Protein AF-0000000079301913 (afdb_homodimer)

Nearest PDB structures (foldseek):
  5d1y-assembly1_A  TM=8.711E-01  e=1.785E-34  Homo sapiens
  4x3v-assembly1_B  TM=8.728E-01  e=2.326E-32  Homo sapiens
  8vhp-assembly3_F  TM=8.585E-01  e=9.063E-33  Escherichia coli K-12
  8vhu-assembly1_A  TM=8.585E-01  e=2.098E-31  Escherichia coli K-12
  9db2-assembly1_B  TM=8.187E-01  e=1.530E-32  Escherichia coli

Radius of gyration: 34.12 Å; Cα contacts (8 Å, |Δi|>4): 2703; chains: 2; bounding box: 69×107×81 Å

Organism: Thermus brockianus (NCBI:txid56956)

Foldseek 3Di:
DQDFDDPVVLLVVACVQVVNFNQLQCLCLQQQFAADPVRTGSHRYVLVLQQLLLVQLCVLVPPCSVVSSVLPPLCQKDWDSQLSHPRVHPDQAFSFAAWEAELPAQDPVSLVVSLVQLLLCLLRNYEYEYELLRYAAFQPADPDPVRTDNGSLQCLLVVQVSQQVSQVPSHHGHFYEYEYECQAPCLLVLLCCCVPVCSVRRQRYAYEYQDEPVLVVQLVVQHKHKHWDDDPVDIDIDIDGSVVSLLSNLVSCLQALDDWYFHNCLQQQLALDCDDQFRFDAATRLRFFGTGHLETEGEMAREQLVQWDPFPDQPIDGNLVVSLSSLLVVLSSSLSSLVVRLVSRSDPVNSVRCQQFVAYAYAYFQLQLSCNRNVHAQLDPVSLVVLLVSLQSSLVSNLVSQLVVCVVPNARNSDDLVNSCSRPLLVPDPPVSNVSVSVHGNGSFTHTAGQCQSNCSNSLHGGTNAHAFFQWFWDQDPNDTDIRGRVSVVVNCVSVVHDDDPHDHLARHDLLSVLLSLLSSQSSHSTAYREEREYEQPDDSVVSSVSVVSNVVSSHRIYTYHYPPSDPQPGDGPVT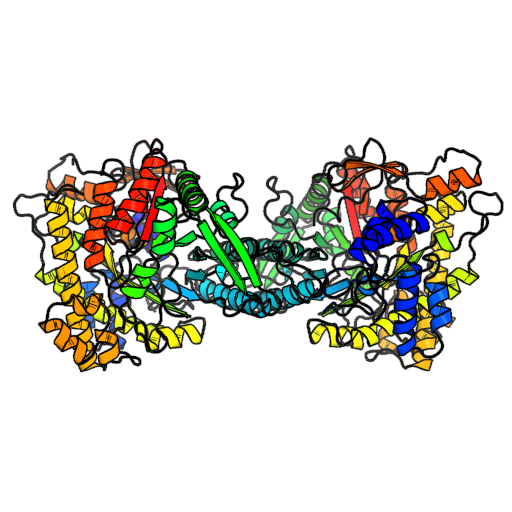TDRPSPSPSD/DQDFDDPVVLLVLACVQVVNFNQLQCLCLQQQFAADPVRTGSHSYVLVLQQLLLVQLCVLVPPCSVVSSVLPPLCQKDWDSQLSHPRVHPDQAFSFAAWEAELPAQDPVSLVVSLVQLLLCLLRNYEYEYELLRYAAFQPADPDPVRTDNGSLQVLLVVQVSQQVSQVPSHHGHFYEYEYEPQAPCLLVLLCCCVPVCSVRRQRYAYEYQDEPVLVVQLVVQHKHKHWDDDPVDIDIDIDGSVVSLLSNLVSCLQALDDWYFHNCLQQQLALDCDDQFRFDAATRLRFFGTGHLETEGEMAREQLVQWDPFPDQPIDGNLVVSLSSLLVVLSSSLSSLVVRLVSRSDPVNSVRCQQFVAYAYAYFQLQLSCNRNVHAQLDPVSLVVLLVSLQSSLVSNLVSQLVVCVVPNARNSDDLVNSCSRPLLVPRPPVSNVSVSVHGNGSFYHTAGQCASNCSNSLHGGGNAHAFFQWFFDQDPNDTDIRGRVSVVVNCVSVVHDDDPHDHLARHDQLSVLLSLLSSQSSHSTAYREEREYEQPDDSVVSSVSVVSNVVSSHRIYTYDYPPSDPQPGPGPPTTDRPRPSPSD

Sequence (1172 aa):
MPKPYREEEAIRLALEFFEGDELRASVFLRRYALRDREGRPLEATPPELWRRLARHAAQVDRGMEEAYLWLLQDFRFVPGGRILFGLGNWRKSTLFNCYFVPIREDSVRGIARFLDEAMRTFAYGGGVGTNADVLRPKGAKVGNAGVESSGAVSFMELFSTLAGVMGASGGRRGALMLTFADTHPELLDFLRAKTDPERTRIRHANLSLRATDAFLEAALADEPWRLSFTTPREEIRAEIRAREAWTLLVEAAWASAEPGLLFWDRVRTWATAQYGGMEVQGVNVCGEVPMEPYGACNLGSLNLAAFVQAPFTPHASLDYAALEEATRLAVRFLDAVVDLGKNRHPVRAQKEASLRSRRIGLGLMGLADMLAMLGLPYGSGEALRLAEEVMRRIKEAAYGESAQLAQEKGPFPAFNAAKHLQSPFIQALPEALIQKVEKGLRNAALLSIAPTGSISILAGVTGGIEPIFALTYLRHAGGEVFLAEHPLLKRYRKATKGGTPDWPTAHTVDPFQRVRLQATLQRHVDQSISSTVNLPKETPKEVVEQLFLTAWKEGCKGITVFREGSREEVMEPLPPVGVCTFCQTAMPKPYREEEAIRLALEFFEGDELRASVFLRRYALRDREGRPLEATPPELWRRLARHAAQVDRGMEEAYLWLLQDFRFVPGGRILFGLGNWRKSTLFNCYFVPIREDSVRGIARFLDEAMRTFAYGGGVGTNADVLRPKGAKVGNAGVESSGAVSFMELFSTLAGVMGASGGRRGALMLTFADTHPELLDFLRAKTDPERTRIRHANLSLRATDAFLEAALADEPWRLSFTTPREEIRAEIRAREAWTLLVEAAWASAEPGLLFWDRVRTWATAQYGGMEVQGVNVCGEVPMEPYGACNLGSLNLAAFVQAPFTPHASLDYAALEEATRLAVRFLDAVVDLGKNRHPVRAQKEASLRSRRIGLGLMGLADMLAMLGLPYGSGEALRLAEEVMRRIKEAAYGESAQLAQEKGPFPAFNAAKHLQSPFIQALPEALIQKVEKGLRNAALLSIAPTGSISILAGVTGGIEPIFALTYLRHAGGEVFLAEHPLLKRYRKATKGGTPDWPTAHTVDPFQRVRLQATLQRHVDQSISSTVNLPKETPKEVVEQLFLTAWKEGCKGITVFREGSREEVMEPLPPVGVCTFCQTA

pLDDT: mean 91.27, std 14.73, range [23.5, 98.94]

Structure (mmCIF, N/CA/C/O backbone):
data_AF-0000000079301913-model_v1
#
loop_
_entity.id
_entity.type
_entity.pdbx_description
1 polymer 'Uncharacterized protein'
#
loop_
_atom_site.group_PDB
_atom_site.id
_atom_site.type_symbol
_atom_site.label_atom_id
_atom_site.label_alt_id
_atom_site.label_comp_id
_atom_site.label_asym_id
_atom_site.label_entity_id
_atom_site.label_seq_id
_atom_site.pdbx_PDB_ins_code
_atom_site.Cartn_x
_atom_site.Cartn_y
_atom_site.Cartn_z
_atom_site.occupancy
_atom_site.B_iso_or_equiv
_atom_site.auth_seq_id
_atom_site.auth_comp_id
_atom_site.auth_asym_id
_atom_site.auth_atom_id
_atom_site.pdbx_PDB_model_num
ATOM 1 N N . MET A 1 1 ? -31.438 14.148 23.531 1 53.81 1 MET A N 1
ATOM 2 C CA . MET A 1 1 ? -30.641 14.445 22.344 1 53.81 1 MET A CA 1
ATOM 3 C C . MET A 1 1 ? -31.359 15.453 21.438 1 53.81 1 MET A C 1
ATOM 5 O O . MET A 1 1 ? -32.562 15.383 21.266 1 53.81 1 MET A O 1
ATOM 9 N N . PRO A 1 2 ? -30.641 16.547 21.234 1 69.31 2 PRO A N 1
ATOM 10 C CA . PRO A 1 2 ? -31.344 17.547 20.438 1 69.31 2 PRO A CA 1
ATOM 11 C C . PRO A 1 2 ? -31.984 16.953 19.188 1 69.31 2 PRO A C 1
ATOM 13 O O . PRO A 1 2 ? -31.5 15.945 18.672 1 69.31 2 PRO A O 1
ATOM 16 N N . LYS A 1 3 ? -33.156 17.328 18.891 1 84.25 3 LYS A N 1
ATOM 17 C CA . LYS A 1 3 ? -33.844 16.906 17.688 1 84.25 3 LYS A CA 1
ATOM 18 C C . LYS A 1 3 ? -33.062 17.312 16.438 1 84.25 3 LYS A C 1
ATOM 20 O O . LYS A 1 3 ? -32.625 18.453 16.312 1 84.25 3 LYS A O 1
ATOM 25 N N . PRO A 1 4 ? -32.781 16.422 15.531 1 94 4 PRO A N 1
ATOM 26 C CA . PRO A 1 4 ? -32.062 16.734 14.305 1 94 4 PRO A CA 1
ATOM 27 C C . PRO A 1 4 ? -32.781 17.688 13.391 1 94 4 PRO A C 1
ATOM 29 O O . PRO A 1 4 ? -34.031 17.719 13.375 1 94 4 PRO A O 1
ATOM 32 N N . TYR A 1 5 ? -32.094 18.453 12.703 1 96.25 5 TYR A N 1
ATOM 33 C CA . TYR A 1 5 ? -32.625 19.328 11.664 1 96.25 5 TYR A CA 1
ATOM 34 C C . TYR A 1 5 ? -32.875 18.562 10.383 1 96.25 5 TYR A C 1
ATOM 36 O O . TYR A 1 5 ? -32.25 17.531 10.117 1 96.25 5 TYR A O 1
ATOM 44 N N . ARG A 1 6 ? -33.938 19.047 9.602 1 93.5 6 ARG A N 1
ATOM 45 C CA . ARG A 1 6 ? -33.969 18.672 8.195 1 93.5 6 ARG A CA 1
ATOM 46 C C . ARG A 1 6 ? -32.781 19.281 7.438 1 93.5 6 ARG A C 1
ATOM 48 O O . ARG A 1 6 ? -32.375 20.406 7.734 1 93.5 6 ARG A O 1
ATOM 55 N N . GLU A 1 7 ? -32.219 18.625 6.504 1 94.69 7 GLU A N 1
ATOM 56 C CA . GLU A 1 7 ? -31.062 19.109 5.758 1 94.69 7 GLU A CA 1
ATOM 57 C C . GLU A 1 7 ? -31.297 20.5 5.195 1 94.69 7 GLU A C 1
ATOM 59 O O . GLU A 1 7 ? -30.438 21.375 5.301 1 94.69 7 GLU A O 1
ATOM 64 N N . GLU A 1 8 ? -32.438 20.766 4.594 1 95.62 8 GLU A N 1
ATOM 65 C CA . GLU A 1 8 ? -32.781 22.047 3.984 1 95.62 8 GLU A CA 1
ATOM 66 C C . GLU A 1 8 ? -32.844 23.156 5.031 1 95.62 8 GLU A C 1
ATOM 68 O O . GLU A 1 8 ? -32.406 24.281 4.773 1 95.62 8 GLU A O 1
ATOM 73 N N . GLU A 1 9 ? -33.375 22.828 6.113 1 96.88 9 GLU A N 1
ATOM 74 C CA . GLU A 1 9 ? -33.469 23.797 7.203 1 96.88 9 GLU A CA 1
ATOM 75 C C . GLU A 1 9 ? -32.062 24.172 7.723 1 96.88 9 GLU A C 1
ATOM 77 O O . GLU A 1 9 ? -31.797 25.344 7.98 1 96.88 9 GLU A O 1
ATOM 82 N N . ALA A 1 10 ? -31.266 23.172 7.973 1 97.56 10 ALA A N 1
ATOM 83 C CA . ALA A 1 10 ? -29.906 23.422 8.43 1 97.56 10 ALA A CA 1
ATOM 84 C C . ALA A 1 10 ? -29.156 24.328 7.441 1 97.56 10 ALA A C 1
ATOM 86 O O . ALA A 1 10 ? -28.438 25.234 7.852 1 97.56 10 ALA A O 1
ATOM 87 N N . ILE A 1 11 ? -29.328 24.016 6.16 1 96.69 11 ILE A N 1
ATOM 88 C CA . ILE A 1 11 ? -28.672 24.797 5.117 1 96.69 11 ILE A CA 1
ATOM 89 C C . ILE A 1 11 ? -29.172 26.234 5.172 1 96.69 11 ILE A C 1
ATOM 91 O O . ILE A 1 11 ? -28.375 27.188 5.105 1 96.69 11 ILE A O 1
ATOM 95 N N . ARG A 1 12 ? -30.469 26.438 5.277 1 97.38 12 ARG A N 1
ATOM 96 C CA . ARG A 1 12 ? -31.062 27.766 5.348 1 97.38 12 ARG A CA 1
ATOM 97 C C . ARG A 1 12 ? -30.516 28.547 6.539 1 97.38 12 ARG A C 1
ATOM 99 O O . ARG A 1 12 ? -30.109 29.703 6.402 1 97.38 12 ARG A O 1
ATOM 106 N N . LEU A 1 13 ? -30.484 27.953 7.695 1 98.06 13 LEU A N 1
ATOM 107 C CA . LEU A 1 13 ? -30.031 28.609 8.914 1 98.06 13 LEU A CA 1
ATOM 108 C C . LEU A 1 13 ? -28.547 28.953 8.828 1 98.06 13 LEU A C 1
ATOM 110 O O . LEU A 1 13 ? -28.109 30.016 9.281 1 98.06 13 LEU A O 1
ATOM 114 N N . ALA A 1 14 ? -27.75 28.016 8.336 1 97.44 14 ALA A N 1
ATOM 115 C CA . ALA A 1 14 ? -26.328 28.266 8.148 1 97.44 14 ALA A CA 1
ATOM 116 C C . ALA A 1 14 ? -26.094 29.453 7.203 1 97.44 14 ALA A C 1
ATOM 118 O O . ALA A 1 14 ? -25.266 30.312 7.473 1 97.44 14 ALA A O 1
ATOM 119 N N . LEU A 1 15 ? -26.828 29.438 6.086 1 96.06 15 LEU A N 1
ATOM 120 C CA . LEU A 1 15 ? -26.703 30.516 5.117 1 96.06 15 LEU A CA 1
ATOM 121 C C . LEU A 1 15 ? -27.078 31.859 5.738 1 96.06 15 LEU A C 1
ATOM 123 O O . LEU A 1 15 ? -26.438 32.875 5.457 1 96.06 15 LEU A O 1
ATOM 127 N N . GLU A 1 16 ? -28.125 31.828 6.496 1 97.19 16 GLU A N 1
ATOM 128 C CA . GLU A 1 16 ? -28.531 33.031 7.191 1 97.19 16 GLU A CA 1
ATOM 129 C C . GLU A 1 16 ? -27.438 33.531 8.148 1 97.19 16 GLU A C 1
ATOM 131 O O . GLU A 1 16 ? -27.125 34.719 8.18 1 97.19 16 GLU A O 1
ATOM 136 N N . PHE A 1 17 ? -26.891 32.656 8.875 1 96.81 17 PHE A N 1
ATOM 137 C CA . PHE A 1 17 ? -25.844 33 9.82 1 96.81 17 PHE A CA 1
ATOM 138 C C . PHE A 1 17 ? -24.641 33.625 9.094 1 96.81 17 PHE A C 1
ATOM 140 O O . PHE A 1 17 ? -24.062 34.594 9.547 1 96.81 17 PHE A O 1
ATOM 147 N N . PHE A 1 18 ? -24.25 32.969 8.031 1 94.62 18 PHE A N 1
ATOM 148 C CA . PHE A 1 18 ? -23.062 33.406 7.293 1 94.62 18 PHE A CA 1
ATOM 149 C C . PHE A 1 18 ? -23.422 34.438 6.25 1 94.62 18 PHE A C 1
ATOM 151 O O . PHE A 1 18 ? -22.656 34.688 5.309 1 94.62 18 PHE A O 1
ATOM 158 N N . GLU A 1 19 ? -24.609 35 6.301 1 91.94 19 GLU A N 1
ATOM 159 C CA . GLU A 1 19 ? -25.062 36.094 5.457 1 91.94 19 GLU A CA 1
ATOM 160 C C . GLU A 1 19 ? -24.953 35.75 3.977 1 91.94 19 GLU A C 1
ATOM 162 O O . GLU A 1 19 ? -24.422 36.531 3.18 1 91.94 19 GLU A O 1
ATOM 167 N N . GLY A 1 20 ? -25.281 34.5 3.691 1 89.44 20 GLY A N 1
ATOM 168 C CA . GLY A 1 20 ? -25.375 34.062 2.309 1 89.44 20 GLY A CA 1
ATOM 169 C C . GLY A 1 20 ? -24.094 33.469 1.769 1 89.44 20 GLY A C 1
ATOM 170 O O . GLY A 1 20 ? -24.031 33.062 0.607 1 89.44 20 GLY A O 1
ATOM 171 N N . ASP A 1 21 ? -23 33.406 2.518 1 89.19 21 ASP A N 1
ATOM 172 C CA . ASP A 1 21 ? -21.75 32.812 2.076 1 89.19 21 ASP A CA 1
ATOM 173 C C . ASP A 1 21 ? -21.859 31.281 1.993 1 89.19 21 ASP A C 1
ATOM 175 O O . ASP A 1 21 ? -21.688 30.578 2.996 1 89.19 21 ASP A O 1
ATOM 179 N N . GLU A 1 22 ? -21.984 30.734 0.836 1 87.38 22 GLU A N 1
ATOM 180 C CA . GLU A 1 22 ? -22.266 29.312 0.608 1 87.38 22 GLU A CA 1
ATOM 181 C C . GLU A 1 22 ? -21.062 28.453 0.968 1 87.38 22 GLU A C 1
ATOM 183 O O . GLU A 1 22 ? -21.219 27.328 1.447 1 87.38 22 GLU A O 1
ATOM 188 N N . LEU A 1 23 ? -19.859 28.938 0.69 1 86.5 23 LEU A N 1
ATOM 189 C CA . LEU A 1 23 ? -18.656 28.172 0.975 1 86.5 23 LEU A CA 1
ATOM 190 C C . LEU A 1 23 ? -18.484 27.953 2.477 1 86.5 23 LEU A C 1
ATOM 192 O O . LEU A 1 23 ? -18.234 26.828 2.92 1 86.5 23 LEU A O 1
ATOM 196 N N . ARG A 1 24 ? -18.625 29 3.209 1 91.56 24 ARG A N 1
ATOM 197 C CA . ARG A 1 24 ? -18.484 28.906 4.66 1 91.56 24 ARG A CA 1
ATOM 198 C C . ARG A 1 24 ? -19.578 28.016 5.25 1 91.56 24 ARG A C 1
ATOM 200 O O . ARG A 1 24 ? -19.297 27.188 6.121 1 91.56 24 ARG A O 1
ATOM 207 N N . ALA A 1 25 ? -20.797 28.172 4.711 1 93.81 25 ALA A N 1
ATOM 208 C CA . ALA A 1 25 ? -21.906 27.344 5.172 1 93.81 25 ALA A CA 1
ATOM 209 C C . ALA A 1 25 ? -21.656 25.875 4.879 1 93.81 25 ALA A C 1
ATOM 211 O O . ALA A 1 25 ? -21.922 25.016 5.723 1 93.81 25 ALA A O 1
ATOM 212 N N . SER A 1 26 ? -21.141 25.656 3.738 1 90.38 26 SER A N 1
ATOM 213 C CA . SER A 1 26 ? -20.875 24.281 3.322 1 90.38 26 SER A CA 1
ATOM 214 C C . SER A 1 26 ? -19.781 23.656 4.176 1 90.38 26 SER A C 1
ATOM 216 O O . SER A 1 26 ? -19.922 22.516 4.621 1 90.38 26 SER A O 1
ATOM 218 N N . VAL A 1 27 ? -18.703 24.359 4.379 1 90.19 27 VAL A N 1
ATOM 219 C CA . VAL A 1 27 ? -17.609 23.844 5.195 1 90.19 27 VAL A CA 1
ATOM 220 C C . VAL A 1 27 ? -18.109 23.531 6.602 1 90.19 27 VAL A C 1
ATOM 222 O O . VAL A 1 27 ? -17.797 22.469 7.164 1 90.19 27 VAL A O 1
ATOM 225 N N . PHE A 1 28 ? -18.922 24.391 7.141 1 95.44 28 PHE A N 1
ATOM 226 C CA . PHE A 1 28 ? -19.469 24.188 8.477 1 95.44 28 PHE A CA 1
ATOM 227 C C . PHE A 1 28 ? -20.312 22.922 8.516 1 95.44 28 PHE A C 1
ATOM 229 O O . PHE A 1 28 ? -20.094 22.031 9.344 1 95.44 28 PHE A O 1
ATOM 236 N N . LEU A 1 29 ? -21.25 22.859 7.586 1 94.94 29 LEU A N 1
ATOM 237 C CA . LEU A 1 29 ? -22.25 21.797 7.633 1 94.94 29 LEU A CA 1
ATOM 238 C C . LEU A 1 29 ? -21.609 20.453 7.27 1 94.94 29 LEU A C 1
ATOM 240 O O . LEU A 1 29 ? -21.969 19.422 7.84 1 94.94 29 LEU A O 1
ATOM 244 N N . ARG A 1 30 ? -20.688 20.484 6.422 1 88.25 30 ARG A N 1
ATOM 245 C CA . ARG A 1 30 ? -20.172 19.219 5.887 1 88.25 30 ARG A CA 1
ATOM 246 C C . ARG A 1 30 ? -19 18.719 6.723 1 88.25 30 ARG A C 1
ATOM 248 O O . ARG A 1 30 ? -18.812 17.5 6.855 1 88.25 30 ARG A O 1
ATOM 255 N N . ARG A 1 31 ? -18.297 19.609 7.359 1 90.06 31 ARG A N 1
ATOM 256 C CA . ARG A 1 31 ? -17.062 19.156 7.973 1 90.06 31 ARG A CA 1
ATOM 257 C C . ARG A 1 31 ? -17.156 19.188 9.492 1 90.06 31 ARG A C 1
ATOM 259 O O . ARG A 1 31 ? -16.5 18.406 10.18 1 90.06 31 ARG A O 1
ATOM 266 N N . TYR A 1 32 ? -18 20.094 10.031 1 94.38 32 TYR A N 1
ATOM 267 C CA . TYR A 1 32 ? -17.781 20.328 11.453 1 94.38 32 TYR A CA 1
ATOM 268 C C . TYR A 1 32 ? -19.094 20.203 12.227 1 94.38 32 TYR A C 1
ATOM 270 O O . TYR A 1 32 ? -19.094 19.891 13.422 1 94.38 32 TYR A O 1
ATOM 278 N N . ALA A 1 33 ? -20.219 20.406 11.523 1 96.25 33 ALA A N 1
ATOM 279 C CA . ALA A 1 33 ? -21.5 20.297 12.211 1 96.25 33 ALA A CA 1
ATOM 280 C C . ALA A 1 33 ? -21.734 18.875 12.695 1 96.25 33 ALA A C 1
ATOM 282 O O . ALA A 1 33 ? -21.453 17.906 11.977 1 96.25 33 ALA A O 1
ATOM 283 N N . LEU A 1 34 ? -22.141 18.734 13.914 1 95.69 34 LEU A N 1
ATOM 284 C CA . LEU A 1 34 ? -22.453 17.422 14.469 1 95.69 34 LEU A CA 1
ATOM 285 C C . LEU A 1 34 ? -23.641 16.797 13.734 1 95.69 34 LEU A C 1
ATOM 287 O O . LEU A 1 34 ? -24.609 17.484 13.406 1 95.69 34 LEU A O 1
ATOM 291 N N . ARG A 1 35 ? -23.547 15.586 13.477 1 92.5 35 ARG A N 1
ATOM 292 C CA . ARG A 1 35 ? -24.625 14.812 12.867 1 92.5 35 ARG A CA 1
ATOM 293 C C . ARG A 1 35 ? -24.953 13.578 13.711 1 92.5 35 ARG A C 1
ATOM 295 O O . ARG A 1 35 ? -24.109 13.07 14.438 1 92.5 35 ARG A O 1
ATOM 302 N N . ASP A 1 36 ? -26.156 13.109 13.609 1 92.06 36 ASP A N 1
ATOM 303 C CA . ASP A 1 36 ? -26.516 11.906 14.352 1 92.06 36 ASP A CA 1
ATOM 304 C C . ASP A 1 36 ? -26.094 10.648 13.609 1 92.06 36 ASP A C 1
ATOM 306 O O . ASP A 1 36 ? -25.359 10.719 12.617 1 92.06 36 ASP A O 1
ATOM 310 N N . ARG A 1 37 ? -26.375 9.477 14.062 1 84.69 37 ARG A N 1
ATOM 311 C CA . ARG A 1 37 ? -25.922 8.195 13.539 1 84.69 37 ARG A CA 1
ATOM 312 C C . ARG A 1 37 ? -26.5 7.926 12.156 1 84.69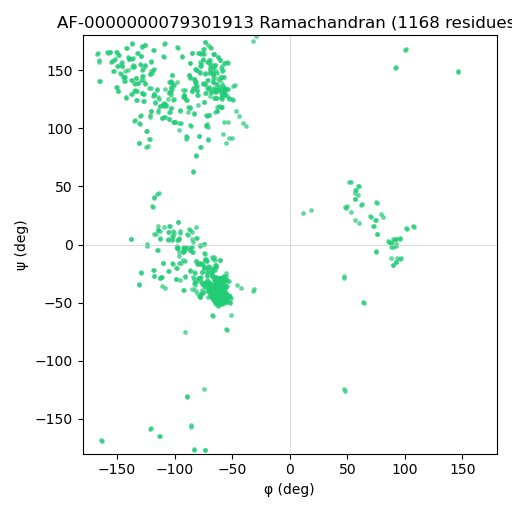 37 ARG A C 1
ATOM 314 O O . ARG A 1 37 ? -25.938 7.125 11.398 1 84.69 37 ARG A O 1
ATOM 321 N N . GLU A 1 38 ? -27.625 8.602 11.828 1 84.62 38 GLU A N 1
ATOM 322 C CA . GLU A 1 38 ? -28.25 8.438 10.523 1 84.62 38 GLU A CA 1
ATOM 323 C C . GLU A 1 38 ? -27.734 9.477 9.531 1 84.62 38 GLU A C 1
ATOM 325 O O . GLU A 1 38 ? -28.094 9.453 8.352 1 84.62 38 GLU A O 1
ATOM 330 N N . GLY A 1 39 ? -26.875 10.383 9.969 1 85.19 39 GLY A N 1
ATOM 331 C CA . GLY A 1 39 ? -26.266 11.383 9.094 1 85.19 39 GLY A CA 1
ATOM 332 C C . GLY A 1 39 ? -27.047 12.688 9.055 1 85.19 39 GLY A C 1
ATOM 333 O O . GLY A 1 39 ? -26.719 13.586 8.281 1 85.19 39 GLY A O 1
ATOM 334 N N . ARG A 1 40 ? -28.219 12.844 9.938 1 92 40 ARG A N 1
ATOM 335 C CA . ARG A 1 40 ? -29 14.07 9.984 1 92 40 ARG A CA 1
ATOM 336 C C . ARG A 1 40 ? -28.344 15.125 10.859 1 92 40 ARG A C 1
ATOM 338 O O . ARG A 1 40 ? -27.781 14.805 11.906 1 92 40 ARG A O 1
ATOM 345 N N . PRO A 1 41 ? -28.281 16.406 10.461 1 95.94 41 PRO A N 1
ATOM 346 C CA . PRO A 1 41 ? -27.578 17.453 11.203 1 95.94 41 PRO A CA 1
ATOM 347 C C . PRO A 1 41 ? -28.172 17.688 12.594 1 95.94 41 PRO A C 1
ATOM 349 O O . PRO A 1 41 ? -29.391 17.781 12.742 1 95.94 41 PRO A O 1
ATOM 352 N N . LEU A 1 42 ? -27.344 17.766 13.594 1 97.31 42 LEU A N 1
ATOM 353 C CA . LEU A 1 42 ? -27.734 18.125 14.953 1 97.31 42 LEU A CA 1
ATOM 354 C C . LEU A 1 42 ? -27.391 19.578 15.258 1 97.31 42 LEU A C 1
ATOM 356 O O . LEU A 1 42 ? -27.859 20.141 16.25 1 97.31 42 LEU A O 1
ATOM 360 N N . GLU A 1 43 ? -26.531 20.125 14.422 1 97.88 43 GLU A N 1
ATOM 361 C CA . GLU A 1 43 ? -26.141 21.531 14.477 1 97.88 43 GLU A CA 1
ATOM 362 C C . GLU A 1 43 ? -26.359 22.219 13.133 1 97.88 43 GLU A C 1
ATOM 364 O O . GLU A 1 43 ? -26.078 21.641 12.078 1 97.88 43 GLU A O 1
ATOM 369 N N . ALA A 1 44 ? -26.844 23.406 13.219 1 97.25 44 ALA A N 1
ATOM 370 C CA . ALA A 1 44 ? -27.125 24.125 11.977 1 97.25 44 ALA A CA 1
ATOM 371 C C . ALA A 1 44 ? -26.312 25.391 11.875 1 97.25 44 ALA A C 1
ATOM 373 O O . ALA A 1 44 ? -26.109 25.938 10.781 1 97.25 44 ALA A O 1
ATOM 374 N N . THR A 1 45 ? -25.859 25.875 13.039 1 97.75 45 THR A N 1
ATOM 375 C CA . THR A 1 45 ? -25.109 27.125 13.031 1 97.75 45 THR A CA 1
ATOM 376 C C . THR A 1 45 ? -23.891 27.016 13.953 1 97.75 45 THR A C 1
ATOM 378 O O . THR A 1 45 ? -23.859 26.188 14.859 1 97.75 45 THR A O 1
ATOM 381 N N . PRO A 1 46 ? -22.859 27.875 13.781 1 98.25 46 PRO A N 1
ATOM 382 C CA . PRO A 1 46 ? -21.641 27.859 14.586 1 98.25 46 PRO A CA 1
ATOM 383 C C . PRO A 1 46 ? -21.906 28.062 16.078 1 98.25 46 PRO A C 1
ATOM 385 O O . PRO A 1 46 ? -21.25 27.438 16.906 1 98.25 46 PRO A O 1
ATOM 388 N N . PRO A 1 47 ? -22.875 28.891 16.531 1 98.38 47 PRO A N 1
ATOM 389 C CA . PRO A 1 47 ? -23.125 29.031 17.969 1 98.38 47 PRO A CA 1
ATOM 390 C C . PRO A 1 47 ? -23.422 27.703 18.641 1 98.38 47 PRO A C 1
ATOM 392 O O . PRO A 1 47 ? -23.047 27.484 19.797 1 98.38 47 PRO A O 1
ATOM 395 N N . GLU A 1 48 ? -24.125 26.859 17.953 1 98.12 48 GLU A N 1
ATOM 396 C CA . GLU A 1 48 ? -24.391 25.547 18.516 1 98.12 48 GLU A CA 1
ATOM 397 C C . GLU A 1 48 ? -23.109 24.734 18.672 1 98.12 48 GLU A C 1
ATOM 399 O O . GLU A 1 48 ? -22.922 24.047 19.672 1 98.12 48 GLU A O 1
ATOM 404 N N . LEU A 1 49 ? -22.281 24.812 17.688 1 98.12 49 LEU A N 1
ATOM 405 C CA . LEU A 1 49 ? -20.953 24.188 17.75 1 98.12 49 LEU A CA 1
ATOM 406 C C . LEU A 1 49 ? -20.141 24.766 18.906 1 98.12 49 LEU A C 1
ATOM 408 O O . LEU A 1 49 ? -19.516 24.016 19.656 1 98.12 49 LEU A O 1
ATOM 412 N N . TRP A 1 50 ? -20.156 26.078 19.062 1 98.62 50 TRP A N 1
ATOM 413 C CA . TRP A 1 50 ? -19.391 26.75 20.109 1 98.62 50 TRP A CA 1
ATOM 414 C C . TRP A 1 50 ? -19.875 26.281 21.484 1 98.62 50 TRP A C 1
ATOM 416 O O . TRP A 1 50 ? -19.047 26.062 22.391 1 98.62 50 TRP A O 1
ATOM 426 N N . ARG A 1 51 ? -21.109 26.188 21.625 1 98 51 ARG A N 1
ATOM 427 C CA . ARG A 1 51 ? -21.656 25.734 22.906 1 98 51 ARG A CA 1
ATOM 428 C C . ARG A 1 51 ? -21.219 24.297 23.219 1 98 51 ARG A C 1
ATOM 430 O O . ARG A 1 51 ? -20.891 23.984 24.359 1 98 51 ARG A O 1
ATOM 437 N N . ARG A 1 52 ? -21.297 23.469 22.188 1 97.69 52 ARG A N 1
ATOM 438 C CA . ARG A 1 52 ? -20.844 22.094 22.344 1 97.69 52 ARG A CA 1
ATOM 439 C C . ARG A 1 52 ? -19.391 22.062 22.844 1 97.69 52 ARG A C 1
ATOM 441 O O . ARG A 1 52 ? -19.078 21.375 23.812 1 97.69 52 ARG A O 1
ATOM 448 N N . LEU A 1 53 ? -18.531 22.797 22.203 1 98.5 53 LEU A N 1
ATOM 449 C CA . LEU A 1 53 ? -17.109 22.797 22.531 1 98.5 53 LEU A CA 1
ATOM 450 C C . LEU A 1 53 ? -16.875 23.359 23.922 1 98.5 53 LEU A C 1
ATOM 452 O O . LEU A 1 53 ? -16.125 22.781 24.703 1 98.5 53 LEU A O 1
ATOM 456 N N . ALA A 1 54 ? -17.547 24.484 24.203 1 98.38 54 ALA A N 1
ATOM 457 C CA . ALA A 1 54 ? -17.391 25.141 25.5 1 98.38 54 ALA A CA 1
ATOM 458 C C . ALA A 1 54 ? -17.828 24.219 26.641 1 98.38 54 ALA A C 1
ATOM 460 O O . ALA A 1 54 ? -17.156 24.125 27.656 1 98.38 54 ALA A O 1
ATOM 461 N N . ARG A 1 55 ? -18.953 23.578 26.438 1 97.44 55 ARG A N 1
ATOM 462 C CA . ARG A 1 55 ? -19.5 22.688 27.453 1 97.44 55 ARG A CA 1
ATOM 463 C C . ARG A 1 55 ? -18.547 21.531 27.734 1 97.44 55 ARG A C 1
ATOM 465 O O . ARG A 1 55 ? -18.312 21.172 28.891 1 97.44 55 ARG A O 1
ATOM 472 N N . HIS A 1 56 ? -18 20.953 26.734 1 97.5 56 HIS A N 1
ATOM 473 C CA . HIS A 1 56 ? -17.109 19.812 26.906 1 97.5 56 HIS A CA 1
ATOM 474 C C . HIS A 1 56 ? -15.781 20.25 27.531 1 97.5 56 HIS A C 1
ATOM 476 O O . HIS A 1 56 ? -15.25 19.578 28.406 1 97.5 56 HIS A O 1
ATOM 482 N N . ALA A 1 57 ? -15.18 21.344 27.047 1 97.44 57 ALA A N 1
ATOM 483 C CA . ALA A 1 57 ? -13.93 21.844 27.609 1 97.44 57 ALA A CA 1
ATOM 484 C C . ALA A 1 57 ? -14.086 22.156 29.094 1 97.44 57 ALA A C 1
ATOM 486 O O . ALA A 1 57 ? -13.164 21.938 29.891 1 97.44 57 ALA A O 1
ATOM 487 N N . ALA A 1 58 ? -15.234 22.594 29.469 1 96.5 58 ALA A N 1
ATOM 488 C CA . ALA A 1 58 ? -15.5 23 30.844 1 96.5 58 ALA A CA 1
ATOM 489 C C . ALA A 1 58 ? -15.586 21.781 31.766 1 96.5 58 ALA A C 1
ATOM 491 O O . ALA A 1 58 ? -15.539 21.922 33 1 96.5 58 ALA A O 1
ATOM 492 N N . GLN A 1 59 ? -15.695 20.672 31.203 1 95.56 59 GLN A N 1
ATOM 493 C CA . GLN A 1 59 ? -15.703 19.469 32.031 1 95.56 59 GLN A CA 1
ATOM 494 C C . GLN A 1 59 ? -14.359 19.281 32.75 1 95.56 59 GLN A C 1
ATOM 496 O O . GLN A 1 59 ? -14.312 18.703 33.844 1 95.56 59 GLN A O 1
ATOM 501 N N . VAL A 1 60 ? -13.289 19.719 32.125 1 93.81 60 VAL A N 1
ATOM 502 C CA . VAL A 1 60 ? -11.961 19.562 32.688 1 93.81 60 VAL A CA 1
ATOM 503 C C . VAL A 1 60 ? -11.531 20.859 33.375 1 93.81 60 VAL A C 1
ATOM 505 O O . VAL A 1 60 ? -10.617 20.859 34.219 1 93.81 60 VAL A O 1
ATOM 508 N N . ASP A 1 61 ? -12.133 21.938 33.031 1 91.12 61 ASP A N 1
ATOM 509 C CA . ASP A 1 61 ? -11.898 23.25 33.625 1 91.12 61 ASP A CA 1
ATOM 510 C C . ASP A 1 61 ? -13.195 23.859 34.156 1 91.12 61 ASP A C 1
ATOM 512 O O . ASP A 1 61 ? -13.758 24.766 33.562 1 91.12 61 ASP A O 1
ATOM 516 N N . ARG A 1 62 ? -13.555 23.469 35.375 1 89.81 62 ARG A N 1
ATOM 517 C CA . ARG A 1 62 ? -14.867 23.781 35.938 1 89.81 62 ARG A CA 1
ATOM 518 C C . ARG A 1 62 ? -15.062 25.281 36.062 1 89.81 62 ARG A C 1
ATOM 520 O O . ARG A 1 62 ? -14.141 26 36.438 1 89.81 62 ARG A O 1
ATOM 527 N N . GLY A 1 63 ? -16.234 25.781 35.656 1 92.94 63 GLY A N 1
ATOM 528 C CA . GLY A 1 63 ? -16.609 27.188 35.812 1 92.94 63 GLY A CA 1
ATOM 529 C C . GLY A 1 63 ? -16.156 28.031 34.625 1 92.94 63 GLY A C 1
ATOM 530 O O . GLY A 1 63 ? -16.422 29.234 34.594 1 92.94 63 GLY A O 1
ATOM 531 N N . MET A 1 64 ? -15.555 27.422 33.656 1 96.38 64 MET A N 1
ATOM 532 C CA . MET A 1 64 ? -14.938 28.203 32.594 1 96.38 64 MET A CA 1
ATOM 533 C C . MET A 1 64 ? -15.812 28.203 31.344 1 96.38 64 MET A C 1
ATOM 535 O O . MET A 1 64 ? -15.406 28.703 30.297 1 96.38 64 MET A O 1
ATOM 539 N N . GLU A 1 65 ? -16.984 27.641 31.312 1 97.75 65 GLU A N 1
ATOM 540 C CA . GLU A 1 65 ? -17.828 27.484 30.125 1 97.75 65 GLU A CA 1
ATOM 541 C C . GLU A 1 65 ? -18.078 28.828 29.453 1 97.75 65 GLU A C 1
ATOM 543 O O . GLU A 1 65 ? -17.953 28.953 28.234 1 97.75 65 GLU A O 1
ATOM 548 N N . GLU A 1 66 ? -18.453 29.828 30.219 1 98.19 66 GLU A N 1
ATOM 549 C CA . GLU A 1 66 ? -18.75 31.141 29.656 1 98.19 66 GLU A CA 1
ATOM 550 C C . GLU A 1 66 ? -17.516 31.781 29.062 1 98.19 66 GLU A C 1
ATOM 552 O O . GLU A 1 66 ? -17.578 32.469 28.031 1 98.19 66 GLU A O 1
ATOM 557 N N . ALA A 1 67 ? -16.422 31.625 29.75 1 98.44 67 ALA A N 1
ATOM 558 C CA . ALA A 1 67 ? -15.156 32.156 29.234 1 98.44 67 ALA A CA 1
ATOM 559 C C . ALA A 1 67 ? -14.789 31.5 27.906 1 98.44 67 ALA A C 1
ATOM 561 O O . ALA A 1 67 ? -14.32 32.156 26.984 1 98.44 67 ALA A O 1
ATOM 562 N N . TYR A 1 68 ? -14.977 30.188 27.875 1 98.69 68 TYR A N 1
ATOM 563 C CA . TYR A 1 68 ? -14.688 29.469 26.641 1 98.69 68 TYR A CA 1
ATOM 564 C C . TYR A 1 68 ? -15.656 29.891 25.531 1 98.69 68 TYR A C 1
ATOM 566 O O . TYR A 1 68 ? -15.289 29.938 24.359 1 98.69 68 TYR A O 1
ATOM 574 N N . LEU A 1 69 ? -16.922 30.062 25.859 1 98.62 69 LEU A N 1
ATOM 575 C CA . LEU A 1 69 ? -17.891 30.547 24.859 1 98.62 69 LEU A CA 1
ATOM 576 C C . LEU A 1 69 ? -17.453 31.891 24.297 1 98.62 69 LEU A C 1
ATOM 578 O O . LEU A 1 69 ? -17.547 32.125 23.078 1 98.62 69 LEU A O 1
ATOM 582 N N . TRP A 1 70 ? -17.047 32.781 25.172 1 98.69 70 TRP A N 1
ATOM 583 C CA . TRP A 1 70 ? -16.547 34.062 24.719 1 98.69 70 TRP A CA 1
ATOM 584 C C . TRP A 1 70 ? -15.367 33.875 23.766 1 98.69 70 TRP A C 1
ATOM 586 O O . TRP A 1 70 ? -15.281 34.562 22.734 1 98.69 70 TRP A O 1
ATOM 596 N N . LEU A 1 71 ? -14.477 33.031 24.109 1 98.81 71 LEU A N 1
ATOM 597 C CA . LEU A 1 71 ? -13.289 32.719 23.312 1 98.81 71 LEU A CA 1
ATOM 598 C C . LEU A 1 71 ? -13.672 32.281 21.906 1 98.81 71 LEU A C 1
ATOM 600 O O . LEU A 1 71 ? -13.07 32.688 20.922 1 98.81 71 LEU A O 1
ATOM 604 N N . LEU A 1 72 ? -14.688 31.391 21.797 1 98.88 72 LEU A N 1
ATOM 605 C CA . LEU A 1 72 ? -15.062 30.734 20.547 1 98.88 72 LEU A CA 1
ATOM 606 C C . LEU A 1 72 ? -15.977 31.641 19.719 1 98.88 72 LEU A C 1
ATOM 608 O O . LEU A 1 72 ? -15.969 31.562 18.484 1 98.88 72 LEU A O 1
ATOM 612 N N . GLN A 1 73 ? -16.719 32.438 20.375 1 98.25 73 GLN A N 1
ATOM 613 C CA . GLN A 1 73 ? -17.703 33.281 19.719 1 98.25 73 GLN A CA 1
ATOM 614 C C . GLN A 1 73 ? -17.047 34.25 18.719 1 98.25 73 GLN A C 1
ATOM 616 O O . GLN A 1 73 ? -15.938 34.719 18.953 1 98.25 73 GLN A O 1
ATOM 621 N N . ASP A 1 74 ? -17.781 34.406 17.594 1 96 74 ASP A N 1
ATOM 622 C CA . ASP A 1 74 ? -17.344 35.281 16.5 1 96 74 ASP A CA 1
ATOM 623 C C . ASP A 1 74 ? -16 34.812 15.945 1 96 74 ASP A C 1
ATOM 625 O O . ASP A 1 74 ? -15.266 35.625 15.352 1 96 74 ASP A O 1
ATOM 629 N N . PHE A 1 75 ? -15.656 33.594 16.219 1 98.44 75 PHE A N 1
ATOM 630 C CA . PHE A 1 75 ? -14.461 32.938 15.711 1 98.44 75 PHE A CA 1
ATOM 631 C C . PHE A 1 75 ? -13.203 33.656 16.219 1 98.44 75 PHE A C 1
ATOM 633 O O . PHE A 1 75 ? -12.211 33.75 15.5 1 98.44 75 PHE A O 1
ATOM 640 N N . ARG A 1 76 ? -13.234 34.188 17.453 1 98.75 76 ARG A N 1
ATOM 641 C CA . ARG A 1 76 ? -12.031 34.812 18.031 1 98.75 76 ARG A CA 1
ATOM 642 C C . ARG A 1 76 ? -10.891 33.781 18.078 1 98.75 76 ARG A C 1
ATOM 644 O O . ARG A 1 76 ? -9.727 34.156 17.891 1 98.75 76 ARG A O 1
ATOM 651 N N . PHE A 1 77 ? -11.258 32.625 18.391 1 98.81 77 PHE A N 1
ATOM 652 C CA . PHE A 1 77 ? -10.383 31.469 18.375 1 98.81 77 PHE A CA 1
ATOM 653 C C . PHE A 1 77 ? -11.055 30.281 17.688 1 98.81 77 PHE A C 1
ATOM 655 O O . PHE A 1 77 ? -12.242 30.031 17.891 1 98.81 77 PHE A O 1
ATOM 662 N N . VAL A 1 78 ? -10.328 29.672 16.812 1 98.88 78 VAL A N 1
ATOM 663 C CA . VAL A 1 78 ? -10.859 28.516 16.109 1 98.88 78 VAL A CA 1
ATOM 664 C C . VAL A 1 78 ? -9.961 27.297 16.359 1 98.88 78 VAL A C 1
ATOM 666 O O . VAL A 1 78 ? -8.812 27.281 15.914 1 98.88 78 VAL A O 1
ATOM 669 N N . PRO A 1 79 ? -10.422 26.281 17.125 1 98.62 79 PRO A N 1
ATOM 670 C CA . PRO A 1 79 ? -9.648 25.047 17.328 1 98.62 79 PRO A CA 1
ATOM 671 C C . PRO A 1 79 ? -9.375 24.312 16.016 1 98.62 79 PRO A C 1
ATOM 673 O O . PRO A 1 79 ? -10.055 24.547 15.016 1 98.62 79 PRO A O 1
ATOM 676 N N . GLY A 1 80 ? -8.352 23.484 16.047 1 97.06 80 GLY A N 1
ATOM 677 C CA . GLY A 1 80 ? -8.078 22.656 14.883 1 97.06 80 GLY A CA 1
ATOM 678 C C . GLY A 1 80 ? -9.281 21.844 14.43 1 97.06 80 GLY A C 1
ATOM 679 O O . GLY A 1 80 ? -10.188 21.562 15.219 1 97.06 80 GLY A O 1
ATOM 680 N N . GLY A 1 81 ? -9.266 21.484 13.172 1 94.44 81 GLY A N 1
ATOM 681 C CA . GLY A 1 81 ? -10.406 20.828 12.555 1 94.44 81 GLY A CA 1
ATOM 682 C C . GLY A 1 81 ? -10.852 19.578 13.297 1 94.44 81 GLY A C 1
ATOM 683 O O . GLY A 1 81 ? -12.047 19.297 13.391 1 94.44 81 GLY A O 1
ATOM 684 N N . ARG A 1 82 ? -9.938 18.812 13.852 1 95 82 ARG A N 1
ATOM 685 C CA . ARG A 1 82 ? -10.281 17.562 14.508 1 95 82 ARG A CA 1
ATOM 686 C C . ARG A 1 82 ? -10.984 17.812 15.836 1 95 82 ARG A C 1
ATOM 688 O O . ARG A 1 82 ? -11.812 17 16.266 1 95 82 ARG A O 1
ATOM 695 N N . ILE A 1 83 ? -10.625 18.875 16.516 1 98 83 ILE A N 1
ATOM 696 C CA . ILE A 1 83 ? -11.352 19.25 17.734 1 98 83 ILE A CA 1
ATOM 697 C C . ILE A 1 83 ? -12.773 19.672 17.359 1 98 83 ILE A C 1
ATOM 699 O O . ILE A 1 83 ? -13.734 19.219 18 1 98 83 ILE A O 1
ATOM 703 N N . LEU A 1 84 ? -12.914 20.531 16.281 1 97.38 84 LEU A N 1
ATOM 704 C CA . LEU A 1 84 ? -14.234 20.953 15.828 1 97.38 84 LEU A CA 1
ATOM 705 C C . LEU A 1 84 ? -15.117 19.75 15.5 1 97.38 84 LEU A C 1
ATOM 707 O O . LEU A 1 84 ? -16.281 19.703 15.891 1 97.38 84 LEU A O 1
ATOM 711 N N . PHE A 1 85 ? -14.523 18.828 14.867 1 94.19 85 PHE A N 1
ATOM 712 C CA . PHE A 1 85 ? -15.266 17.656 14.414 1 94.19 85 PHE A CA 1
ATOM 713 C C . PHE A 1 85 ? -15.5 16.688 15.57 1 94.19 85 PHE A C 1
ATOM 715 O O . PHE A 1 85 ? -16.609 16.203 15.766 1 94.19 85 PHE A O 1
ATOM 722 N N . GLY A 1 86 ? -14.5 16.422 16.375 1 95.31 86 GLY A N 1
ATOM 723 C CA . GLY A 1 86 ? -14.461 15.258 17.234 1 95.31 86 GLY A CA 1
ATOM 724 C C . GLY A 1 86 ? -15.023 15.523 18.625 1 95.31 86 GLY A C 1
ATOM 725 O O . GLY A 1 86 ? -15.594 14.633 19.25 1 95.31 86 GLY A O 1
ATOM 726 N N . LEU A 1 87 ? -14.742 16.672 19.156 1 97.62 87 LEU A N 1
ATOM 727 C CA . LEU A 1 87 ? -15.148 16.906 20.531 1 97.62 87 LEU A CA 1
ATOM 728 C C . LEU A 1 87 ? -16.656 16.875 20.672 1 97.62 87 LEU A C 1
ATOM 730 O O . LEU A 1 87 ? -17.359 17.688 20.047 1 97.62 87 LEU A O 1
ATOM 734 N N . GLY A 1 88 ? -17.141 15.977 21.344 1 95.5 88 GLY A N 1
ATOM 735 C CA . GLY A 1 88 ? -18.578 15.812 21.547 1 95.5 88 GLY A CA 1
ATOM 736 C C . GLY A 1 88 ? -19.234 14.945 20.484 1 95.5 88 GLY A C 1
ATOM 737 O O . GLY A 1 88 ? -20.453 14.75 20.5 1 95.5 88 GLY A O 1
ATOM 738 N N . ASN A 1 89 ? -18.453 14.508 19.516 1 93.94 89 ASN A N 1
ATOM 739 C CA . ASN A 1 89 ? -18.938 13.625 18.469 1 93.94 89 ASN A CA 1
ATOM 740 C C . ASN A 1 89 ? -18.953 12.172 18.922 1 93.94 89 ASN A C 1
ATOM 742 O O . ASN A 1 89 ? -18.062 11.734 19.656 1 93.94 89 ASN A O 1
ATOM 746 N N . TRP A 1 90 ? -19.969 11.391 18.562 1 91.44 90 TRP A N 1
ATOM 747 C CA . TRP A 1 90 ? -20.109 9.992 18.953 1 91.44 90 TRP A CA 1
ATOM 748 C C . TRP A 1 90 ? -19.141 9.109 18.156 1 91.44 90 TRP A C 1
ATOM 750 O O . TRP A 1 90 ? -18.828 8 18.578 1 91.44 90 TRP A O 1
ATOM 760 N N . ARG A 1 91 ? -18.688 9.562 17.109 1 89.06 91 ARG A N 1
ATOM 761 C CA . ARG A 1 91 ? -17.781 8.805 16.25 1 89.06 91 ARG A CA 1
ATOM 762 C C . ARG A 1 91 ? -16.422 8.633 16.922 1 89.06 91 ARG A C 1
ATOM 764 O O . ARG A 1 91 ? -15.969 9.5 17.656 1 89.06 91 ARG A O 1
ATOM 771 N N . LYS A 1 92 ? -15.812 7.496 16.594 1 89.56 92 LYS A N 1
ATOM 772 C CA . LYS A 1 92 ? -14.43 7.301 17.016 1 89.56 92 LYS A CA 1
ATOM 773 C C . LYS A 1 92 ? -13.477 8.172 16.203 1 89.56 92 LYS A C 1
ATOM 775 O O . LYS A 1 92 ? -13.133 7.828 15.062 1 89.56 92 LYS A O 1
ATOM 780 N N . SER A 1 93 ? -13.055 9.234 16.766 1 92.88 93 SER A N 1
ATOM 781 C CA . SER A 1 93 ? -12.164 10.195 16.125 1 92.88 93 SER A CA 1
ATOM 782 C C . SER A 1 93 ? -11.18 10.789 17.125 1 92.88 93 SER A C 1
ATOM 784 O O . SER A 1 93 ? -11.5 10.93 18.312 1 92.88 93 SER A O 1
ATOM 786 N N . THR A 1 94 ? -10.047 11.008 16.656 1 96.12 94 THR A N 1
ATOM 787 C CA . THR A 1 94 ? -9.094 11.727 17.484 1 96.12 94 THR A CA 1
ATOM 788 C C . THR A 1 94 ? -9.422 13.219 17.531 1 96.12 94 THR A C 1
ATOM 790 O O . THR A 1 94 ? -10.219 13.703 16.719 1 96.12 94 THR A O 1
ATOM 793 N N . LEU A 1 95 ? -8.945 13.891 18.5 1 97.81 95 LEU A N 1
ATOM 794 C CA . LEU A 1 95 ? -9.078 15.344 18.594 1 97.81 95 LEU A CA 1
ATOM 795 C C . LEU A 1 95 ? -7.812 16.031 18.094 1 97.81 95 LEU A C 1
ATOM 797 O O . LEU A 1 95 ? -7.754 17.266 18.016 1 97.81 95 LEU A O 1
ATOM 801 N N . PHE A 1 96 ? -6.82 15.25 17.734 1 97.5 96 PHE A N 1
ATOM 802 C CA . PHE A 1 96 ? -5.512 15.758 17.328 1 97.5 96 PHE A CA 1
ATOM 803 C C . PHE A 1 96 ? -5.359 15.703 15.805 1 97.5 96 PHE A C 1
ATOM 805 O O . PHE A 1 96 ? -5.68 14.695 15.18 1 97.5 96 PHE A O 1
ATOM 812 N N . ASN A 1 97 ? -4.863 16.75 15.273 1 95.38 97 ASN A N 1
ATOM 813 C CA . ASN A 1 97 ? -4.883 16.906 13.82 1 95.38 97 ASN A CA 1
ATOM 814 C C . ASN A 1 97 ? -3.908 15.961 13.141 1 95.38 97 ASN A C 1
ATOM 816 O O . ASN A 1 97 ? -4.164 15.5 12.023 1 95.38 97 ASN A O 1
ATOM 820 N N . CYS A 1 98 ? -2.771 15.781 13.719 1 96.38 98 CYS A N 1
ATOM 821 C CA . CYS A 1 98 ? -1.741 14.953 13.102 1 96.38 98 CYS A CA 1
ATOM 822 C C . CYS A 1 98 ? -0.858 14.305 14.164 1 96.38 98 CYS A C 1
ATOM 824 O O . CYS A 1 98 ? -0.906 14.688 15.336 1 96.38 98 CYS A O 1
ATOM 826 N N . TYR A 1 99 ? -0.121 13.352 13.734 1 98.25 99 TYR A N 1
ATOM 827 C CA . TYR A 1 99 ? 0.849 12.633 14.555 1 98.25 99 TYR A CA 1
ATOM 828 C C . TYR A 1 99 ? 2.154 12.422 13.797 1 98.25 99 TYR A C 1
ATOM 830 O O . TYR A 1 99 ? 2.18 12.477 12.57 1 98.25 99 TYR A O 1
ATOM 838 N N . PHE A 1 100 ? 3.221 12.32 14.555 1 98.56 100 PHE A N 1
ATOM 839 C CA . PHE A 1 100 ? 4.426 11.695 14.016 1 98.56 100 PHE A CA 1
ATOM 840 C C . PHE A 1 100 ? 4.484 10.219 14.383 1 98.56 100 PHE A C 1
ATOM 842 O O . PHE A 1 100 ? 4.5 9.867 15.562 1 98.56 100 PHE A O 1
ATOM 849 N N . VAL A 1 101 ? 4.43 9.367 13.414 1 98.69 101 VAL A N 1
ATOM 850 C CA . VAL A 1 101 ? 4.527 7.93 13.617 1 98.69 101 VAL A CA 1
ATOM 851 C C . VAL A 1 101 ? 5.848 7.414 13.047 1 98.69 101 VAL A C 1
ATOM 853 O O . VAL A 1 101 ? 6.012 7.32 11.828 1 98.69 101 VAL A O 1
ATOM 856 N N . PRO A 1 102 ? 6.77 7.035 13.914 1 98.5 102 PRO A N 1
ATOM 857 C CA . PRO A 1 102 ? 8.086 6.621 13.422 1 98.5 102 PRO A CA 1
ATOM 858 C C . PRO A 1 102 ? 8.07 5.23 12.789 1 98.5 102 PRO A C 1
ATOM 860 O O . PRO A 1 102 ? 7.328 4.355 13.242 1 98.5 102 PRO A O 1
ATOM 863 N N . ILE A 1 103 ? 8.781 5.062 11.648 1 98.19 103 ILE A N 1
ATOM 864 C CA . ILE A 1 103 ? 9.234 3.725 11.297 1 98.19 103 ILE A CA 1
ATOM 865 C C . ILE A 1 103 ? 10.328 3.279 12.266 1 98.19 103 ILE A C 1
ATOM 867 O O . ILE A 1 103 ? 11.445 3.809 12.234 1 98.19 103 ILE A O 1
ATOM 871 N N . ARG A 1 104 ? 10.094 2.381 13.039 1 95.12 104 ARG A N 1
ATOM 872 C CA . ARG A 1 104 ? 10.914 2.092 14.211 1 95.12 104 ARG A CA 1
ATOM 873 C C . ARG A 1 104 ? 12.195 1.366 13.812 1 95.12 104 ARG A C 1
ATOM 875 O O . ARG A 1 104 ? 13.219 1.471 14.5 1 95.12 104 ARG A O 1
ATOM 882 N N . GLU A 1 105 ? 12.07 0.548 12.727 1 95.06 105 GLU A N 1
ATOM 883 C CA . GLU A 1 105 ? 13.242 -0.217 12.312 1 95.06 105 GLU A CA 1
ATOM 884 C C . GLU A 1 105 ? 13.242 -0.457 10.805 1 95.06 105 GLU A C 1
ATOM 886 O O . GLU A 1 105 ? 12.188 -0.502 10.18 1 95.06 105 GLU A O 1
ATOM 891 N N . ASP A 1 106 ? 14.422 -0.616 10.312 1 95.12 106 ASP A N 1
ATOM 892 C CA . ASP A 1 106 ? 14.625 -0.942 8.906 1 95.12 106 ASP A CA 1
ATOM 893 C C . ASP A 1 106 ? 14.438 -2.438 8.656 1 95.12 106 ASP A C 1
ATOM 895 O O . ASP A 1 106 ? 15.422 -3.17 8.492 1 95.12 106 ASP A O 1
ATOM 899 N N . SER A 1 107 ? 13.188 -2.887 8.617 1 93.38 107 SER A N 1
ATOM 900 C CA . SER A 1 107 ? 12.805 -4.281 8.406 1 93.38 107 SER A CA 1
ATOM 901 C C . SER A 1 107 ? 11.375 -4.387 7.895 1 93.38 107 SER A C 1
ATOM 903 O O . SER A 1 107 ? 10.609 -3.422 7.961 1 93.38 107 SER A O 1
ATOM 905 N N . VAL A 1 108 ? 11.039 -5.5 7.418 1 91.69 108 VAL A N 1
ATOM 906 C CA . VAL A 1 108 ? 9.672 -5.773 6.988 1 91.69 108 VAL A CA 1
ATOM 907 C C . VAL A 1 108 ? 8.711 -5.598 8.164 1 91.69 108 VAL A C 1
ATOM 909 O O . VAL A 1 108 ? 7.629 -5.035 8.016 1 91.69 108 VAL A O 1
ATOM 912 N N . ARG A 1 109 ? 9.133 -6.066 9.32 1 92.75 109 ARG A N 1
ATOM 913 C CA . ARG A 1 109 ? 8.336 -5.898 10.523 1 92.75 109 ARG A CA 1
ATOM 914 C C . ARG A 1 109 ? 8.133 -4.422 10.844 1 92.75 109 ARG A C 1
ATOM 916 O O . ARG A 1 109 ? 7.035 -4.008 11.227 1 92.75 109 ARG A O 1
ATOM 923 N N . GLY A 1 110 ? 9.219 -3.645 10.75 1 96.31 110 GLY A N 1
ATOM 924 C CA . GLY A 1 110 ? 9.125 -2.211 10.977 1 96.31 110 GLY A CA 1
ATOM 925 C C . GLY A 1 110 ? 8.172 -1.519 10.016 1 96.31 110 GLY A C 1
ATOM 926 O O . GLY A 1 110 ? 7.387 -0.663 10.43 1 96.31 110 GLY A O 1
ATOM 927 N N . ILE A 1 111 ? 8.234 -1.888 8.766 1 96.88 111 ILE A N 1
ATOM 928 C CA . ILE A 1 111 ? 7.367 -1.312 7.738 1 96.88 111 ILE A CA 1
ATOM 929 C C . ILE A 1 111 ? 5.918 -1.698 8.008 1 96.88 111 ILE A C 1
ATOM 931 O O . ILE A 1 111 ? 5.023 -0.849 7.965 1 96.88 111 ILE A O 1
ATOM 935 N N . ALA A 1 112 ? 5.672 -2.971 8.312 1 96.19 112 ALA A N 1
ATOM 936 C CA . ALA A 1 112 ? 4.32 -3.455 8.586 1 96.19 112 ALA A CA 1
ATOM 937 C C . ALA A 1 112 ? 3.715 -2.738 9.789 1 96.19 112 ALA A C 1
ATOM 939 O O . ALA A 1 112 ? 2.531 -2.391 9.781 1 96.19 112 ALA A O 1
ATOM 940 N N . ARG A 1 113 ? 4.469 -2.58 10.781 1 96.81 113 ARG A N 1
ATOM 941 C CA . ARG A 1 113 ? 3.998 -1.868 11.969 1 96.81 113 ARG A CA 1
ATOM 942 C C . ARG A 1 113 ? 3.609 -0.434 11.625 1 96.81 113 ARG A C 1
ATOM 944 O O . ARG A 1 113 ? 2.584 0.065 12.094 1 96.81 113 ARG A O 1
ATOM 951 N N . PHE A 1 114 ? 4.465 0.211 10.906 1 98.31 114 PHE A N 1
ATOM 952 C CA . PHE A 1 114 ? 4.137 1.568 10.492 1 98.31 114 PHE A CA 1
ATOM 953 C C . PHE A 1 114 ? 2.814 1.596 9.734 1 98.31 114 PHE A C 1
ATOM 955 O O . PHE A 1 114 ? 1.959 2.443 9.992 1 98.31 114 PHE A O 1
ATOM 962 N N . LEU A 1 115 ? 2.645 0.689 8.758 1 98 115 LEU A N 1
ATOM 963 C CA . LEU A 1 115 ? 1.412 0.636 7.98 1 98 115 LEU A CA 1
ATOM 964 C C . LEU A 1 115 ? 0.2 0.458 8.891 1 98 115 LEU A C 1
ATOM 966 O O . LEU A 1 115 ? -0.819 1.129 8.711 1 98 115 LEU A O 1
ATOM 970 N N . ASP A 1 116 ? 0.279 -0.406 9.82 1 97.12 116 ASP A N 1
ATOM 971 C CA . ASP A 1 116 ? -0.802 -0.659 10.773 1 97.12 116 ASP A CA 1
ATOM 972 C C . ASP A 1 116 ? -1.141 0.601 11.562 1 97.12 116 ASP A C 1
ATOM 974 O O . ASP A 1 116 ? -2.301 1.018 11.609 1 97.12 116 ASP A O 1
ATOM 978 N N . GLU A 1 117 ? -0.131 1.199 12.125 1 98 117 GLU A N 1
ATOM 979 C CA . GLU A 1 117 ? -0.338 2.365 12.977 1 98 117 GLU A CA 1
ATOM 980 C C . GLU A 1 117 ? -0.812 3.566 12.164 1 98 117 GLU A C 1
ATOM 982 O O . GLU A 1 117 ? -1.651 4.344 12.625 1 98 117 GLU A O 1
ATOM 987 N N . ALA A 1 118 ? -0.252 3.729 10.984 1 97.62 118 ALA A N 1
ATOM 988 C CA . ALA A 1 118 ? -0.703 4.805 10.109 1 97.62 118 ALA A CA 1
ATOM 989 C C . ALA A 1 118 ? -2.166 4.621 9.719 1 97.62 118 ALA A C 1
ATOM 991 O O . ALA A 1 118 ? -2.949 5.574 9.75 1 97.62 118 ALA A O 1
ATOM 992 N N . MET A 1 119 ? -2.572 3.393 9.344 1 95.06 119 MET A N 1
ATOM 993 C CA . MET A 1 119 ? -3.953 3.109 8.961 1 95.06 119 MET A CA 1
ATOM 994 C C . MET A 1 119 ? -4.914 3.439 10.094 1 95.06 119 MET A C 1
ATOM 996 O O . MET A 1 119 ? -5.961 4.051 9.875 1 95.06 119 MET A O 1
ATOM 1000 N N . ARG A 1 120 ? -4.559 3.031 11.266 1 95.12 120 ARG A N 1
ATOM 1001 C CA . ARG A 1 120 ? -5.391 3.316 12.43 1 95.12 120 ARG A CA 1
ATOM 1002 C C . ARG A 1 120 ? -5.504 4.82 12.664 1 95.12 120 ARG A C 1
ATOM 1004 O O . ARG A 1 120 ? -6.578 5.32 13.008 1 95.12 120 ARG A O 1
ATOM 1011 N N . THR A 1 121 ? -4.395 5.469 12.508 1 96.31 121 THR A N 1
ATOM 1012 C CA . THR A 1 121 ? -4.379 6.914 12.695 1 96.31 121 THR A CA 1
ATOM 1013 C C . THR A 1 121 ? -5.262 7.605 11.664 1 96.31 121 THR A C 1
ATOM 1015 O O . THR A 1 121 ? -6.062 8.477 12 1 96.31 121 THR A O 1
ATOM 1018 N N . PHE A 1 122 ? -5.137 7.168 10.414 1 93.94 122 PHE A N 1
ATOM 1019 C CA . PHE A 1 122 ? -5.98 7.711 9.352 1 93.94 122 PHE A CA 1
ATOM 1020 C C . PHE A 1 122 ? -7.449 7.434 9.641 1 93.94 122 PHE A C 1
ATOM 1022 O O . PHE A 1 122 ? -8.305 8.289 9.414 1 93.94 122 PHE A O 1
ATOM 1029 N N . ALA A 1 123 ? -7.746 6.254 10.117 1 91.44 123 ALA A N 1
ATOM 1030 C CA . ALA A 1 123 ? -9.125 5.848 10.375 1 91.44 123 ALA A CA 1
ATOM 1031 C C . ALA A 1 123 ? -9.773 6.75 11.422 1 91.44 123 ALA A C 1
ATOM 1033 O O . ALA A 1 123 ? -10.984 6.988 11.383 1 91.44 123 ALA A O 1
ATOM 1034 N N . TYR A 1 124 ? -8.93 7.297 12.32 1 93.19 124 TYR A N 1
ATOM 1035 C CA . TYR A 1 124 ? -9.438 8.195 13.359 1 93.19 124 TYR A CA 1
ATOM 1036 C C . TYR A 1 124 ? -9.422 9.641 12.883 1 93.19 124 TYR A C 1
ATOM 1038 O O . TYR A 1 124 ? -9.805 10.547 13.625 1 93.19 124 TYR A O 1
ATOM 1046 N N . GLY A 1 125 ? -8.922 9.844 11.664 1 92.06 125 GLY A N 1
ATOM 1047 C CA . GLY A 1 125 ? -8.945 11.172 11.078 1 92.06 125 GLY A CA 1
ATOM 1048 C C . GLY A 1 125 ? -7.648 11.938 11.273 1 92.06 125 GLY A C 1
ATOM 1049 O O . GLY A 1 125 ? -7.547 13.102 10.898 1 92.06 125 GLY A O 1
ATOM 1050 N N . GLY A 1 126 ? -6.637 11.32 11.836 1 94.69 126 GLY A N 1
ATOM 1051 C CA . GLY A 1 126 ? -5.359 11.977 12.055 1 94.69 126 GLY A CA 1
ATOM 1052 C C . GLY A 1 126 ? -4.43 11.891 10.859 1 94.69 126 GLY A C 1
ATOM 1053 O O . GLY A 1 126 ? -4.406 10.875 10.156 1 94.69 126 GLY A O 1
ATOM 1054 N N . GLY A 1 127 ? -3.674 12.969 10.625 1 95.69 127 GLY A N 1
ATOM 1055 C CA . GLY A 1 127 ? -2.592 12.906 9.656 1 95.69 127 GLY A CA 1
ATOM 1056 C C . GLY A 1 127 ? -1.343 12.234 10.195 1 95.69 127 GLY A C 1
ATOM 1057 O O . GLY A 1 127 ? -1.206 12.055 11.406 1 95.69 127 GLY A O 1
ATOM 1058 N N . VAL A 1 128 ? -0.47 11.875 9.281 1 97.88 128 VAL A N 1
ATOM 1059 C CA . VAL A 1 128 ? 0.718 11.141 9.703 1 97.88 128 VAL A CA 1
ATOM 1060 C C . VAL A 1 128 ? 1.961 11.758 9.062 1 97.88 128 VAL A C 1
ATOM 1062 O O . VAL A 1 128 ? 1.998 11.969 7.848 1 97.88 128 VAL A O 1
ATOM 1065 N N . GLY A 1 129 ? 2.918 12.148 9.883 1 98.38 129 GLY A N 1
ATOM 1066 C CA . GLY A 1 129 ? 4.277 12.391 9.422 1 98.38 129 GLY A CA 1
ATOM 1067 C C . GLY A 1 129 ? 5.23 11.258 9.758 1 98.38 129 GLY A C 1
ATOM 1068 O O . GLY A 1 129 ? 5.07 10.586 10.781 1 98.38 129 GLY A O 1
ATOM 1069 N N . THR A 1 130 ? 6.188 11 8.914 1 98.62 130 THR A N 1
ATOM 1070 C CA . THR A 1 130 ? 7.207 10.008 9.203 1 98.62 130 THR A CA 1
ATOM 1071 C C . THR A 1 130 ? 8.484 10.281 8.414 1 98.62 130 THR A C 1
ATOM 1073 O O . THR A 1 130 ? 8.516 11.203 7.59 1 98.62 130 THR A O 1
ATOM 1076 N N . ASN A 1 131 ? 9.555 9.641 8.805 1 98.69 131 ASN A N 1
ATOM 1077 C CA . ASN A 1 131 ? 10.836 9.703 8.109 1 98.69 131 ASN A CA 1
ATOM 1078 C C . ASN A 1 131 ? 11.102 8.438 7.297 1 98.69 131 ASN A C 1
ATOM 1080 O O . ASN A 1 131 ? 11.352 7.375 7.867 1 98.69 131 ASN A O 1
ATOM 1084 N N . ALA A 1 132 ? 11.141 8.586 6.016 1 98 132 ALA A N 1
ATOM 1085 C CA . ALA A 1 132 ? 11.305 7.41 5.164 1 98 132 ALA A CA 1
ATOM 1086 C C . ALA A 1 132 ? 12.773 6.984 5.102 1 98 132 ALA A C 1
ATOM 1088 O O . ALA A 1 132 ? 13.078 5.855 4.711 1 98 132 ALA A O 1
ATOM 1089 N N . ASP A 1 133 ? 13.695 7.871 5.5 1 97.94 133 ASP A N 1
ATOM 1090 C CA . ASP A 1 133 ? 15.125 7.625 5.359 1 97.94 133 ASP A CA 1
ATOM 1091 C C . ASP A 1 133 ? 15.617 6.613 6.395 1 97.94 133 ASP A C 1
ATOM 1093 O O . ASP A 1 133 ? 16.797 6.285 6.434 1 97.94 133 ASP A O 1
ATOM 1097 N N . VAL A 1 134 ? 14.734 6.078 7.273 1 97.5 134 VAL A N 1
ATOM 1098 C CA . VAL A 1 134 ? 15.062 4.988 8.188 1 97.5 134 VAL A CA 1
ATOM 1099 C C . VAL A 1 134 ? 15.297 3.703 7.395 1 97.5 134 VAL A C 1
ATOM 1101 O O . VAL A 1 134 ? 16 2.799 7.855 1 97.5 134 VAL A O 1
ATOM 1104 N N . LEU A 1 135 ? 14.742 3.605 6.227 1 97.38 135 LEU A N 1
ATOM 1105 C CA . LEU A 1 135 ? 14.797 2.398 5.41 1 97.38 135 LEU A CA 1
ATOM 1106 C C . LEU A 1 135 ? 16.047 2.385 4.547 1 97.38 135 LEU A C 1
ATOM 1108 O O . LEU A 1 135 ? 16.5 3.432 4.07 1 97.38 135 LEU A O 1
ATOM 1112 N N . ARG A 1 136 ? 16.562 1.246 4.336 1 97 136 ARG A N 1
ATOM 1113 C CA . ARG A 1 136 ? 17.797 1.067 3.578 1 97 136 ARG A CA 1
ATOM 1114 C C . ARG A 1 136 ? 17.609 1.489 2.123 1 97 136 ARG A C 1
ATOM 1116 O O . ARG A 1 136 ? 16.484 1.522 1.621 1 97 136 ARG A O 1
ATOM 1123 N N . PRO A 1 137 ? 18.672 1.875 1.467 1 96.62 137 PRO A N 1
ATOM 1124 C CA . PRO A 1 137 ? 18.594 2.348 0.082 1 96.62 137 PRO A CA 1
ATOM 1125 C C . PRO A 1 137 ? 18.438 1.206 -0.921 1 96.62 137 PRO A C 1
ATOM 1127 O O . PRO A 1 137 ? 18.641 0.041 -0.573 1 96.62 137 PRO A O 1
ATOM 1130 N N . LYS A 1 138 ? 18.047 1.547 -2.105 1 93.88 138 LYS A N 1
ATOM 1131 C CA . LYS A 1 138 ? 17.953 0.617 -3.227 1 93.88 138 LYS A CA 1
ATOM 1132 C C . LYS A 1 138 ? 19.281 -0.109 -3.447 1 93.88 138 LYS A C 1
ATOM 1134 O O . LYS A 1 138 ? 20.344 0.506 -3.398 1 93.88 138 LYS A O 1
ATOM 1139 N N . GLY A 1 139 ? 19.125 -1.44 -3.627 1 90.81 139 GLY A N 1
ATOM 1140 C CA . GLY A 1 139 ? 20.328 -2.227 -3.908 1 90.81 139 GLY A CA 1
ATOM 1141 C C . GLY A 1 139 ? 20.969 -2.801 -2.66 1 90.81 139 GLY A C 1
ATOM 1142 O O . GLY A 1 139 ? 21.844 -3.666 -2.748 1 90.81 139 GLY A O 1
ATOM 1143 N N . ALA A 1 140 ? 20.578 -2.285 -1.421 1 92.62 140 ALA A N 1
ATOM 1144 C CA . ALA A 1 140 ? 21.125 -2.83 -0.18 1 92.62 140 ALA A CA 1
ATOM 1145 C C . ALA A 1 140 ? 20.844 -4.328 -0.071 1 92.62 140 ALA A C 1
ATOM 1147 O O . ALA A 1 140 ? 19.766 -4.793 -0.45 1 92.62 140 ALA A O 1
ATOM 1148 N N . LYS A 1 141 ? 21.734 -5.035 0.458 1 86.62 141 LYS A N 1
ATOM 1149 C CA . LYS A 1 141 ? 21.641 -6.484 0.586 1 86.62 141 LYS A CA 1
ATOM 1150 C C . LYS A 1 141 ? 20.594 -6.871 1.638 1 86.62 141 LYS A C 1
ATOM 1152 O O . LYS A 1 141 ? 20.5 -6.234 2.688 1 86.62 141 LYS A O 1
ATOM 1157 N N . VAL A 1 142 ? 19.797 -7.828 1.235 1 82.69 142 VAL A N 1
ATOM 1158 C CA . VAL A 1 142 ? 18.828 -8.383 2.186 1 82.69 142 VAL A CA 1
ATOM 1159 C C . VAL A 1 142 ? 19.094 -9.875 2.367 1 82.69 142 VAL A C 1
ATOM 1161 O O . VAL A 1 142 ? 19.656 -10.531 1.486 1 82.69 142 VAL A O 1
ATOM 1164 N N . GLY A 1 143 ? 18.875 -10.477 3.467 1 76.44 143 GLY A N 1
ATOM 1165 C CA . GLY A 1 143 ? 19.188 -11.859 3.779 1 76.44 143 GLY A CA 1
ATOM 1166 C C . GLY A 1 143 ? 18.062 -12.82 3.41 1 76.44 143 GLY A C 1
ATOM 1167 O O . GLY A 1 143 ? 18.125 -14.008 3.76 1 76.44 143 GLY A O 1
ATOM 1168 N N . ASN A 1 144 ? 17.094 -12.32 2.746 1 78.31 144 ASN A N 1
ATOM 1169 C CA . ASN A 1 144 ? 15.961 -13.156 2.363 1 78.31 144 ASN A CA 1
ATOM 1170 C C . ASN A 1 144 ? 15.898 -13.359 0.851 1 78.31 144 ASN A C 1
ATOM 1172 O O . ASN A 1 144 ? 16.906 -13.211 0.158 1 78.31 144 ASN A O 1
ATOM 1176 N N . ALA A 1 145 ? 14.773 -13.828 0.333 1 74.5 145 ALA A N 1
ATOM 1177 C CA . ALA A 1 145 ? 14.641 -14.234 -1.062 1 74.5 145 ALA A CA 1
ATOM 1178 C C . ALA A 1 145 ? 14.797 -13.039 -2 1 74.5 145 ALA A C 1
ATOM 1180 O O . ALA A 1 145 ? 15.023 -13.211 -3.199 1 74.5 145 ALA A O 1
ATOM 1181 N N . GLY A 1 146 ? 14.633 -11.742 -1.615 1 69 146 GLY A N 1
ATOM 1182 C CA . GLY A 1 146 ? 14.703 -10.555 -2.459 1 69 146 GLY A CA 1
ATOM 1183 C C . GLY A 1 146 ? 16.125 -10.211 -2.879 1 69 146 GLY A C 1
ATOM 1184 O O . GLY A 1 146 ? 16.328 -9.469 -3.844 1 69 146 GLY A O 1
ATOM 1185 N N . VAL A 1 147 ? 17.141 -10.758 -2.311 1 73 147 VAL A N 1
ATOM 1186 C CA . VAL A 1 147 ? 18.562 -10.586 -2.602 1 73 147 VAL A CA 1
ATOM 1187 C C . VAL A 1 147 ? 18.969 -9.141 -2.314 1 73 147 VAL A C 1
ATOM 1189 O O . VAL A 1 147 ? 19.953 -8.898 -1.593 1 73 147 VAL A O 1
ATOM 1192 N N . GLU A 1 148 ? 18.125 -8.141 -2.912 1 85.56 148 GLU A N 1
ATOM 1193 C CA . GLU A 1 148 ? 18.391 -6.723 -2.682 1 85.56 148 GLU A CA 1
ATOM 1194 C C . GLU A 1 148 ? 17.109 -5.961 -2.377 1 85.56 148 GLU A C 1
ATOM 1196 O O . GLU A 1 148 ? 16.031 -6.355 -2.818 1 85.56 148 GLU A O 1
ATOM 1201 N N . SER A 1 149 ? 17.281 -4.832 -1.626 1 90.06 149 SER A N 1
ATOM 1202 C CA . SER A 1 149 ? 16.141 -3.998 -1.271 1 90.06 149 SER A CA 1
ATOM 1203 C C . SER A 1 149 ? 15.711 -3.127 -2.445 1 90.06 149 SER A C 1
ATOM 1205 O O . SER A 1 149 ? 16.531 -2.717 -3.262 1 90.06 149 SER A O 1
ATOM 1207 N N . SER A 1 150 ? 14.383 -2.873 -2.486 1 90.19 150 SER A N 1
ATOM 1208 C CA . SER A 1 150 ? 13.852 -1.949 -3.484 1 90.19 150 SER A CA 1
ATOM 1209 C C . SER A 1 150 ? 14.102 -0.499 -3.082 1 90.19 150 SER A C 1
ATOM 1211 O O . SER A 1 150 ? 13.961 0.411 -3.9 1 90.19 150 SER A O 1
ATOM 1213 N N . GLY A 1 151 ? 14.43 -0.277 -1.781 1 93.88 151 GLY A N 1
ATOM 1214 C CA . GLY A 1 151 ? 14.867 1.038 -1.341 1 93.88 151 GLY A CA 1
ATOM 1215 C C . GLY A 1 151 ? 13.773 1.831 -0.651 1 93.88 151 GLY A C 1
ATOM 1216 O O . GLY A 1 151 ? 12.594 1.471 -0.726 1 93.88 151 GLY A O 1
ATOM 1217 N N . ALA A 1 152 ? 14.125 2.902 -0.016 1 95.94 152 ALA A N 1
ATOM 1218 C CA . ALA A 1 152 ? 13.234 3.762 0.763 1 95.94 152 ALA A CA 1
ATOM 1219 C C . ALA A 1 152 ? 12.227 4.469 -0.137 1 95.94 152 ALA A C 1
ATOM 1221 O O . ALA A 1 152 ? 11.039 4.543 0.186 1 95.94 152 ALA A O 1
ATOM 1222 N N . VAL A 1 153 ? 12.656 4.98 -1.254 1 94.81 153 VAL A N 1
ATOM 1223 C CA . VAL A 1 153 ? 11.797 5.754 -2.148 1 94.81 153 VAL A CA 1
ATOM 1224 C C . VAL A 1 153 ? 10.719 4.852 -2.736 1 94.81 153 VAL A C 1
ATOM 1226 O O . VAL A 1 153 ? 9.578 5.285 -2.943 1 94.81 153 VAL A O 1
ATOM 1229 N N . SER A 1 154 ? 11.078 3.619 -3.033 1 92.81 154 SER A N 1
ATOM 1230 C CA . SER A 1 154 ? 10.094 2.65 -3.51 1 92.81 154 SER A CA 1
ATOM 1231 C C . SER A 1 154 ? 8.977 2.447 -2.492 1 92.81 154 SER A C 1
ATOM 1233 O O . SER A 1 154 ? 7.797 2.422 -2.852 1 92.81 154 SER A O 1
ATOM 1235 N N . PHE A 1 155 ? 9.312 2.361 -1.217 1 94.94 155 PHE A N 1
ATOM 1236 C CA . PHE A 1 155 ? 8.328 2.141 -0.166 1 94.94 155 PHE A CA 1
ATOM 1237 C C . PHE A 1 155 ? 7.48 3.389 0.053 1 94.94 155 PHE A C 1
ATOM 1239 O O . PHE A 1 155 ? 6.352 3.303 0.538 1 94.94 155 PHE A O 1
ATOM 1246 N N . MET A 1 156 ? 7.984 4.566 -0.315 1 96.06 156 MET A N 1
ATOM 1247 C CA . MET A 1 156 ? 7.195 5.789 -0.214 1 96.06 156 MET A CA 1
ATOM 1248 C C . MET A 1 156 ? 5.949 5.707 -1.091 1 96.06 156 MET A C 1
ATOM 1250 O O . MET A 1 156 ? 4.906 6.273 -0.754 1 96.06 156 MET A O 1
ATOM 1254 N N . GLU A 1 157 ? 6.066 4.988 -2.207 1 92.75 157 GLU A N 1
ATOM 1255 C CA . GLU A 1 157 ? 4.898 4.777 -3.057 1 92.75 157 GLU A CA 1
ATOM 1256 C C . GLU A 1 157 ? 3.803 4.02 -2.312 1 92.75 157 GLU A C 1
ATOM 1258 O O . GLU A 1 157 ? 2.621 4.348 -2.43 1 92.75 157 GLU A O 1
ATOM 1263 N N . LEU A 1 158 ? 4.234 3.02 -1.622 1 94.81 158 LEU A N 1
ATOM 1264 C CA . LEU A 1 158 ? 3.297 2.234 -0.826 1 94.81 158 LEU A CA 1
ATOM 1265 C C . LEU A 1 158 ? 2.641 3.098 0.246 1 94.81 158 LEU A C 1
ATOM 1267 O O . LEU A 1 158 ? 1.423 3.043 0.433 1 94.81 158 LEU A O 1
ATOM 1271 N N . PHE A 1 159 ? 3.451 3.908 0.931 1 97.12 159 PHE A N 1
ATOM 1272 C CA . PHE A 1 159 ? 2.932 4.773 1.983 1 97.12 159 PHE A CA 1
ATOM 1273 C C . PHE A 1 159 ? 1.945 5.785 1.413 1 97.12 159 PHE A C 1
ATOM 1275 O O . PHE A 1 159 ? 0.882 6.02 1.992 1 97.12 159 PHE A O 1
ATOM 1282 N N . SER A 1 160 ? 2.301 6.34 0.317 1 94.44 160 SER A N 1
ATOM 1283 C CA . SER A 1 160 ? 1.445 7.309 -0.359 1 94.44 160 SER A CA 1
ATOM 1284 C C . SER A 1 160 ? 0.125 6.676 -0.787 1 94.44 160 SER A C 1
ATOM 1286 O O . SER A 1 160 ? -0.939 7.277 -0.621 1 94.44 160 SER A O 1
ATOM 1288 N N . THR A 1 161 ? 0.177 5.492 -1.378 1 92.69 161 THR A N 1
ATOM 1289 C CA . THR A 1 161 ? -1.028 4.789 -1.808 1 92.69 161 THR A CA 1
ATOM 1290 C C . THR A 1 161 ? -1.939 4.5 -0.617 1 92.69 161 THR A C 1
ATOM 1292 O O . THR A 1 161 ? -3.16 4.637 -0.716 1 92.69 161 THR A O 1
ATOM 1295 N N . LEU A 1 162 ? -1.355 4.07 0.483 1 94.88 162 LEU A N 1
ATOM 1296 C CA . LEU A 1 162 ? -2.123 3.844 1.703 1 94.88 162 LEU A CA 1
ATOM 1297 C C . LEU A 1 162 ? -2.883 5.102 2.107 1 94.88 162 LEU A C 1
ATOM 1299 O O . LEU A 1 162 ? -4.074 5.043 2.412 1 94.88 162 LEU A O 1
ATOM 1303 N N . ALA A 1 163 ? -2.15 6.199 2.111 1 94 163 ALA A N 1
ATOM 1304 C CA . ALA A 1 163 ? -2.785 7.461 2.48 1 94 163 ALA A CA 1
ATOM 1305 C C . ALA A 1 163 ? -3.945 7.785 1.545 1 94 163 ALA A C 1
ATOM 1307 O O . ALA A 1 163 ? -4.996 8.258 1.988 1 94 163 ALA A O 1
ATOM 1308 N N . GLY A 1 164 ? -3.777 7.551 0.277 1 90.5 164 GLY A N 1
ATOM 1309 C CA . GLY A 1 164 ? -4.82 7.805 -0.705 1 90.5 164 GLY A CA 1
ATOM 1310 C C . GLY A 1 164 ? -6.062 6.961 -0.486 1 90.5 164 GLY A C 1
ATOM 1311 O O . GLY A 1 164 ? -7.18 7.48 -0.504 1 90.5 164 GLY A O 1
ATOM 1312 N N . VAL A 1 165 ? -5.832 5.699 -0.244 1 90.5 165 VAL A N 1
ATOM 1313 C CA . VAL A 1 165 ? -6.934 4.754 -0.079 1 90.5 165 VAL A CA 1
ATOM 1314 C C . VAL A 1 165 ? -7.695 5.07 1.203 1 90.5 165 VAL A C 1
ATOM 1316 O O . VAL A 1 165 ? -8.93 5.043 1.222 1 90.5 165 VAL A O 1
ATOM 1319 N N . MET A 1 166 ? -7.004 5.383 2.236 1 89.75 166 MET A N 1
ATOM 1320 C CA . MET A 1 166 ? -7.629 5.711 3.516 1 89.75 166 MET A CA 1
ATOM 1321 C C . MET A 1 166 ? -8.367 7.047 3.434 1 89.75 166 MET A C 1
ATOM 1323 O O . MET A 1 166 ? -9.391 7.238 4.094 1 89.75 166 MET A O 1
ATOM 1327 N N . GLY A 1 167 ? -7.828 7.949 2.639 1 82.44 167 GLY A N 1
ATOM 1328 C CA . GLY A 1 167 ? -8.414 9.273 2.506 1 82.44 167 GLY A CA 1
ATOM 1329 C C . GLY A 1 167 ? -9.688 9.281 1.674 1 82.44 167 GLY A C 1
ATOM 1330 O O . GLY A 1 167 ? -10.492 10.211 1.771 1 82.44 167 GLY A O 1
ATOM 1331 N N . ALA A 1 168 ? -9.875 8.344 0.924 1 68.88 168 ALA A N 1
ATOM 1332 C CA . ALA A 1 168 ? -11.039 8.266 0.047 1 68.88 168 ALA A CA 1
ATOM 1333 C C . ALA A 1 168 ? -12.289 7.836 0.822 1 68.88 168 ALA A C 1
ATOM 1335 O O . ALA A 1 168 ? -13.398 7.855 0.287 1 68.88 168 ALA A O 1
ATOM 1336 N N . SER A 1 169 ? -12.188 7.59 2.113 1 63.38 169 SER A N 1
ATOM 1337 C CA . SER A 1 169 ? -13.289 7.156 2.961 1 63.38 169 SER A CA 1
ATOM 1338 C C . SER A 1 169 ? -14.109 8.344 3.457 1 63.38 169 SER A C 1
ATOM 1340 O O . SER A 1 169 ? -13.938 8.789 4.594 1 63.38 169 SER A O 1
ATOM 1342 N N . GLY A 1 170 ? -14.797 9.195 2.613 1 57.97 170 GLY A N 1
ATOM 1343 C CA . GLY A 1 170 ? -15.766 10.258 2.824 1 57.97 170 GLY A CA 1
ATOM 1344 C C . GLY A 1 170 ? -15.352 11.234 3.908 1 57.97 170 GLY A C 1
ATOM 1345 O O . GLY A 1 170 ? -15.922 12.32 4.023 1 57.97 170 GLY A O 1
ATOM 1346 N N . GLY A 1 171 ? -14.594 10.82 4.836 1 55.53 171 GLY A N 1
ATOM 1347 C CA . GLY A 1 171 ? -14.188 11.789 5.84 1 55.53 171 GLY A CA 1
ATOM 1348 C C . GLY A 1 171 ? -12.953 12.578 5.441 1 55.53 171 GLY A C 1
ATOM 1349 O O . GLY A 1 171 ? -12.781 12.922 4.27 1 55.53 171 GLY A O 1
ATOM 1350 N N . ARG A 1 172 ? -12.32 13.07 6.355 1 55.62 172 ARG A N 1
ATOM 1351 C CA . ARG A 1 172 ? -11.086 13.789 6.078 1 55.62 172 ARG A CA 1
ATOM 1352 C C . ARG A 1 172 ? -10.086 12.906 5.344 1 55.62 172 ARG A C 1
ATOM 1354 O O . ARG A 1 172 ? -9.906 11.734 5.699 1 55.62 172 ARG A O 1
ATOM 1361 N N . ARG A 1 173 ? -9.609 13.383 4.332 1 59.44 173 ARG A N 1
ATOM 1362 C CA . ARG A 1 173 ? -8.602 12.742 3.496 1 59.44 173 ARG A CA 1
ATOM 1363 C C . ARG A 1 173 ? -7.355 12.398 4.312 1 59.44 173 ARG A C 1
ATOM 1365 O O . ARG A 1 173 ? -6.977 13.141 5.219 1 59.44 173 ARG A O 1
ATOM 1372 N N . GLY A 1 174 ? -6.844 11.281 4.246 1 67.75 174 GLY A N 1
ATOM 1373 C CA . GLY A 1 174 ? -5.539 10.938 4.789 1 67.75 174 GLY A CA 1
ATOM 1374 C C . GLY A 1 174 ? -4.441 11.898 4.359 1 67.75 174 GLY A C 1
ATOM 1375 O O . GLY A 1 174 ? -4.414 12.336 3.209 1 67.75 174 GLY A O 1
ATOM 1376 N N . ALA A 1 175 ? -3.752 12.453 5.285 1 88.81 175 ALA A N 1
ATOM 1377 C CA . ALA A 1 175 ? -2.627 13.336 5.004 1 88.81 175 ALA A CA 1
ATOM 1378 C C . ALA A 1 175 ? -1.313 12.727 5.484 1 88.81 175 ALA A C 1
ATOM 1380 O O . ALA A 1 175 ? -1.227 12.227 6.609 1 88.81 175 ALA A O 1
ATOM 1381 N N . LEU A 1 176 ? -0.349 12.656 4.566 1 96.5 176 LEU A N 1
ATOM 1382 C CA . LEU A 1 176 ? 0.928 12.008 4.863 1 96.5 176 LEU A CA 1
ATOM 1383 C C . LEU A 1 176 ? 2.092 12.938 4.523 1 96.5 176 LEU A C 1
ATOM 1385 O O . LEU A 1 176 ? 2.092 13.586 3.475 1 96.5 176 LEU A O 1
ATOM 1389 N N . MET A 1 177 ? 2.992 13.102 5.48 1 97.69 177 MET A N 1
ATOM 1390 C CA . MET A 1 177 ? 4.27 13.773 5.277 1 97.69 177 MET A CA 1
ATOM 1391 C C . MET A 1 177 ? 5.426 12.781 5.344 1 97.69 177 MET A C 1
ATOM 1393 O O . MET A 1 177 ? 5.562 12.047 6.32 1 97.69 177 MET A O 1
ATOM 1397 N N . LEU A 1 178 ? 6.141 12.711 4.254 1 98.12 178 LEU A N 1
ATOM 1398 C CA . LEU A 1 178 ? 7.371 11.922 4.219 1 98.12 178 LEU A CA 1
ATOM 1399 C C . LEU A 1 178 ? 8.594 12.828 4.184 1 98.12 178 LEU A C 1
ATOM 1401 O O . LEU A 1 178 ? 8.75 13.633 3.266 1 98.12 178 LEU A O 1
ATOM 1405 N N . THR A 1 179 ? 9.438 12.711 5.184 1 98.56 179 THR A N 1
ATOM 1406 C CA . THR A 1 179 ? 10.672 13.484 5.195 1 98.56 179 THR A CA 1
ATOM 1407 C C . THR A 1 179 ? 11.883 12.586 4.953 1 98.56 179 THR A C 1
ATOM 1409 O O . THR A 1 179 ? 11.781 11.359 5.051 1 98.56 179 THR A O 1
ATOM 1412 N N . PHE A 1 180 ? 12.969 13.188 4.578 1 98.56 180 PHE A N 1
ATOM 1413 C CA . PHE A 1 180 ? 14.18 12.477 4.191 1 98.56 180 PHE A CA 1
ATOM 1414 C C . PHE A 1 180 ? 15.422 13.227 4.652 1 98.56 180 PHE A C 1
ATOM 1416 O O . PHE A 1 180 ? 15.43 14.461 4.684 1 98.56 180 PHE A O 1
ATOM 1423 N N . ALA A 1 181 ? 16.453 12.516 5.043 1 98.56 181 ALA A N 1
ATOM 1424 C CA . ALA A 1 181 ? 17.719 13.109 5.465 1 98.56 181 ALA A CA 1
ATOM 1425 C C . ALA A 1 181 ? 18.578 13.477 4.258 1 98.56 181 ALA A C 1
ATOM 1427 O O . ALA A 1 181 ? 18.562 12.781 3.238 1 98.56 181 ALA A O 1
ATOM 1428 N N . ASP A 1 182 ? 19.391 14.469 4.402 1 98.75 182 ASP A N 1
ATOM 1429 C CA . ASP A 1 182 ? 20.266 14.906 3.324 1 98.75 182 ASP A CA 1
ATOM 1430 C C . ASP A 1 182 ? 21.516 14.031 3.246 1 98.75 182 ASP A C 1
ATOM 1432 O O . ASP A 1 182 ? 22.391 14.273 2.416 1 98.75 182 ASP A O 1
ATOM 1436 N N . THR A 1 183 ? 21.578 12.953 4.074 1 98.62 183 THR A N 1
ATOM 1437 C CA . THR A 1 183 ? 22.75 12.102 4.09 1 98.62 183 THR A CA 1
ATOM 1438 C C . THR A 1 183 ? 22.422 10.703 3.588 1 98.62 183 THR A C 1
ATOM 1440 O O . THR A 1 183 ? 23.297 9.836 3.512 1 98.62 183 THR A O 1
ATOM 1443 N N . HIS A 1 184 ? 21.219 10.398 3.316 1 98.62 184 HIS A N 1
ATOM 1444 C CA . HIS A 1 184 ? 20.812 9.07 2.873 1 98.62 184 HIS A CA 1
ATOM 1445 C C . HIS A 1 184 ? 21.281 8.797 1.451 1 98.62 184 HIS A C 1
ATOM 1447 O O . HIS A 1 184 ? 21.219 9.672 0.588 1 98.62 184 HIS A O 1
ATOM 1453 N N . PRO A 1 185 ? 21.703 7.641 1.095 1 98.38 185 PRO A N 1
ATOM 1454 C CA . PRO A 1 185 ? 22.234 7.324 -0.231 1 98.38 185 PRO A CA 1
ATOM 1455 C C . PRO A 1 185 ? 21.203 7.477 -1.34 1 98.38 185 PRO A C 1
ATOM 1457 O O . PRO A 1 185 ? 21.547 7.574 -2.518 1 98.38 185 PRO A O 1
ATOM 1460 N N . GLU A 1 186 ? 19.906 7.508 -1.034 1 97.31 186 GLU A N 1
ATOM 1461 C CA . GLU A 1 186 ? 18.859 7.703 -2.037 1 97.31 186 GLU A CA 1
ATOM 1462 C C . GLU A 1 186 ? 18.422 9.164 -2.104 1 97.31 186 GLU A C 1
ATOM 1464 O O . GLU A 1 186 ? 17.328 9.469 -2.582 1 97.31 186 GLU A O 1
ATOM 1469 N N . LEU A 1 187 ? 19.234 10.039 -1.618 1 98.38 187 LEU A N 1
ATOM 1470 C CA . LEU A 1 187 ? 18.891 11.461 -1.581 1 98.38 187 LEU A CA 1
ATOM 1471 C C . LEU A 1 187 ? 18.438 11.945 -2.957 1 98.38 187 LEU A C 1
ATOM 1473 O O . LEU A 1 187 ? 17.391 12.57 -3.09 1 98.38 187 LEU A O 1
ATOM 1477 N N . LEU A 1 188 ? 19.203 11.664 -4.02 1 97.25 188 LEU A N 1
ATOM 1478 C CA . LEU A 1 188 ? 18.891 12.156 -5.355 1 97.25 188 LEU A CA 1
ATOM 1479 C C . LEU A 1 188 ? 17.578 11.555 -5.863 1 97.25 188 LEU A C 1
ATOM 1481 O O . LEU A 1 188 ? 16.766 12.25 -6.488 1 97.25 188 LEU A O 1
ATOM 1485 N N . ASP A 1 189 ? 17.359 10.25 -5.598 1 94.75 189 ASP A N 1
ATOM 1486 C CA . ASP A 1 189 ? 16.109 9.602 -5.973 1 94.75 189 ASP A CA 1
ATOM 1487 C C . ASP A 1 189 ? 1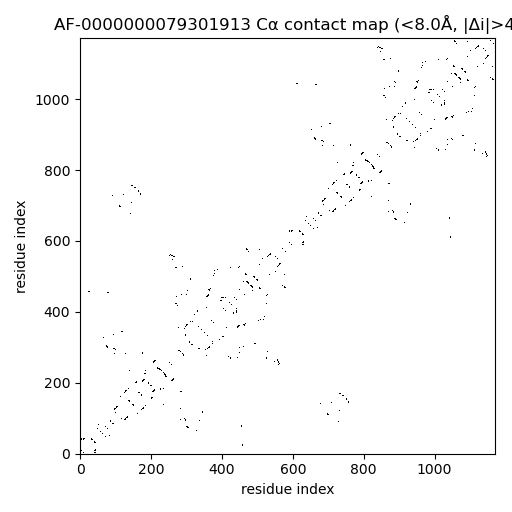4.922 10.258 -5.262 1 94.75 189 ASP A C 1
ATOM 1489 O O . ASP A 1 189 ? 13.859 10.453 -5.863 1 94.75 189 ASP A O 1
ATOM 1493 N N . PHE A 1 190 ? 15.117 10.539 -3.959 1 96.69 190 PHE A N 1
ATOM 1494 C CA . PHE A 1 190 ? 14.07 11.203 -3.182 1 96.69 190 PHE A CA 1
ATOM 1495 C C . PHE A 1 190 ? 13.719 12.555 -3.797 1 96.69 190 PHE A C 1
ATOM 1497 O O . PHE A 1 190 ? 12.539 12.883 -3.941 1 96.69 190 PHE A O 1
ATOM 1504 N N . LEU A 1 191 ? 14.695 13.297 -4.188 1 96.75 191 LEU A N 1
ATOM 1505 C CA . LEU A 1 191 ? 14.5 14.641 -4.719 1 96.75 191 LEU A CA 1
ATOM 1506 C C . LEU A 1 191 ? 13.781 14.594 -6.062 1 96.75 191 LEU A C 1
ATOM 1508 O O . LEU A 1 191 ? 13.047 15.523 -6.414 1 96.75 191 LEU A O 1
ATOM 1512 N N . ARG A 1 192 ? 13.859 13.508 -6.738 1 92.81 192 ARG A N 1
ATOM 1513 C CA . ARG A 1 192 ? 13.258 13.367 -8.055 1 92.81 192 ARG A CA 1
ATOM 1514 C C . ARG A 1 192 ? 11.906 12.672 -7.965 1 92.81 192 ARG A C 1
ATOM 1516 O O . ARG A 1 192 ? 11.234 12.469 -8.984 1 92.81 192 ARG A O 1
ATOM 1523 N N . ALA A 1 193 ? 11.547 12.297 -6.859 1 91.56 193 ALA A N 1
ATOM 1524 C CA . ALA A 1 193 ? 10.438 11.367 -6.672 1 91.56 193 ALA A CA 1
ATOM 1525 C C . ALA A 1 193 ? 9.156 11.914 -7.297 1 91.56 193 ALA A C 1
ATOM 1527 O O . ALA A 1 193 ? 8.312 11.156 -7.777 1 91.56 193 ALA A O 1
ATOM 1528 N N . LYS A 1 194 ? 8.938 13.211 -7.359 1 88.31 194 LYS A N 1
ATOM 1529 C CA . LYS A 1 194 ? 7.691 13.773 -7.867 1 88.31 194 LYS A CA 1
ATOM 1530 C C . LYS A 1 194 ? 7.926 14.555 -9.156 1 88.31 194 LYS A C 1
ATOM 1532 O O . LYS A 1 194 ? 7.094 15.367 -9.555 1 88.31 194 LYS A O 1
ATOM 1537 N N . THR A 1 195 ? 9.039 14.375 -9.781 1 80.06 195 THR A N 1
ATOM 1538 C CA . THR A 1 195 ? 9.312 15.102 -11.023 1 80.06 195 THR A CA 1
ATOM 1539 C C . THR A 1 195 ? 8.969 14.242 -12.234 1 80.06 195 THR A C 1
ATOM 1541 O O . THR A 1 195 ? 9.109 14.688 -13.375 1 80.06 195 THR A O 1
ATOM 1544 N N . ASP A 1 196 ? 8.688 12.93 -11.945 1 65.19 196 ASP A N 1
ATOM 1545 C CA . ASP A 1 196 ? 8.242 12.109 -13.062 1 65.19 196 ASP A CA 1
ATOM 1546 C C . ASP A 1 196 ? 6.922 12.617 -13.633 1 65.19 196 ASP A C 1
ATOM 1548 O O . ASP A 1 196 ? 6 12.938 -12.875 1 65.19 196 ASP A O 1
ATOM 1552 N N . PRO A 1 197 ? 7.02 12.992 -14.914 1 57.5 197 PRO A N 1
ATOM 1553 C CA . PRO A 1 197 ? 5.816 13.578 -15.5 1 57.5 197 PRO A CA 1
ATOM 1554 C C . PRO A 1 197 ? 4.551 12.789 -15.172 1 57.5 197 PRO A C 1
ATOM 1556 O O . PRO A 1 197 ? 3.471 13.375 -15.039 1 57.5 197 PRO A O 1
ATOM 1559 N N . GLU A 1 198 ? 4.781 11.586 -15.117 1 54.06 198 GLU A N 1
ATOM 1560 C CA . GLU A 1 198 ? 3.549 10.859 -14.82 1 54.06 198 GLU A CA 1
ATOM 1561 C C . GLU A 1 198 ? 3.285 10.805 -13.32 1 54.06 198 GLU A C 1
ATOM 1563 O O . GLU A 1 198 ? 2.178 10.484 -12.891 1 54.06 198 GLU A O 1
ATOM 1568 N N . ARG A 1 199 ? 4.156 11.672 -12.57 1 53.72 199 ARG A N 1
ATOM 1569 C CA . ARG A 1 199 ? 4.09 11.828 -11.117 1 53.72 199 ARG A CA 1
ATOM 1570 C C . ARG A 1 199 ? 3.34 10.664 -10.477 1 53.72 199 ARG A C 1
ATOM 1572 O O . ARG A 1 199 ? 2.574 10.867 -9.531 1 53.72 199 ARG A O 1
ATOM 1579 N N . THR A 1 200 ? 3.412 9.578 -11.07 1 58.62 200 THR A N 1
ATOM 1580 C CA . THR A 1 200 ? 2.398 8.547 -10.883 1 58.62 200 THR A CA 1
ATOM 1581 C C . THR A 1 200 ? 2.699 7.715 -9.633 1 58.62 200 THR A C 1
ATOM 1583 O O . THR A 1 200 ? 1.817 7.031 -9.109 1 58.62 200 THR A O 1
ATOM 1586 N N . ARG A 1 201 ? 3.795 8.156 -8.992 1 72.38 201 ARG A N 1
ATOM 1587 C CA . ARG A 1 201 ? 4.062 7.109 -8.008 1 72.38 201 ARG A CA 1
ATOM 1588 C C . ARG A 1 201 ? 3.73 7.594 -6.594 1 72.38 201 ARG A C 1
ATOM 1590 O O . ARG A 1 201 ? 3.135 6.855 -5.805 1 72.38 201 ARG A O 1
ATOM 1597 N N . ILE A 1 202 ? 4.012 8.906 -6.266 1 88.06 202 ILE A N 1
ATOM 1598 C CA . ILE A 1 202 ? 3.758 9.398 -4.918 1 88.06 202 ILE A CA 1
ATOM 1599 C C . ILE A 1 202 ? 2.787 10.57 -4.969 1 88.06 202 ILE A C 1
ATOM 1601 O O . ILE A 1 202 ? 3.207 11.734 -4.992 1 88.06 202 ILE A O 1
ATOM 1605 N N . ARG A 1 203 ? 1.477 10.32 -4.871 1 83.81 203 ARG A N 1
ATOM 1606 C CA . ARG A 1 203 ? 0.444 11.32 -5.121 1 83.81 203 ARG A CA 1
ATOM 1607 C C . ARG A 1 203 ? -0.179 11.805 -3.814 1 83.81 203 ARG A C 1
ATOM 1609 O O . ARG A 1 203 ? -0.719 12.906 -3.75 1 83.81 203 ARG A O 1
ATOM 1616 N N . HIS A 1 204 ? -0.105 11.078 -2.842 1 89.38 204 HIS A N 1
ATOM 1617 C CA . HIS A 1 204 ? -0.894 11.367 -1.649 1 89.38 204 HIS A CA 1
ATOM 1618 C C . HIS A 1 204 ? 0.003 11.609 -0.44 1 89.38 204 HIS A C 1
ATOM 1620 O O . HIS A 1 204 ? -0.331 11.211 0.677 1 89.38 204 HIS A O 1
ATOM 1626 N N . ALA A 1 205 ? 1.179 12.164 -0.693 1 93.5 205 ALA A N 1
ATOM 1627 C CA . ALA A 1 205 ? 2.102 12.508 0.385 1 93.5 205 ALA A CA 1
ATOM 1628 C C . ALA A 1 205 ? 2.842 13.812 0.079 1 93.5 205 ALA A C 1
ATOM 1630 O O . ALA A 1 205 ? 3.178 14.086 -1.076 1 93.5 205 ALA A O 1
ATOM 1631 N N . ASN A 1 206 ? 3.016 14.602 1.077 1 93.5 206 ASN A N 1
ATOM 1632 C CA . ASN A 1 206 ? 3.947 15.727 0.98 1 93.5 206 ASN A CA 1
ATOM 1633 C C . ASN A 1 206 ? 5.383 15.281 1.262 1 93.5 206 ASN A C 1
ATOM 1635 O O . ASN A 1 206 ? 5.613 14.398 2.09 1 93.5 206 ASN A O 1
ATOM 1639 N N . LEU A 1 207 ? 6.27 15.844 0.543 1 96.56 207 LEU A N 1
ATOM 1640 C CA . LEU A 1 207 ? 7.676 15.508 0.726 1 96.56 207 LEU A CA 1
ATOM 1641 C C . LEU A 1 207 ? 8.461 16.719 1.22 1 96.56 207 LEU A C 1
ATOM 1643 O O . LEU A 1 207 ? 8.242 17.844 0.755 1 96.56 207 LEU A O 1
ATOM 1647 N N . SER A 1 208 ? 9.258 16.578 2.178 1 98.25 208 SER A N 1
ATOM 1648 C CA . SER A 1 208 ? 10.172 17.609 2.629 1 98.25 208 SER A CA 1
ATOM 1649 C C . SER A 1 208 ? 11.547 17.047 2.943 1 98.25 208 SER A C 1
ATOM 1651 O O . SER A 1 208 ? 11.656 15.93 3.455 1 98.25 208 SER A O 1
ATOM 1653 N N . LEU A 1 209 ? 12.586 17.781 2.611 1 98.75 209 LEU A N 1
ATOM 1654 C CA . LEU A 1 209 ? 13.953 17.406 2.965 1 98.75 209 LEU A CA 1
ATOM 1655 C C . LEU A 1 209 ? 14.352 18.031 4.305 1 98.75 209 LEU A C 1
ATOM 1657 O O . LEU A 1 209 ? 14.148 19.219 4.527 1 98.75 209 LEU A O 1
ATOM 1661 N N . ARG A 1 210 ? 14.812 17.203 5.199 1 98.81 210 ARG A N 1
ATOM 1662 C CA . ARG A 1 210 ? 15.484 17.719 6.395 1 98.81 210 ARG A CA 1
ATOM 1663 C C . ARG A 1 210 ? 16.922 18.125 6.082 1 98.81 210 ARG A C 1
ATOM 1665 O O . ARG A 1 210 ? 17.844 17.312 6.195 1 98.81 210 ARG A O 1
ATOM 1672 N N . ALA A 1 211 ? 17.094 19.359 5.781 1 98.81 211 ALA A N 1
ATOM 1673 C CA . ALA A 1 211 ? 18.391 19.875 5.344 1 98.81 211 ALA A CA 1
ATOM 1674 C C . ALA A 1 211 ? 19.203 20.391 6.523 1 98.81 211 ALA A C 1
ATOM 1676 O O . ALA A 1 211 ? 18.719 21.219 7.301 1 98.81 211 ALA A O 1
ATOM 1677 N N . THR A 1 212 ? 20.406 19.969 6.645 1 98.75 212 THR A N 1
ATOM 1678 C CA . THR A 1 212 ? 21.312 20.453 7.684 1 98.75 212 THR A CA 1
ATOM 1679 C C . THR A 1 212 ? 22.047 21.719 7.215 1 98.75 212 THR A C 1
ATOM 1681 O O . THR A 1 212 ? 22.141 21.969 6.016 1 98.75 212 THR A O 1
ATOM 1684 N N . ASP A 1 213 ? 22.5 22.516 8.18 1 98.69 213 ASP A N 1
ATOM 1685 C CA . ASP A 1 213 ? 23.312 23.672 7.852 1 98.69 213 ASP A CA 1
ATOM 1686 C C . ASP A 1 213 ? 24.562 23.266 7.074 1 98.69 213 ASP A C 1
ATOM 1688 O O . ASP A 1 213 ? 24.969 23.938 6.121 1 98.69 213 ASP A O 1
ATOM 1692 N N . ALA A 1 214 ? 25.141 22.156 7.504 1 98.69 214 ALA A N 1
ATOM 1693 C CA . ALA A 1 214 ? 26.359 21.656 6.844 1 98.69 214 ALA A CA 1
ATOM 1694 C C . ALA A 1 214 ? 26.094 21.375 5.371 1 98.69 214 ALA A C 1
ATOM 1696 O O . ALA A 1 214 ? 26.922 21.672 4.516 1 98.69 214 ALA A O 1
ATOM 1697 N N . PHE A 1 215 ? 25.047 20.734 5.023 1 98.69 215 PHE A N 1
ATOM 1698 C CA . PHE A 1 215 ? 24.672 20.422 3.645 1 98.69 215 PHE A CA 1
ATOM 1699 C C . PHE A 1 215 ? 24.516 21.703 2.836 1 98.69 215 PHE A C 1
ATOM 1701 O O . PHE A 1 215 ? 25.016 21.812 1.714 1 98.69 215 PHE A O 1
ATOM 1708 N N . LEU A 1 216 ? 23.734 22.719 3.418 1 98.69 216 LEU A N 1
ATOM 1709 C CA . LEU A 1 216 ? 23.484 23.969 2.727 1 98.69 216 LEU A CA 1
ATOM 1710 C C . LEU A 1 216 ? 24.781 24.734 2.488 1 98.69 216 LEU A C 1
ATOM 1712 O O . LEU A 1 216 ? 25 25.297 1.408 1 98.69 216 LEU A O 1
ATOM 1716 N N . GLU A 1 217 ? 25.641 24.734 3.443 1 98.62 217 GLU A N 1
ATOM 1717 C CA . GLU A 1 217 ? 26.938 25.375 3.297 1 98.62 217 GLU A CA 1
ATOM 1718 C C . GLU A 1 217 ? 27.781 24.672 2.225 1 98.62 217 GLU A C 1
ATOM 1720 O O . GLU A 1 217 ? 28.406 25.328 1.395 1 98.62 217 GLU A O 1
ATOM 1725 N N . ALA A 1 218 ? 27.766 23.359 2.268 1 98.69 218 ALA A N 1
ATOM 1726 C CA . ALA A 1 218 ? 28.484 22.578 1.264 1 98.69 218 ALA A CA 1
ATOM 1727 C C . ALA A 1 218 ? 27.938 22.844 -0.135 1 98.69 218 ALA A C 1
ATOM 1729 O O . ALA A 1 218 ? 28.688 22.891 -1.108 1 98.69 218 ALA A O 1
ATOM 1730 N N . ALA A 1 219 ? 26.688 22.969 -0.261 1 98.31 219 ALA A N 1
ATOM 1731 C CA . ALA A 1 219 ? 26.062 23.234 -1.549 1 98.31 219 ALA A CA 1
ATOM 1732 C C . ALA A 1 219 ? 26.516 24.578 -2.105 1 98.31 219 ALA A C 1
ATOM 1734 O O . ALA A 1 219 ? 26.812 24.703 -3.295 1 98.31 219 ALA A O 1
ATOM 1735 N N . LEU A 1 220 ? 26.516 25.594 -1.266 1 97.56 220 LEU A N 1
ATOM 1736 C CA . LEU A 1 220 ? 26.922 26.938 -1.677 1 97.56 220 LEU A CA 1
ATOM 1737 C C . LEU A 1 220 ? 28.391 26.953 -2.078 1 97.56 220 LEU A C 1
ATOM 1739 O O . LEU A 1 220 ? 28.781 27.672 -3.004 1 97.56 220 LEU A O 1
ATOM 1743 N N . ALA A 1 221 ? 29.156 26.109 -1.438 1 98 221 ALA A N 1
ATOM 1744 C CA . ALA A 1 221 ? 30.594 26.062 -1.696 1 98 221 ALA A CA 1
ATOM 1745 C C . ALA A 1 221 ? 30.922 25.016 -2.764 1 98 221 ALA A C 1
ATOM 1747 O O . ALA A 1 221 ? 32.094 24.859 -3.148 1 98 221 ALA A O 1
ATOM 1748 N N . ASP A 1 222 ? 29.953 24.281 -3.205 1 97.44 222 ASP A N 1
ATOM 1749 C CA . ASP A 1 222 ? 30.125 23.188 -4.164 1 97.44 222 ASP A CA 1
ATOM 1750 C C . ASP A 1 222 ? 31.125 22.156 -3.648 1 97.44 222 ASP A C 1
ATOM 1752 O O . ASP A 1 222 ? 32.062 21.797 -4.355 1 97.44 222 ASP A O 1
ATOM 1756 N N . GLU A 1 223 ? 31 21.766 -2.488 1 98.19 223 GLU A N 1
ATOM 1757 C CA . GLU A 1 223 ? 31.859 20.781 -1.836 1 98.19 223 GLU A CA 1
ATOM 1758 C C . GLU A 1 223 ? 31.281 19.375 -1.966 1 98.19 223 GLU A C 1
ATOM 1760 O O . GLU A 1 223 ? 30.094 19.219 -2.264 1 98.19 223 GLU A O 1
ATOM 1765 N N . PRO A 1 224 ? 32.156 18.375 -1.752 1 98.25 224 PRO A N 1
ATOM 1766 C CA . PRO A 1 224 ? 31.641 17.016 -1.713 1 98.25 224 PRO A CA 1
ATOM 1767 C C . PRO A 1 224 ? 30.719 16.75 -0.526 1 98.25 224 PRO A C 1
ATOM 1769 O O . PRO A 1 224 ? 30.891 17.359 0.536 1 98.25 224 PRO A O 1
ATOM 1772 N N . TRP A 1 225 ? 29.75 15.922 -0.753 1 98.56 225 TRP A N 1
ATOM 1773 C CA . TRP A 1 225 ? 28.797 15.547 0.287 1 98.56 225 TRP A CA 1
ATOM 1774 C C . TRP A 1 225 ? 28.703 14.031 0.424 1 98.56 225 TRP A C 1
ATOM 1776 O O . TRP A 1 225 ? 28.438 13.32 -0.553 1 98.56 225 TRP A O 1
ATOM 1786 N N . ARG A 1 226 ? 28.953 13.57 1.595 1 98.19 226 ARG A N 1
ATOM 1787 C CA . ARG A 1 226 ? 29.016 12.133 1.847 1 98.19 226 ARG A CA 1
ATOM 1788 C C . ARG A 1 226 ? 27.625 11.594 2.213 1 98.19 226 ARG A C 1
ATOM 1790 O O . ARG A 1 226 ? 26.969 12.109 3.117 1 98.19 226 ARG A O 1
ATOM 1797 N N . LEU A 1 227 ? 27.172 10.602 1.48 1 98.5 227 LEU A N 1
ATOM 1798 C CA . LEU A 1 227 ? 25.969 9.844 1.778 1 98.5 227 LEU A CA 1
ATOM 1799 C C . LEU A 1 227 ? 26.312 8.5 2.416 1 98.5 227 LEU A C 1
ATOM 1801 O O . LEU A 1 227 ? 27.297 7.863 2.033 1 98.5 227 LEU A O 1
ATOM 1805 N N . SER A 1 228 ? 25.562 8.133 3.428 1 98.12 228 SER A N 1
ATOM 1806 C CA . SER A 1 228 ? 25.891 6.863 4.07 1 98.12 228 SER A CA 1
ATOM 1807 C C . SER A 1 228 ? 24.672 6.238 4.727 1 98.12 228 SER A C 1
ATOM 1809 O O . SER A 1 228 ? 23.734 6.949 5.105 1 98.12 228 SER A O 1
ATOM 1811 N N . PHE A 1 229 ? 24.641 4.938 4.77 1 98 229 PHE A N 1
ATOM 1812 C CA . PHE A 1 229 ? 23.641 4.125 5.465 1 98 229 PHE A CA 1
ATOM 1813 C C . PHE A 1 229 ? 24.266 2.814 5.945 1 98 229 PHE A C 1
ATOM 1815 O O . PHE A 1 229 ? 24.984 2.148 5.191 1 98 229 PHE A O 1
ATOM 1822 N N . THR A 1 230 ? 24.031 2.473 7.164 1 96.25 230 THR A N 1
ATOM 1823 C CA . THR A 1 230 ? 24.594 1.239 7.703 1 96.25 230 THR A CA 1
ATOM 1824 C C . THR A 1 230 ? 23.5 0.226 8 1 96.25 230 THR A C 1
ATOM 1826 O O . THR A 1 230 ? 22.547 0.526 8.734 1 96.25 230 THR A O 1
ATOM 1829 N N . THR A 1 231 ? 23.562 -0.917 7.348 1 92.56 231 THR A N 1
ATOM 1830 C CA . THR A 1 231 ? 22.719 -2.061 7.672 1 92.56 231 THR A CA 1
ATOM 1831 C C . THR A 1 231 ? 23.453 -3.045 8.57 1 92.56 231 THR A C 1
ATOM 1833 O O . THR A 1 231 ? 24.656 -2.9 8.805 1 92.56 231 THR A O 1
ATOM 1836 N N . PRO A 1 232 ? 22.719 -4.023 9.125 1 84.75 232 PRO A N 1
ATOM 1837 C CA . PRO A 1 232 ? 23.438 -5.039 9.898 1 84.75 232 PRO A CA 1
ATOM 1838 C C . PRO A 1 232 ? 24.469 -5.805 9.062 1 84.75 232 PRO A C 1
ATOM 1840 O O . PRO A 1 232 ? 25.406 -6.371 9.617 1 84.75 232 PRO A O 1
ATOM 1843 N N . ARG A 1 233 ? 24.469 -5.727 7.793 1 83.44 233 ARG A N 1
ATOM 1844 C CA . ARG A 1 233 ? 25.297 -6.566 6.926 1 83.44 233 ARG A CA 1
ATOM 1845 C C . ARG A 1 233 ? 26.359 -5.746 6.223 1 83.44 233 ARG A C 1
ATOM 1847 O O . ARG A 1 233 ? 27.422 -6.273 5.863 1 83.44 233 ARG A O 1
ATOM 1854 N N . GLU A 1 234 ? 26.047 -4.5 5.996 1 90.19 234 GLU A N 1
ATOM 1855 C CA . GLU A 1 234 ? 27 -3.74 5.184 1 90.19 234 GLU A CA 1
ATOM 1856 C C . GLU A 1 234 ? 26.906 -2.246 5.484 1 90.19 234 GLU A C 1
ATOM 1858 O O . GLU A 1 234 ? 25.938 -1.782 6.074 1 90.19 234 GLU A O 1
ATOM 1863 N N . GLU A 1 235 ? 28 -1.542 5.172 1 95.25 235 GLU A N 1
ATOM 1864 C CA . GLU A 1 235 ? 28.047 -0.083 5.156 1 95.25 235 GLU A CA 1
ATOM 1865 C C . GLU A 1 235 ? 28 0.456 3.73 1 95.25 235 GLU A C 1
ATOM 1867 O O . GLU A 1 235 ? 28.875 0.164 2.922 1 95.25 235 GLU A O 1
ATOM 1872 N N . ILE A 1 236 ? 27.016 1.159 3.482 1 96.75 236 ILE A N 1
ATOM 1873 C CA . ILE A 1 236 ? 26.828 1.72 2.15 1 96.75 236 ILE A CA 1
ATOM 1874 C C . ILE A 1 236 ? 27.25 3.188 2.141 1 96.75 236 ILE A C 1
ATOM 1876 O O . ILE A 1 236 ? 26.75 3.984 2.947 1 96.75 236 ILE A O 1
ATOM 1880 N N . ARG A 1 237 ? 28.141 3.562 1.275 1 97 237 ARG A N 1
ATOM 1881 C CA . ARG A 1 237 ? 28.641 4.93 1.183 1 97 237 ARG A CA 1
ATOM 1882 C C . ARG A 1 237 ? 28.656 5.41 -0.265 1 97 237 ARG A C 1
ATOM 1884 O O . ARG A 1 237 ? 28.797 4.609 -1.189 1 97 237 ARG A O 1
ATOM 1891 N N . ALA A 1 238 ? 28.359 6.598 -0.44 1 96.88 238 ALA A N 1
ATOM 1892 C CA . ALA A 1 238 ? 28.484 7.285 -1.725 1 96.88 238 ALA A CA 1
ATOM 1893 C C . ALA A 1 238 ? 28.875 8.742 -1.531 1 96.88 238 ALA A C 1
ATOM 1895 O O . ALA A 1 238 ? 28.75 9.281 -0.428 1 96.88 238 ALA A O 1
ATOM 1896 N N . GLU A 1 239 ? 29.453 9.344 -2.512 1 97.88 239 GLU A N 1
ATOM 1897 C CA . GLU A 1 239 ? 29.828 10.758 -2.494 1 97.88 239 GLU A CA 1
ATOM 1898 C C . GLU A 1 239 ? 29.297 11.484 -3.719 1 97.88 239 GLU A C 1
ATOM 1900 O O . GLU A 1 239 ? 29.375 10.984 -4.84 1 97.88 239 GLU A O 1
ATOM 1905 N N . ILE A 1 240 ? 28.672 12.578 -3.477 1 98.06 240 ILE A N 1
ATOM 1906 C CA . ILE A 1 240 ? 28.203 13.445 -4.551 1 98.06 240 ILE A CA 1
ATOM 1907 C C . ILE A 1 240 ? 28.688 14.875 -4.309 1 98.06 240 ILE A C 1
ATOM 1909 O O . ILE A 1 240 ? 29.281 15.164 -3.27 1 98.06 240 ILE A O 1
ATOM 1913 N N . ARG A 1 241 ? 28.469 15.711 -5.352 1 98 241 ARG A N 1
ATOM 1914 C CA . ARG A 1 241 ? 28.609 17.141 -5.094 1 98 241 ARG A CA 1
ATOM 1915 C C . ARG A 1 241 ? 27.359 17.719 -4.434 1 98 241 ARG A C 1
ATOM 1917 O O . ARG A 1 241 ? 26.25 17.516 -4.93 1 98 241 ARG A O 1
ATOM 1924 N N . ALA A 1 242 ? 27.547 18.438 -3.324 1 98.31 242 ALA A N 1
ATOM 1925 C CA . ALA A 1 242 ? 26.406 18.984 -2.613 1 98.31 242 ALA A CA 1
ATOM 1926 C C . ALA A 1 242 ? 25.547 19.859 -3.537 1 98.31 242 ALA A C 1
ATOM 1928 O O . ALA A 1 242 ? 24.312 19.859 -3.443 1 98.31 242 ALA A O 1
ATOM 1929 N N . ARG A 1 243 ? 26.219 20.562 -4.434 1 98.25 243 ARG A N 1
ATOM 1930 C CA . ARG A 1 243 ? 25.531 21.453 -5.363 1 98.25 243 ARG A CA 1
ATOM 1931 C C . ARG A 1 243 ? 24.594 20.688 -6.281 1 98.25 243 ARG A C 1
ATOM 1933 O O . ARG A 1 243 ? 23.547 21.188 -6.664 1 98.25 243 ARG A O 1
ATOM 1940 N N . GLU A 1 244 ? 24.984 19.516 -6.594 1 97.75 244 GLU A N 1
ATOM 1941 C CA . GLU A 1 244 ? 24.141 18.672 -7.43 1 97.75 244 GLU A CA 1
ATOM 1942 C C . GLU A 1 244 ? 22.781 18.422 -6.77 1 97.75 244 GLU A C 1
ATOM 1944 O O . GLU A 1 244 ? 21.734 18.594 -7.395 1 97.75 244 GLU A O 1
ATOM 1949 N N . ALA A 1 245 ? 22.844 18.016 -5.523 1 98.38 245 ALA A N 1
ATOM 1950 C CA . ALA A 1 245 ? 21.609 17.766 -4.773 1 98.38 245 ALA A CA 1
ATOM 1951 C C . ALA A 1 245 ? 20.812 19.047 -4.586 1 98.38 245 ALA A C 1
ATOM 1953 O O . ALA A 1 245 ? 19.578 19.031 -4.711 1 98.38 245 ALA A O 1
ATOM 1954 N N . TRP A 1 246 ? 21.469 20.094 -4.34 1 98.44 246 TRP A N 1
ATOM 1955 C CA . TRP A 1 246 ? 20.812 21.375 -4.117 1 98.44 246 TRP A CA 1
ATOM 1956 C C . TRP A 1 246 ? 20.094 21.844 -5.379 1 98.44 246 TRP A C 1
ATOM 1958 O O . TRP A 1 246 ? 18.938 22.266 -5.324 1 98.44 246 TRP A O 1
ATOM 1968 N N . THR A 1 247 ? 20.781 21.797 -6.488 1 97.94 247 THR A N 1
ATOM 1969 C CA . THR A 1 247 ? 20.203 22.188 -7.766 1 97.94 247 THR A CA 1
ATOM 1970 C C . THR A 1 247 ? 18.969 21.328 -8.094 1 97.94 247 THR A C 1
ATOM 1972 O O . THR A 1 247 ? 17.953 21.844 -8.547 1 97.94 247 THR A O 1
ATOM 1975 N N . LEU A 1 248 ? 19.125 20.094 -7.848 1 97.19 248 LEU A N 1
ATOM 1976 C CA . LEU A 1 248 ? 18.016 19.172 -8.086 1 97.19 248 LEU A CA 1
ATOM 1977 C C . LEU A 1 248 ? 16.828 19.516 -7.195 1 97.19 248 LEU A C 1
ATOM 1979 O O . LEU A 1 248 ? 15.68 19.469 -7.637 1 97.19 248 LEU A O 1
ATOM 1983 N N . LEU A 1 249 ? 17.047 19.797 -5.934 1 98.06 249 LEU A N 1
ATOM 1984 C CA . LEU A 1 249 ? 15.992 20.172 -4.992 1 98.06 249 LEU A CA 1
ATOM 1985 C C . LEU A 1 249 ? 15.234 21.406 -5.488 1 98.06 249 LEU A C 1
ATOM 1987 O O . LEU A 1 249 ? 14.008 21.422 -5.496 1 98.06 249 LEU A O 1
ATOM 1991 N N . VAL A 1 250 ? 15.969 22.422 -5.895 1 97.75 250 VAL A N 1
ATOM 1992 C CA . VAL A 1 250 ? 15.383 23.672 -6.359 1 97.75 250 VAL A CA 1
ATOM 1993 C C . VAL A 1 250 ? 14.547 23.422 -7.613 1 97.75 250 VAL A C 1
ATOM 1995 O O . VAL A 1 250 ? 13.43 23.922 -7.73 1 97.75 250 VAL A O 1
ATOM 1998 N N . GLU A 1 251 ? 15.102 22.656 -8.484 1 95.75 251 GLU A N 1
ATOM 1999 C CA . GLU A 1 251 ? 14.398 22.312 -9.711 1 95.75 251 GLU A CA 1
ATOM 2000 C C . GLU A 1 251 ? 13.102 21.562 -9.422 1 95.75 251 GLU A C 1
ATOM 2002 O O . GLU A 1 251 ? 12.07 21.812 -10.039 1 95.75 251 GLU A O 1
ATOM 2007 N N . ALA A 1 252 ? 13.219 20.625 -8.562 1 94.62 252 ALA A N 1
ATOM 2008 C CA . ALA A 1 252 ? 12.039 19.828 -8.203 1 94.62 252 ALA A CA 1
ATOM 2009 C C . ALA A 1 252 ? 10.961 20.703 -7.574 1 94.62 252 ALA A C 1
ATOM 2011 O O . ALA A 1 252 ? 9.789 20.609 -7.934 1 94.62 252 ALA A O 1
ATOM 2012 N N . ALA A 1 253 ? 11.344 21.531 -6.637 1 95.06 253 ALA A N 1
ATOM 2013 C CA . ALA A 1 253 ? 10.398 22.438 -5.98 1 95.06 253 ALA A CA 1
ATOM 2014 C C . ALA A 1 253 ? 9.766 23.391 -6.984 1 95.06 253 ALA A C 1
ATOM 2016 O O . ALA A 1 253 ? 8.57 23.672 -6.906 1 95.06 253 ALA A O 1
ATOM 2017 N N . TRP A 1 254 ? 10.602 23.859 -7.887 1 94.25 254 TRP A N 1
ATOM 2018 C CA . TRP A 1 254 ? 10.125 24.766 -8.93 1 94.25 254 TRP A CA 1
ATOM 2019 C C . TRP A 1 254 ? 9.102 24.078 -9.828 1 94.25 254 TRP A C 1
ATOM 2021 O O . TRP A 1 254 ? 8.102 24.672 -10.219 1 94.25 254 TRP A O 1
ATOM 2031 N N . ALA A 1 255 ? 9.312 22.828 -10.117 1 90.25 255 ALA A N 1
ATOM 2032 C CA . ALA A 1 255 ? 8.508 22.078 -11.086 1 90.25 255 ALA A CA 1
ATOM 2033 C C . ALA A 1 255 ? 7.227 21.562 -10.438 1 90.25 255 ALA A C 1
ATOM 2035 O O . ALA A 1 255 ? 6.184 21.484 -11.086 1 90.25 255 ALA A O 1
ATOM 2036 N N . SER A 1 256 ? 7.301 21.188 -9.148 1 88 256 SER A N 1
ATOM 2037 C CA . SER A 1 256 ? 6.18 20.453 -8.586 1 88 256 SER A CA 1
ATOM 2038 C C . SER A 1 256 ? 5.84 20.953 -7.184 1 88 256 SER A C 1
ATOM 2040 O O . SER A 1 256 ? 5.004 20.359 -6.492 1 88 256 SER A O 1
ATOM 2042 N N . ALA A 1 257 ? 6.473 22 -6.684 1 90.81 257 ALA A N 1
ATOM 2043 C CA . ALA A 1 257 ? 6.262 22.594 -5.367 1 90.81 257 ALA A CA 1
ATOM 2044 C C . ALA A 1 257 ? 6.887 21.719 -4.27 1 90.81 257 ALA A C 1
ATOM 2046 O O . ALA A 1 257 ? 6.914 22.125 -3.104 1 90.81 257 ALA A O 1
ATOM 2047 N N . GLU A 1 258 ? 7.383 20.578 -4.586 1 91.56 258 GLU A N 1
ATOM 2048 C CA . GLU A 1 258 ? 7.984 19.656 -3.625 1 91.56 258 GLU A CA 1
ATOM 2049 C C . GLU A 1 258 ? 9.367 19.203 -4.09 1 91.56 258 GLU A C 1
ATOM 2051 O O . GLU A 1 258 ? 9.633 19.156 -5.293 1 91.56 258 GLU A O 1
ATOM 2056 N N . PRO A 1 259 ? 10.25 18.812 -3.189 1 95.62 259 PRO A N 1
ATOM 2057 C CA . PRO A 1 259 ? 10.047 18.781 -1.74 1 95.62 259 PRO A CA 1
ATOM 2058 C C . PRO A 1 259 ? 10.156 20.156 -1.095 1 95.62 259 PRO A C 1
ATOM 2060 O O . PRO A 1 259 ? 10.773 21.062 -1.664 1 95.62 259 PRO A O 1
ATOM 2063 N N . GLY A 1 260 ? 9.453 20.297 0.058 1 96.94 260 GLY A N 1
ATOM 2064 C CA . GLY A 1 260 ? 9.742 21.438 0.927 1 96.94 260 GLY A CA 1
ATOM 2065 C C . GLY A 1 260 ? 11.047 21.297 1.681 1 96.94 260 GLY A C 1
ATOM 2066 O O . GLY A 1 260 ? 11.742 20.281 1.549 1 96.94 260 GLY A O 1
ATOM 2067 N N . LEU A 1 261 ? 11.383 22.375 2.387 1 98.31 261 LEU A N 1
ATOM 2068 C CA . LEU A 1 261 ? 12.609 22.359 3.166 1 98.31 261 LEU A CA 1
ATOM 2069 C C . LEU A 1 261 ? 12.32 22.531 4.652 1 98.31 261 LEU A C 1
ATOM 2071 O O . LEU A 1 261 ? 11.508 23.375 5.039 1 98.31 261 LEU A O 1
ATOM 2075 N N . LEU A 1 262 ? 12.859 21.688 5.418 1 98.75 262 LEU A N 1
ATOM 2076 C CA . LEU A 1 262 ? 12.969 21.844 6.863 1 98.75 262 LEU A CA 1
ATOM 2077 C C . LEU A 1 262 ? 14.406 22.109 7.273 1 98.75 262 LEU A C 1
ATOM 2079 O O . LEU A 1 262 ? 15.281 21.266 7.078 1 98.75 262 LEU A O 1
ATOM 2083 N N . PHE A 1 263 ? 14.672 23.266 7.688 1 98.81 263 PHE A N 1
ATOM 2084 C CA . PHE A 1 263 ? 16.016 23.562 8.188 1 98.81 263 PHE A CA 1
ATOM 2085 C C . PHE A 1 263 ? 16.266 22.875 9.523 1 98.81 263 PHE A C 1
ATOM 2087 O O . PHE A 1 263 ? 16.078 23.469 10.578 1 98.81 263 PHE A O 1
ATOM 2094 N N . TRP A 1 264 ? 16.766 21.719 9.398 1 98.69 264 TRP A N 1
ATOM 2095 C CA . TRP A 1 264 ? 16.625 20.688 10.422 1 98.69 264 TRP A CA 1
ATOM 2096 C C . TRP A 1 264 ? 17.438 21.047 11.664 1 98.69 264 TRP A C 1
ATOM 2098 O O . TRP A 1 264 ? 16.984 20.797 12.789 1 98.69 264 TRP A O 1
ATOM 2108 N N . ASP A 1 265 ? 18.656 21.562 11.547 1 98.5 265 ASP A N 1
ATOM 2109 C CA . ASP A 1 265 ? 19.453 21.969 12.703 1 98.5 265 ASP A CA 1
ATOM 2110 C C . ASP A 1 265 ? 18.719 23.016 13.539 1 98.5 265 ASP A C 1
ATOM 2112 O O . ASP A 1 265 ? 18.688 22.922 14.773 1 98.5 265 ASP A O 1
ATOM 2116 N N . ARG A 1 266 ? 18.141 23.938 12.852 1 98.25 266 ARG A N 1
ATOM 2117 C CA . ARG A 1 266 ? 17.391 24.984 13.555 1 98.25 266 ARG A CA 1
ATOM 2118 C C . ARG A 1 266 ? 16.141 24.406 14.219 1 98.25 266 ARG A C 1
ATOM 2120 O O . ARG A 1 266 ? 15.82 24.766 15.359 1 98.25 266 ARG A O 1
ATOM 2127 N N . VAL A 1 267 ? 15.367 23.547 13.508 1 98.56 267 VAL A N 1
ATOM 2128 C CA . VAL A 1 267 ? 14.172 22.906 14.047 1 98.56 267 VAL A CA 1
ATOM 2129 C C . VAL A 1 267 ? 14.516 22.203 15.359 1 98.56 267 VAL A C 1
ATOM 2131 O O . VAL A 1 267 ? 13.805 22.359 16.344 1 98.56 267 VAL A O 1
ATOM 2134 N N . ARG A 1 268 ? 15.609 21.5 15.391 1 97.88 268 ARG A N 1
ATOM 2135 C CA . ARG A 1 268 ? 15.984 20.719 16.562 1 97.88 268 ARG A CA 1
ATOM 2136 C C . ARG A 1 268 ? 16.562 21.594 17.656 1 97.88 268 ARG A C 1
ATOM 2138 O O . ARG A 1 268 ? 16.172 21.469 18.828 1 97.88 268 ARG A O 1
ATOM 2145 N N . THR A 1 269 ? 17.453 22.531 17.297 1 97.12 269 THR A N 1
ATOM 2146 C CA . THR A 1 269 ? 18.188 23.328 18.281 1 97.12 269 THR A CA 1
ATOM 2147 C C . THR A 1 269 ? 17.25 24.312 18.969 1 97.12 269 THR A C 1
ATOM 2149 O O . THR A 1 269 ? 17.422 24.625 20.156 1 97.12 269 THR A O 1
ATOM 2152 N N . TRP A 1 270 ? 16.219 24.781 18.234 1 97.31 270 TRP A N 1
ATOM 2153 C CA . TRP A 1 270 ? 15.359 25.812 18.797 1 97.31 270 TRP A CA 1
ATOM 2154 C C . TRP A 1 270 ? 14.086 25.203 19.375 1 97.31 270 TRP A C 1
ATOM 2156 O O . TRP A 1 270 ? 13.18 25.906 19.812 1 97.31 270 TRP A O 1
ATOM 2166 N N . ALA A 1 271 ? 14.016 23.859 19.344 1 97.38 271 ALA A N 1
ATOM 2167 C CA . ALA A 1 271 ? 12.922 23.203 20.047 1 97.38 271 ALA A CA 1
ATOM 2168 C C . ALA A 1 271 ? 13.047 23.391 21.562 1 97.38 271 ALA A C 1
ATOM 2170 O O . ALA A 1 271 ? 14.148 23.438 22.094 1 97.38 271 ALA A O 1
ATOM 2171 N N . THR A 1 272 ? 11.938 23.453 22.219 1 97.44 272 THR A N 1
ATOM 2172 C CA . THR A 1 272 ? 11.938 23.781 23.641 1 97.44 272 THR A CA 1
ATOM 2173 C C . THR A 1 272 ? 12.234 22.547 24.484 1 97.44 272 THR A C 1
ATOM 2175 O O . THR A 1 272 ? 12.672 22.656 25.625 1 97.44 272 THR A O 1
ATOM 2178 N N . ALA A 1 273 ? 11.961 21.375 23.953 1 95.25 273 ALA A N 1
ATOM 2179 C CA . ALA A 1 273 ? 12.164 20.141 24.719 1 95.25 273 ALA A CA 1
ATOM 2180 C C . ALA A 1 273 ? 12.945 19.109 23.906 1 95.25 273 ALA A C 1
ATOM 2182 O O . ALA A 1 273 ? 12.398 18.469 23 1 95.25 273 ALA A O 1
ATOM 2183 N N . GLN A 1 274 ? 14.188 18.938 24.234 1 97.38 274 GLN A N 1
ATOM 2184 C CA . GLN A 1 274 ? 15.062 17.922 23.656 1 97.38 274 GLN A CA 1
ATOM 2185 C C . GLN A 1 274 ? 15.555 16.938 24.719 1 97.38 274 GLN A C 1
ATOM 2187 O O . GLN A 1 274 ? 16.75 16.656 24.797 1 97.38 274 GLN A O 1
ATOM 2192 N N . TYR A 1 275 ? 14.672 16.578 25.625 1 97.69 275 TYR A N 1
ATOM 2193 C CA . TYR A 1 275 ? 14.977 15.68 26.75 1 97.69 275 TYR A CA 1
ATOM 2194 C C . TYR A 1 275 ? 13.758 14.852 27.125 1 97.69 275 TYR A C 1
ATOM 2196 O O . TYR A 1 275 ? 12.641 15.133 26.672 1 97.69 275 TYR A O 1
ATOM 2204 N N . GLY A 1 276 ? 13.984 13.789 27.859 1 97.06 276 GLY A N 1
ATOM 2205 C CA . GLY A 1 276 ? 12.922 13.031 28.484 1 97.06 276 GLY A CA 1
ATOM 2206 C C . GLY A 1 276 ? 12.062 12.266 27.484 1 97.06 276 GLY A C 1
ATOM 2207 O O . GLY A 1 276 ? 10.883 12.008 27.75 1 97.06 276 GLY A O 1
ATOM 2208 N N . GLY A 1 277 ? 12.539 11.969 26.406 1 97.12 277 GLY A N 1
ATOM 2209 C CA . GLY A 1 277 ? 11.781 11.25 25.391 1 97.12 277 GLY A CA 1
ATOM 2210 C C . GLY A 1 277 ? 11.023 12.156 24.438 1 97.12 277 GLY A C 1
ATOM 2211 O O . GLY A 1 277 ? 10.266 11.688 23.594 1 97.12 277 GLY A O 1
ATOM 2212 N N . MET A 1 278 ? 11.227 13.477 24.594 1 98.06 278 MET A N 1
ATOM 2213 C CA . MET A 1 278 ? 10.516 14.461 23.781 1 98.06 278 MET A CA 1
ATOM 2214 C C . MET A 1 278 ? 11.414 14.992 22.672 1 98.06 278 MET A C 1
ATOM 2216 O O . MET A 1 278 ? 11.086 15.992 22.016 1 98.06 278 MET A O 1
ATOM 2220 N N . GLU A 1 279 ? 12.586 14.32 22.469 1 97.94 279 GLU A N 1
ATOM 2221 C CA . GLU A 1 279 ? 13.516 14.742 21.422 1 97.94 279 GLU A CA 1
ATOM 2222 C C . GLU A 1 279 ? 12.867 14.703 20.047 1 97.94 279 GLU A C 1
ATOM 2224 O O . GLU A 1 279 ? 12.227 13.711 19.688 1 97.94 279 GLU A O 1
ATOM 2229 N N . VAL A 1 280 ? 13.039 15.82 19.344 1 98.31 280 VAL A N 1
ATOM 2230 C CA . VAL A 1 280 ? 12.406 15.961 18.031 1 98.31 280 VAL A CA 1
ATOM 2231 C C . VAL A 1 280 ? 12.984 14.938 17.062 1 98.31 280 VAL A C 1
ATOM 2233 O O . VAL A 1 280 ? 14.203 14.867 16.891 1 98.31 280 VAL A O 1
ATOM 2236 N N . GLN A 1 281 ? 12.078 14.156 16.438 1 97.94 281 GLN A N 1
ATOM 2237 C CA . GLN A 1 281 ? 12.5 13.188 15.438 1 97.94 281 GLN A CA 1
ATOM 2238 C C . GLN A 1 281 ? 11.891 13.5 14.078 1 97.94 281 GLN A C 1
ATOM 2240 O O . GLN A 1 281 ? 12.445 13.141 13.039 1 97.94 281 GLN A O 1
ATOM 2245 N N . GLY A 1 282 ? 10.789 14.125 14.086 1 97.94 282 GLY A N 1
ATOM 2246 C CA . GLY A 1 282 ? 10.102 14.453 12.852 1 97.94 282 GLY A CA 1
ATOM 2247 C C . GLY A 1 282 ? 9.039 15.523 13.023 1 97.94 282 GLY A C 1
ATOM 2248 O O . GLY A 1 282 ? 9.008 16.219 14.047 1 97.94 282 GLY A O 1
ATOM 2249 N N . VAL A 1 283 ? 8.203 15.703 11.969 1 98.25 283 VAL A N 1
ATOM 2250 C CA . VAL A 1 283 ? 7.211 16.781 11.977 1 98.25 283 VAL A CA 1
ATOM 2251 C C . VAL A 1 283 ? 5.848 16.219 11.562 1 98.25 283 VAL A C 1
ATOM 2253 O O . VAL A 1 283 ? 5.75 15.086 11.102 1 98.25 283 VAL A O 1
ATOM 2256 N N . ASN A 1 284 ? 4.828 16.969 11.812 1 96.56 284 ASN A N 1
ATOM 2257 C CA . ASN A 1 284 ? 3.488 16.656 11.328 1 96.56 284 ASN A CA 1
ATOM 2258 C C . ASN A 1 284 ? 3.355 16.922 9.828 1 96.56 284 ASN A C 1
ATOM 2260 O O . ASN A 1 284 ? 4.332 17.281 9.172 1 96.56 284 ASN A O 1
ATOM 2264 N N . VAL A 1 285 ? 2.221 16.75 9.297 1 93.94 285 VAL A N 1
ATOM 2265 C CA . VAL A 1 285 ? 1.952 16.734 7.859 1 93.94 285 VAL A CA 1
ATOM 2266 C C . VAL A 1 285 ? 2.293 18.094 7.258 1 93.94 285 VAL A C 1
ATOM 2268 O O . VAL A 1 285 ? 2.879 18.172 6.176 1 93.94 285 VAL A O 1
ATOM 2271 N N . CYS A 1 286 ? 2.002 19.172 7.992 1 91.81 286 CYS A N 1
ATOM 2272 C CA . CYS A 1 286 ? 2.219 20.5 7.43 1 91.81 286 CYS A CA 1
ATOM 2273 C C . CYS A 1 286 ? 3.549 21.078 7.898 1 91.81 286 CYS A C 1
ATOM 2275 O O . CYS A 1 286 ? 3.893 22.219 7.551 1 91.81 286 CYS A O 1
ATOM 2277 N N . GLY A 1 287 ? 4.25 20.359 8.703 1 96.25 287 GLY A N 1
ATOM 2278 C CA . GLY A 1 287 ? 5.629 20.672 9.031 1 96.25 287 GLY A CA 1
ATOM 2279 C C . GLY A 1 287 ? 5.758 21.672 10.172 1 96.25 287 GLY A C 1
ATOM 2280 O O . GLY A 1 287 ? 6.867 22.016 10.578 1 96.25 287 GLY A O 1
ATOM 2281 N N . GLU A 1 288 ? 4.641 22.094 10.766 1 96.12 288 GLU A N 1
ATOM 2282 C CA . GLU A 1 288 ? 4.746 23.203 11.727 1 96.12 288 GLU A CA 1
ATOM 2283 C C . GLU A 1 288 ? 4.93 22.672 13.148 1 96.12 288 GLU A C 1
ATOM 2285 O O . GLU A 1 288 ? 5.188 23.453 14.07 1 96.12 288 GLU A O 1
ATOM 2290 N N . VAL A 1 289 ? 4.852 21.391 13.352 1 98.31 289 VAL A N 1
ATOM 2291 C CA . VAL A 1 289 ? 5.02 20.859 14.703 1 98.31 289 VAL A CA 1
ATOM 2292 C C . VAL A 1 289 ? 6.137 19.812 14.711 1 98.31 289 VAL A C 1
ATOM 2294 O O . VAL A 1 289 ? 5.895 18.641 14.445 1 98.31 289 VAL A O 1
ATOM 2297 N N . PRO A 1 290 ? 7.336 20.203 15.102 1 98.25 290 PRO A N 1
ATOM 2298 C CA . PRO A 1 290 ? 8.375 19.219 15.352 1 98.25 290 PRO A CA 1
ATOM 2299 C C . PRO A 1 290 ? 8.086 18.344 16.578 1 98.25 290 PRO A C 1
ATOM 2301 O O . PRO A 1 290 ? 7.75 18.875 17.641 1 98.25 290 PRO A O 1
ATOM 2304 N N . MET A 1 291 ? 8.203 17.031 16.453 1 96.38 291 MET A N 1
ATOM 2305 C CA . MET A 1 291 ? 7.684 16.188 17.516 1 96.38 291 MET A CA 1
ATOM 2306 C C . MET A 1 291 ? 8.633 15.023 17.797 1 96.38 291 MET A C 1
ATOM 2308 O O . MET A 1 291 ? 9.445 14.664 16.953 1 96.38 291 MET A O 1
ATOM 2312 N N . GLU A 1 292 ? 8.453 14.484 19 1 98.06 292 GLU A N 1
ATOM 2313 C CA . GLU A 1 292 ? 9.016 13.195 19.391 1 98.06 292 GLU A CA 1
ATOM 2314 C C . GLU A 1 292 ? 8.25 12.039 18.75 1 98.06 292 GLU A C 1
ATOM 2316 O O . GLU A 1 292 ? 7.203 12.25 18.125 1 98.06 292 GLU A O 1
ATOM 2321 N N . PRO A 1 293 ? 8.773 10.797 18.812 1 98.19 293 PRO A N 1
ATOM 2322 C CA . PRO A 1 293 ? 8.016 9.648 18.297 1 98.19 293 PRO A CA 1
ATOM 2323 C C . PRO A 1 293 ? 6.613 9.562 18.891 1 98.19 293 PRO A C 1
ATOM 2325 O O . PRO A 1 293 ? 6.457 9.617 20.125 1 98.19 293 PRO A O 1
ATOM 2328 N N . TYR A 1 294 ? 5.617 9.508 18.016 1 98.62 294 TYR A N 1
ATOM 2329 C CA . TYR A 1 294 ? 4.207 9.328 18.344 1 98.62 294 TYR A CA 1
ATOM 2330 C C . TYR A 1 294 ? 3.607 10.617 18.891 1 98.62 294 TYR A C 1
ATOM 2332 O O . TYR A 1 294 ? 2.49 10.617 19.406 1 98.62 294 TYR A O 1
ATOM 2340 N N . GLY A 1 295 ? 4.391 11.727 18.797 1 98.38 295 GLY A N 1
ATOM 2341 C CA . GLY A 1 295 ? 3.838 13 19.219 1 98.38 295 GLY A CA 1
ATOM 2342 C C . GLY A 1 295 ? 2.561 13.367 18.484 1 98.38 295 GLY A C 1
ATOM 2343 O O . GLY A 1 295 ? 2.332 12.922 17.359 1 98.38 295 GLY A O 1
ATOM 2344 N N . ALA A 1 296 ? 1.725 14.211 19.094 1 97.69 296 ALA A N 1
ATOM 2345 C CA . ALA A 1 296 ? 0.434 14.633 18.547 1 97.69 296 ALA A CA 1
ATOM 2346 C C . ALA A 1 296 ? 0.372 16.141 18.375 1 97.69 296 ALA A C 1
ATOM 2348 O O . ALA A 1 296 ? 0.973 16.891 19.141 1 97.69 296 ALA A O 1
ATOM 2349 N N . CYS A 1 297 ? -0.331 16.516 17.375 1 95.94 297 CYS A N 1
ATOM 2350 C CA . CYS A 1 297 ? -0.509 17.938 17.109 1 95.94 297 CYS A CA 1
ATOM 2351 C C . CYS A 1 297 ? -1.869 18.406 17.594 1 95.94 297 CYS A C 1
ATOM 2353 O O . CYS A 1 297 ? -2.898 18.109 17 1 95.94 297 CYS A O 1
ATOM 2355 N N . ASN A 1 298 ? -1.917 19.094 18.641 1 98.31 298 ASN A N 1
ATOM 2356 C CA . ASN A 1 298 ? -3.072 19.781 19.203 1 98.31 298 ASN A CA 1
ATOM 2357 C C . ASN A 1 298 ? -3.072 21.266 18.859 1 98.31 298 ASN A C 1
ATOM 2359 O O . ASN A 1 298 ? -2.373 22.062 19.5 1 98.31 298 ASN A O 1
ATOM 2363 N N . LEU A 1 299 ? -3.969 21.625 17.922 1 98.38 299 LEU A N 1
ATOM 2364 C CA . LEU A 1 299 ? -3.787 22.938 17.281 1 98.38 299 LEU A CA 1
ATOM 2365 C C . LEU A 1 299 ? -5.008 23.828 17.516 1 98.38 299 LEU A C 1
ATOM 2367 O O . LEU A 1 299 ? -6.117 23.328 17.703 1 98.38 299 LEU A O 1
ATOM 2371 N N . GLY A 1 300 ? -4.828 25.047 17.422 1 98.75 300 GLY A N 1
ATOM 2372 C CA . GLY A 1 300 ? -5.809 26.125 17.375 1 98.75 300 GLY A CA 1
ATOM 2373 C C . GLY A 1 300 ? -5.227 27.453 16.906 1 98.75 300 GLY A C 1
ATOM 2374 O O . GLY A 1 300 ? -4.012 27.656 16.953 1 98.75 300 GLY A O 1
ATOM 2375 N N . SER A 1 301 ? -6.082 28.297 16.438 1 98.88 301 SER A N 1
ATOM 2376 C CA . SER A 1 301 ? -5.578 29.547 15.852 1 98.88 301 SER A CA 1
ATOM 2377 C C . SER A 1 301 ? -6.426 30.734 16.281 1 98.88 301 SER A C 1
ATOM 2379 O O . SER A 1 301 ? -7.656 30.688 16.234 1 98.88 301 SER A O 1
ATOM 2381 N N . LEU A 1 302 ? -5.758 31.75 16.766 1 98.94 302 LEU A N 1
ATOM 2382 C CA . LEU A 1 302 ? -6.406 33.031 17.016 1 98.94 302 LEU A CA 1
ATOM 2383 C C . LEU A 1 302 ? -6.715 33.75 15.719 1 98.94 302 LEU A C 1
ATOM 2385 O O . LEU A 1 302 ? -5.871 33.844 14.82 1 98.94 302 LEU A O 1
ATOM 2389 N N . ASN A 1 303 ? -7.953 34.219 15.578 1 98.81 303 ASN A N 1
ATOM 2390 C CA . ASN A 1 303 ? -8.359 35.031 14.438 1 98.81 303 ASN A CA 1
ATOM 2391 C C . ASN A 1 303 ? -8.062 36.5 14.68 1 98.81 303 ASN A C 1
ATOM 2393 O O . ASN A 1 303 ? -8.867 37.219 15.289 1 98.81 303 ASN A O 1
ATOM 2397 N N . LEU A 1 304 ? -7.02 37 14.094 1 98.81 304 LEU A N 1
ATOM 2398 C CA . LEU A 1 304 ? -6.555 38.344 14.391 1 98.81 304 LEU A CA 1
ATOM 2399 C C . LEU A 1 304 ? -7.574 39.375 13.93 1 98.81 304 LEU A C 1
ATOM 2401 O O . LEU A 1 304 ? -7.688 40.438 14.531 1 98.81 304 LEU A O 1
ATOM 2405 N N . ALA A 1 305 ? -8.32 39.062 12.906 1 98.12 305 ALA A N 1
ATOM 2406 C CA . ALA A 1 305 ? -9.328 39.969 12.375 1 98.12 305 ALA A CA 1
ATOM 2407 C C . ALA A 1 305 ? -10.398 40.281 13.422 1 98.12 305 ALA A C 1
ATOM 2409 O O . ALA A 1 305 ? -10.969 41.375 13.445 1 98.12 305 ALA A O 1
ATOM 2410 N N . ALA A 1 306 ? -10.648 39.375 14.297 1 98.31 306 ALA A N 1
ATOM 2411 C CA . ALA A 1 306 ? -11.719 39.469 15.289 1 98.31 306 ALA A CA 1
ATOM 2412 C C . ALA A 1 306 ? -11.359 40.469 16.375 1 98.31 306 ALA A C 1
ATOM 2414 O O . ALA A 1 306 ? -12.219 40.906 17.156 1 98.31 306 ALA A O 1
ATOM 2415 N N . PHE A 1 307 ? -10.148 40.969 16.406 1 98.69 307 PHE A N 1
ATOM 2416 C CA . PHE A 1 307 ? -9.695 41.812 17.484 1 98.69 307 PHE A CA 1
ATOM 2417 C C . PHE A 1 307 ? -9.445 43.25 16.984 1 98.69 307 PHE A C 1
ATOM 2419 O O . PHE A 1 307 ? -8.875 44.062 17.703 1 98.69 307 PHE A O 1
ATOM 2426 N N . VAL A 1 308 ? -9.742 43.531 15.773 1 98.38 308 VAL A N 1
ATOM 2427 C CA . VAL A 1 308 ? -9.57 44.875 15.227 1 98.38 308 VAL A CA 1
ATOM 2428 C C . VAL A 1 308 ? -10.789 45.719 15.555 1 98.38 308 VAL A C 1
ATOM 2430 O O . VAL A 1 308 ? -11.922 45.312 15.352 1 98.38 308 VAL A O 1
ATOM 2433 N N . GLN A 1 309 ? -10.555 46.844 16.031 1 97.31 309 GLN A N 1
ATOM 2434 C CA . GLN A 1 309 ? -11.602 47.812 16.328 1 97.31 309 GLN A CA 1
ATOM 2435 C C . GLN A 1 309 ? -11.664 48.906 15.266 1 97.31 309 GLN A C 1
ATOM 2437 O O . GLN A 1 309 ? -10.625 49.344 14.75 1 97.31 309 GLN A O 1
ATOM 2442 N N . ALA A 1 310 ? -12.828 49.312 14.898 1 95.44 310 ALA A N 1
ATOM 2443 C CA . ALA A 1 310 ? -13.109 50.375 13.922 1 95.44 310 ALA A CA 1
ATOM 2444 C C . ALA A 1 310 ? -12.359 50.094 12.609 1 95.44 310 ALA A C 1
ATOM 2446 O O . ALA A 1 310 ? -11.664 51 12.109 1 95.44 310 ALA A O 1
ATOM 2447 N N . PRO A 1 311 ? -12.547 48.906 12.047 1 96.19 311 PRO A N 1
ATOM 2448 C CA . PRO A 1 311 ? -11.789 48.562 10.852 1 96.19 311 PRO A CA 1
ATOM 2449 C C . PRO A 1 311 ? -12.023 49.5 9.688 1 96.19 311 PRO A C 1
ATOM 2451 O O . PRO A 1 311 ? -13.125 50.031 9.531 1 96.19 311 PRO A O 1
ATOM 2454 N N . PHE A 1 312 ? -11.047 49.781 8.922 1 94.88 312 PHE A N 1
ATOM 2455 C CA . PHE A 1 312 ? -11.062 50.531 7.664 1 94.88 312 PHE A CA 1
ATOM 2456 C C . PHE A 1 312 ? -11.273 52.031 7.918 1 94.88 312 PHE A C 1
ATOM 2458 O O . PHE A 1 312 ? -11.711 52.75 7.027 1 94.88 312 PHE A O 1
ATOM 2465 N N . THR A 1 313 ? -11.078 52.406 9.156 1 93.38 313 THR A N 1
ATOM 2466 C CA . THR A 1 313 ? -11.148 53.844 9.5 1 93.38 313 THR A CA 1
ATOM 2467 C C . THR A 1 313 ? -9.812 54.312 10.031 1 93.38 313 THR A C 1
ATOM 2469 O O . THR A 1 313 ? -8.93 53.531 10.359 1 93.38 313 THR A O 1
ATOM 2472 N N . PRO A 1 314 ? -9.672 55.625 10.133 1 93.06 314 PRO A N 1
ATOM 2473 C CA . PRO A 1 314 ? -8.43 56.156 10.695 1 93.06 314 PRO A CA 1
ATOM 2474 C C . PRO A 1 314 ? -8.258 55.812 12.172 1 93.06 314 PRO A C 1
ATOM 2476 O O . PRO A 1 314 ? -7.16 55.969 12.719 1 93.06 314 PRO A O 1
ATOM 2479 N N . HIS A 1 315 ? -9.305 55.312 12.852 1 95.25 315 HIS A N 1
ATOM 2480 C CA . HIS A 1 315 ? -9.258 54.969 14.266 1 95.25 315 HIS A CA 1
ATOM 2481 C C . HIS A 1 315 ? -9.109 53.469 14.469 1 95.25 315 HIS A C 1
ATOM 2483 O O . HIS A 1 315 ? -9.188 52.969 15.594 1 95.25 315 HIS A O 1
ATOM 2489 N N . ALA A 1 316 ? -8.906 52.844 13.297 1 96.94 316 ALA A N 1
ATOM 2490 C CA . ALA A 1 316 ? -8.734 51.406 13.391 1 96.94 316 ALA A CA 1
ATOM 2491 C C . ALA A 1 316 ? -7.582 51.031 14.328 1 96.94 316 ALA A C 1
ATOM 2493 O O . ALA A 1 316 ? -6.535 51.688 14.305 1 96.94 316 ALA A O 1
ATOM 2494 N N . SER A 1 317 ? -7.766 50.094 15.227 1 97.62 317 SER A N 1
ATOM 2495 C CA . SER A 1 317 ? -6.734 49.656 16.172 1 97.62 317 SER A CA 1
ATOM 2496 C C . SER A 1 317 ? -6.922 48.219 16.578 1 97.62 317 SER A C 1
ATOM 2498 O O . SER A 1 317 ? -8.008 47.656 16.422 1 97.62 317 SER A O 1
ATOM 2500 N N . LEU A 1 318 ? -5.879 47.656 17.047 1 98.31 318 LEU A N 1
ATOM 2501 C CA . LEU A 1 318 ? -5.938 46.281 17.547 1 98.31 318 LEU A CA 1
ATOM 2502 C C . LEU A 1 318 ? -6.215 46.25 19.047 1 98.31 318 LEU A C 1
ATOM 2504 O O . LEU A 1 318 ? -5.566 46.969 19.812 1 98.31 318 LEU A O 1
ATOM 2508 N N . ASP A 1 319 ? -7.188 45.531 19.453 1 98.5 319 ASP A N 1
ATOM 2509 C CA . ASP A 1 319 ? -7.512 45.312 20.859 1 98.5 319 ASP A CA 1
ATOM 2510 C C . ASP A 1 319 ? -6.566 44.312 21.5 1 98.5 319 ASP A C 1
ATOM 2512 O O . ASP A 1 319 ? -6.934 43.156 21.703 1 98.5 319 ASP A O 1
ATOM 2516 N N . TYR A 1 320 ? -5.418 44.75 21.953 1 98.38 320 TYR A N 1
ATOM 2517 C CA . TYR A 1 320 ? -4.379 43.906 22.516 1 98.38 320 TYR A CA 1
ATOM 2518 C C . TYR A 1 320 ? -4.867 43.219 23.781 1 98.38 320 TYR A C 1
ATOM 2520 O O . TYR A 1 320 ? -4.523 42.062 24.031 1 98.38 320 TYR A O 1
ATOM 2528 N N . ALA A 1 321 ? -5.617 43.875 24.547 1 98.5 321 ALA A N 1
ATOM 2529 C CA . ALA A 1 321 ? -6.105 43.281 25.797 1 98.5 321 ALA A CA 1
ATOM 2530 C C . ALA A 1 321 ? -6.98 42.062 25.531 1 98.5 321 ALA A C 1
ATOM 2532 O O . ALA A 1 321 ? -6.809 41.031 26.156 1 98.5 321 ALA A O 1
ATOM 2533 N N . ALA A 1 322 ? -7.91 42.25 24.641 1 98.69 322 ALA A N 1
ATOM 2534 C CA . ALA A 1 322 ? -8.781 41.125 24.266 1 98.69 322 ALA A CA 1
ATOM 2535 C C . ALA A 1 322 ? -7.98 40 23.641 1 98.69 322 ALA A C 1
ATOM 2537 O O . ALA A 1 322 ? -8.273 38.812 23.859 1 98.69 322 ALA A O 1
ATOM 2538 N N . LEU A 1 323 ? -6.992 40.375 22.812 1 98.81 323 LEU A N 1
ATOM 2539 C CA . LEU A 1 323 ? -6.145 39.375 22.172 1 98.81 323 LEU A CA 1
ATOM 2540 C C . LEU A 1 323 ? -5.371 38.562 23.203 1 98.81 323 LEU A C 1
ATOM 2542 O O . LEU A 1 323 ? -5.277 37.344 23.094 1 98.81 323 LEU A O 1
ATOM 2546 N N . GLU A 1 324 ? -4.797 39.188 24.172 1 98.88 324 GLU A N 1
ATOM 2547 C CA . GLU A 1 324 ? -4.047 38.5 25.234 1 98.88 324 GLU A CA 1
ATOM 2548 C C . GLU A 1 324 ? -4.961 37.625 26.078 1 98.88 324 GLU A C 1
ATOM 2550 O O . GLU A 1 324 ? -4.574 36.5 26.453 1 98.88 324 GLU A O 1
ATOM 2555 N N . GLU A 1 325 ? -6.16 38.125 26.344 1 98.81 325 GLU A N 1
ATOM 2556 C CA . GLU A 1 325 ? -7.133 37.312 27.062 1 98.81 325 GLU A CA 1
ATOM 2557 C C . GLU A 1 325 ? -7.508 36.062 26.281 1 98.81 325 GLU A C 1
ATOM 2559 O O . GLU A 1 325 ? -7.543 34.969 26.844 1 98.81 325 GLU A O 1
ATOM 2564 N N . ALA A 1 326 ? -7.758 36.281 25.047 1 98.94 326 ALA A N 1
ATOM 2565 C CA . ALA A 1 326 ? -8.07 35.156 24.172 1 98.94 326 ALA A CA 1
ATOM 2566 C C . ALA A 1 326 ? -6.918 34.156 24.141 1 98.94 326 ALA A C 1
ATOM 2568 O O . ALA A 1 326 ? -7.133 32.938 24.109 1 98.94 326 ALA A O 1
ATOM 2569 N N . THR A 1 327 ? -5.68 34.688 24.094 1 98.94 327 THR A N 1
ATOM 2570 C CA . THR A 1 327 ? -4.496 33.812 24.078 1 98.94 327 THR A CA 1
ATOM 2571 C C . THR A 1 327 ? -4.445 32.938 25.328 1 98.94 327 THR A C 1
ATOM 2573 O O . THR A 1 327 ? -4.223 31.734 25.234 1 98.94 327 THR A O 1
ATOM 2576 N N . ARG A 1 328 ? -4.656 33.531 26.453 1 98.88 328 ARG A N 1
ATOM 2577 C CA . ARG A 1 328 ? -4.637 32.781 27.703 1 98.88 328 ARG A CA 1
ATOM 2578 C C . ARG A 1 328 ? -5.703 31.703 27.719 1 98.88 328 ARG A C 1
ATOM 2580 O O . ARG A 1 328 ? -5.426 30.562 28.078 1 98.88 328 ARG A O 1
ATOM 2587 N N . LEU A 1 329 ? -6.891 32.062 27.312 1 98.81 329 LEU A N 1
ATOM 2588 C CA . LEU A 1 329 ? -7.996 31.109 27.297 1 98.81 329 LEU A CA 1
ATOM 2589 C C . LEU A 1 329 ? -7.754 30 26.281 1 98.81 329 LEU A C 1
ATOM 2591 O O . LEU A 1 329 ? -8.133 28.844 26.516 1 98.81 329 LEU A O 1
ATOM 2595 N N . ALA A 1 330 ? -7.145 30.391 25.172 1 98.94 330 ALA A N 1
ATOM 2596 C CA . ALA A 1 330 ? -6.836 29.391 24.141 1 98.94 330 ALA A CA 1
ATOM 2597 C C . ALA A 1 330 ? -5.844 28.359 24.672 1 98.94 330 ALA A C 1
ATOM 2599 O O . ALA A 1 330 ? -5.98 27.156 24.391 1 98.94 330 ALA A O 1
ATOM 2600 N N . VAL A 1 331 ? -4.809 28.797 25.391 1 98.88 331 VAL A N 1
ATOM 2601 C CA . VAL A 1 331 ? -3.844 27.875 26 1 98.88 331 VAL A CA 1
ATOM 2602 C C . VAL A 1 331 ? -4.555 26.922 26.953 1 98.88 331 VAL A C 1
ATOM 2604 O O . VAL A 1 331 ? -4.316 25.719 26.922 1 98.88 331 VAL A O 1
ATOM 2607 N N . ARG A 1 332 ? -5.457 27.469 27.766 1 98.56 332 ARG A N 1
ATOM 2608 C CA . ARG A 1 332 ? -6.219 26.641 28.703 1 98.56 332 ARG A CA 1
ATOM 2609 C C . ARG A 1 332 ? -7.094 25.641 27.969 1 98.56 332 ARG A C 1
ATOM 2611 O O . ARG A 1 332 ? -7.164 24.469 28.344 1 98.56 332 ARG A O 1
ATOM 2618 N N . PHE A 1 333 ? -7.738 26.109 26.953 1 98.75 333 PHE A N 1
ATOM 2619 C CA . PHE A 1 333 ? -8.617 25.266 26.156 1 98.75 333 PHE A CA 1
ATOM 2620 C C . PHE A 1 333 ? -7.84 24.109 25.531 1 98.75 333 PHE A C 1
ATOM 2622 O O . PHE A 1 333 ? -8.258 22.953 25.641 1 98.75 333 PHE A O 1
ATOM 2629 N N . LEU A 1 334 ? -6.719 24.406 24.906 1 98.81 334 LEU A N 1
ATOM 2630 C CA . LEU A 1 334 ? -5.918 23.375 24.25 1 98.81 334 LEU A CA 1
ATOM 2631 C C . LEU A 1 334 ? -5.324 22.422 25.266 1 98.81 334 LEU A C 1
ATOM 2633 O O . LEU A 1 334 ? -5.18 21.219 25 1 98.81 334 LEU A O 1
ATOM 2637 N N . ASP A 1 335 ? -4.91 22.922 26.406 1 98.62 335 ASP A N 1
ATOM 2638 C CA . ASP A 1 335 ? -4.461 22.031 27.469 1 98.62 335 ASP A CA 1
ATOM 2639 C C . ASP A 1 335 ? -5.57 21.078 27.891 1 98.62 335 ASP A C 1
ATOM 2641 O O . ASP A 1 335 ? -5.312 19.891 28.125 1 98.62 335 ASP A O 1
ATOM 2645 N N . ALA A 1 336 ? -6.809 21.578 28 1 98.44 336 ALA A N 1
ATOM 2646 C CA . ALA A 1 336 ? -7.953 20.734 28.359 1 98.44 336 ALA A CA 1
ATOM 2647 C C . ALA A 1 336 ? -8.172 19.641 27.312 1 98.44 336 ALA A C 1
ATOM 2649 O O . ALA A 1 336 ? -8.57 18.531 27.656 1 98.44 336 ALA A O 1
ATOM 2650 N N . VAL A 1 337 ? -7.945 19.969 26.094 1 98.5 337 VAL A N 1
ATOM 2651 C CA . VAL A 1 337 ? -8.141 19.031 25 1 98.5 337 VAL A CA 1
ATOM 2652 C C . VAL A 1 337 ? -7.227 17.812 25.172 1 98.5 337 VAL A C 1
ATOM 2654 O O . VAL A 1 337 ? -7.59 16.703 24.812 1 98.5 337 VAL A O 1
ATOM 2657 N N . VAL A 1 338 ? -5.996 17.984 25.75 1 98.56 338 VAL A N 1
ATOM 2658 C CA . VAL A 1 338 ? -5.078 16.875 26 1 98.56 338 VAL A CA 1
ATOM 2659 C C . VAL A 1 338 ? -5.75 15.844 26.891 1 98.56 338 VAL A C 1
ATOM 2661 O O . VAL A 1 338 ? -5.66 14.641 26.641 1 98.56 338 VAL A O 1
ATOM 2664 N N . ASP A 1 339 ? -6.484 16.297 27.891 1 98.19 339 ASP A N 1
ATOM 2665 C CA . ASP A 1 339 ? -7.172 15.398 28.812 1 98.19 339 ASP A CA 1
ATOM 2666 C C . ASP A 1 339 ? -8.43 14.805 28.172 1 98.19 339 ASP A C 1
ATOM 2668 O O . ASP A 1 339 ? -8.719 13.617 28.344 1 98.19 339 ASP A O 1
ATOM 2672 N N . LEU A 1 340 ? -9.148 15.633 27.469 1 97.88 340 LEU A N 1
ATOM 2673 C CA . LEU A 1 340 ? -10.383 15.195 26.828 1 97.88 340 LEU A CA 1
ATOM 2674 C C . LEU A 1 340 ? -10.102 14.164 25.75 1 97.88 340 LEU A C 1
ATOM 2676 O O . LEU A 1 340 ? -10.945 13.312 25.469 1 97.88 340 LEU A O 1
ATOM 2680 N N . GLY A 1 341 ? -8.891 14.312 25.125 1 97.69 341 GLY A N 1
ATOM 2681 C CA . GLY A 1 341 ? -8.555 13.453 24 1 97.69 341 GLY A CA 1
ATOM 2682 C C . GLY A 1 341 ? -7.727 12.242 24.406 1 97.69 341 GLY A C 1
ATOM 2683 O O . GLY A 1 341 ? -7.34 11.438 23.562 1 97.69 341 GLY A O 1
ATOM 2684 N N . LYS A 1 342 ? -7.453 11.977 25.672 1 97.06 342 LYS A N 1
ATOM 2685 C CA . LYS A 1 342 ? -6.488 10.969 26.109 1 97.06 342 LYS A CA 1
ATOM 2686 C C . LYS A 1 342 ? -6.926 9.57 25.688 1 97.06 342 LYS A C 1
ATOM 2688 O O . LYS A 1 342 ? -6.09 8.703 25.438 1 97.06 342 LYS A O 1
ATOM 2693 N N . ASN A 1 343 ? -8.242 9.336 25.547 1 96.19 343 ASN A N 1
ATOM 2694 C CA . ASN A 1 343 ? -8.719 8.008 25.156 1 96.19 343 ASN A CA 1
ATOM 2695 C C . ASN A 1 343 ? -9.164 7.98 23.703 1 96.19 343 ASN A C 1
ATOM 2697 O O . ASN A 1 343 ? -9.883 7.066 23.281 1 96.19 343 ASN A O 1
ATOM 2701 N N . ARG A 1 344 ? -8.773 8.961 23 1 96.62 344 ARG A N 1
ATOM 2702 C CA . ARG A 1 344 ? -9.188 9.078 21.594 1 96.62 344 ARG A CA 1
ATOM 2703 C C . ARG A 1 344 ? -7.992 8.945 20.656 1 96.62 344 ARG A C 1
ATOM 2705 O O . ARG A 1 344 ? -8.086 9.281 19.484 1 96.62 344 ARG A O 1
ATOM 2712 N N . HIS A 1 345 ? -6.871 8.5 21.219 1 97.69 345 HIS A N 1
ATOM 2713 C CA . HIS A 1 345 ? -5.711 8.188 20.391 1 97.69 345 HIS A CA 1
ATOM 2714 C C . HIS A 1 345 ? -5.812 6.785 19.797 1 97.69 345 HIS A C 1
ATOM 2716 O O . HIS A 1 345 ? -6.137 5.832 20.516 1 97.69 345 HIS A O 1
ATOM 2722 N N . PRO A 1 346 ? -5.539 6.625 18.547 1 94.19 346 PRO A N 1
ATOM 2723 C CA . PRO A 1 346 ? -5.664 5.305 17.922 1 94.19 346 PRO A CA 1
ATOM 2724 C C . PRO A 1 346 ? -4.566 4.34 18.359 1 94.19 346 PRO A C 1
ATOM 2726 O O . PRO A 1 346 ? -4.742 3.121 18.281 1 94.19 346 PRO A O 1
ATOM 2729 N N . VAL A 1 347 ? -3.416 4.828 18.75 1 97 347 VAL A N 1
ATOM 2730 C CA . VAL A 1 347 ? -2.26 4.035 19.156 1 97 347 VAL A CA 1
ATOM 2731 C C . VAL A 1 347 ? -1.861 4.406 20.578 1 97 347 VAL A C 1
ATOM 2733 O O . VAL A 1 347 ? -1.773 5.586 20.922 1 97 347 VAL A O 1
ATOM 2736 N N . ARG A 1 348 ? -1.586 3.414 21.438 1 97.88 348 ARG A N 1
ATOM 2737 C CA . ARG A 1 348 ? -1.249 3.643 22.844 1 97.88 348 ARG A CA 1
ATOM 2738 C C . ARG A 1 348 ? -0.045 4.57 22.969 1 97.88 348 ARG A C 1
ATOM 2740 O O . ARG A 1 348 ? -0.03 5.461 23.812 1 97.88 348 ARG A O 1
ATOM 2747 N N . ALA A 1 349 ? 0.933 4.391 22.141 1 98.5 349 ALA A N 1
ATOM 2748 C CA . ALA A 1 349 ? 2.15 5.199 22.172 1 98.5 349 ALA A CA 1
ATOM 2749 C C . ALA A 1 349 ? 1.841 6.672 21.922 1 98.5 349 ALA A C 1
ATOM 2751 O O . ALA A 1 349 ? 2.512 7.551 22.469 1 98.5 349 ALA A O 1
ATOM 2752 N N . GLN A 1 350 ? 0.839 7 21.156 1 98.62 350 GLN A N 1
ATOM 2753 C CA . GLN A 1 350 ? 0.417 8.375 20.891 1 98.62 350 GLN A CA 1
ATOM 2754 C C . GLN A 1 350 ? -0.155 9.016 22.156 1 98.62 350 GLN A C 1
ATOM 2756 O O . GLN A 1 350 ? 0.141 10.18 22.453 1 98.62 350 GLN A O 1
ATOM 2761 N N . LYS A 1 351 ? -1.008 8.234 22.859 1 98.56 351 LYS A N 1
ATOM 2762 C CA . LYS A 1 351 ? -1.552 8.688 24.125 1 98.56 351 LYS A CA 1
ATOM 2763 C C . LYS A 1 351 ? -0.437 9.023 25.109 1 98.56 351 LYS A C 1
ATOM 2765 O O . LYS A 1 351 ? -0.437 10.102 25.719 1 98.56 351 LYS A O 1
ATOM 2770 N N . GLU A 1 352 ? 0.498 8.148 25.203 1 98.62 352 GLU A N 1
ATOM 2771 C CA . GLU A 1 352 ? 1.599 8.312 26.141 1 98.62 352 GLU A CA 1
ATOM 2772 C C . GLU A 1 352 ? 2.436 9.547 25.797 1 98.62 352 GLU A C 1
ATOM 2774 O O . GLU A 1 352 ? 2.785 10.328 26.688 1 98.62 352 GLU A O 1
ATOM 2779 N N . ALA A 1 353 ? 2.736 9.727 24.562 1 98.62 353 ALA A N 1
ATOM 2780 C CA . ALA A 1 353 ? 3.533 10.875 24.125 1 98.62 353 ALA A CA 1
ATOM 2781 C C . ALA A 1 353 ? 2.791 12.188 24.375 1 98.62 353 ALA A C 1
ATOM 2783 O O . ALA A 1 353 ? 3.381 13.164 24.844 1 98.62 353 ALA A O 1
ATOM 2784 N N . SER A 1 354 ? 1.506 12.211 24.047 1 98.44 354 SER A N 1
ATOM 2785 C CA . SER A 1 354 ? 0.687 13.406 24.203 1 98.44 354 SER A CA 1
ATOM 2786 C C . SER A 1 354 ? 0.6 13.812 25.672 1 98.44 354 SER A C 1
ATOM 2788 O O . SER A 1 354 ? 0.74 14.992 26 1 98.44 354 SER A O 1
ATOM 2790 N N . LEU A 1 355 ? 0.41 12.867 26.547 1 98.5 355 LEU A N 1
ATOM 2791 C CA . LEU A 1 355 ? 0.284 13.148 27.969 1 98.5 355 LEU A CA 1
ATOM 2792 C C . LEU A 1 355 ? 1.629 13.555 28.562 1 98.5 355 LEU A C 1
ATOM 2794 O O . LEU A 1 355 ? 1.688 14.391 29.469 1 98.5 355 LEU A O 1
ATOM 2798 N N . ARG A 1 356 ? 2.713 12.977 28.078 1 98.44 356 ARG A N 1
ATOM 2799 C CA . ARG A 1 356 ? 4.055 13.25 28.578 1 98.44 356 ARG A CA 1
ATOM 2800 C C . ARG A 1 356 ? 4.445 14.703 28.312 1 98.44 356 ARG A C 1
ATOM 2802 O O . ARG A 1 356 ? 4.969 15.375 29.203 1 98.44 356 ARG A O 1
ATOM 2809 N N . SER A 1 357 ? 4.176 15.195 27.156 1 98.31 357 SER A N 1
ATOM 2810 C CA . SER A 1 357 ? 4.652 16.516 26.75 1 98.31 357 SER A CA 1
ATOM 2811 C C . SER A 1 357 ? 3.572 17.578 26.922 1 98.31 357 SER A C 1
ATOM 2813 O O . SER A 1 357 ? 3.877 18.75 27.094 1 98.31 357 SER A O 1
ATOM 2815 N N . ARG A 1 358 ? 2.271 17.141 26.797 1 98.62 358 ARG A N 1
ATOM 2816 C CA . ARG A 1 358 ? 1.122 18.031 26.781 1 98.62 358 ARG A CA 1
ATOM 2817 C C . ARG A 1 358 ? 1.336 19.188 25.812 1 98.62 358 ARG A C 1
ATOM 2819 O O . ARG A 1 358 ? 0.905 20.312 26.062 1 98.62 358 ARG A O 1
ATOM 2826 N N . ARG A 1 359 ? 2.08 18.922 24.75 1 98.25 359 ARG A N 1
ATOM 2827 C CA . ARG A 1 359 ? 2.395 19.891 23.703 1 98.25 359 ARG A CA 1
ATOM 2828 C C . ARG A 1 359 ? 1.123 20.438 23.062 1 98.25 359 ARG A C 1
ATOM 2830 O O . ARG A 1 359 ? 0.174 19.703 22.812 1 98.25 359 ARG A O 1
ATOM 2837 N N . ILE A 1 360 ? 1.053 21.719 22.828 1 98.75 360 ILE A N 1
ATOM 2838 C CA . ILE A 1 360 ? -0.024 22.359 22.078 1 98.75 360 ILE A CA 1
ATOM 2839 C C . ILE A 1 360 ? 0.564 23.25 21 1 98.75 360 ILE A C 1
ATOM 2841 O O . ILE A 1 360 ? 1.771 23.516 20.984 1 98.75 360 ILE A O 1
ATOM 2845 N N . GLY A 1 361 ? -0.21 23.609 20.031 1 98.75 361 GLY A N 1
ATOM 2846 C CA . GLY A 1 361 ? 0.186 24.5 18.953 1 98.75 361 GLY A CA 1
ATOM 2847 C C . GLY A 1 361 ? -0.816 25.625 18.719 1 98.75 361 GLY A C 1
ATOM 2848 O O . GLY A 1 361 ? -1.688 25.5 17.844 1 98.75 361 GLY A O 1
ATOM 2849 N N . LEU A 1 362 ? -0.631 26.656 19.438 1 98.94 362 LEU A N 1
ATOM 2850 C CA . LEU A 1 362 ? -1.451 27.859 19.25 1 98.94 362 LEU A CA 1
ATOM 2851 C C . LEU A 1 362 ? -0.857 28.75 18.172 1 98.94 362 LEU A C 1
ATOM 2853 O O . LEU A 1 362 ? 0.319 29.125 18.234 1 98.94 362 LEU A O 1
ATOM 2857 N N . GLY A 1 363 ? -1.6 28.922 17.141 1 98.62 363 GLY A N 1
ATOM 2858 C CA . GLY A 1 363 ? -1.18 29.812 16.078 1 98.62 363 GLY A CA 1
ATOM 2859 C C . GLY A 1 363 ? -2.15 30.953 15.828 1 98.62 363 GLY A C 1
ATOM 2860 O O . GLY A 1 363 ? -2.783 31.453 16.766 1 98.62 363 GLY A O 1
ATOM 2861 N N . LEU A 1 364 ? -2.088 31.5 14.672 1 98.69 364 LEU A N 1
ATOM 2862 C CA . LEU A 1 364 ? -2.965 32.594 14.281 1 98.69 364 LEU A CA 1
ATOM 2863 C C . LEU A 1 364 ? -3.438 32.438 12.844 1 98.69 364 LEU A C 1
ATOM 2865 O O . LEU A 1 364 ? -2.908 31.625 12.102 1 98.69 364 LEU A O 1
ATOM 2869 N N . MET A 1 365 ? -4.449 33.062 12.523 1 98 365 MET A N 1
ATOM 2870 C CA . MET A 1 365 ? -4.953 33.219 11.164 1 98 365 MET A CA 1
ATOM 2871 C C . MET A 1 365 ? -5.508 34.625 10.961 1 98 365 MET A C 1
ATOM 2873 O O . MET A 1 365 ? -5.523 35.438 11.891 1 98 365 MET A O 1
ATOM 2877 N N . GLY A 1 366 ? -5.781 34.969 9.734 1 97.5 366 GLY A N 1
ATOM 2878 C CA . GLY A 1 366 ? -6.359 36.281 9.445 1 97.5 366 GLY A CA 1
ATOM 2879 C C . GLY A 1 366 ? -5.355 37.406 9.555 1 97.5 366 GLY A C 1
ATOM 2880 O O . GLY A 1 366 ? -5.73 38.562 9.797 1 97.5 366 GLY A O 1
ATOM 2881 N N . LEU A 1 367 ? -4.094 37.094 9.461 1 98.12 367 LEU A N 1
ATOM 2882 C CA . LEU A 1 367 ? -3.078 38.125 9.547 1 98.12 367 LEU A CA 1
ATOM 2883 C C . LEU A 1 367 ? -3.281 39.188 8.461 1 98.12 367 LEU A C 1
ATOM 2885 O O . LEU A 1 367 ? -3.26 40.375 8.75 1 98.12 367 LEU A O 1
ATOM 2889 N N . ALA A 1 368 ? -3.465 38.75 7.234 1 96.81 368 ALA A N 1
ATOM 2890 C CA . ALA A 1 368 ? -3.67 39.688 6.129 1 96.81 368 ALA A CA 1
ATOM 2891 C C . ALA A 1 368 ? -4.941 40.5 6.328 1 96.81 368 ALA A C 1
ATOM 2893 O O . ALA A 1 368 ? -4.988 41.688 5.984 1 96.81 368 ALA A O 1
ATOM 2894 N N . ASP A 1 369 ? -5.969 39.875 6.82 1 97.19 369 ASP A N 1
ATOM 2895 C CA . ASP A 1 369 ? -7.211 40.562 7.121 1 97.19 369 ASP A CA 1
ATOM 2896 C C . ASP A 1 369 ? -6.977 41.688 8.141 1 97.19 369 ASP A C 1
ATOM 2898 O O . ASP A 1 369 ? -7.441 42.812 7.953 1 97.19 369 ASP A O 1
ATOM 2902 N N . MET A 1 370 ? -6.309 41.344 9.195 1 98.25 370 MET A N 1
ATOM 2903 C CA . MET A 1 370 ? -6.008 42.344 10.227 1 98.25 370 MET A CA 1
ATOM 2904 C C . MET A 1 370 ? -5.258 43.531 9.641 1 98.25 370 MET A C 1
ATOM 2906 O O . MET A 1 370 ? -5.605 44.688 9.906 1 98.25 370 MET A O 1
ATOM 2910 N N . LEU A 1 371 ? -4.234 43.219 8.867 1 97.81 371 LEU A N 1
ATOM 2911 C CA . LEU A 1 371 ? -3.43 44.281 8.273 1 97.81 371 LEU A CA 1
ATOM 2912 C C . LEU A 1 371 ? -4.281 45.156 7.371 1 97.81 371 LEU A C 1
ATOM 2914 O O . LEU A 1 371 ? -4.184 46.375 7.43 1 97.81 371 LEU A O 1
ATOM 2918 N N . ALA A 1 372 ? -5.105 44.562 6.559 1 96.31 372 ALA A N 1
ATOM 2919 C CA . ALA A 1 372 ? -5.988 45.312 5.672 1 96.31 372 ALA A CA 1
ATOM 2920 C C . ALA A 1 372 ? -6.941 46.188 6.473 1 96.31 372 ALA A C 1
ATOM 2922 O O . ALA A 1 372 ? -7.148 47.375 6.129 1 96.31 372 ALA A O 1
ATOM 2923 N N . MET A 1 373 ? -7.508 45.688 7.492 1 97.25 373 MET A N 1
ATOM 2924 C CA . MET A 1 373 ? -8.469 46.406 8.328 1 97.25 373 MET A CA 1
ATOM 2925 C C . MET A 1 373 ? -7.805 47.562 9.023 1 97.25 373 MET A C 1
ATOM 2927 O O . MET A 1 373 ? -8.461 48.594 9.312 1 97.25 373 MET A O 1
ATOM 2931 N N . LEU A 1 374 ? -6.543 47.469 9.273 1 97.44 374 LEU A N 1
ATOM 2932 C CA . LEU A 1 374 ? -5.797 48.5 9.945 1 97.44 374 LEU A CA 1
ATOM 2933 C C . LEU A 1 374 ? -5.184 49.469 8.938 1 97.44 374 LEU A C 1
ATOM 2935 O O . LEU A 1 374 ? -4.539 50.469 9.32 1 97.44 374 LEU A O 1
ATOM 2939 N N . GLY A 1 375 ? -5.348 49.156 7.684 1 94.88 375 GLY A N 1
ATOM 2940 C CA . GLY A 1 375 ? -4.844 50.031 6.621 1 94.88 375 GLY A CA 1
ATOM 2941 C C . GLY A 1 375 ? -3.357 49.844 6.363 1 94.88 375 GLY A C 1
ATOM 2942 O O . GLY A 1 375 ? -2.678 50.781 5.938 1 94.88 375 GLY A O 1
ATOM 2943 N N . LEU A 1 376 ? -2.83 48.781 6.672 1 96.19 376 LEU A N 1
ATOM 2944 C CA . LEU A 1 376 ? -1.412 48.5 6.473 1 96.19 376 LEU A CA 1
ATOM 2945 C C . LEU A 1 376 ? -1.213 47.469 5.352 1 96.19 376 LEU A C 1
ATOM 2947 O O . LEU A 1 376 ? -1.715 46.344 5.426 1 96.19 376 LEU A O 1
ATOM 2951 N N . PRO A 1 377 ? -0.468 47.844 4.336 1 94.62 377 PRO A N 1
ATOM 2952 C CA . PRO A 1 377 ? -0.219 46.906 3.252 1 94.62 377 PRO A CA 1
ATOM 2953 C C . PRO A 1 377 ? 0.632 45.719 3.697 1 94.62 377 PRO A C 1
ATOM 2955 O O . PRO A 1 377 ? 1.652 45.906 4.367 1 94.62 377 PRO A O 1
ATOM 2958 N N . TYR A 1 378 ? 0.192 44.531 3.312 1 94.81 378 TYR A N 1
ATOM 2959 C CA . TYR A 1 378 ? 0.946 43.312 3.602 1 94.81 378 TYR A CA 1
ATOM 2960 C C . TYR A 1 378 ? 2.375 43.438 3.082 1 94.81 378 TYR A C 1
ATOM 2962 O O . TYR A 1 378 ? 2.596 43.812 1.931 1 94.81 378 TYR A O 1
ATOM 2970 N N . GLY A 1 379 ? 3.377 43.188 3.922 1 89.62 379 GLY A N 1
ATOM 2971 C CA . GLY A 1 379 ? 4.77 43.188 3.502 1 89.62 379 GLY A CA 1
ATOM 2972 C C . GLY A 1 379 ? 5.461 44.5 3.781 1 89.62 379 GLY A C 1
ATOM 2973 O O . GLY A 1 379 ? 6.684 44.625 3.676 1 89.62 379 GLY A O 1
ATOM 2974 N N . SER A 1 380 ? 4.715 45.5 4.113 1 92.88 380 SER A N 1
ATOM 2975 C CA . SER A 1 380 ? 5.328 46.781 4.434 1 92.88 380 SER A CA 1
ATOM 2976 C C . SER A 1 380 ? 6.094 46.719 5.754 1 92.88 380 SER A C 1
ATOM 2978 O O . SER A 1 380 ? 5.883 45.812 6.555 1 92.88 380 SER A O 1
ATOM 2980 N N . GLY A 1 381 ? 7 47.656 5.883 1 94.81 381 GLY A N 1
ATOM 2981 C CA . GLY A 1 381 ? 7.758 47.719 7.121 1 94.81 381 GLY A CA 1
ATOM 2982 C C . GLY A 1 381 ? 6.883 47.906 8.352 1 94.81 381 GLY A C 1
ATOM 2983 O O . GLY A 1 381 ? 7.141 47.281 9.391 1 94.81 381 GLY A O 1
ATOM 2984 N N . GLU A 1 382 ? 5.918 48.719 8.227 1 96.31 382 GLU A N 1
ATOM 2985 C CA . GLU A 1 382 ? 4.984 48.938 9.328 1 96.31 382 GLU A CA 1
ATOM 2986 C C . GLU A 1 382 ? 4.207 47.656 9.633 1 96.31 382 GLU A C 1
ATOM 2988 O O . GLU A 1 382 ? 3.963 47.344 10.797 1 96.31 382 GLU A O 1
ATOM 2993 N N . ALA A 1 383 ? 3.811 47 8.625 1 96.38 383 ALA A N 1
ATOM 2994 C CA . ALA A 1 383 ? 3.098 45.719 8.781 1 96.38 383 ALA A CA 1
ATOM 2995 C C . ALA A 1 383 ? 3.961 44.719 9.508 1 96.38 383 ALA A C 1
ATOM 2997 O O . ALA A 1 383 ? 3.469 43.969 10.359 1 96.38 383 ALA A O 1
ATOM 2998 N N . LEU A 1 384 ? 5.215 44.625 9.164 1 97 384 LEU A N 1
ATOM 2999 C CA . LEU A 1 384 ? 6.145 43.719 9.789 1 97 384 LEU A CA 1
ATOM 3000 C C . LEU A 1 384 ? 6.309 44 11.273 1 97 384 LEU A C 1
ATOM 3002 O O . LEU A 1 384 ? 6.32 43.094 12.102 1 97 384 LEU A O 1
ATOM 3006 N N . ARG A 1 385 ? 6.441 45.25 11.555 1 97.62 385 ARG A N 1
ATOM 3007 C CA . ARG A 1 385 ? 6.605 45.656 12.945 1 97.62 385 ARG A CA 1
ATOM 3008 C C . ARG A 1 385 ? 5.367 45.312 13.766 1 97.62 385 ARG A C 1
ATOM 3010 O O . ARG A 1 385 ? 5.48 44.844 14.898 1 97.62 385 ARG A O 1
ATOM 3017 N N . LEU A 1 386 ? 4.23 45.562 13.219 1 98.12 386 LEU A N 1
ATOM 3018 C CA . LEU A 1 386 ? 2.992 45.219 13.914 1 98.12 386 LEU A CA 1
ATOM 3019 C C . LEU A 1 386 ? 2.857 43.719 14.109 1 98.12 386 LEU A C 1
ATOM 3021 O O . LEU A 1 386 ? 2.494 43.25 15.195 1 98.12 386 LEU A O 1
ATOM 3025 N N . ALA A 1 387 ? 3.1 43 13.039 1 98.12 387 ALA A N 1
ATOM 3026 C CA . ALA A 1 387 ? 3.008 41.562 13.109 1 98.12 387 ALA A CA 1
ATOM 3027 C C . ALA A 1 387 ? 3.922 41 14.203 1 98.12 387 ALA A C 1
ATOM 3029 O O . ALA A 1 387 ? 3.541 40.094 14.93 1 98.12 387 ALA A O 1
ATOM 3030 N N . GLU A 1 388 ? 5.109 41.469 14.25 1 98.38 388 GLU A N 1
ATOM 3031 C CA . GLU A 1 388 ? 6.059 41.031 15.273 1 98.38 388 GLU A CA 1
ATOM 3032 C C . GLU A 1 388 ? 5.531 41.344 16.672 1 98.38 388 GLU A C 1
ATOM 3034 O O . GLU A 1 388 ? 5.645 40.5 17.578 1 98.38 388 GLU A O 1
ATOM 3039 N N . GLU A 1 389 ? 5.023 42.531 16.828 1 98.5 389 GLU A N 1
ATOM 3040 C CA . GLU A 1 389 ? 4.473 42.938 18.125 1 98.5 389 GLU A CA 1
ATOM 3041 C C . GLU A 1 389 ? 3.324 42 18.531 1 98.5 389 GLU A C 1
ATOM 3043 O O . GLU A 1 389 ? 3.246 41.594 19.688 1 98.5 389 GLU A O 1
ATOM 3048 N N . VAL A 1 390 ? 2.496 41.781 17.609 1 98.75 390 VAL A N 1
ATOM 3049 C CA . VAL A 1 390 ? 1.347 40.906 17.859 1 98.75 390 VAL A CA 1
ATOM 3050 C C . VAL A 1 390 ? 1.825 39.531 18.312 1 98.75 390 VAL A C 1
ATOM 3052 O O . VAL A 1 390 ? 1.356 39 19.328 1 98.75 390 VAL A O 1
ATOM 3055 N N . MET A 1 391 ? 2.77 38.938 17.594 1 98.75 391 MET A N 1
ATOM 3056 C CA . MET A 1 391 ? 3.229 37.562 17.906 1 98.75 391 MET A CA 1
ATOM 3057 C C . MET A 1 391 ? 3.98 37.562 19.234 1 98.75 391 MET A C 1
ATOM 3059 O O . MET A 1 391 ? 3.912 36.562 19.984 1 98.75 391 MET A O 1
ATOM 3063 N N . ARG A 1 392 ? 4.738 38.594 19.484 1 98.62 392 ARG A N 1
ATOM 3064 C CA . ARG A 1 392 ? 5.426 38.719 20.766 1 98.62 392 ARG A CA 1
ATOM 3065 C C . ARG A 1 392 ? 4.434 38.688 21.922 1 98.62 392 ARG A C 1
ATOM 3067 O O . ARG A 1 392 ? 4.641 38 22.922 1 98.62 392 ARG A O 1
ATOM 3074 N N . ARG A 1 393 ? 3.377 39.469 21.797 1 98.56 393 ARG A N 1
ATOM 3075 C CA . ARG A 1 393 ? 2.361 39.562 22.844 1 98.56 393 ARG A CA 1
ATOM 3076 C C . ARG A 1 393 ? 1.651 38.219 23.031 1 98.56 393 ARG A C 1
ATOM 3078 O O . ARG A 1 393 ? 1.363 37.812 24.156 1 98.56 393 ARG A O 1
ATOM 3085 N N . ILE A 1 394 ? 1.362 37.594 21.969 1 98.88 394 ILE A N 1
ATOM 3086 C CA . ILE A 1 394 ? 0.756 36.25 22.031 1 98.88 394 ILE A CA 1
ATOM 3087 C C . ILE A 1 394 ? 1.695 35.312 22.75 1 98.88 394 ILE A C 1
ATOM 3089 O O . ILE A 1 394 ? 1.271 34.562 23.656 1 98.88 394 ILE A O 1
ATOM 3093 N N . LYS A 1 395 ? 3.01 35.281 22.359 1 98.88 395 LYS A N 1
ATOM 3094 C CA . LYS A 1 395 ? 4.016 34.406 22.984 1 98.88 395 LYS A CA 1
ATOM 3095 C C . LYS A 1 395 ? 4.082 34.625 24.484 1 98.88 395 LYS A C 1
ATOM 3097 O O . LYS A 1 395 ? 4.051 33.688 25.266 1 98.88 395 LYS A O 1
ATOM 3102 N N . GLU A 1 396 ? 4.141 35.875 24.859 1 98.75 396 GLU A N 1
ATOM 3103 C CA . GLU A 1 396 ? 4.285 36.188 26.281 1 98.75 396 GLU A CA 1
ATOM 3104 C C . GLU A 1 396 ? 3.037 35.781 27.062 1 98.75 396 GLU A C 1
ATOM 3106 O O . GLU A 1 396 ? 3.133 35.25 28.172 1 98.75 396 GLU A O 1
ATOM 3111 N N . ALA A 1 397 ? 1.869 36.062 26.484 1 98.88 397 ALA A N 1
ATOM 3112 C CA . ALA A 1 397 ? 0.616 35.688 27.141 1 98.88 397 ALA A CA 1
ATOM 3113 C C . ALA A 1 397 ? 0.495 34.156 27.234 1 98.88 397 ALA A C 1
ATOM 3115 O O . ALA A 1 397 ? 0.04 33.625 28.25 1 98.88 397 ALA A O 1
ATOM 3116 N N . ALA A 1 398 ? 0.874 33.469 26.219 1 98.94 398 ALA A N 1
ATOM 3117 C CA . ALA A 1 398 ? 0.771 32 26.172 1 98.94 398 ALA A CA 1
ATOM 3118 C C . ALA A 1 398 ? 1.674 31.375 27.234 1 98.94 398 ALA A C 1
ATOM 3120 O O . ALA A 1 398 ? 1.232 30.5 28 1 98.94 398 ALA A O 1
ATOM 3121 N N . TYR A 1 399 ? 2.932 31.766 27.266 1 98.81 399 TYR A N 1
ATOM 3122 C CA . TYR A 1 399 ? 3.875 31.203 28.219 1 98.81 399 TYR A CA 1
ATOM 3123 C C . TYR A 1 399 ? 3.475 31.547 29.641 1 98.81 399 TYR A C 1
ATOM 3125 O O . TYR A 1 399 ? 3.615 30.734 30.562 1 98.81 399 TYR A O 1
ATOM 3133 N N . GLY A 1 400 ? 3.014 32.812 29.797 1 98.81 400 GLY A N 1
ATOM 3134 C CA . GLY A 1 400 ? 2.496 33.188 31.109 1 98.81 400 GLY A CA 1
ATOM 3135 C C . GLY A 1 400 ? 1.364 32.281 31.578 1 98.81 400 GLY A C 1
ATOM 3136 O O . GLY A 1 400 ? 1.336 31.844 32.719 1 98.81 400 GLY A O 1
ATOM 3137 N N . GLU A 1 401 ? 0.443 32.031 30.688 1 98.75 401 GLU A N 1
ATOM 3138 C CA . GLU A 1 401 ? -0.711 31.203 31.047 1 98.75 401 GLU A CA 1
ATOM 3139 C C . GLU A 1 401 ? -0.297 29.75 31.312 1 98.75 401 GLU A C 1
ATOM 3141 O O . GLU A 1 401 ? -0.831 29.109 32.219 1 98.75 401 GLU A O 1
ATOM 3146 N N . SER A 1 402 ? 0.618 29.172 30.5 1 98.81 402 SER A N 1
ATOM 3147 C CA . SER A 1 402 ? 1.102 27.812 30.734 1 98.81 402 SER A CA 1
ATOM 3148 C C . SER A 1 402 ? 1.767 27.703 32.094 1 98.81 402 SER A C 1
ATOM 3150 O O . SER A 1 402 ? 1.615 26.688 32.781 1 98.81 402 SER A O 1
ATOM 3152 N N . ALA A 1 403 ? 2.545 28.703 32.469 1 98.69 403 ALA A N 1
ATOM 3153 C CA . ALA A 1 403 ? 3.152 28.734 33.781 1 98.69 403 ALA A CA 1
ATOM 3154 C C . ALA A 1 403 ? 2.084 28.781 34.875 1 98.69 403 ALA A C 1
ATOM 3156 O O . ALA A 1 403 ? 2.207 28.109 35.906 1 98.69 403 ALA A O 1
ATOM 3157 N N . GLN A 1 404 ? 1.079 29.594 34.656 1 98.19 404 GLN A N 1
ATOM 3158 C CA . GLN A 1 404 ? -0.023 29.688 35.625 1 98.19 404 GLN A CA 1
ATOM 3159 C C . GLN A 1 404 ? -0.737 28.344 35.75 1 98.19 404 GLN A C 1
ATOM 3161 O O . GLN A 1 404 ? -1.061 27.906 36.875 1 98.19 404 GLN A O 1
ATOM 3166 N N . LEU A 1 405 ? -0.996 27.688 34.656 1 98.31 405 LEU A N 1
ATOM 3167 C CA . LEU A 1 405 ? -1.631 26.375 34.656 1 98.31 405 LEU A CA 1
ATOM 3168 C C . LEU A 1 405 ? -0.771 25.359 35.406 1 98.31 405 LEU A C 1
ATOM 3170 O O . LEU A 1 405 ? -1.296 24.453 36.062 1 98.31 405 LEU A O 1
ATOM 3174 N N . ALA A 1 406 ? 0.553 25.469 35.188 1 98.62 406 ALA A N 1
ATOM 3175 C CA . ALA A 1 406 ? 1.46 24.578 35.906 1 98.62 406 ALA A CA 1
ATOM 3176 C C . ALA A 1 406 ? 1.306 24.734 37.406 1 98.62 406 ALA A C 1
ATOM 3178 O O . ALA A 1 406 ? 1.425 23.75 38.156 1 98.62 406 ALA A O 1
ATOM 3179 N N . GLN A 1 407 ? 1.105 25.906 37.844 1 97.81 407 GLN A N 1
ATOM 3180 C CA . GLN A 1 407 ? 0.87 26.141 39.281 1 97.81 407 GLN A CA 1
ATOM 3181 C C . GLN A 1 407 ? -0.457 25.547 39.719 1 97.81 407 GLN A C 1
ATOM 3183 O O . GLN A 1 407 ? -0.56 25.016 40.812 1 97.81 407 GLN A O 1
ATOM 3188 N N . GLU A 1 408 ? -1.415 25.609 38.844 1 96.81 408 GLU A N 1
ATOM 3189 C CA . GLU A 1 408 ? -2.762 25.156 39.188 1 96.81 408 GLU A CA 1
ATOM 3190 C C . GLU A 1 408 ? -2.867 23.641 39.094 1 96.81 408 GLU A C 1
ATOM 3192 O O . GLU A 1 408 ? -3.498 23 39.938 1 96.81 408 GLU A O 1
ATOM 3197 N N . LYS A 1 409 ? -2.264 23.078 38.062 1 96.81 409 LYS A N 1
ATOM 3198 C CA . LYS A 1 409 ? -2.535 21.688 37.719 1 96.81 409 LYS A CA 1
ATOM 3199 C C . LYS A 1 409 ? -1.248 20.859 37.688 1 96.81 409 LYS A C 1
ATOM 3201 O O . LYS A 1 409 ? -1.285 19.641 37.531 1 96.81 409 LYS A O 1
ATOM 3206 N N . GLY A 1 410 ? -0.117 21.5 37.969 1 97.94 410 GLY A N 1
ATOM 3207 C CA . GLY A 1 410 ? 1.178 20.844 37.875 1 97.94 410 GLY A CA 1
ATOM 3208 C C . GLY A 1 410 ? 1.824 21 36.5 1 97.94 410 GLY A C 1
ATOM 3209 O O . GLY A 1 410 ? 1.132 21.172 35.5 1 97.94 410 GLY A O 1
ATOM 3210 N N . PRO A 1 411 ? 3.123 20.984 36.375 1 98.62 411 PRO A N 1
ATOM 3211 C CA . PRO A 1 411 ? 3.818 21 35.094 1 98.62 411 PRO A CA 1
ATOM 3212 C C . PRO A 1 411 ? 3.564 19.734 34.281 1 98.62 411 PRO A C 1
ATOM 3214 O O . PRO A 1 411 ? 2.967 18.781 34.781 1 98.62 411 PRO A O 1
ATOM 3217 N N . PHE A 1 412 ? 3.879 19.812 33 1 98.56 412 PHE A N 1
ATOM 3218 C CA . PHE A 1 412 ? 3.758 18.578 32.219 1 98.56 412 PHE A CA 1
ATOM 3219 C C . PHE A 1 412 ? 4.652 17.484 32.812 1 98.56 412 PHE A C 1
ATOM 3221 O O . PHE A 1 412 ? 5.695 17.781 33.406 1 98.56 412 PHE A O 1
ATOM 3228 N N . PRO A 1 413 ? 4.316 16.219 32.625 1 98.25 413 PRO A N 1
ATOM 3229 C CA . PRO A 1 413 ? 4.93 15.102 33.375 1 98.25 413 PRO A CA 1
ATOM 3230 C C . PRO A 1 413 ? 6.434 14.992 33.125 1 98.25 413 PRO A C 1
ATOM 3232 O O . PRO A 1 413 ? 7.188 14.688 34.031 1 98.25 413 PRO A O 1
ATOM 3235 N N . ALA A 1 414 ? 6.953 15.336 32 1 98.12 414 ALA A N 1
ATOM 3236 C CA . ALA A 1 414 ? 8.367 15.148 31.688 1 98.12 414 ALA A CA 1
ATOM 3237 C C . ALA A 1 414 ? 9.164 16.422 31.969 1 98.12 414 ALA A C 1
ATOM 3239 O O . ALA A 1 414 ? 10.344 16.5 31.625 1 98.12 414 ALA A O 1
ATOM 3240 N N . PHE A 1 415 ? 8.578 17.391 32.594 1 98.44 415 PHE A N 1
ATOM 3241 C CA . PHE A 1 415 ? 9.188 18.688 32.812 1 98.44 415 PHE A CA 1
ATOM 3242 C C . PHE A 1 415 ? 10.438 18.562 33.688 1 98.44 415 PHE A C 1
ATOM 3244 O O . PHE A 1 415 ? 10.406 17.922 34.719 1 98.44 415 PHE A O 1
ATOM 3251 N N . ASN A 1 416 ? 11.5 19.062 33.219 1 98.25 416 ASN A N 1
ATOM 3252 C CA . ASN A 1 416 ? 12.766 19.281 33.906 1 98.25 416 ASN A CA 1
ATOM 3253 C C . ASN A 1 416 ? 13.281 20.703 33.719 1 98.25 416 ASN A C 1
ATOM 3255 O O . ASN A 1 416 ? 13.719 21.062 32.625 1 98.25 416 ASN A O 1
ATOM 3259 N N . ALA A 1 417 ? 13.266 21.453 34.719 1 97.38 417 ALA A N 1
ATOM 3260 C CA . ALA A 1 417 ? 13.555 22.891 34.656 1 97.38 417 ALA A CA 1
ATOM 3261 C C . ALA A 1 417 ? 14.953 23.125 34.062 1 97.38 417 ALA A C 1
ATOM 3263 O O . ALA A 1 417 ? 15.125 23.969 33.188 1 97.38 417 ALA A O 1
ATOM 3264 N N . ALA A 1 418 ? 15.961 22.453 34.594 1 97.44 418 ALA A N 1
ATOM 3265 C CA . ALA A 1 418 ? 17.344 22.656 34.156 1 97.44 418 ALA A CA 1
ATOM 3266 C C . ALA A 1 418 ? 17.516 22.359 32.688 1 97.44 418 ALA A C 1
ATOM 3268 O O . ALA A 1 418 ? 18.219 23.094 31.969 1 97.44 418 ALA A O 1
ATOM 3269 N N . LYS A 1 419 ? 16.906 21.328 32.25 1 97.69 419 LYS A N 1
ATOM 3270 C CA . LYS A 1 419 ? 17.031 20.953 30.828 1 97.69 419 LYS A CA 1
ATOM 3271 C C . LYS A 1 419 ? 16.188 21.859 29.938 1 97.69 419 LYS A C 1
ATOM 3273 O O . LYS A 1 419 ? 16.625 22.234 28.844 1 97.69 419 LYS A O 1
ATOM 3278 N N . HIS A 1 420 ? 15 22.219 30.391 1 97.62 420 HIS A N 1
ATOM 3279 C CA . HIS A 1 420 ? 14.102 23.047 29.609 1 97.62 420 HIS A CA 1
ATOM 3280 C C . HIS A 1 420 ? 14.695 24.438 29.391 1 97.62 420 HIS A C 1
ATOM 3282 O O . HIS A 1 420 ? 14.516 25.031 28.328 1 97.62 420 HIS A O 1
ATOM 3288 N N . LEU A 1 421 ? 15.414 24.969 30.281 1 97.19 421 LEU A N 1
ATOM 3289 C CA . LEU A 1 421 ? 16 26.297 30.25 1 97.19 421 LEU A CA 1
ATOM 3290 C C . LEU A 1 421 ? 17.172 26.359 29.281 1 97.19 421 LEU A C 1
ATOM 3292 O O . LEU A 1 421 ? 17.625 27.438 28.906 1 97.19 421 LEU A O 1
ATOM 3296 N N . GLN A 1 422 ? 17.641 25.188 28.844 1 96.56 422 GLN A N 1
ATOM 3297 C CA . GLN A 1 422 ? 18.781 25.141 27.938 1 96.56 422 GLN A CA 1
ATOM 3298 C C . GLN A 1 422 ? 18.375 25.516 26.516 1 96.56 422 GLN A C 1
ATOM 3300 O O . GLN A 1 422 ? 19.234 25.859 25.688 1 96.56 422 GLN A O 1
ATOM 3305 N N . SER A 1 423 ? 17.094 25.484 26.219 1 96.94 423 SER A N 1
ATOM 3306 C CA . SER A 1 423 ? 16.609 25.844 24.891 1 96.94 423 SER A CA 1
ATOM 3307 C C . SER A 1 423 ? 16.891 27.297 24.562 1 96.94 423 SER A C 1
ATOM 3309 O O . SER A 1 423 ? 16.547 28.188 25.359 1 96.94 423 SER A O 1
ATOM 3311 N N . PRO A 1 424 ? 17.469 27.578 23.359 1 97.69 424 PRO A N 1
ATOM 3312 C CA . PRO A 1 424 ? 17.688 28.969 22.969 1 97.69 424 PRO A CA 1
ATOM 3313 C C . PRO A 1 424 ? 16.391 29.781 22.906 1 97.69 424 PRO A C 1
ATOM 3315 O O . PRO A 1 424 ? 16.391 30.984 23.172 1 97.69 424 PRO A O 1
ATOM 3318 N N . PHE A 1 425 ? 15.359 29.172 22.609 1 98.12 425 PHE A N 1
ATOM 3319 C CA . PHE A 1 425 ? 14.078 29.875 22.562 1 98.12 425 PHE A CA 1
ATOM 3320 C C . PHE A 1 425 ? 13.672 30.328 23.953 1 98.12 425 PHE A C 1
ATOM 3322 O O . PHE A 1 425 ? 13.211 31.469 24.141 1 98.12 425 PHE A O 1
ATOM 3329 N N . ILE A 1 426 ? 13.781 29.406 24.938 1 98.12 426 ILE A N 1
ATOM 3330 C CA . ILE A 1 426 ? 13.422 29.719 26.312 1 98.12 426 ILE A CA 1
ATOM 3331 C C . ILE A 1 426 ? 14.328 30.828 26.859 1 98.12 426 ILE A C 1
ATOM 3333 O O . ILE A 1 426 ? 13.875 31.734 27.547 1 98.12 426 ILE A O 1
ATOM 3337 N N . GLN A 1 427 ? 15.555 30.781 26.453 1 97.62 427 GLN A N 1
ATOM 3338 C CA . GLN A 1 427 ? 16.531 31.766 26.922 1 97.62 427 GLN A CA 1
ATOM 3339 C C . GLN A 1 427 ? 16.25 33.125 26.312 1 97.62 427 GLN A C 1
ATOM 3341 O O . GLN A 1 427 ? 16.719 34.156 26.828 1 97.62 427 GLN A O 1
ATOM 3346 N N . ALA A 1 428 ? 15.508 33.125 25.219 1 96.75 428 ALA A N 1
ATOM 3347 C CA . ALA A 1 428 ? 15.203 34.375 24.531 1 96.75 428 ALA A CA 1
ATOM 3348 C C . ALA A 1 428 ? 13.953 35.031 25.125 1 96.75 428 ALA A C 1
ATOM 3350 O O . ALA A 1 428 ? 13.609 36.156 24.781 1 96.75 428 ALA A O 1
ATOM 3351 N N . LEU A 1 429 ? 13.273 34.375 26.062 1 97.62 429 LEU A N 1
ATOM 3352 C CA . LEU A 1 429 ? 12.102 34.969 26.719 1 97.62 429 LEU A CA 1
ATOM 3353 C C . LEU A 1 429 ? 12.5 36.094 27.656 1 97.62 429 LEU A C 1
ATOM 3355 O O . LEU A 1 429 ? 13.656 36.188 28.078 1 97.62 429 LEU A O 1
ATOM 3359 N N . PRO A 1 430 ? 11.531 37 27.938 1 97.31 430 PRO A N 1
ATOM 3360 C CA . PRO A 1 430 ? 11.812 38 28.969 1 97.31 430 PRO A CA 1
ATOM 3361 C C . PRO A 1 430 ? 12.156 37.375 30.328 1 97.31 430 PRO A C 1
ATOM 3363 O O . PRO A 1 430 ? 11.594 36.344 30.688 1 97.31 430 PRO A O 1
ATOM 3366 N N . GLU A 1 431 ? 12.945 38.031 31.078 1 97.25 431 GLU A N 1
ATOM 3367 C CA . GLU A 1 431 ? 13.461 37.5 32.344 1 97.25 431 GLU A CA 1
ATOM 3368 C C . GLU A 1 431 ? 12.336 37.062 33.281 1 97.25 431 GLU A C 1
ATOM 3370 O O . GLU A 1 431 ? 12.422 36.031 33.906 1 97.25 431 GLU A O 1
ATOM 3375 N N . ALA A 1 432 ? 11.367 37.844 33.312 1 97.38 432 ALA A N 1
ATOM 3376 C CA . ALA A 1 432 ? 10.242 37.531 34.188 1 97.38 432 ALA A CA 1
ATOM 3377 C C . ALA A 1 432 ? 9.594 36.188 33.812 1 97.38 432 ALA A C 1
ATOM 3379 O O . ALA A 1 432 ? 9.133 35.438 34.656 1 97.38 432 ALA A O 1
ATOM 3380 N N . LEU A 1 433 ? 9.531 35.969 32.531 1 97.44 433 LEU A N 1
ATOM 3381 C CA . LEU A 1 433 ? 8.93 34.719 32.062 1 97.44 433 LEU A CA 1
ATOM 3382 C C . LEU A 1 433 ? 9.875 33.562 32.281 1 97.44 433 LEU A C 1
ATOM 3384 O O . LEU A 1 433 ? 9.43 32.438 32.531 1 97.44 433 LEU A O 1
ATOM 3388 N N . ILE A 1 434 ? 11.164 33.75 32.156 1 97.75 434 ILE A N 1
ATOM 3389 C CA . ILE A 1 434 ? 12.148 32.719 32.438 1 97.75 434 ILE A CA 1
ATOM 3390 C C . ILE A 1 434 ? 12 32.219 33.875 1 97.75 434 ILE A C 1
ATOM 3392 O O . ILE A 1 434 ? 12.039 31.016 34.125 1 97.75 434 ILE A O 1
ATOM 3396 N N . GLN A 1 435 ? 11.781 33.125 34.75 1 97.31 435 GLN A N 1
ATOM 3397 C CA . GLN A 1 435 ? 11.602 32.781 36.156 1 97.31 435 GLN A CA 1
ATOM 3398 C C . GLN A 1 435 ? 10.34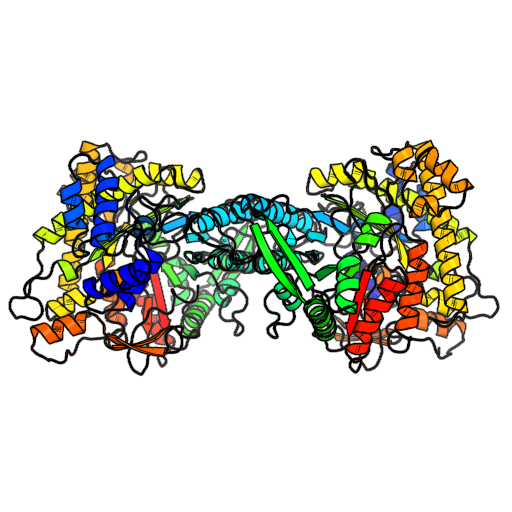4 31.953 36.344 1 97.31 435 GLN A C 1
ATOM 3400 O O . GLN A 1 435 ? 10.336 31.016 37.156 1 97.31 435 GLN A O 1
ATOM 3405 N N . LYS A 1 436 ? 9.352 32.312 35.656 1 97.06 436 LYS A N 1
ATOM 3406 C CA . LYS A 1 436 ? 8.117 31.516 35.719 1 97.06 436 LYS A CA 1
ATOM 3407 C C . LYS A 1 436 ? 8.328 30.109 35.156 1 97.06 436 LYS A C 1
ATOM 3409 O O . LYS A 1 436 ? 7.836 29.141 35.719 1 97.06 436 LYS A O 1
ATOM 3414 N N . VAL A 1 437 ? 9.047 30.047 34.062 1 95.56 437 VAL A N 1
ATOM 3415 C CA . VAL A 1 437 ? 9.336 28.781 33.406 1 95.56 437 VAL A CA 1
ATOM 3416 C C . VAL A 1 437 ? 10.117 27.875 34.344 1 95.56 437 VAL A C 1
ATOM 3418 O O . VAL A 1 437 ? 9.875 26.672 34.438 1 95.56 437 VAL A O 1
ATOM 3421 N N . GLU A 1 438 ? 11.047 28.453 35.062 1 96.75 438 GLU A N 1
ATOM 3422 C CA . GLU A 1 438 ? 11.859 27.703 36 1 96.75 438 GLU A CA 1
ATOM 3423 C C . GLU A 1 438 ? 11 27 37.062 1 96.75 438 GLU A C 1
ATOM 3425 O O . GLU A 1 438 ? 11.359 25.922 37.562 1 96.75 438 GLU A O 1
ATOM 3430 N N . LYS A 1 439 ? 9.891 27.594 37.281 1 97.19 439 LYS A N 1
ATOM 3431 C CA . LYS A 1 439 ? 9.008 27.047 38.312 1 97.19 439 LYS A CA 1
ATOM 3432 C C . LYS A 1 439 ? 8.102 25.969 37.719 1 97.19 439 LYS A C 1
ATOM 3434 O O . LYS A 1 439 ? 7.512 25.172 38.438 1 97.19 439 LYS A O 1
ATOM 3439 N N . GLY A 1 440 ? 7.93 26.047 36.438 1 98.06 440 GLY A N 1
ATOM 3440 C CA . GLY A 1 440 ? 7.148 25 35.781 1 98.06 440 GLY A CA 1
ATOM 3441 C C . GLY A 1 440 ? 6.332 25.5 34.594 1 98.06 440 GLY A C 1
ATOM 3442 O O . GLY A 1 440 ? 5.844 26.641 34.625 1 98.06 440 GLY A O 1
ATOM 3443 N N . LEU A 1 441 ? 6.148 24.656 33.688 1 98.56 441 LEU A N 1
ATOM 3444 C CA . LEU A 1 441 ? 5.258 24.875 32.531 1 98.56 441 LEU A CA 1
ATOM 3445 C C . LEU A 1 441 ? 4.289 23.703 32.375 1 98.56 441 LEU A C 1
ATOM 3447 O O . LEU A 1 441 ? 4.66 22.547 32.594 1 98.56 441 LEU A O 1
ATOM 3451 N N . ARG A 1 442 ? 3.092 23.984 32.031 1 98.75 442 ARG A N 1
ATOM 3452 C CA . ARG A 1 442 ? 2.072 22.953 31.812 1 98.75 442 ARG A CA 1
ATOM 3453 C C . ARG A 1 442 ? 2.283 22.25 30.484 1 98.75 442 ARG A C 1
ATOM 3455 O O . ARG A 1 442 ? 1.88 21.094 30.328 1 98.75 442 ARG A O 1
ATOM 3462 N N . ASN A 1 443 ? 2.934 22.859 29.531 1 98.75 443 ASN A N 1
ATOM 3463 C CA . ASN A 1 443 ? 3.098 22.375 28.172 1 98.75 443 ASN A CA 1
ATOM 3464 C C . ASN A 1 443 ? 4.551 22.453 27.719 1 98.75 443 ASN A C 1
ATOM 3466 O O . ASN A 1 443 ? 5.223 23.453 27.953 1 98.75 443 ASN A O 1
ATOM 3470 N N . ALA A 1 444 ? 5.02 21.438 27.016 1 98.5 444 ALA A N 1
ATOM 3471 C CA . ALA A 1 444 ? 6.41 21.375 26.578 1 98.5 444 ALA A CA 1
ATOM 3472 C C . ALA A 1 444 ? 6.672 22.391 25.469 1 98.5 444 ALA A C 1
ATOM 3474 O O . ALA A 1 444 ? 7.793 22.875 25.312 1 98.5 444 ALA A O 1
ATOM 3475 N N . ALA A 1 445 ? 5.711 22.656 24.641 1 98.56 445 ALA A N 1
ATOM 3476 C CA . ALA A 1 445 ? 5.703 23.641 23.562 1 98.56 445 ALA A CA 1
ATOM 3477 C C . ALA A 1 445 ? 4.316 24.25 23.375 1 98.56 445 ALA A C 1
ATOM 3479 O O . ALA A 1 445 ? 3.305 23.609 23.688 1 98.56 445 ALA A O 1
ATOM 3480 N N . LEU A 1 446 ? 4.258 25.484 22.844 1 98.81 446 LEU A N 1
ATOM 3481 C CA . LEU A 1 446 ? 2.982 26.188 22.953 1 98.81 446 LEU A CA 1
ATOM 3482 C C . LEU A 1 446 ? 2.557 26.766 21.594 1 98.81 446 LEU A C 1
ATOM 3484 O O . LEU A 1 446 ? 1.36 26.859 21.312 1 98.81 446 LEU A O 1
ATOM 3488 N N . LEU A 1 447 ? 3.488 27.188 20.812 1 98.88 447 LEU A N 1
ATOM 3489 C CA . LEU A 1 447 ? 3.129 28.031 19.688 1 98.88 447 LEU A CA 1
ATOM 3490 C C . LEU A 1 447 ? 3.508 27.375 18.359 1 98.88 447 LEU A C 1
ATOM 3492 O O . LEU A 1 447 ? 4.637 26.891 18.203 1 98.88 447 LEU A O 1
ATOM 3496 N N . SER A 1 448 ? 2.621 27.266 17.453 1 98.62 448 SER A N 1
ATOM 3497 C CA . SER A 1 448 ? 2.795 26.812 16.078 1 98.62 448 SER A CA 1
ATOM 3498 C C . SER A 1 448 ? 1.787 27.469 15.148 1 98.62 448 SER A C 1
ATOM 3500 O O . SER A 1 448 ? 0.616 27.625 15.5 1 98.62 448 SER A O 1
ATOM 3502 N N . ILE A 1 449 ? 2.203 27.922 14.008 1 98.62 449 ILE A N 1
ATOM 3503 C CA . ILE A 1 449 ? 1.268 28.516 13.055 1 98.62 449 ILE A CA 1
ATOM 3504 C C . ILE A 1 449 ? 1.01 27.547 11.906 1 98.62 449 ILE A C 1
ATOM 3506 O O . ILE A 1 449 ? 1.901 27.281 11.102 1 98.62 449 ILE A O 1
ATOM 3510 N N . ALA A 1 450 ? -0.182 26.984 11.906 1 96.31 450 ALA A N 1
ATOM 3511 C CA . ALA A 1 450 ? -0.625 26.062 10.867 1 96.31 450 ALA A CA 1
ATOM 3512 C C . ALA A 1 450 ? -1.196 26.812 9.664 1 96.31 450 ALA A C 1
ATOM 3514 O O . ALA A 1 450 ? -1.45 28.016 9.742 1 96.31 450 ALA A O 1
ATOM 3515 N N . PRO A 1 451 ? -1.359 26.172 8.516 1 90.62 451 PRO A N 1
ATOM 3516 C CA . PRO A 1 451 ? -1.95 26.844 7.352 1 90.62 451 PRO A CA 1
ATOM 3517 C C . PRO A 1 451 ? -3.426 27.188 7.555 1 90.62 451 PRO A C 1
ATOM 3519 O O . PRO A 1 451 ? -3.947 28.109 6.914 1 90.62 451 PRO A O 1
ATO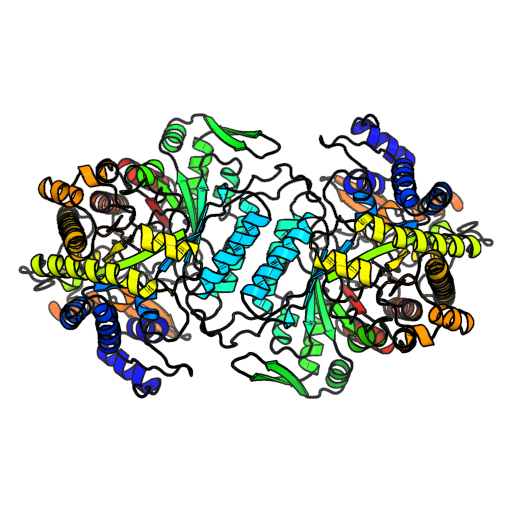M 3522 N N . THR A 1 452 ? -4.094 26.453 8.367 1 89.31 452 THR A N 1
ATOM 3523 C CA . THR A 1 452 ? -5.48 26.672 8.766 1 89.31 452 THR A CA 1
ATOM 3524 C C . THR A 1 452 ? -6.402 26.641 7.547 1 89.31 452 THR A C 1
ATOM 3526 O O . THR A 1 452 ? -7.219 27.547 7.359 1 89.31 452 THR A O 1
ATOM 3529 N N . GLY A 1 453 ? -6.34 25.688 6.727 1 86.56 453 GLY A N 1
ATOM 3530 C CA . GLY A 1 453 ? -7.086 25.578 5.484 1 86.56 453 GLY A CA 1
ATOM 3531 C C . GLY A 1 453 ? -8.586 25.719 5.676 1 86.56 453 GLY A C 1
ATOM 3532 O O . GLY A 1 453 ? -9.133 26.812 5.527 1 86.56 453 GLY A O 1
ATOM 3533 N N . SER A 1 454 ? -9.242 24.766 6.207 1 87.75 454 SER A N 1
ATOM 3534 C CA . SER A 1 454 ? -10.703 24.734 6.293 1 87.75 454 SER A CA 1
ATOM 3535 C C . SER A 1 454 ? -11.203 25.641 7.406 1 87.75 454 SER A C 1
ATOM 3537 O O . SER A 1 454 ? -12.273 26.25 7.285 1 87.75 454 SER A O 1
ATOM 3539 N N . ILE A 1 455 ? -10.438 25.859 8.43 1 94.62 455 ILE A N 1
ATOM 3540 C CA . ILE A 1 455 ? -10.953 26.641 9.547 1 94.62 455 ILE A CA 1
ATOM 3541 C C . ILE A 1 455 ? -10.891 28.125 9.211 1 94.62 455 ILE A C 1
ATOM 3543 O O . ILE A 1 455 ? -11.695 28.922 9.703 1 94.62 455 ILE A O 1
ATOM 3547 N N . SER A 1 456 ? -9.914 28.547 8.359 1 94.5 456 SER A N 1
ATOM 3548 C CA . SER A 1 456 ? -9.898 29.938 7.93 1 94.5 456 SER A CA 1
ATOM 3549 C C . SER A 1 456 ? -11.078 30.25 7.02 1 94.5 456 SER A C 1
ATOM 3551 O O . SER A 1 456 ? -11.633 31.359 7.066 1 94.5 456 SER A O 1
ATOM 3553 N N . ILE A 1 457 ? -11.445 29.266 6.223 1 90.62 457 ILE A N 1
ATOM 3554 C CA . ILE A 1 457 ? -12.641 29.406 5.398 1 90.62 457 ILE A CA 1
ATOM 3555 C C . ILE A 1 457 ? -13.875 29.562 6.293 1 90.62 457 ILE A C 1
ATOM 3557 O O . ILE A 1 457 ? -14.703 30.438 6.07 1 90.62 457 ILE A O 1
ATOM 3561 N N . LEU A 1 458 ? -13.914 28.734 7.281 1 94.25 458 LEU A N 1
ATOM 3562 C CA . LEU A 1 458 ? -15.023 28.781 8.227 1 94.25 458 LEU A CA 1
ATOM 3563 C C . LEU A 1 458 ? -15.125 30.156 8.875 1 94.25 458 LEU A C 1
ATOM 3565 O O . LEU A 1 458 ? -16.219 30.719 8.984 1 94.25 458 LEU A O 1
ATOM 3569 N N . ALA A 1 459 ? -14 30.719 9.266 1 96.62 459 ALA A N 1
ATOM 3570 C CA . ALA A 1 459 ? -13.953 32 9.961 1 96.62 459 ALA A CA 1
ATOM 3571 C C . ALA A 1 459 ? -14.047 33.156 8.977 1 96.62 459 ALA A C 1
ATOM 3573 O O . ALA A 1 459 ? -14.305 34.312 9.375 1 96.62 459 ALA A O 1
ATOM 3574 N N . GLY A 1 460 ? -13.875 32.906 7.691 1 93.88 460 GLY A N 1
ATOM 3575 C CA . GLY A 1 460 ? -13.961 33.938 6.664 1 93.88 460 GLY A CA 1
ATOM 3576 C C . GLY A 1 460 ? -12.75 34.844 6.629 1 93.88 460 GLY A C 1
ATOM 3577 O O . GLY A 1 460 ? -12.891 36.062 6.457 1 93.88 460 GLY A O 1
ATOM 3578 N N . VAL A 1 461 ? -11.609 34.281 6.875 1 95.75 461 VAL A N 1
ATOM 3579 C CA . VAL A 1 461 ? -10.391 35.094 6.879 1 95.75 461 VAL A CA 1
ATOM 3580 C C . VAL A 1 461 ? -9.281 34.344 6.141 1 95.75 461 VAL A C 1
ATOM 3582 O O . VAL A 1 461 ? -9.477 33.219 5.699 1 95.75 461 VAL A O 1
ATOM 3585 N N . THR A 1 462 ? -8.109 34.969 5.906 1 94 462 THR A N 1
ATOM 3586 C CA . THR A 1 462 ? -6.953 34.344 5.297 1 94 462 THR A CA 1
ATOM 3587 C C . THR A 1 462 ? -6.332 33.312 6.246 1 94 462 THR A C 1
ATOM 3589 O O . THR A 1 462 ? -6.465 33.438 7.465 1 94 462 THR A O 1
ATOM 3592 N N . GLY A 1 463 ? -5.723 32.344 5.66 1 94 463 GLY A N 1
ATOM 3593 C CA . GLY A 1 463 ? -5.117 31.281 6.457 1 94 463 GLY A CA 1
ATOM 3594 C C . GLY A 1 463 ? -3.744 31.656 6.988 1 94 463 GLY A C 1
ATOM 3595 O O . GLY A 1 463 ? -2.928 32.219 6.266 1 94 463 GLY A O 1
ATOM 3596 N N . GLY A 1 464 ? -3.48 31.266 8.289 1 95.75 464 GLY A N 1
ATOM 3597 C CA . GLY A 1 464 ? -2.162 31.469 8.867 1 95.75 464 GLY A CA 1
ATOM 3598 C C . GLY A 1 464 ? -1.619 32.875 8.648 1 95.75 464 GLY A C 1
ATOM 3599 O O . GLY A 1 464 ? -2.291 33.844 8.953 1 95.75 464 GLY A O 1
ATOM 3600 N N . ILE A 1 465 ? -0.451 32.906 8.094 1 96.94 465 ILE A N 1
ATOM 3601 C CA . ILE A 1 465 ? 0.224 34.156 7.875 1 96.94 465 ILE A CA 1
ATOM 3602 C C . ILE A 1 465 ? 0.153 34.531 6.398 1 96.94 465 ILE A C 1
ATOM 3604 O O . ILE A 1 465 ? 0.826 35.469 5.957 1 96.94 465 ILE A O 1
ATOM 3608 N N . GLU A 1 466 ? -0.651 33.812 5.656 1 94.31 466 GLU A N 1
ATOM 3609 C CA . GLU A 1 466 ? -0.664 33.969 4.203 1 94.31 466 GLU A CA 1
ATOM 3610 C C . GLU A 1 466 ? -1.342 35.281 3.787 1 94.31 466 GLU A C 1
ATOM 3612 O O . GLU A 1 466 ? -2.281 35.719 4.445 1 94.31 466 GLU A O 1
ATOM 3617 N N . PRO A 1 467 ? -0.884 35.906 2.695 1 94.31 467 PRO A N 1
ATOM 3618 C CA . PRO A 1 467 ? -1.6 37.062 2.148 1 94.31 467 PRO A CA 1
ATOM 3619 C C . PRO A 1 467 ? -2.955 36.688 1.552 1 94.31 467 PRO A C 1
ATOM 3621 O O . PRO A 1 467 ? -3.295 35.5 1.475 1 94.31 467 PRO A O 1
ATOM 3624 N N . ILE A 1 468 ? -3.676 37.719 1.27 1 90.25 468 ILE A N 1
ATOM 3625 C CA . ILE A 1 468 ? -4.922 37.5 0.548 1 90.25 468 ILE A CA 1
ATOM 3626 C C . ILE A 1 468 ? -4.625 36.844 -0.803 1 90.25 468 ILE A C 1
ATOM 3628 O O . ILE A 1 468 ? -3.83 37.375 -1.587 1 90.25 468 ILE A O 1
ATOM 3632 N N . PHE A 1 469 ? -5.148 35.688 -0.979 1 82.44 469 PHE A N 1
ATOM 3633 C CA . PHE A 1 469 ? -4.891 35 -2.238 1 82.44 469 PHE A CA 1
ATOM 3634 C C . PHE A 1 469 ? -5.547 35.719 -3.4 1 82.44 469 PHE A C 1
ATOM 3636 O O . PHE A 1 469 ? -4.879 36.094 -4.367 1 82.44 469 PHE A O 1
ATOM 3643 N N . ALA A 1 470 ? -6.828 35.812 -3.316 1 79.25 470 ALA A N 1
ATOM 3644 C CA . ALA A 1 470 ? -7.629 36.562 -4.285 1 79.25 470 ALA A CA 1
ATOM 3645 C C . ALA A 1 470 ? -8.844 37.188 -3.613 1 79.25 470 ALA A C 1
ATOM 3647 O O . ALA A 1 470 ? -9.414 36.625 -2.674 1 79.25 470 ALA A O 1
ATOM 3648 N N . LEU A 1 471 ? -9.164 38.219 -4.105 1 78 471 LEU A N 1
ATOM 3649 C CA . LEU A 1 471 ? -10.305 38.938 -3.535 1 78 471 LEU A CA 1
ATOM 3650 C C . LEU A 1 471 ? -11.617 38.375 -4.078 1 78 471 LEU A C 1
ATOM 3652 O O . LEU A 1 471 ? -12.633 38.406 -3.389 1 78 471 LEU A O 1
ATOM 3656 N N . THR A 1 472 ? -11.5 37.938 -5.316 1 72.62 472 THR A N 1
ATOM 3657 C CA . THR A 1 472 ? -12.641 37.312 -5.969 1 72.62 472 THR A CA 1
ATOM 3658 C C . THR A 1 472 ? -12.211 36 -6.664 1 72.62 472 THR A C 1
ATOM 3660 O O . THR A 1 472 ? -11.109 35.938 -7.207 1 72.62 472 THR A O 1
ATOM 3663 N N . TYR A 1 473 ? -12.969 34.906 -6.445 1 67.69 473 TYR A N 1
ATOM 3664 C CA . TYR A 1 473 ? -12.602 33.656 -7.098 1 67.69 473 TYR A CA 1
ATOM 3665 C C . TYR A 1 473 ? -13.844 32.906 -7.57 1 67.69 473 TYR A C 1
ATOM 3667 O O . TYR A 1 473 ? -14.945 33.125 -7.066 1 67.69 473 TYR A O 1
ATOM 3675 N N . LEU A 1 474 ? -13.539 32.094 -8.789 1 58.69 474 LEU A N 1
ATOM 3676 C CA . LEU A 1 474 ? -14.609 31.281 -9.359 1 58.69 474 LEU A CA 1
ATOM 3677 C C . LEU A 1 474 ? -14.641 29.906 -8.711 1 58.69 474 LEU A C 1
ATOM 3679 O O . LEU A 1 474 ? -13.594 29.281 -8.508 1 58.69 474 LEU A O 1
ATOM 3683 N N . ARG A 1 475 ? -15.57 29.469 -8.078 1 51.91 475 ARG A N 1
ATOM 3684 C CA . ARG A 1 475 ? -15.727 28.141 -7.484 1 51.91 475 ARG A CA 1
ATOM 3685 C C . ARG A 1 475 ? -16.656 27.266 -8.312 1 51.91 475 ARG A C 1
ATOM 3687 O O . ARG A 1 475 ? -17.688 27.75 -8.805 1 51.91 475 ARG A O 1
ATOM 3694 N N . HIS A 1 476 ? -16.047 26.016 -8.594 1 48.31 476 HIS A N 1
ATOM 3695 C CA . HIS A 1 476 ? -16.891 25.062 -9.312 1 48.31 476 HIS A CA 1
ATOM 3696 C C . HIS A 1 476 ? -17.688 24.188 -8.344 1 48.31 476 HIS A C 1
ATOM 3698 O O . HIS A 1 476 ? -17.109 23.562 -7.461 1 48.31 476 HIS A O 1
ATOM 3704 N N . ALA A 1 477 ? -18.812 24.438 -7.969 1 41.72 477 ALA A N 1
ATOM 3705 C CA . ALA A 1 477 ? -19.656 23.562 -7.156 1 41.72 477 ALA A CA 1
ATOM 3706 C C . ALA A 1 477 ? -20.797 22.984 -7.984 1 41.72 477 ALA A C 1
ATOM 3708 O O . ALA A 1 477 ? -21.594 23.719 -8.57 1 41.72 477 ALA A O 1
ATOM 3709 N N . GLY A 1 478 ? -21.016 21.688 -7.852 1 38.38 478 GLY A N 1
ATOM 3710 C CA . GLY A 1 478 ? -22.141 21 -8.492 1 38.38 478 GLY A CA 1
ATOM 3711 C C . GLY A 1 478 ? -22.266 21.312 -9.969 1 38.38 478 GLY A C 1
ATOM 3712 O O . GLY A 1 478 ? -23.359 21.531 -10.477 1 38.38 478 GLY A O 1
ATOM 3713 N N . GLY A 1 479 ? -21.219 21.562 -10.781 1 42.38 479 GLY A N 1
ATOM 3714 C CA . GLY A 1 479 ? -21.297 21.875 -12.203 1 42.38 479 GLY A CA 1
ATOM 3715 C C . GLY A 1 479 ? -21.469 23.359 -12.477 1 42.38 479 GLY A C 1
ATOM 3716 O O . GLY A 1 479 ? -21.484 23.781 -13.633 1 42.38 479 GLY A O 1
ATOM 3717 N N . GLU A 1 480 ? -21.75 24.062 -11.477 1 42.72 480 GLU A N 1
ATOM 3718 C CA . GLU A 1 480 ? -21.969 25.5 -11.625 1 42.72 480 GLU A CA 1
ATOM 3719 C C . GLU A 1 480 ? -20.766 26.281 -11.102 1 42.72 480 GLU A C 1
ATOM 3721 O O . GLU A 1 480 ? -20.031 25.812 -10.234 1 42.72 480 GLU A O 1
ATOM 3726 N N . VAL A 1 481 ? -20.422 27.344 -11.836 1 51.62 481 VAL A N 1
ATOM 3727 C CA . VAL A 1 481 ? -19.328 28.25 -11.5 1 51.62 481 VAL A CA 1
ATOM 3728 C C . VAL A 1 481 ? -19.859 29.453 -10.719 1 51.62 481 VAL A C 1
ATOM 3730 O O . VAL A 1 481 ? -20.812 30.109 -11.148 1 51.62 481 VAL A O 1
ATOM 3733 N N . PHE A 1 482 ? -19.672 29.547 -9.414 1 51.09 482 PHE A N 1
ATOM 3734 C CA . PHE A 1 482 ? -20.094 30.703 -8.625 1 51.09 482 PHE A CA 1
ATOM 3735 C C . PHE A 1 482 ? -18.906 31.594 -8.305 1 51.09 482 PHE A C 1
ATOM 3737 O O . PHE A 1 482 ? -17.781 31.125 -8.133 1 51.09 482 PHE A O 1
ATOM 3744 N N . LEU A 1 483 ? -19.25 32.906 -8.555 1 55.91 483 LEU A N 1
ATOM 3745 C CA . LEU A 1 483 ? -18.281 33.906 -8.117 1 55.91 483 LEU A CA 1
ATOM 3746 C C . LEU A 1 483 ? -18.281 34.031 -6.598 1 55.91 483 LEU A C 1
ATOM 3748 O O . LEU A 1 483 ? -19.328 34.25 -5.984 1 55.91 483 LEU A O 1
ATOM 3752 N N . ALA A 1 484 ? -17.25 33.625 -5.902 1 66.19 484 ALA A N 1
ATOM 3753 C CA . ALA A 1 484 ? -17.125 33.812 -4.457 1 66.19 484 ALA A CA 1
ATOM 3754 C C . ALA A 1 484 ? -16.156 34.938 -4.117 1 66.19 484 ALA A C 1
ATOM 3756 O O . ALA A 1 484 ? -15.211 35.188 -4.863 1 66.19 484 ALA A O 1
ATOM 3757 N N . GLU A 1 485 ? -16.625 35.844 -3.223 1 77.94 485 GLU A N 1
ATOM 3758 C CA . GLU A 1 485 ? -15.812 36.938 -2.752 1 77.94 485 GLU A CA 1
ATOM 3759 C C . GLU A 1 485 ? -15.266 36.688 -1.349 1 77.94 485 GLU A C 1
ATOM 3761 O O . GLU A 1 485 ? -15.969 36.125 -0.504 1 77.94 485 GLU A O 1
ATOM 3766 N N . HIS A 1 486 ? -14.031 37.094 -1.208 1 83.44 486 HIS A N 1
ATOM 3767 C CA . HIS A 1 486 ? -13.484 37.062 0.145 1 83.44 486 HIS A CA 1
ATOM 3768 C C . HIS A 1 486 ? -14.32 37.906 1.104 1 83.44 486 HIS A C 1
ATOM 3770 O O . HIS A 1 486 ? -14.664 39.031 0.791 1 83.44 486 HIS A O 1
ATOM 3776 N N . PRO A 1 487 ? -14.641 37.375 2.252 1 86.88 487 PRO A N 1
ATOM 3777 C CA . PRO A 1 487 ? -15.508 38.062 3.193 1 86.88 487 PRO A CA 1
ATOM 3778 C C . PRO A 1 487 ? -14.977 39.438 3.57 1 86.88 487 PRO A C 1
ATOM 3780 O O . PRO A 1 487 ? -15.758 40.375 3.859 1 86.88 487 PRO A O 1
ATOM 3783 N N . LEU A 1 488 ? -13.758 39.625 3.561 1 88.62 488 LEU A N 1
ATOM 3784 C CA . LEU A 1 488 ? -13.125 40.906 3.873 1 88.62 488 LEU A CA 1
ATOM 3785 C C . LEU A 1 488 ? -13.625 42 2.936 1 88.62 488 LEU A C 1
ATOM 3787 O O . LEU A 1 488 ? -13.773 43.156 3.348 1 88.62 488 LEU A O 1
ATOM 3791 N N . LEU A 1 489 ? -13.781 41.656 1.684 1 86.81 489 LEU A N 1
ATOM 3792 C CA . LEU A 1 489 ? -14.242 42.625 0.698 1 86.81 489 LEU A CA 1
ATOM 3793 C C . LEU A 1 489 ? -15.648 43.125 1.038 1 86.81 489 LEU A C 1
ATOM 3795 O O . LEU A 1 489 ? -15.953 44.312 0.898 1 86.81 489 LEU A O 1
ATOM 3799 N N . LYS A 1 490 ? -16.438 42.188 1.398 1 85.62 490 LYS A N 1
ATOM 3800 C CA . LYS A 1 490 ? -17.797 42.531 1.805 1 85.62 490 LYS A CA 1
ATOM 3801 C C . LYS A 1 490 ? -17.781 43.5 2.992 1 85.62 490 LYS A C 1
ATOM 3803 O O . LYS A 1 490 ? -18.531 44.469 3.02 1 85.62 490 LYS A O 1
ATOM 3808 N N . ARG A 1 491 ? -16.984 43.188 3.906 1 88.12 491 ARG A N 1
ATOM 3809 C CA . ARG A 1 491 ? -16.844 44.062 5.078 1 88.12 491 ARG A CA 1
ATOM 3810 C C . ARG A 1 491 ? -16.359 45.438 4.688 1 88.12 491 ARG A C 1
ATOM 3812 O O . ARG A 1 491 ? -16.844 46.438 5.219 1 88.12 491 ARG A O 1
ATOM 3819 N N . TYR A 1 492 ? -15.422 45.469 3.832 1 90.75 492 TYR A N 1
ATOM 3820 C CA . TYR A 1 492 ? -14.852 46.719 3.373 1 90.75 492 TYR A CA 1
ATOM 3821 C C . TYR A 1 492 ? -15.898 47.562 2.66 1 90.75 492 TYR A C 1
ATOM 3823 O O . TYR A 1 492 ? -16.016 48.781 2.918 1 90.75 492 TYR A O 1
ATOM 3831 N N . ARG A 1 493 ? -16.594 46.969 1.774 1 87.62 493 ARG A N 1
ATOM 3832 C CA . ARG A 1 493 ? -17.625 47.656 1.017 1 87.62 493 ARG A CA 1
ATOM 3833 C C . ARG A 1 493 ? -18.703 48.25 1.942 1 87.62 493 ARG A C 1
ATOM 3835 O O . ARG A 1 493 ? -19.188 49.344 1.722 1 87.62 493 ARG A O 1
ATOM 3842 N N . LYS A 1 494 ? -19.031 47.438 2.859 1 86.12 494 LYS A N 1
ATOM 3843 C CA . LYS A 1 494 ? -20.031 47.906 3.828 1 86.12 494 LYS A CA 1
ATOM 3844 C C . LYS A 1 494 ? -19.516 49.094 4.621 1 86.12 494 LYS A C 1
ATOM 3846 O O . LYS A 1 494 ? -20.25 50.062 4.852 1 86.12 494 LYS A O 1
ATOM 3851 N N . ALA A 1 495 ? -18.328 49 5 1 87.44 495 ALA A N 1
ATOM 3852 C CA . ALA A 1 495 ? -17.734 50.031 5.836 1 87.44 495 ALA A CA 1
ATOM 3853 C C . ALA A 1 495 ? -17.469 51.312 5.035 1 87.44 495 ALA A C 1
ATOM 3855 O O . ALA A 1 495 ? -17.578 52.406 5.566 1 87.44 495 ALA A O 1
ATOM 3856 N N . THR A 1 496 ? -17.141 51.219 3.732 1 86.5 496 THR A N 1
ATOM 3857 C CA . THR A 1 496 ? -16.703 52.344 2.936 1 86.5 496 THR A CA 1
ATOM 3858 C C . THR A 1 496 ? -17.828 52.781 1.986 1 86.5 496 THR A C 1
ATOM 3860 O O . THR A 1 496 ? -17.625 53.719 1.175 1 86.5 496 THR A O 1
ATOM 3863 N N . LYS A 1 497 ? -18.922 52.219 2.062 1 85.06 497 LYS A N 1
ATOM 3864 C CA . LYS A 1 497 ? -20.062 52.5 1.203 1 85.06 497 LYS A CA 1
ATOM 3865 C C . LYS A 1 497 ? -19.719 52.312 -0.268 1 85.06 497 LYS A C 1
ATOM 3867 O O . LYS A 1 497 ? -19.922 53.219 -1.089 1 85.06 497 LYS A O 1
ATOM 3872 N N . GLY A 1 498 ? -19.031 51.219 -0.568 1 78.69 498 GLY A N 1
ATOM 3873 C CA . GLY A 1 498 ? -18.828 50.781 -1.942 1 78.69 498 GLY A CA 1
ATOM 3874 C C . GLY A 1 498 ? -17.406 51 -2.426 1 78.69 498 GLY A C 1
ATOM 3875 O O . GLY A 1 498 ? -17.141 50.969 -3.629 1 78.69 498 GLY A O 1
ATOM 3876 N N . GLY A 1 499 ? -16.469 51.219 -1.636 1 79.12 499 GLY A N 1
ATOM 3877 C CA . GLY A 1 499 ? -15.078 51.406 -2.031 1 79.12 499 GLY A CA 1
ATOM 3878 C C . GLY A 1 499 ? -14.414 50.156 -2.564 1 79.12 499 GLY A C 1
ATOM 3879 O O . GLY A 1 499 ? -14.93 49.062 -2.383 1 79.12 499 GLY A O 1
ATOM 3880 N N . THR A 1 500 ? -13.352 50.375 -3.42 1 80.44 500 THR A N 1
ATOM 3881 C CA . THR A 1 500 ? -12.531 49.281 -3.926 1 80.44 500 THR A CA 1
ATOM 3882 C C . THR A 1 500 ? -11.148 49.312 -3.275 1 80.44 500 THR A C 1
ATOM 3884 O O . THR A 1 500 ? -10.414 50.281 -3.387 1 80.44 500 THR A O 1
ATOM 3887 N N . PRO A 1 501 ? -10.891 48.156 -2.609 1 85.94 501 PRO A N 1
ATOM 3888 C CA . PRO A 1 501 ? -9.602 48.156 -1.926 1 85.94 501 PRO A CA 1
ATOM 3889 C C . PRO A 1 501 ? -8.43 47.906 -2.877 1 85.94 501 PRO A C 1
ATOM 3891 O O . PRO A 1 501 ? -8.625 47.406 -3.99 1 85.94 501 PRO A O 1
ATOM 3894 N N . ASP A 1 502 ? -7.223 48.344 -2.465 1 85.38 502 ASP A N 1
ATOM 3895 C CA . ASP A 1 502 ? -5.973 48.094 -3.174 1 85.38 502 ASP A CA 1
ATOM 3896 C C . ASP A 1 502 ? -5.043 47.219 -2.344 1 85.38 502 ASP A C 1
ATOM 3898 O O . ASP A 1 502 ? -3.846 47.469 -2.25 1 85.38 502 ASP A O 1
ATOM 3902 N N . TRP A 1 503 ? -5.586 46.281 -1.8 1 90 503 TRP A N 1
ATOM 3903 C CA . TRP A 1 503 ? -4.816 45.375 -0.928 1 90 503 TRP A CA 1
ATOM 3904 C C . TRP A 1 503 ? -3.906 44.469 -1.742 1 90 503 TRP A C 1
ATOM 3906 O O . TRP A 1 503 ? -4.312 43.938 -2.783 1 90 503 TRP A O 1
ATOM 3916 N N . PRO A 1 504 ? -2.652 44.281 -1.253 1 88.88 504 PRO A N 1
ATOM 3917 C CA . PRO A 1 504 ? -1.788 43.344 -1.942 1 88.88 504 PRO A CA 1
ATOM 3918 C C . PRO A 1 504 ? -2.297 41.906 -1.832 1 88.88 504 PRO A C 1
ATOM 3920 O O . PRO A 1 504 ? -2.803 41.5 -0.781 1 88.88 504 PRO A O 1
ATOM 3923 N N . THR A 1 505 ? -2.195 41.156 -2.92 1 86.5 505 THR A N 1
ATOM 3924 C CA . THR A 1 505 ? -2.562 39.75 -2.965 1 86.5 505 THR A CA 1
ATOM 3925 C C . THR A 1 505 ? -1.319 38.875 -3.082 1 86.5 505 THR A C 1
ATOM 3927 O O . THR A 1 505 ? -0.205 39.375 -3.223 1 86.5 505 THR A O 1
ATOM 3930 N N . ALA A 1 506 ? -1.493 37.562 -2.979 1 84.62 506 ALA A N 1
ATOM 3931 C CA . ALA A 1 506 ? -0.396 36.625 -2.996 1 84.62 506 ALA A CA 1
ATOM 3932 C C . ALA A 1 506 ? 0.47 36.781 -4.238 1 84.62 506 ALA A C 1
ATOM 3934 O O . ALA A 1 506 ? 1.686 36.594 -4.191 1 84.62 506 ALA A O 1
ATOM 3935 N N . HIS A 1 507 ? -0.059 37.281 -5.266 1 81.12 507 HIS A N 1
ATOM 3936 C CA . HIS A 1 507 ? 0.675 37.375 -6.52 1 81.12 507 HIS A CA 1
ATOM 3937 C C . HIS A 1 507 ? 1.367 38.719 -6.637 1 81.12 507 HIS A C 1
ATOM 3939 O O . HIS A 1 507 ? 2.254 38.906 -7.473 1 81.12 507 HIS A O 1
ATOM 3945 N N . THR A 1 508 ? 0.973 39.594 -5.793 1 86.88 508 THR A N 1
ATOM 3946 C CA . THR A 1 508 ? 1.539 40.906 -5.934 1 86.88 508 THR A CA 1
ATOM 3947 C C . THR A 1 508 ? 2.488 41.219 -4.777 1 86.88 508 THR A C 1
ATOM 3949 O O . THR A 1 508 ? 3.318 42.125 -4.875 1 86.88 508 THR A O 1
ATOM 3952 N N . VAL A 1 509 ? 2.363 40.438 -3.77 1 91.88 509 VAL A N 1
ATOM 3953 C CA . VAL A 1 509 ? 3.27 40.625 -2.639 1 91.88 509 VAL A CA 1
ATOM 3954 C C . VAL A 1 509 ? 4.68 40.188 -3.033 1 91.88 509 VAL A C 1
ATOM 3956 O O . VAL A 1 509 ? 4.855 39.188 -3.721 1 91.88 509 VAL A O 1
ATOM 3959 N N . ASP A 1 510 ? 5.691 41.031 -2.68 1 94.31 510 ASP A N 1
ATOM 3960 C CA . ASP A 1 510 ? 7.078 40.625 -2.859 1 94.31 510 ASP A CA 1
ATOM 3961 C C . ASP A 1 510 ? 7.371 39.344 -2.08 1 94.31 510 ASP A C 1
ATOM 3963 O O . ASP A 1 510 ? 7.281 39.312 -0.851 1 94.31 510 ASP A O 1
ATOM 3967 N N . PRO A 1 511 ? 7.746 38.281 -2.855 1 95.25 511 PRO A N 1
ATOM 3968 C CA . PRO A 1 511 ? 7.938 37 -2.174 1 95.25 511 PRO A CA 1
ATOM 3969 C C . PRO A 1 511 ? 9.031 37.062 -1.115 1 95.25 511 PRO A C 1
ATOM 3971 O O . PRO A 1 511 ? 8.992 36.312 -0.141 1 95.25 511 PRO A O 1
ATOM 3974 N N . PHE A 1 512 ? 10 37.875 -1.262 1 96.44 512 PHE A N 1
ATOM 3975 C CA . PHE A 1 512 ? 11.07 37.969 -0.275 1 96.44 512 PHE A CA 1
ATOM 3976 C C . PHE A 1 512 ? 10.57 38.688 0.979 1 96.44 512 PHE A C 1
ATOM 3978 O O . PHE A 1 512 ? 10.984 38.344 2.092 1 96.44 512 PHE A O 1
ATOM 3985 N N . GLN A 1 513 ? 9.688 39.688 0.824 1 95.25 513 GLN A N 1
ATOM 3986 C CA . GLN A 1 513 ? 9.055 40.312 1.979 1 95.25 513 GLN A CA 1
ATOM 3987 C C . GLN A 1 513 ? 8.164 39.312 2.725 1 95.25 513 GLN A C 1
ATOM 3989 O O . GLN A 1 513 ? 8.078 39.375 3.955 1 95.25 513 GLN A O 1
ATOM 3994 N N . ARG A 1 514 ? 7.551 38.531 1.931 1 95.56 514 ARG A N 1
ATOM 3995 C CA . ARG A 1 514 ? 6.742 37.469 2.52 1 95.56 514 ARG A CA 1
ATOM 3996 C C . ARG A 1 514 ? 7.594 36.562 3.387 1 95.56 514 ARG A C 1
ATOM 3998 O O . ARG A 1 514 ? 7.172 36.156 4.473 1 95.56 514 ARG A O 1
ATOM 4005 N N . VAL A 1 515 ? 8.758 36.125 2.947 1 97.25 515 VAL A N 1
ATOM 4006 C CA . VAL A 1 515 ? 9.664 35.281 3.689 1 97.25 515 VAL A CA 1
ATOM 4007 C C . VAL A 1 515 ? 10.18 36 4.934 1 97.25 515 VAL A C 1
ATOM 4009 O O . VAL A 1 515 ? 10.297 35.406 6.004 1 97.25 515 VAL A O 1
ATOM 4012 N N . ARG A 1 516 ? 10.43 37.25 4.82 1 96.38 516 ARG A N 1
ATOM 4013 C CA . ARG A 1 516 ? 10.906 38.031 5.961 1 96.38 516 ARG A CA 1
ATOM 4014 C C . ARG A 1 516 ? 9.828 38.125 7.039 1 96.38 516 ARG A C 1
ATOM 4016 O O . ARG A 1 516 ? 10.141 38.125 8.234 1 96.38 516 ARG A O 1
ATOM 4023 N N . LEU A 1 517 ? 8.648 38.312 6.594 1 97.12 517 LEU A N 1
ATOM 4024 C CA . LEU A 1 517 ? 7.543 38.312 7.547 1 97.12 517 LEU A CA 1
ATOM 4025 C C . LEU A 1 517 ? 7.504 36.969 8.312 1 97.12 517 LEU A C 1
ATOM 4027 O O . LEU A 1 517 ? 7.363 36.969 9.539 1 97.12 517 LEU A O 1
ATOM 4031 N N . GLN A 1 518 ? 7.633 35.906 7.586 1 97.88 518 GLN A N 1
ATOM 4032 C CA . GLN A 1 518 ? 7.68 34.594 8.234 1 97.88 518 GLN A CA 1
ATOM 4033 C C . GLN A 1 518 ? 8.82 34.531 9.25 1 97.88 518 GLN A C 1
ATOM 4035 O O . GLN A 1 518 ? 8.633 34.031 10.367 1 97.88 518 GLN A O 1
ATOM 4040 N N . ALA A 1 519 ? 9.961 34.938 8.836 1 98.06 519 ALA A N 1
ATOM 4041 C CA . ALA A 1 519 ? 11.141 34.906 9.703 1 98.06 519 ALA A CA 1
ATOM 4042 C C . ALA A 1 519 ? 10.914 35.719 10.969 1 98.06 519 ALA A C 1
ATOM 4044 O O . ALA A 1 519 ? 11.32 35.312 12.062 1 98.06 519 ALA A O 1
ATOM 4045 N N . THR A 1 520 ? 10.297 36.844 10.789 1 97.56 520 THR A N 1
ATOM 4046 C CA . THR A 1 520 ? 10.016 37.75 11.906 1 97.56 520 THR A CA 1
ATOM 4047 C C . THR A 1 520 ? 9.109 37.062 12.93 1 97.56 520 THR A C 1
ATOM 4049 O O . THR A 1 520 ? 9.359 37.125 14.133 1 97.56 520 THR A O 1
ATOM 4052 N N . LEU A 1 521 ? 8.133 36.469 12.445 1 98.44 521 LEU A N 1
ATOM 4053 C CA . LEU A 1 521 ? 7.195 35.781 13.328 1 98.44 521 LEU A CA 1
ATOM 4054 C C . LEU A 1 521 ? 7.844 34.531 13.945 1 98.44 521 LEU A C 1
ATOM 4056 O O . LEU A 1 521 ? 7.535 34.156 15.086 1 98.44 521 LEU A O 1
ATOM 4060 N N . GLN A 1 522 ? 8.719 33.812 13.18 1 98.44 522 GLN A N 1
ATOM 4061 C CA . GLN A 1 522 ? 9.367 32.594 13.633 1 98.44 522 GLN A CA 1
ATOM 4062 C C . GLN A 1 522 ? 10.156 32.844 14.922 1 98.44 522 GLN A C 1
ATOM 4064 O O . GLN A 1 522 ? 10.25 31.953 15.766 1 98.44 522 GLN A O 1
ATOM 4069 N N . ARG A 1 523 ? 10.641 34.031 15.133 1 97.31 523 ARG A N 1
ATOM 4070 C CA . ARG A 1 523 ? 11.406 34.375 16.328 1 97.31 523 ARG A CA 1
ATOM 4071 C C . ARG A 1 523 ? 10.547 34.25 17.578 1 97.31 523 ARG A C 1
ATOM 4073 O O . ARG A 1 523 ? 11.07 34.125 18.688 1 97.31 523 ARG A O 1
ATOM 4080 N N . HIS A 1 524 ? 9.281 34.25 17.359 1 98.44 524 HIS A N 1
ATOM 4081 C CA . HIS A 1 524 ? 8.367 34.25 18.5 1 98.44 524 HIS A CA 1
ATOM 4082 C C . HIS A 1 524 ? 7.512 33 18.516 1 98.44 524 HIS A C 1
ATOM 4084 O O . HIS A 1 524 ? 6.551 32.906 19.281 1 98.44 524 HIS A O 1
ATOM 4090 N N . VAL A 1 525 ? 7.793 32.062 17.703 1 98.75 525 VAL A N 1
ATOM 4091 C CA . VAL A 1 525 ? 7.109 30.766 17.641 1 98.75 525 VAL A CA 1
ATOM 4092 C C . VAL A 1 525 ? 8.07 29.641 18.031 1 98.75 525 VAL A C 1
ATOM 4094 O O . VAL A 1 525 ? 9.07 29.406 17.359 1 98.75 525 VAL A O 1
ATOM 4097 N N . ASP A 1 526 ? 7.805 29 19.109 1 98.5 526 ASP A N 1
ATOM 4098 C CA . ASP A 1 526 ? 8.75 28.016 19.641 1 98.5 526 ASP A CA 1
ATOM 4099 C C . ASP A 1 526 ? 8.82 26.781 18.75 1 98.5 526 ASP A C 1
ATOM 4101 O O . ASP A 1 526 ? 9.883 26.172 18.609 1 98.5 526 ASP A O 1
ATOM 4105 N N . GLN A 1 527 ? 7.703 26.391 18.156 1 98.5 527 GLN A N 1
ATOM 4106 C CA . GLN A 1 527 ? 7.734 25.312 17.172 1 98.5 527 GLN A CA 1
ATOM 4107 C C . GLN A 1 527 ? 7.98 25.859 15.766 1 98.5 527 GLN A C 1
ATOM 4109 O O . GLN A 1 527 ? 8.922 26.625 15.547 1 98.5 527 GLN A O 1
ATOM 4114 N N . SER A 1 528 ? 7.176 25.453 14.789 1 98.5 528 SER A N 1
ATOM 4115 C CA . SER A 1 528 ? 7.441 25.938 13.438 1 98.5 528 SER A CA 1
ATOM 4116 C C . SER A 1 528 ? 6.211 26.594 12.836 1 98.5 528 SER A C 1
ATOM 4118 O O . SER A 1 528 ? 5.164 26.688 13.484 1 98.5 528 SER A O 1
ATOM 4120 N N . ILE A 1 529 ? 6.426 27.203 11.688 1 98.44 529 ILE A N 1
ATOM 4121 C CA . ILE A 1 529 ? 5.383 27.859 10.906 1 98.44 529 ILE A CA 1
ATOM 4122 C C . ILE A 1 529 ? 5.23 27.156 9.562 1 98.44 529 ILE A C 1
ATOM 4124 O O . ILE A 1 529 ? 6.207 26.953 8.836 1 98.44 529 ILE A O 1
ATOM 4128 N N . SER A 1 530 ? 4.004 26.688 9.32 1 95.56 530 SER A N 1
ATOM 4129 C CA . SER A 1 530 ? 3.723 26.203 7.977 1 95.56 530 SER A CA 1
ATOM 4130 C C . SER A 1 530 ? 3.574 27.344 6.992 1 95.56 530 SER A C 1
ATOM 4132 O O . SER A 1 530 ? 2.756 28.25 7.199 1 95.56 530 SER A O 1
ATOM 4134 N N . SER A 1 531 ? 4.391 27.297 5.961 1 89.62 531 SER A N 1
ATOM 4135 C CA . SER A 1 531 ? 4.426 28.438 5.047 1 89.62 531 SER A CA 1
ATOM 4136 C C . SER A 1 531 ? 4.586 27.969 3.602 1 89.62 531 SER A C 1
ATOM 4138 O O . SER A 1 531 ? 5.453 27.156 3.299 1 89.62 531 SER A O 1
ATOM 4140 N N . THR A 1 532 ? 3.725 28.391 2.771 1 90.31 532 THR A N 1
ATOM 4141 C CA . THR A 1 532 ? 3.852 28.172 1.335 1 90.31 532 THR A CA 1
ATOM 4142 C C . THR A 1 532 ? 3.902 29.5 0.584 1 90.31 532 THR A C 1
ATOM 4144 O O . THR A 1 532 ? 2.93 30.25 0.585 1 90.31 532 THR A O 1
ATOM 4147 N N . VAL A 1 533 ? 4.98 29.781 -0.028 1 94.94 533 VAL A N 1
ATOM 4148 C CA . VAL A 1 533 ? 5.125 31 -0.814 1 94.94 533 VAL A CA 1
ATOM 4149 C C . VAL A 1 533 ? 4.539 30.797 -2.209 1 94.94 533 VAL A C 1
ATOM 4151 O O . VAL A 1 533 ? 5.09 30.031 -3.012 1 94.94 533 VAL A O 1
ATOM 4154 N N . ASN A 1 534 ? 3.479 31.469 -2.492 1 91.5 534 ASN A N 1
ATOM 4155 C CA . ASN A 1 534 ? 2.857 31.375 -3.811 1 91.5 534 ASN A CA 1
ATOM 4156 C C . ASN A 1 534 ? 3.578 32.25 -4.824 1 91.5 534 ASN A C 1
ATOM 4158 O O . ASN A 1 534 ? 3.889 33.438 -4.539 1 91.5 534 ASN A O 1
ATOM 4162 N N . LEU A 1 535 ? 3.838 31.688 -5.914 1 93.5 535 LEU A N 1
ATOM 4163 C CA . LEU A 1 535 ? 4.602 32.375 -6.949 1 93.5 535 LEU A CA 1
ATOM 4164 C C . LEU A 1 535 ? 3.865 32.344 -8.281 1 93.5 535 LEU A C 1
ATOM 4166 O O . LEU A 1 535 ? 3.205 31.359 -8.609 1 93.5 535 LEU A O 1
ATOM 4170 N N . PRO A 1 536 ? 4.023 33.438 -9.008 1 90 536 PRO A N 1
ATOM 4171 C CA . PRO A 1 536 ? 3.461 33.406 -10.359 1 90 536 PRO A CA 1
ATOM 4172 C C . PRO A 1 536 ? 4.094 32.344 -11.242 1 90 536 PRO A C 1
ATOM 4174 O O . PRO A 1 536 ? 5.219 31.906 -10.984 1 90 536 PRO A O 1
ATOM 4177 N N . LYS A 1 537 ? 3.436 32 -12.297 1 89.62 537 LYS A N 1
ATOM 4178 C CA . LYS A 1 537 ? 3.83 30.938 -13.234 1 89.62 537 LYS A CA 1
ATOM 4179 C C . LYS A 1 537 ? 5.188 31.25 -13.859 1 89.62 537 LYS A C 1
ATOM 4181 O O . LYS A 1 537 ? 5.984 30.328 -14.102 1 89.62 537 LYS A O 1
ATOM 4186 N N . GLU A 1 538 ? 5.449 32.5 -14.078 1 91.88 538 GLU A N 1
ATOM 4187 C CA . GLU A 1 538 ? 6.625 32.906 -14.844 1 91.88 538 GLU A CA 1
ATOM 4188 C C . GLU A 1 538 ? 7.859 33 -13.953 1 91.88 538 GLU A C 1
ATOM 4190 O O . GLU A 1 538 ? 8.961 33.281 -14.438 1 91.88 538 GLU A O 1
ATOM 4195 N N . THR A 1 539 ? 7.688 32.75 -12.68 1 94.5 539 THR A N 1
ATOM 4196 C CA . THR A 1 539 ? 8.805 32.875 -11.75 1 94.5 539 THR A CA 1
ATOM 4197 C C . THR A 1 539 ? 9.938 31.953 -12.133 1 94.5 539 THR A C 1
ATOM 4199 O O . THR A 1 539 ? 9.727 30.75 -12.289 1 94.5 539 THR A O 1
ATOM 4202 N N . PRO A 1 540 ? 11.117 32.438 -12.297 1 95.62 540 PRO A N 1
ATOM 4203 C CA . PRO A 1 540 ? 12.25 31.594 -12.641 1 95.62 540 PRO A CA 1
ATOM 4204 C C . PRO A 1 540 ? 12.75 30.766 -11.461 1 95.62 540 PRO A C 1
ATOM 4206 O O . PRO A 1 540 ? 12.5 31.109 -10.305 1 95.62 540 PRO A O 1
ATOM 4209 N N . LYS A 1 541 ? 13.523 29.766 -11.773 1 95.62 541 LYS A N 1
ATOM 4210 C CA . LYS A 1 541 ? 14.055 28.844 -10.773 1 95.62 541 LYS A CA 1
ATOM 4211 C C . LYS A 1 541 ? 15.016 29.562 -9.82 1 95.62 541 LYS A C 1
ATOM 4213 O O . LYS A 1 541 ? 15.094 29.219 -8.641 1 95.62 541 LYS A O 1
ATOM 4218 N N . GLU A 1 542 ? 15.68 30.5 -10.328 1 97 542 GLU A N 1
ATOM 4219 C CA . GLU A 1 542 ? 16.656 31.25 -9.531 1 97 542 GLU A CA 1
ATOM 4220 C C . GLU A 1 542 ? 15.984 31.953 -8.367 1 97 542 GLU A C 1
ATOM 4222 O O . GLU A 1 542 ? 16.562 32.094 -7.289 1 97 542 GLU A O 1
ATOM 4227 N N . VAL A 1 543 ? 14.797 32.406 -8.602 1 96.81 543 VAL A N 1
ATOM 4228 C CA . VAL A 1 543 ? 14.055 33.094 -7.543 1 96.81 543 VAL A CA 1
ATOM 4229 C C . VAL A 1 543 ? 13.719 32.094 -6.43 1 96.81 543 VAL A C 1
ATOM 4231 O O . VAL A 1 543 ? 13.812 32.438 -5.246 1 96.81 543 VAL A O 1
ATOM 4234 N N . VAL A 1 544 ? 13.367 30.906 -6.824 1 97.25 544 VAL A N 1
ATOM 4235 C CA . VAL A 1 544 ? 13.07 29.875 -5.848 1 97.25 544 VAL A CA 1
ATOM 4236 C C . VAL A 1 544 ? 14.312 29.578 -5.012 1 97.25 544 VAL A C 1
ATOM 4238 O O . VAL A 1 544 ? 14.227 29.438 -3.789 1 97.25 544 VAL A O 1
ATOM 4241 N N . GLU A 1 545 ? 15.406 29.422 -5.688 1 98.19 545 GLU A N 1
ATOM 4242 C CA . GLU A 1 545 ? 16.672 29.188 -4.98 1 98.19 545 GLU A CA 1
ATOM 4243 C C . GLU A 1 545 ? 16.938 30.297 -3.967 1 98.19 545 GLU A C 1
ATOM 4245 O O . GLU A 1 545 ? 17.281 30.016 -2.814 1 98.19 545 GLU A O 1
ATOM 4250 N N . GLN A 1 546 ? 16.781 31.484 -4.398 1 98.25 546 GLN A N 1
ATOM 4251 C CA . GLN A 1 546 ? 17.047 32.625 -3.537 1 98.25 546 GLN A CA 1
ATOM 4252 C C . GLN A 1 546 ? 16.078 32.688 -2.363 1 98.25 546 GLN A C 1
ATOM 4254 O O . GLN A 1 546 ? 16.453 33.062 -1.257 1 98.25 546 GLN A O 1
ATOM 4259 N N . LEU A 1 547 ? 14.891 32.375 -2.625 1 98.19 547 LEU A N 1
ATOM 4260 C CA . LEU A 1 547 ? 13.898 32.344 -1.56 1 98.19 547 LEU A CA 1
ATOM 4261 C C . LEU A 1 547 ? 14.266 31.312 -0.492 1 98.19 547 LEU A C 1
ATOM 4263 O O . LEU A 1 547 ? 14.172 31.594 0.705 1 98.19 547 LEU A O 1
ATOM 4267 N N . PHE A 1 548 ? 14.703 30.109 -0.945 1 98.44 548 PHE A N 1
ATOM 4268 C CA . PHE A 1 548 ? 15.117 29.078 -0.011 1 98.44 548 PHE A CA 1
ATOM 4269 C C . PHE A 1 548 ? 16.312 29.547 0.826 1 98.44 548 PHE A C 1
ATOM 4271 O O . PHE A 1 548 ? 16.312 29.359 2.045 1 98.44 548 PHE A O 1
ATOM 4278 N N . LEU A 1 549 ? 17.25 30.141 0.207 1 98.38 549 LEU A N 1
ATOM 4279 C CA . LEU A 1 549 ? 18.438 30.609 0.901 1 98.38 549 LEU A CA 1
ATOM 4280 C C . LEU A 1 549 ? 18.094 31.75 1.858 1 98.38 549 LEU A C 1
ATOM 4282 O O . LEU A 1 549 ? 18.625 31.812 2.971 1 98.38 549 LEU A O 1
ATOM 4286 N N . THR A 1 550 ? 17.203 32.656 1.386 1 98.31 550 THR A N 1
ATOM 4287 C CA . THR A 1 550 ? 16.766 33.75 2.24 1 98.31 550 THR A CA 1
ATOM 4288 C C . THR A 1 550 ? 16.062 33.219 3.49 1 98.31 550 THR A C 1
ATOM 4290 O O . THR A 1 550 ? 16.328 33.688 4.602 1 98.31 550 THR A O 1
ATOM 4293 N N . ALA A 1 551 ? 15.211 32.281 3.309 1 98.62 551 ALA A N 1
ATOM 4294 C CA . ALA A 1 551 ? 14.508 31.672 4.441 1 98.62 551 ALA A CA 1
ATOM 4295 C C . ALA A 1 551 ? 15.5 31.078 5.438 1 98.62 551 ALA A C 1
ATOM 4297 O O . ALA A 1 551 ? 15.344 31.25 6.648 1 98.62 551 ALA A O 1
ATOM 4298 N N . TRP A 1 552 ? 16.5 30.359 4.93 1 98.56 552 TRP A N 1
ATOM 4299 C CA . TRP A 1 552 ? 17.531 29.75 5.766 1 98.56 552 TRP A CA 1
ATOM 4300 C C . TRP A 1 552 ? 18.312 30.812 6.527 1 98.56 552 TRP A C 1
ATOM 4302 O O . TRP A 1 552 ? 18.453 30.734 7.754 1 98.56 552 TRP A O 1
ATOM 4312 N N . LYS A 1 553 ? 18.688 31.812 5.859 1 98 553 LYS A N 1
ATOM 4313 C CA . LYS A 1 553 ? 19.547 32.844 6.434 1 98 553 LYS A CA 1
ATOM 4314 C C . LYS A 1 553 ? 18.766 33.719 7.434 1 98 553 LYS A C 1
ATOM 4316 O O . LYS A 1 553 ? 19.344 34.156 8.43 1 98 553 LYS A O 1
ATOM 4321 N N . GLU A 1 554 ? 17.484 33.906 7.16 1 97.5 554 GLU A N 1
ATOM 4322 C CA . GLU A 1 554 ? 16.672 34.781 7.996 1 97.5 554 GLU A CA 1
ATOM 4323 C C . GLU A 1 554 ? 16.141 34.031 9.219 1 97.5 554 GLU A C 1
ATOM 4325 O O . GLU A 1 554 ? 15.5 34.625 10.086 1 97.5 554 GLU A O 1
ATOM 4330 N N . GLY A 1 555 ? 16.344 32.75 9.305 1 97.44 555 GLY A N 1
ATOM 4331 C CA . GLY A 1 555 ? 16.062 32.062 10.539 1 97.44 555 GLY A CA 1
ATOM 4332 C C . GLY A 1 555 ? 14.75 31.297 10.5 1 97.44 555 GLY A C 1
ATOM 4333 O O . GLY A 1 555 ? 14.227 30.891 11.547 1 97.44 555 GLY A O 1
ATOM 4334 N N . CYS A 1 556 ? 14.172 31.109 9.305 1 98.44 556 CYS A N 1
ATOM 4335 C CA . CYS A 1 556 ? 12.984 30.266 9.203 1 98.44 556 CYS A CA 1
ATOM 4336 C C . CYS A 1 556 ? 13.305 28.812 9.523 1 98.44 556 CYS A C 1
ATOM 4338 O O . CYS A 1 556 ? 14.453 28.391 9.383 1 98.44 556 CYS A O 1
ATOM 4340 N N . LYS A 1 557 ? 12.359 28.078 10.016 1 98.62 557 LYS A N 1
ATOM 4341 C CA . LYS A 1 557 ? 12.547 26.656 10.328 1 98.62 557 LYS A CA 1
ATOM 4342 C C . LYS A 1 557 ? 12.094 25.766 9.18 1 98.62 557 LYS A C 1
ATOM 4344 O O . LYS A 1 557 ? 12.422 24.578 9.141 1 98.62 557 LYS A O 1
ATOM 4349 N N . GLY A 1 558 ? 11.336 26.281 8.258 1 97.88 558 GLY A N 1
ATOM 4350 C CA . GLY A 1 558 ? 10.883 25.578 7.07 1 97.88 558 GLY A CA 1
ATOM 4351 C C . GLY A 1 558 ? 10.273 26.484 6.027 1 97.88 558 GLY A C 1
ATOM 4352 O O . GLY A 1 558 ? 9.945 27.641 6.316 1 97.88 558 GLY A O 1
ATOM 4353 N N . ILE A 1 559 ? 10.156 25.938 4.809 1 97.62 559 ILE A N 1
ATOM 4354 C CA . ILE A 1 559 ? 9.57 26.75 3.742 1 97.62 559 ILE A CA 1
ATOM 4355 C C . ILE A 1 559 ? 9.18 25.844 2.572 1 97.62 559 ILE A C 1
ATOM 4357 O O . ILE A 1 559 ? 9.82 24.828 2.32 1 97.62 559 ILE A O 1
ATOM 4361 N N . THR A 1 560 ? 8.094 26.094 1.964 1 96.06 560 THR A N 1
ATOM 4362 C CA . THR A 1 560 ? 7.648 25.5 0.708 1 96.06 560 THR A CA 1
ATOM 4363 C C . THR A 1 560 ? 7.254 26.594 -0.294 1 96.06 560 THR A C 1
ATOM 4365 O O . THR A 1 560 ? 6.902 27.703 0.096 1 96.06 560 THR A O 1
ATOM 4368 N N . VAL A 1 561 ? 7.406 26.328 -1.553 1 95.12 561 VAL A N 1
ATOM 4369 C CA . VAL A 1 561 ? 6.969 27.234 -2.607 1 95.12 561 VAL A CA 1
ATOM 4370 C C . VAL A 1 561 ? 5.902 26.562 -3.463 1 95.12 561 VAL A C 1
ATOM 4372 O O . VAL A 1 561 ? 5.84 25.328 -3.539 1 95.12 561 VAL A O 1
ATOM 4375 N N . PHE A 1 562 ? 5.078 27.312 -3.986 1 91.69 562 PHE A N 1
ATOM 4376 C CA . PHE A 1 562 ? 4.082 26.859 -4.949 1 91.69 562 PHE A CA 1
ATOM 4377 C C . PHE A 1 562 ? 4.004 27.812 -6.137 1 91.69 562 PHE A C 1
ATOM 4379 O O . PHE A 1 562 ? 3.445 28.906 -6.027 1 91.69 562 PHE A O 1
ATOM 4386 N N . ARG A 1 563 ? 4.496 27.375 -7.195 1 90.19 563 ARG A N 1
ATOM 4387 C CA . ARG A 1 563 ? 4.434 28.141 -8.445 1 90.19 563 ARG A CA 1
ATOM 4388 C C . ARG A 1 563 ? 3.201 27.75 -9.258 1 90.19 563 ARG A C 1
ATOM 4390 O O . ARG A 1 563 ? 2.926 26.562 -9.445 1 90.19 563 ARG A O 1
ATOM 4397 N N . GLU A 1 564 ? 2.502 28.75 -9.727 1 82.62 564 GLU A N 1
ATOM 4398 C CA . GLU A 1 564 ? 1.312 28.484 -10.523 1 82.62 564 GLU A CA 1
ATOM 4399 C C . GLU A 1 564 ? 1.646 27.609 -11.734 1 82.62 564 GLU A C 1
ATOM 4401 O O . GLU A 1 564 ? 2.631 27.859 -12.43 1 82.62 564 GLU A O 1
ATOM 4406 N N . GLY A 1 565 ? 0.813 26.578 -12 1 72.06 565 GLY A N 1
ATOM 4407 C CA . GLY A 1 565 ? 1.028 25.688 -13.133 1 72.06 565 GLY A CA 1
ATOM 4408 C C . GLY A 1 565 ? 1.906 24.5 -12.789 1 72.06 565 GLY A C 1
ATOM 4409 O O . GLY A 1 565 ? 2.059 23.578 -13.594 1 72.06 565 GLY A O 1
ATOM 4410 N N . SER A 1 566 ? 2.592 24.531 -11.797 1 68.62 566 SER A N 1
ATOM 4411 C CA . SER A 1 566 ? 3.48 23.438 -11.422 1 68.62 566 SER A CA 1
ATOM 4412 C C . SER A 1 566 ? 2.688 22.188 -11.039 1 68.62 566 SER A C 1
ATOM 4414 O O . SER A 1 566 ? 3.205 21.078 -11.109 1 68.62 566 SER A O 1
ATOM 4416 N N . ARG A 1 567 ? 1.566 22.219 -10.617 1 58.44 567 ARG A N 1
ATOM 4417 C CA . ARG A 1 567 ? 0.664 21.109 -10.32 1 58.44 567 ARG A CA 1
ATOM 4418 C C . ARG A 1 567 ? -0.735 21.391 -10.867 1 58.44 567 ARG A C 1
ATOM 4420 O O . ARG A 1 567 ? -1.083 22.531 -11.148 1 58.44 567 ARG A O 1
ATOM 4427 N N . GLU A 1 568 ? -1.419 20.281 -11.492 1 46.38 568 GLU A N 1
ATOM 4428 C CA . GLU A 1 568 ? -2.809 20.5 -11.883 1 46.38 568 GLU A CA 1
ATOM 4429 C C . GLU A 1 568 ? -3.562 21.297 -10.82 1 46.38 568 GLU A C 1
ATOM 4431 O O . GLU A 1 568 ? -3.512 20.953 -9.633 1 46.38 568 GLU A O 1
ATOM 4436 N N . GLU A 1 569 ? -3.754 22.484 -11.141 1 42 569 GLU A N 1
ATOM 4437 C CA . GLU A 1 569 ? -4.398 23.453 -10.25 1 42 569 GLU A CA 1
ATOM 4438 C C . GLU A 1 569 ? -5.781 22.969 -9.828 1 42 569 GLU A C 1
ATOM 4440 O O . GLU A 1 569 ? -6.555 22.484 -10.656 1 42 569 GLU A O 1
ATOM 4445 N N . VAL A 1 570 ? -6.027 22.5 -8.625 1 35.53 570 VAL A N 1
ATOM 4446 C CA . VAL A 1 570 ? -7.398 22.172 -8.25 1 35.53 570 VAL A CA 1
ATOM 4447 C C . VAL A 1 570 ? -8.305 23.375 -8.492 1 35.53 570 VAL A C 1
ATOM 4449 O O . VAL A 1 570 ? -9.477 23.219 -8.836 1 35.53 570 VAL A O 1
ATOM 4452 N N . MET A 1 571 ? -8.094 24.656 -8.094 1 33.41 571 MET A N 1
ATOM 4453 C CA . MET A 1 571 ? -8.938 25.828 -8.289 1 33.41 571 MET A CA 1
ATOM 4454 C C . MET A 1 571 ? -8.484 26.625 -9.508 1 33.41 571 MET A C 1
ATOM 4456 O O . MET A 1 571 ? -7.289 26.906 -9.664 1 33.41 571 MET A O 1
ATOM 4460 N N . GLU A 1 572 ? -9.102 26.469 -10.648 1 32.22 572 GLU A N 1
ATOM 4461 C CA . GLU A 1 572 ? -8.82 27.438 -11.703 1 32.22 572 GLU A CA 1
ATOM 4462 C C . GLU A 1 572 ? -9.133 28.859 -11.25 1 32.22 572 GLU A C 1
ATOM 4464 O O . GLU A 1 572 ? -10.273 29.172 -10.906 1 32.22 572 GLU A O 1
ATOM 4469 N N . PRO A 1 573 ? -8.234 29.609 -10.773 1 32.09 573 PRO A N 1
ATOM 4470 C CA . PRO A 1 573 ? -8.586 31.031 -10.633 1 32.09 573 PRO A CA 1
ATOM 4471 C C . PRO A 1 573 ? -9.25 31.594 -11.883 1 32.09 573 PRO A C 1
ATOM 4473 O O . PRO A 1 573 ? -8.93 31.188 -13 1 32.09 573 PRO A O 1
ATOM 4476 N N . LEU A 1 574 ? -10.414 32.062 -12.195 1 30.55 574 LEU A N 1
ATOM 4477 C CA . LEU A 1 574 ? -10.391 33.156 -13.18 1 30.55 574 LEU A CA 1
ATOM 4478 C C . LEU A 1 574 ? -9.109 33.938 -13.062 1 30.55 574 LEU A C 1
ATOM 4480 O O . LEU A 1 574 ? -8.438 33.906 -12.031 1 30.55 574 LEU A O 1
ATOM 4484 N N . PRO A 1 575 ? -8.711 35.062 -13.844 1 28.27 575 PRO A N 1
ATOM 4485 C CA . PRO A 1 575 ? -7.648 36 -13.422 1 28.27 575 PRO A CA 1
ATOM 4486 C C . PRO A 1 575 ? -7.57 36.125 -11.898 1 28.27 575 PRO A C 1
ATOM 4488 O O . PRO A 1 575 ? -6.695 36.844 -11.391 1 28.27 575 PRO A O 1
ATOM 4491 N N . PRO A 1 576 ? -8.602 36.125 -11.188 1 25.64 576 PRO A N 1
ATOM 4492 C CA . PRO A 1 576 ? -8.289 36.312 -9.773 1 25.64 576 PRO A CA 1
ATOM 4493 C C . PRO A 1 576 ? -7.527 35.156 -9.148 1 25.64 576 PRO A C 1
ATOM 4495 O O . PRO A 1 576 ? -7.578 34.031 -9.664 1 25.64 576 PRO A O 1
ATOM 4498 N N . VAL A 1 577 ? -6.84 35.312 -7.879 1 24.95 577 VAL A N 1
ATOM 4499 C CA . VAL A 1 577 ? -5.695 34.969 -7.043 1 24.95 577 VAL A CA 1
ATOM 4500 C C . VAL A 1 577 ? -5.852 33.531 -6.516 1 24.95 577 VAL A C 1
ATOM 4502 O O . VAL A 1 577 ? -6.926 32.938 -6.621 1 24.95 577 VAL A O 1
ATOM 4505 N N . GLY A 1 578 ? -5.828 33.188 -5.055 1 26.12 578 GLY A N 1
ATOM 4506 C CA . GLY A 1 578 ? -4.918 32.562 -4.117 1 26.12 578 GLY A CA 1
ATOM 4507 C C . GLY A 1 578 ? -5.391 31.188 -3.662 1 26.12 578 GLY A C 1
ATOM 4508 O O . GLY A 1 578 ? -4.969 30.688 -2.615 1 26.12 578 GLY A O 1
ATOM 4509 N N . VAL A 1 579 ? -6.328 30.438 -4.223 1 26.84 579 VAL A N 1
ATOM 4510 C CA . VAL A 1 579 ? -6.785 29.312 -3.404 1 26.84 579 VAL A CA 1
ATOM 4511 C C . VAL A 1 579 ? -5.672 28.281 -3.289 1 26.84 579 VAL A C 1
ATOM 4513 O O . VAL A 1 579 ? -4.898 28.078 -4.23 1 26.84 579 VAL A O 1
ATOM 4516 N N . CYS A 1 580 ? -5.328 27.875 -1.956 1 29.31 580 CYS A N 1
ATOM 4517 C CA . CYS A 1 580 ? -4.312 26.922 -1.536 1 29.31 580 CYS A CA 1
ATOM 4518 C C . CYS A 1 580 ? -4.523 25.562 -2.213 1 29.31 580 CYS A C 1
ATOM 4520 O O . CYS A 1 580 ? -5.574 24.938 -2.047 1 29.31 580 CYS A O 1
ATOM 4522 N N . THR A 1 581 ? -4.047 25.266 -3.338 1 30.34 581 THR A N 1
ATOM 4523 C CA . THR A 1 581 ? -4.062 24.109 -4.219 1 30.34 581 THR A CA 1
ATOM 4524 C C . THR A 1 581 ? -3.615 22.859 -3.475 1 30.34 581 THR A C 1
ATOM 4526 O O . THR A 1 581 ? -3.742 21.734 -3.988 1 30.34 581 THR A O 1
ATOM 4529 N N . PHE A 1 582 ? -2.752 23.094 -2.529 1 31.2 582 PHE A N 1
ATOM 4530 C CA . PHE A 1 582 ? -2.082 21.922 -1.976 1 31.2 582 PHE A CA 1
ATOM 4531 C C . PHE A 1 582 ? -3.07 21.031 -1.215 1 31.2 582 PHE A C 1
ATOM 4533 O O . PHE A 1 582 ? -2.867 19.828 -1.096 1 31.2 582 PHE A O 1
ATOM 4540 N N . CYS A 1 583 ? -3.949 21.625 -0.436 1 29.8 583 CYS A N 1
ATOM 4541 C CA . CYS A 1 583 ? -4.773 20.828 0.466 1 29.8 583 CYS A CA 1
ATOM 4542 C C . CYS A 1 583 ? -5.805 20.016 -0.311 1 29.8 583 CYS A C 1
ATOM 4544 O O . CYS A 1 583 ? -6.57 19.25 0.277 1 29.8 583 CYS A O 1
ATOM 4546 N N . GLN A 1 584 ? -6.082 20.406 -1.559 1 28.56 584 GLN A N 1
ATOM 4547 C CA . GLN A 1 584 ? -7.27 19.812 -2.174 1 28.56 584 GLN A CA 1
ATOM 4548 C C . GLN A 1 584 ? -6.941 18.469 -2.814 1 28.56 584 GLN A C 1
ATOM 4550 O O . GLN A 1 584 ? -7.84 17.766 -3.281 1 28.56 584 GLN A O 1
ATOM 4555 N N . THR A 1 585 ? -5.801 18.359 -3.412 1 26.97 585 THR A N 1
ATOM 4556 C CA . THR A 1 585 ? -5.633 17.156 -4.211 1 26.97 585 THR A CA 1
ATOM 4557 C C . THR A 1 585 ? -5.633 15.914 -3.324 1 26.97 585 THR A C 1
ATOM 4559 O O . THR A 1 585 ? -5.438 14.797 -3.811 1 26.97 585 THR A O 1
ATOM 4562 N N . ALA A 1 586 ? -5.551 16.094 -2.018 1 23.73 586 ALA A N 1
ATOM 4563 C CA . ALA A 1 586 ? -5.723 14.812 -1.339 1 23.73 586 ALA A CA 1
ATOM 4564 C C . ALA A 1 586 ? -7.195 14.406 -1.304 1 23.73 586 ALA A C 1
ATOM 4566 O O . ALA A 1 586 ? -8.055 15.203 -0.926 1 23.73 586 ALA A O 1
ATOM 4567 N N . MET B 1 1 ? 32.781 -26.281 1.881 1 53.62 1 MET B N 1
ATOM 4568 C CA . MET B 1 1 ? 31.906 -25.578 0.953 1 53.62 1 MET B CA 1
ATOM 4569 C C . MET B 1 1 ? 32.531 -25.484 -0.434 1 53.62 1 MET B C 1
ATOM 4571 O O . MET B 1 1 ? 33.75 -25.281 -0.562 1 53.62 1 MET B O 1
ATOM 4575 N N . PRO B 1 2 ? 31.766 -26.031 -1.381 1 69.38 2 PRO B N 1
ATOM 4576 C CA . PRO B 1 2 ? 32.406 -26.016 -2.699 1 69.38 2 PRO B CA 1
ATOM 4577 C C . PRO B 1 2 ? 32.969 -24.656 -3.062 1 69.38 2 PRO B C 1
ATOM 4579 O O . PRO B 1 2 ? 32.5 -23.625 -2.572 1 69.38 2 PRO B O 1
ATOM 4582 N N . LYS B 1 3 ? 34.094 -24.625 -3.582 1 84.75 3 LYS B N 1
ATOM 4583 C CA . LYS B 1 3 ? 34.719 -23.406 -4.062 1 84.75 3 LYS B CA 1
ATOM 4584 C C . LYS B 1 3 ? 33.875 -22.719 -5.121 1 84.75 3 LYS B C 1
ATOM 4586 O O . LYS B 1 3 ? 33.375 -23.359 -6.051 1 84.75 3 LYS B O 1
ATOM 4591 N N . PRO B 1 4 ? 33.562 -21.469 -4.984 1 94.12 4 PRO B N 1
ATOM 4592 C CA . PRO B 1 4 ? 32.75 -20.734 -5.949 1 94.12 4 PRO B CA 1
ATOM 4593 C C . PRO B 1 4 ? 33.406 -20.609 -7.32 1 94.12 4 PRO B C 1
ATOM 4595 O O . PRO B 1 4 ? 34.625 -20.594 -7.414 1 94.12 4 PRO B O 1
ATOM 4598 N N . TYR B 1 5 ? 32.625 -20.562 -8.297 1 96.25 5 TYR B N 1
ATOM 4599 C CA . TYR B 1 5 ? 33.094 -20.312 -9.664 1 96.25 5 TYR B CA 1
ATOM 4600 C C . TYR B 1 5 ? 33.281 -18.812 -9.891 1 96.25 5 TYR B C 1
ATOM 4602 O O . TYR B 1 5 ? 32.688 -17.984 -9.219 1 96.25 5 TYR B O 1
ATOM 4610 N N . ARG B 1 6 ? 34.281 -18.5 -10.852 1 92.94 6 ARG B N 1
ATOM 4611 C CA . ARG B 1 6 ? 34.25 -17.172 -11.445 1 92.94 6 ARG B CA 1
ATOM 4612 C C . ARG B 1 6 ? 33 -17 -12.32 1 92.94 6 ARG B C 1
ATOM 4614 O O . ARG B 1 6 ? 32.562 -17.953 -12.977 1 92.94 6 ARG B O 1
ATOM 4621 N N . GLU B 1 7 ? 32.375 -15.891 -12.359 1 94.62 7 GLU B N 1
ATOM 4622 C CA . GLU B 1 7 ? 31.172 -15.641 -13.125 1 94.62 7 GLU B CA 1
ATOM 4623 C C . GLU B 1 7 ? 31.328 -16.078 -14.578 1 94.62 7 GLU B C 1
ATOM 4625 O O . GLU B 1 7 ? 30.453 -16.75 -15.133 1 94.62 7 GLU B O 1
ATOM 4630 N N . GLU B 1 8 ? 32.438 -15.734 -15.203 1 95.62 8 GLU B N 1
ATOM 4631 C CA . GLU B 1 8 ? 32.688 -16.062 -16.609 1 95.62 8 GLU B CA 1
ATOM 4632 C C . GLU B 1 8 ? 32.781 -17.578 -16.812 1 95.62 8 GLU B C 1
ATOM 4634 O O . GLU B 1 8 ? 32.344 -18.094 -17.828 1 95.62 8 GLU B O 1
ATOM 4639 N N . GLU B 1 9 ? 33.406 -18.203 -15.914 1 96.88 9 GLU B N 1
ATOM 4640 C CA . GLU B 1 9 ? 33.531 -19.656 -15.984 1 96.88 9 GLU B CA 1
ATOM 4641 C C . GLU B 1 9 ? 32.156 -20.328 -15.859 1 96.88 9 GLU B C 1
ATOM 4643 O O . GLU B 1 9 ? 31.875 -21.266 -16.594 1 96.88 9 GLU B O 1
ATOM 4648 N N . ALA B 1 10 ? 31.406 -19.922 -14.891 1 97.56 10 ALA B N 1
ATOM 4649 C CA . ALA B 1 10 ? 30.062 -20.453 -14.719 1 97.56 10 ALA B CA 1
ATOM 4650 C C . ALA B 1 10 ? 29.234 -20.281 -15.984 1 97.56 10 ALA B C 1
ATOM 4652 O O . ALA B 1 10 ? 28.516 -21.188 -16.391 1 97.56 10 ALA B O 1
ATOM 4653 N N . ILE B 1 11 ? 29.328 -19.078 -16.562 1 96.75 11 ILE B N 1
ATOM 4654 C CA . ILE B 1 11 ? 28.594 -18.781 -17.781 1 96.75 11 ILE B CA 1
ATOM 4655 C C . ILE B 1 11 ? 29.047 -19.719 -18.891 1 96.75 11 ILE B C 1
ATOM 4657 O O . ILE B 1 11 ? 28.219 -20.281 -19.609 1 96.75 11 ILE B O 1
ATOM 4661 N N . ARG B 1 12 ? 30.359 -19.906 -19.062 1 97.38 12 ARG B N 1
ATOM 4662 C CA . ARG B 1 12 ? 30.906 -20.781 -20.078 1 97.38 12 ARG B CA 1
ATOM 4663 C C . ARG B 1 12 ? 30.422 -22.219 -19.906 1 97.38 12 ARG B C 1
ATOM 4665 O O . ARG B 1 12 ? 29.969 -22.844 -20.859 1 97.38 12 ARG B O 1
ATOM 4672 N N . LEU B 1 13 ? 30.469 -22.734 -18.719 1 98.12 13 LEU B N 1
ATOM 4673 C CA . LEU B 1 13 ? 30.062 -24.109 -18.422 1 98.12 13 LEU B CA 1
ATOM 4674 C C . LEU B 1 13 ? 28.578 -24.297 -18.656 1 98.12 13 LEU B C 1
ATOM 4676 O O . LEU B 1 13 ? 28.141 -25.328 -19.172 1 98.12 13 LEU B O 1
ATOM 4680 N N . ALA B 1 14 ? 27.781 -23.344 -18.203 1 97.62 14 ALA B N 1
ATOM 4681 C CA . ALA B 1 14 ? 26.344 -23.406 -18.438 1 97.62 14 ALA B CA 1
ATOM 4682 C C . ALA B 1 14 ? 26.016 -23.422 -19.922 1 97.62 14 ALA B C 1
ATOM 4684 O O . ALA B 1 14 ? 25.172 -24.188 -20.375 1 97.62 14 ALA B O 1
ATOM 4685 N N . LEU B 1 15 ? 26.688 -22.516 -20.656 1 96.12 15 LEU B N 1
ATOM 4686 C CA . LEU B 1 15 ? 26.469 -22.453 -22.094 1 96.12 15 LEU B CA 1
ATOM 4687 C C . LEU B 1 15 ? 26.844 -23.766 -22.766 1 96.12 15 LEU B C 1
ATOM 4689 O O . LEU B 1 15 ? 26.172 -24.203 -23.688 1 96.12 15 LEU B O 1
ATOM 4693 N N . GLU B 1 16 ? 27.938 -24.312 -22.328 1 97.19 16 GLU B N 1
ATOM 4694 C CA . GLU B 1 16 ? 28.359 -25.609 -22.859 1 97.19 16 GLU B CA 1
ATOM 4695 C C . GLU B 1 16 ? 27.312 -26.688 -22.562 1 97.19 16 GLU B C 1
ATOM 4697 O O . GLU B 1 16 ? 26.969 -27.469 -23.453 1 97.19 16 GLU B O 1
ATOM 4702 N N . PHE B 1 17 ? 26.828 -26.719 -21.406 1 96.88 17 PHE B N 1
ATOM 4703 C CA . PHE B 1 17 ? 25.828 -27.703 -21.031 1 96.88 17 PHE B CA 1
ATOM 4704 C C . PHE B 1 17 ? 24.562 -27.547 -21.875 1 96.88 17 PHE B C 1
ATOM 4706 O O . PHE B 1 17 ? 24 -28.547 -22.328 1 96.88 17 PHE B O 1
ATOM 4713 N N . PHE B 1 18 ? 24.125 -26.328 -22.016 1 94.88 18 PHE B N 1
ATOM 4714 C CA . PHE B 1 18 ? 22.891 -26.062 -22.75 1 94.88 18 PHE B CA 1
ATOM 4715 C C . PHE B 1 18 ? 23.156 -25.906 -24.234 1 94.88 18 PHE B C 1
ATOM 4717 O O . PHE B 1 18 ? 22.328 -25.344 -24.969 1 94.88 18 PHE B O 1
ATOM 4724 N N . GLU B 1 19 ? 24.328 -26.266 -24.703 1 92.06 19 GLU B N 1
ATOM 4725 C CA . GLU B 1 19 ? 24.703 -26.281 -26.109 1 92.06 19 GLU B CA 1
ATOM 4726 C C . GLU B 1 19 ? 24.516 -24.922 -26.75 1 92.06 19 GLU B C 1
ATOM 4728 O O . GLU B 1 19 ? 23.922 -24.797 -27.828 1 92.06 19 GLU B O 1
ATOM 4733 N N . GLY B 1 20 ? 24.859 -23.891 -25.984 1 89.56 20 GLY B N 1
ATOM 4734 C CA . GLY B 1 20 ? 24.891 -22.547 -26.516 1 89.56 20 GLY B CA 1
ATOM 4735 C C . GLY B 1 20 ? 23.594 -21.797 -26.328 1 89.56 20 GLY B C 1
ATOM 4736 O O . GLY B 1 20 ? 23.469 -20.641 -26.734 1 89.56 20 GLY B O 1
ATOM 4737 N N . ASP B 1 21 ? 22.547 -22.359 -25.719 1 89.38 21 ASP B N 1
ATOM 4738 C CA . ASP B 1 21 ? 21.281 -21.672 -25.453 1 89.38 21 ASP B CA 1
ATOM 4739 C C . ASP B 1 21 ? 21.438 -20.656 -24.344 1 89.38 21 ASP B C 1
ATOM 4741 O O . ASP B 1 21 ? 21.344 -21 -23.156 1 89.38 21 ASP B O 1
ATOM 4745 N N . GLU B 1 22 ? 21.516 -19.406 -24.656 1 87.5 22 GLU B N 1
ATOM 4746 C CA . GLU B 1 22 ? 21.812 -18.328 -23.719 1 87.5 22 GLU B CA 1
ATOM 4747 C C . GLU B 1 22 ? 20.672 -18.094 -22.75 1 87.5 22 GLU B C 1
ATOM 4749 O O . GLU B 1 22 ? 20.891 -17.75 -21.594 1 87.5 22 GLU B O 1
ATOM 4754 N N . LEU B 1 23 ? 19.453 -18.219 -23.234 1 86.62 23 LEU B N 1
ATOM 4755 C CA . LEU B 1 23 ? 18.281 -17.984 -22.391 1 86.62 23 LEU B CA 1
ATOM 4756 C C . LEU B 1 23 ? 18.219 -19.016 -21.266 1 86.62 23 LEU B C 1
ATOM 4758 O O . LEU B 1 23 ? 18.031 -18.656 -20.109 1 86.62 23 LEU B O 1
ATOM 4762 N N . ARG B 1 24 ? 18.359 -20.25 -21.625 1 91.62 24 ARG B N 1
ATOM 4763 C CA . ARG B 1 24 ? 18.312 -21.312 -20.625 1 91.62 24 ARG B CA 1
ATOM 4764 C C . ARG B 1 24 ? 19.453 -21.172 -19.625 1 91.62 24 ARG B C 1
ATOM 4766 O O . ARG B 1 24 ? 19.266 -21.344 -18.422 1 91.62 24 ARG B O 1
ATOM 4773 N N . ALA B 1 25 ? 20.641 -20.828 -20.172 1 94 25 ALA B N 1
ATOM 4774 C CA . ALA B 1 25 ? 21.812 -20.625 -19.297 1 94 25 ALA B CA 1
ATOM 4775 C C . ALA B 1 25 ? 21.578 -19.484 -18.328 1 94 25 ALA B C 1
ATOM 4777 O O . ALA B 1 25 ? 21.922 -19.578 -17.141 1 94 25 ALA B O 1
ATOM 4778 N N . SER B 1 26 ? 20.984 -18.469 -18.859 1 90.56 26 SER B N 1
ATOM 4779 C CA . SER B 1 26 ? 20.734 -17.297 -18.031 1 90.56 26 SER B CA 1
ATOM 4780 C C . SER B 1 26 ? 19.719 -17.578 -16.938 1 90.56 26 SER B C 1
ATOM 4782 O O . SER B 1 26 ? 19.922 -17.203 -15.789 1 90.56 26 SER B O 1
ATOM 4784 N N . VAL B 1 27 ? 18.625 -18.219 -17.281 1 90.25 27 VAL B N 1
ATOM 4785 C CA . VAL B 1 27 ? 17.594 -18.562 -16.312 1 90.25 27 VAL B CA 1
ATOM 4786 C C . VAL B 1 27 ? 18.203 -19.438 -15.211 1 90.25 27 VAL B C 1
ATOM 4788 O O . VAL B 1 27 ? 17.938 -19.219 -14.023 1 90.25 27 VAL B O 1
ATOM 4791 N N . PHE B 1 28 ? 19.016 -20.375 -15.602 1 95.62 28 PHE B N 1
ATOM 4792 C CA . PHE B 1 28 ? 19.656 -21.266 -14.625 1 95.62 28 PHE B CA 1
ATOM 4793 C C . PHE B 1 28 ? 20.547 -20.469 -13.672 1 95.62 28 PHE B C 1
ATOM 4795 O O . PHE B 1 28 ? 20.375 -20.562 -12.453 1 95.62 28 PHE B O 1
ATOM 4802 N N . LEU B 1 29 ? 21.406 -19.688 -14.273 1 95.12 29 LEU B N 1
ATOM 4803 C CA . LEU B 1 29 ? 22.438 -19.016 -13.477 1 95.12 29 LEU B CA 1
ATOM 4804 C C . LEU B 1 29 ? 21.828 -17.906 -12.633 1 95.12 29 LEU B C 1
ATOM 4806 O O . LEU B 1 29 ? 22.25 -17.688 -11.492 1 95.12 29 LEU B O 1
ATOM 4810 N N . ARG B 1 30 ? 20.844 -17.297 -13.125 1 88.5 30 ARG B N 1
ATOM 4811 C CA . ARG B 1 30 ? 20.328 -16.109 -12.461 1 88.5 30 ARG B CA 1
ATOM 4812 C C . ARG B 1 30 ? 19.234 -16.469 -11.469 1 88.5 30 ARG B C 1
ATOM 4814 O O . ARG B 1 30 ? 19.078 -15.812 -10.438 1 88.5 30 ARG B O 1
ATOM 4821 N N . ARG B 1 31 ? 18.547 -17.531 -11.711 1 90.19 31 ARG B N 1
ATOM 4822 C CA . ARG B 1 31 ? 17.359 -17.766 -10.906 1 90.19 31 ARG B CA 1
ATOM 4823 C C . ARG B 1 31 ? 17.547 -18.969 -9.977 1 90.19 31 ARG B C 1
ATOM 4825 O O . ARG B 1 31 ? 16.953 -19.016 -8.898 1 90.19 31 ARG B O 1
ATOM 4832 N N . TYR B 1 32 ? 18.391 -19.922 -10.391 1 94.5 32 TYR B N 1
ATOM 4833 C CA . TYR B 1 32 ? 18.266 -21.172 -9.664 1 94.5 32 TYR B CA 1
ATOM 4834 C C . TYR B 1 32 ? 19.609 -21.656 -9.156 1 94.5 32 TYR B C 1
ATOM 4836 O O . TYR B 1 32 ? 19.688 -22.391 -8.172 1 94.5 32 TYR B O 1
ATOM 4844 N N . ALA B 1 33 ? 20.688 -21.219 -9.82 1 96.31 33 ALA B N 1
ATOM 4845 C CA . ALA B 1 33 ? 22.016 -21.641 -9.375 1 96.31 33 ALA B CA 1
ATOM 4846 C C . ALA B 1 33 ? 22.312 -21.109 -7.98 1 96.31 33 ALA B C 1
ATOM 4848 O O . ALA B 1 33 ? 22.031 -19.953 -7.676 1 96.31 33 ALA B O 1
ATOM 4849 N N . LEU B 1 34 ? 22.797 -21.969 -7.133 1 95.69 34 LEU B N 1
ATOM 4850 C CA . LEU B 1 34 ? 23.188 -21.562 -5.785 1 95.69 34 LEU B CA 1
ATOM 4851 C C . LEU B 1 34 ? 24.328 -20.562 -5.836 1 95.69 34 LEU B C 1
ATOM 4853 O O . LEU B 1 34 ? 25.266 -20.703 -6.633 1 95.69 34 LEU B O 1
ATOM 4857 N N . ARG B 1 35 ? 24.266 -19.594 -5.051 1 92.56 35 ARG B N 1
ATOM 4858 C CA . ARG B 1 35 ? 25.328 -18.609 -4.898 1 92.56 35 ARG B CA 1
ATOM 4859 C C . ARG B 1 35 ? 25.75 -18.469 -3.439 1 92.56 35 ARG B C 1
ATOM 4861 O O . ARG B 1 35 ? 24.953 -18.75 -2.533 1 92.56 35 ARG B O 1
ATOM 4868 N N . ASP B 1 36 ? 26.953 -18.062 -3.215 1 92 36 ASP B N 1
ATOM 4869 C CA . ASP B 1 36 ? 27.406 -17.875 -1.84 1 92 36 ASP B CA 1
ATOM 4870 C C . ASP B 1 36 ? 26.969 -16.516 -1.3 1 92 36 ASP B C 1
ATOM 4872 O O . ASP B 1 36 ? 26.188 -15.812 -1.938 1 92 36 ASP B O 1
ATOM 4876 N N . ARG B 1 37 ? 27.328 -16.125 -0.127 1 84.75 37 ARG B N 1
ATOM 4877 C CA . ARG B 1 37 ? 26.875 -14.93 0.576 1 84.75 37 ARG B CA 1
ATOM 4878 C C . ARG B 1 37 ? 27.375 -13.672 -0.12 1 84.75 37 ARG B C 1
ATOM 4880 O O . ARG B 1 37 ? 26.812 -12.586 0.064 1 84.75 37 ARG B O 1
ATOM 4887 N N . GLU B 1 38 ? 28.453 -13.812 -0.93 1 84.62 38 GLU B N 1
ATOM 4888 C CA . GLU B 1 38 ? 29 -12.672 -1.662 1 84.62 38 GLU B CA 1
ATOM 4889 C C . GLU B 1 38 ? 28.391 -12.578 -3.059 1 84.62 38 GLU B C 1
ATOM 4891 O O . GLU B 1 38 ? 28.688 -11.641 -3.805 1 84.62 38 GLU B O 1
ATOM 4896 N N . GLY B 1 39 ? 27.531 -13.508 -3.438 1 85.25 39 GLY B N 1
ATOM 4897 C CA . GLY B 1 39 ? 26.859 -13.477 -4.723 1 85.25 39 GLY B CA 1
ATOM 4898 C C . GLY B 1 39 ? 27.594 -14.242 -5.805 1 85.25 39 GLY B C 1
ATOM 4899 O O . GLY B 1 39 ? 27.188 -14.219 -6.973 1 85.25 39 GLY B O 1
ATOM 4900 N N . ARG B 1 40 ? 28.797 -15 -5.441 1 91.94 40 ARG B N 1
ATOM 4901 C CA . ARG B 1 40 ? 29.562 -15.781 -6.41 1 91.94 40 ARG B CA 1
ATOM 4902 C C . ARG B 1 40 ? 28.906 -17.141 -6.641 1 91.94 40 ARG B C 1
ATOM 4904 O O . ARG B 1 40 ? 28.422 -17.766 -5.695 1 91.94 40 ARG B O 1
ATOM 4911 N N . PRO B 1 41 ? 28.781 -17.625 -7.875 1 95.88 41 PRO B N 1
ATOM 4912 C CA . PRO B 1 41 ? 28.094 -18.891 -8.188 1 95.88 41 PRO B CA 1
ATOM 4913 C C . PRO B 1 41 ? 28.766 -20.094 -7.531 1 95.88 41 PRO B C 1
ATOM 4915 O O . PRO B 1 41 ? 29.984 -20.234 -7.586 1 95.88 41 PRO B O 1
ATOM 4918 N N . LEU B 1 42 ? 27.984 -20.953 -6.914 1 97.31 42 LEU B N 1
ATOM 4919 C CA . LEU B 1 42 ? 28.453 -22.219 -6.359 1 97.31 42 LEU B CA 1
ATOM 4920 C C . LEU B 1 42 ? 28.078 -23.375 -7.277 1 97.31 42 LEU B C 1
ATOM 4922 O O . LEU B 1 42 ? 28.594 -24.5 -7.113 1 97.31 42 LEU B O 1
ATOM 4926 N N . GLU B 1 43 ? 27.156 -23.109 -8.188 1 97.88 43 GLU B N 1
ATOM 4927 C CA . GLU B 1 43 ? 26.734 -24.047 -9.219 1 97.88 43 GLU B CA 1
ATOM 4928 C C . GLU B 1 43 ? 26.844 -23.438 -10.609 1 97.88 43 GLU B C 1
ATOM 4930 O O . GLU B 1 43 ? 26.516 -22.266 -10.805 1 97.88 43 GLU B O 1
ATOM 4935 N N . ALA B 1 44 ? 27.312 -24.234 -11.492 1 97.25 44 ALA B N 1
ATOM 4936 C CA . ALA B 1 44 ? 27.5 -23.719 -12.844 1 97.25 44 ALA B CA 1
ATOM 4937 C C . ALA B 1 44 ? 26.641 -24.469 -13.852 1 97.25 44 ALA B C 1
ATOM 4939 O O . ALA B 1 44 ? 26.359 -23.969 -14.945 1 97.25 44 ALA B O 1
ATOM 4940 N N . THR B 1 45 ? 26.25 -25.688 -13.461 1 97.75 45 THR B N 1
ATOM 4941 C CA . THR B 1 45 ? 25.453 -26.5 -14.383 1 97.75 45 THR B CA 1
ATOM 4942 C C . THR B 1 45 ? 24.297 -27.172 -13.656 1 97.75 45 THR B C 1
ATOM 4944 O O . THR B 1 45 ? 24.344 -27.344 -12.438 1 97.75 45 THR B O 1
ATOM 4947 N N . PRO B 1 46 ? 23.234 -27.625 -14.375 1 98.25 46 PRO B N 1
ATOM 4948 C CA . PRO B 1 46 ? 22.062 -28.266 -13.781 1 98.25 46 PRO B CA 1
ATOM 4949 C C . PRO B 1 46 ? 22.406 -29.547 -13.023 1 98.25 46 PRO B C 1
ATOM 4951 O O . PRO B 1 46 ? 21.828 -29.812 -11.969 1 98.25 46 PRO B O 1
ATOM 4954 N N . PRO B 1 47 ? 23.391 -30.391 -13.43 1 98.38 47 PRO B N 1
ATOM 4955 C CA . PRO B 1 47 ? 23.719 -31.578 -12.656 1 98.38 47 PRO B CA 1
ATOM 4956 C C . PRO B 1 47 ? 24.109 -31.266 -11.211 1 98.38 47 PRO B C 1
ATOM 4958 O O . PRO B 1 47 ? 23.797 -32.031 -10.305 1 98.38 47 PRO B O 1
ATOM 4961 N N . GLU B 1 48 ? 24.781 -30.188 -11.039 1 98.12 48 GLU B N 1
ATOM 4962 C CA . GLU B 1 48 ? 25.125 -29.781 -9.68 1 98.12 48 GLU B CA 1
ATOM 4963 C C . GLU B 1 48 ? 23.875 -29.422 -8.875 1 98.12 48 GLU B C 1
ATOM 4965 O O . GLU B 1 48 ? 23.766 -29.766 -7.699 1 98.12 48 GLU B O 1
ATOM 4970 N N . LEU B 1 49 ? 22.984 -28.734 -9.516 1 98.12 49 LEU B N 1
ATOM 4971 C CA . LEU B 1 49 ? 21.688 -28.438 -8.914 1 98.12 49 LEU B CA 1
ATOM 4972 C C . LEU B 1 49 ? 20.922 -29.719 -8.586 1 98.12 49 LEU B C 1
ATOM 4974 O O . LEU B 1 49 ? 20.359 -29.844 -7.488 1 98.12 49 LEU B O 1
ATOM 4978 N N . TRP B 1 50 ? 20.906 -30.656 -9.508 1 98.62 50 TRP B N 1
ATOM 4979 C CA . TRP B 1 50 ? 20.188 -31.906 -9.312 1 98.62 50 TRP B CA 1
ATOM 4980 C C . TRP B 1 50 ? 20.75 -32.688 -8.117 1 98.62 50 TRP B C 1
ATOM 4982 O O . TRP B 1 50 ? 20 -33.25 -7.328 1 98.62 50 TRP B O 1
ATOM 4992 N N . ARG B 1 51 ? 22.016 -32.688 -8.023 1 98 51 ARG B N 1
ATOM 4993 C CA . ARG B 1 51 ? 22.656 -33.375 -6.906 1 98 51 ARG B CA 1
ATOM 4994 C C . ARG B 1 51 ? 22.281 -32.719 -5.574 1 98 51 ARG B C 1
ATOM 4996 O O . ARG B 1 51 ? 22.016 -33.406 -4.594 1 98 51 ARG B O 1
ATOM 5003 N N . ARG B 1 52 ? 22.312 -31.391 -5.59 1 97.69 52 ARG B N 1
ATOM 5004 C CA . ARG B 1 52 ? 21.906 -30.672 -4.391 1 97.69 52 ARG B CA 1
ATOM 5005 C C . ARG B 1 52 ? 20.5 -31.062 -3.967 1 97.69 52 ARG B C 1
ATOM 5007 O O . ARG B 1 52 ? 20.266 -31.406 -2.803 1 97.69 52 ARG B O 1
ATOM 5014 N N . LEU B 1 53 ? 19.578 -31.047 -4.891 1 98.5 53 LEU B N 1
ATOM 5015 C CA . LEU B 1 53 ? 18.172 -31.344 -4.598 1 98.5 53 LEU B CA 1
ATOM 5016 C C . LEU B 1 53 ? 18 -32.781 -4.145 1 98.5 53 LEU B C 1
ATOM 5018 O O . LEU B 1 53 ? 17.312 -33.062 -3.16 1 98.5 53 LEU B O 1
ATOM 5022 N N . ALA B 1 54 ? 18.656 -33.688 -4.875 1 98.38 54 ALA B N 1
ATOM 5023 C CA . ALA B 1 54 ? 18.547 -35.125 -4.562 1 98.38 54 ALA B CA 1
ATOM 5024 C C . ALA B 1 54 ? 19.094 -35.406 -3.166 1 98.38 54 ALA B C 1
ATOM 5026 O O . ALA B 1 54 ? 18.484 -36.156 -2.402 1 98.38 54 ALA B O 1
ATOM 5027 N N . ARG B 1 55 ? 20.219 -34.812 -2.846 1 97.5 55 ARG B N 1
ATOM 5028 C CA . ARG B 1 55 ? 20.844 -35.031 -1.547 1 97.5 55 ARG B CA 1
ATOM 5029 C C . ARG B 1 55 ? 19.938 -34.562 -0.417 1 97.5 55 ARG B C 1
ATOM 5031 O O . ARG B 1 55 ? 19.797 -35.219 0.599 1 97.5 55 ARG B O 1
ATOM 5038 N N . HIS B 1 56 ? 19.375 -33.406 -0.574 1 97.5 56 HIS B N 1
ATOM 5039 C CA . HIS B 1 56 ? 18.516 -32.875 0.473 1 97.5 56 HIS B CA 1
ATOM 5040 C C . HIS B 1 56 ? 17.219 -33.656 0.604 1 97.5 56 HIS B C 1
ATOM 5042 O O . HIS B 1 56 ? 16.766 -33.938 1.718 1 97.5 56 HIS B O 1
ATOM 5048 N N . ALA B 1 57 ? 16.562 -34 -0.505 1 97.44 57 ALA B N 1
ATOM 5049 C CA . ALA B 1 57 ? 15.328 -34.781 -0.454 1 97.44 57 ALA B CA 1
ATOM 5050 C C . ALA B 1 57 ? 15.57 -36.125 0.223 1 97.44 57 ALA B C 1
ATOM 5052 O O . ALA B 1 57 ? 14.703 -36.625 0.949 1 97.44 57 ALA B O 1
ATOM 5053 N N . ALA B 1 58 ? 16.719 -36.656 0.039 1 96.44 58 ALA B N 1
ATOM 5054 C CA . ALA B 1 58 ? 17.062 -37.969 0.575 1 96.44 58 ALA B CA 1
ATOM 5055 C C . ALA B 1 58 ? 17.234 -37.938 2.09 1 96.44 58 ALA B C 1
ATOM 5057 O O . ALA B 1 58 ? 17.266 -38.969 2.754 1 96.44 58 ALA B O 1
ATOM 5058 N N . GLN B 1 59 ? 17.344 -36.781 2.6 1 95.56 59 GLN B N 1
ATOM 5059 C CA . GLN B 1 59 ? 17.438 -36.656 4.051 1 95.56 59 GLN B CA 1
ATOM 5060 C C . GLN B 1 59 ? 16.156 -37.125 4.727 1 95.56 59 GLN B C 1
ATOM 5062 O O . GLN B 1 59 ? 16.172 -37.594 5.859 1 95.56 59 GLN B O 1
ATOM 5067 N N . VAL B 1 60 ? 15.031 -36.938 4.059 1 93.88 60 VAL B N 1
ATOM 5068 C CA . VAL B 1 60 ? 13.742 -37.344 4.625 1 93.88 60 VAL B CA 1
ATOM 5069 C C . VAL B 1 60 ? 13.32 -38.688 4.082 1 93.88 60 VAL B C 1
ATOM 5071 O O . VAL B 1 60 ? 12.477 -39.375 4.672 1 93.88 60 VAL B O 1
ATOM 5074 N N . ASP B 1 61 ? 13.852 -39.094 2.973 1 91.25 61 ASP B N 1
ATOM 5075 C CA . ASP B 1 61 ? 13.617 -40.406 2.352 1 91.25 61 ASP B CA 1
ATOM 5076 C C . ASP B 1 61 ? 14.922 -41.156 2.146 1 91.25 61 ASP B C 1
ATOM 5078 O O . ASP B 1 61 ? 15.43 -41.25 1.025 1 91.25 61 ASP B O 1
ATOM 5082 N N . ARG B 1 62 ? 15.352 -41.844 3.193 1 89.81 62 ARG B N 1
ATOM 5083 C CA . ARG B 1 62 ? 16.688 -42.438 3.227 1 89.81 62 ARG B CA 1
ATOM 5084 C C . ARG B 1 62 ? 16.844 -43.469 2.119 1 89.81 62 ARG B C 1
ATOM 5086 O O . ARG B 1 62 ? 15.922 -44.25 1.856 1 89.81 62 ARG B O 1
ATOM 5093 N N . GLY B 1 63 ? 17.984 -43.438 1.409 1 93.06 63 GLY B N 1
ATOM 5094 C CA . GLY B 1 63 ? 18.312 -44.438 0.385 1 93.06 63 GLY B CA 1
ATOM 5095 C C . GLY B 1 63 ? 17.766 -44.062 -0.984 1 93.06 63 GLY B C 1
ATOM 5096 O O . GLY B 1 63 ? 18 -44.781 -1.959 1 93.06 63 GLY B O 1
ATOM 5097 N N . MET B 1 64 ? 17.125 -42.938 -1.09 1 96.38 64 MET B N 1
ATOM 5098 C CA . MET B 1 64 ? 16.422 -42.625 -2.33 1 96.38 64 MET B CA 1
ATOM 5099 C C . MET B 1 64 ? 17.219 -41.625 -3.172 1 96.38 64 MET B C 1
ATOM 5101 O O . MET B 1 64 ? 16.734 -41.156 -4.199 1 96.38 64 MET B O 1
ATOM 5105 N N . GLU B 1 65 ? 18.406 -41.219 -2.82 1 97.75 65 GLU B N 1
ATOM 5106 C CA . GLU B 1 65 ? 19.188 -40.188 -3.494 1 97.75 65 GLU B CA 1
ATOM 5107 C C . GLU B 1 65 ? 19.359 -40.5 -4.977 1 97.75 65 GLU B C 1
ATOM 5109 O O . GLU B 1 65 ? 19.172 -39.625 -5.832 1 97.75 65 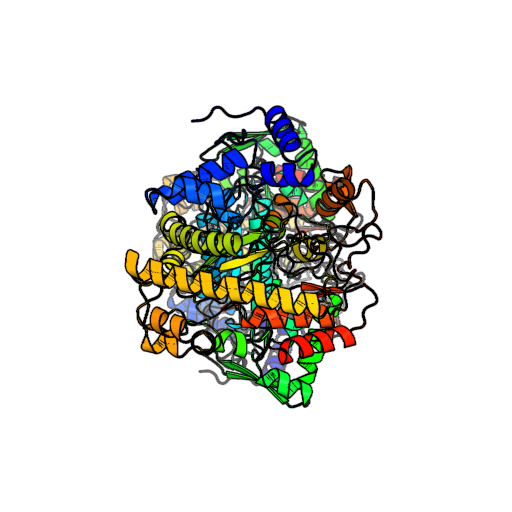GLU B O 1
ATOM 5114 N N . GLU B 1 66 ? 19.75 -41.719 -5.285 1 98.19 66 GLU B N 1
ATOM 5115 C CA . GLU B 1 66 ? 19.984 -42.125 -6.676 1 98.19 66 GLU B CA 1
ATOM 5116 C C . GLU B 1 66 ? 18.688 -42.094 -7.477 1 98.19 66 GLU B C 1
ATOM 5118 O O . GLU B 1 66 ? 18.672 -41.719 -8.648 1 98.19 66 GLU B O 1
ATOM 5123 N N . ALA B 1 67 ? 17.641 -42.562 -6.867 1 98.44 67 ALA B N 1
ATOM 5124 C CA . ALA B 1 67 ? 16.328 -42.5 -7.52 1 98.44 67 ALA B CA 1
ATOM 5125 C C . ALA B 1 67 ? 15.906 -41.094 -7.824 1 98.44 67 ALA B C 1
ATOM 5127 O O . ALA B 1 67 ? 15.375 -40.812 -8.898 1 98.44 67 ALA B O 1
ATOM 5128 N N . TYR B 1 68 ? 16.125 -40.219 -6.836 1 98.69 68 TYR B N 1
ATOM 5129 C CA . TYR B 1 68 ? 15.789 -38.812 -7.047 1 98.69 68 TYR B CA 1
ATOM 5130 C C . TYR B 1 68 ? 16.688 -38.219 -8.117 1 98.69 68 TYR B C 1
ATOM 5132 O O . TYR B 1 68 ? 16.234 -37.344 -8.875 1 98.69 68 TYR B O 1
ATOM 5140 N N . LEU B 1 69 ? 17.969 -38.531 -8.141 1 98.62 69 LEU B N 1
ATOM 5141 C CA . LEU B 1 69 ? 18.844 -38.031 -9.188 1 98.62 69 LEU B CA 1
ATOM 5142 C C . LEU B 1 69 ? 18.344 -38.469 -10.57 1 98.62 69 LEU B C 1
ATOM 5144 O O . LEU B 1 69 ? 18.359 -37.656 -11.508 1 98.62 69 LEU B O 1
ATOM 5148 N N . TRP B 1 70 ? 17.969 -39.719 -10.672 1 98.69 70 TRP B N 1
ATOM 5149 C CA . TRP B 1 70 ? 17.391 -40.188 -11.93 1 98.69 70 TRP B CA 1
ATOM 5150 C C . TRP B 1 70 ? 16.172 -39.344 -12.312 1 98.69 70 TRP B C 1
ATOM 5152 O O . TRP B 1 70 ? 15.992 -39 -13.484 1 98.69 70 TRP B O 1
ATOM 5162 N N . LEU B 1 71 ? 15.328 -39.094 -11.375 1 98.81 71 LEU B N 1
ATOM 5163 C CA . LEU B 1 71 ? 14.102 -38.344 -11.578 1 98.81 71 LEU B CA 1
ATOM 5164 C C . LEU B 1 71 ? 14.414 -36.938 -12.125 1 98.81 71 LEU B C 1
ATOM 5166 O O . LEU B 1 71 ? 13.75 -36.469 -13.039 1 98.81 71 LEU B O 1
ATOM 5170 N N . LEU B 1 72 ? 15.453 -36.281 -11.57 1 98.88 72 LEU B N 1
ATOM 5171 C CA . LEU B 1 72 ? 15.766 -34.906 -11.875 1 98.88 72 LEU B CA 1
ATOM 5172 C C . LEU B 1 72 ? 16.609 -34.781 -13.148 1 98.88 72 LEU B C 1
ATOM 5174 O O . LEU B 1 72 ? 16.531 -33.781 -13.859 1 98.88 72 LEU B O 1
ATOM 5178 N N . GLN B 1 73 ? 17.344 -35.781 -13.414 1 98.25 73 GLN B N 1
ATOM 5179 C CA . GLN B 1 73 ? 18.281 -35.781 -14.539 1 98.25 73 GLN B CA 1
ATOM 5180 C C . GLN B 1 73 ? 17.531 -35.625 -15.859 1 98.25 73 GLN B C 1
ATOM 5182 O O . GLN B 1 73 ? 16.438 -36.156 -16.031 1 98.25 73 GLN B O 1
ATOM 5187 N N . ASP B 1 74 ? 18.203 -34.844 -16.75 1 96.06 74 ASP B N 1
ATOM 5188 C CA . ASP B 1 74 ? 17.672 -34.531 -18.078 1 96.06 74 ASP B CA 1
ATOM 5189 C C . ASP B 1 74 ? 16.312 -33.875 -17.984 1 96.06 74 ASP B C 1
ATOM 5191 O O . ASP B 1 74 ? 15.523 -33.938 -18.938 1 96.06 74 ASP B O 1
ATOM 5195 N N . PHE B 1 75 ? 16.031 -33.312 -16.844 1 98.44 75 PHE B N 1
ATOM 5196 C CA . PHE B 1 75 ? 14.82 -32.531 -16.578 1 98.44 75 PHE B CA 1
ATOM 5197 C C . PHE B 1 75 ? 13.578 -33.406 -16.734 1 98.44 75 PHE B C 1
ATOM 5199 O O . PHE B 1 75 ? 12.539 -32.938 -17.203 1 98.44 75 PHE B O 1
ATOM 5206 N N . ARG B 1 76 ? 13.68 -34.719 -16.375 1 98.75 76 ARG B N 1
ATOM 5207 C CA . ARG B 1 76 ? 12.5 -35.594 -16.406 1 98.75 76 ARG B CA 1
ATOM 5208 C C . ARG B 1 76 ? 11.383 -35.031 -15.531 1 98.75 76 ARG B C 1
ATOM 5210 O O . ARG B 1 76 ? 10.203 -35.125 -15.867 1 98.75 76 ARG B O 1
ATOM 5217 N N . PHE B 1 77 ? 11.805 -34.5 -14.461 1 98.81 77 PHE B N 1
ATOM 5218 C CA . PHE B 1 77 ? 10.961 -33.781 -13.508 1 98.81 77 PHE B CA 1
ATOM 5219 C C . PHE B 1 77 ? 11.625 -32.5 -13.07 1 98.81 77 PHE B C 1
ATOM 5221 O O . PHE B 1 77 ? 12.828 -32.438 -12.82 1 98.81 77 PHE B O 1
ATOM 5228 N N . VAL B 1 78 ? 10.859 -31.438 -13.102 1 98.88 78 VAL B N 1
ATOM 5229 C CA . VAL B 1 78 ? 11.391 -30.156 -12.664 1 98.88 78 VAL B CA 1
ATOM 5230 C C . VAL B 1 78 ? 10.539 -29.609 -11.516 1 98.88 78 VAL B C 1
ATOM 5232 O O . VAL B 1 78 ? 9.367 -29.266 -11.711 1 98.88 78 VAL B O 1
ATOM 5235 N N . PRO B 1 79 ? 11.086 -29.547 -10.281 1 98.62 79 PRO B N 1
ATOM 5236 C CA . PRO B 1 79 ? 10.367 -28.938 -9.156 1 98.62 79 PRO B CA 1
ATOM 5237 C C . PRO B 1 79 ? 10.031 -27.469 -9.391 1 98.62 79 PRO B C 1
ATOM 5239 O O . PRO B 1 79 ? 10.648 -26.812 -10.234 1 98.62 79 PRO B O 1
ATOM 5242 N N . GLY B 1 80 ? 9.047 -27.016 -8.656 1 97.12 80 GLY B N 1
ATOM 5243 C CA . GLY B 1 80 ? 8.719 -25.594 -8.734 1 97.12 80 GLY B CA 1
ATOM 5244 C C . GLY B 1 80 ? 9.914 -24.703 -8.461 1 97.12 80 GLY B C 1
ATOM 5245 O O . GLY B 1 80 ? 10.875 -25.109 -7.809 1 97.12 80 GLY B O 1
ATOM 5246 N N . GLY B 1 81 ? 9.836 -23.484 -8.961 1 94.56 81 GLY B N 1
ATOM 5247 C CA . GLY B 1 81 ? 10.961 -22.562 -8.906 1 94.56 81 GLY B CA 1
ATOM 5248 C C . GLY B 1 81 ? 11.477 -22.328 -7.504 1 94.56 81 GLY B C 1
ATOM 5249 O O . GLY B 1 81 ? 12.688 -22.203 -7.297 1 94.56 81 GLY B O 1
ATOM 5250 N N . ARG B 1 82 ? 10.617 -22.312 -6.496 1 95.06 82 ARG B N 1
ATOM 5251 C CA . ARG B 1 82 ? 11.039 -22.016 -5.129 1 95.06 82 ARG B CA 1
ATOM 5252 C C . ARG B 1 82 ? 11.812 -23.188 -4.535 1 95.06 82 ARG B C 1
ATOM 5254 O O . ARG B 1 82 ? 12.688 -23 -3.686 1 95.06 82 ARG B O 1
ATOM 5261 N N . ILE B 1 83 ? 11.461 -24.391 -4.918 1 98.06 83 ILE B N 1
ATOM 5262 C CA . ILE B 1 83 ? 12.25 -25.547 -4.5 1 98.06 83 ILE B CA 1
ATOM 5263 C C . ILE B 1 83 ? 13.633 -25.484 -5.137 1 98.06 83 ILE B C 1
ATOM 5265 O O . ILE B 1 83 ? 14.648 -25.672 -4.453 1 98.06 83 ILE B O 1
ATOM 5269 N N . LEU B 1 84 ? 13.688 -25.188 -6.492 1 97.44 84 LEU B N 1
ATOM 5270 C CA . LEU B 1 84 ? 14.961 -25.062 -7.191 1 97.44 84 LEU B CA 1
ATOM 5271 C C . LEU B 1 84 ? 15.859 -24.031 -6.523 1 97.44 84 LEU B C 1
ATOM 5273 O O . LEU B 1 84 ? 17.047 -24.281 -6.309 1 97.44 84 LEU B O 1
ATOM 5277 N N . PHE B 1 85 ? 15.258 -22.969 -6.156 1 94.31 85 PHE B N 1
ATOM 5278 C CA . PHE B 1 85 ? 16 -21.859 -5.574 1 94.31 85 PHE B CA 1
ATOM 5279 C C . PHE B 1 85 ? 16.328 -22.141 -4.109 1 94.31 85 PHE B C 1
ATOM 5281 O O . PHE B 1 85 ? 17.469 -21.969 -3.682 1 94.31 85 PHE B O 1
ATOM 5288 N N . GLY B 1 86 ? 15.383 -22.641 -3.352 1 95.31 86 GLY B N 1
ATOM 5289 C CA . GLY B 1 86 ? 15.43 -22.578 -1.9 1 95.31 86 GLY B CA 1
ATOM 5290 C C . GLY B 1 86 ? 16.062 -23.797 -1.272 1 95.31 86 GLY B C 1
ATOM 5291 O O . GLY B 1 86 ? 16.703 -23.703 -0.219 1 95.31 86 GLY B O 1
ATOM 5292 N N . LEU B 1 87 ? 15.789 -24.938 -1.798 1 97.62 87 LEU B N 1
ATOM 5293 C CA . LEU B 1 87 ? 16.266 -26.141 -1.149 1 97.62 87 LEU B CA 1
ATOM 5294 C C . LEU B 1 87 ? 17.797 -26.188 -1.13 1 97.62 87 LEU B C 1
ATOM 5296 O O . LEU B 1 87 ? 18.438 -26.188 -2.186 1 97.62 87 LEU B O 1
ATOM 5300 N N . GLY B 1 88 ? 18.344 -26.141 -0.04 1 95.5 88 GLY B N 1
ATOM 5301 C CA . GLY B 1 88 ? 19.781 -26.141 0.126 1 95.5 88 GLY B CA 1
ATOM 5302 C C . GLY B 1 88 ? 20.391 -24.75 0.091 1 95.5 88 GLY B C 1
ATOM 5303 O O . GLY B 1 88 ? 21.625 -24.609 0.192 1 95.5 88 GLY B O 1
ATOM 5304 N N . ASN B 1 89 ? 19.578 -23.75 -0.131 1 94 89 ASN B N 1
ATOM 5305 C CA . ASN B 1 89 ? 20.031 -22.375 -0.133 1 94 89 ASN B CA 1
ATOM 5306 C C . ASN B 1 89 ? 20.125 -21.812 1.282 1 94 89 ASN B C 1
ATOM 5308 O O . ASN B 1 89 ? 19.281 -22.109 2.131 1 94 89 ASN B O 1
ATOM 5312 N N . TRP B 1 90 ? 21.141 -21 1.597 1 91.5 90 TRP B N 1
ATOM 5313 C CA . TRP B 1 90 ? 21.328 -20.422 2.922 1 91.5 90 TRP B CA 1
ATOM 5314 C C . TRP B 1 90 ? 20.359 -19.281 3.166 1 91.5 90 TRP B C 1
ATOM 5316 O O . TRP B 1 90 ? 20.094 -18.906 4.312 1 91.5 90 TRP B O 1
ATOM 5326 N N . ARG B 1 91 ? 19.812 -18.766 2.174 1 89.19 91 ARG B N 1
ATOM 5327 C CA . ARG B 1 91 ? 18.891 -17.656 2.281 1 89.19 91 ARG B CA 1
ATOM 5328 C C . ARG B 1 91 ? 17.578 -18.094 2.918 1 89.19 91 ARG B C 1
ATOM 5330 O O . ARG B 1 91 ? 17.141 -19.234 2.74 1 89.19 91 ARG B O 1
ATOM 5337 N N . LYS B 1 92 ? 17 -17.141 3.641 1 89.75 92 LYS B N 1
ATOM 5338 C CA . LYS B 1 92 ? 15.641 -17.375 4.141 1 89.75 92 LYS B CA 1
ATOM 5339 C C . LYS B 1 92 ? 14.617 -17.328 3.01 1 89.75 92 LYS B C 1
ATOM 5341 O O . LYS B 1 92 ? 14.227 -16.234 2.574 1 89.75 92 LYS B O 1
ATOM 5346 N N . SER B 1 93 ? 14.195 -18.453 2.57 1 92.94 93 SER B N 1
ATOM 5347 C CA . SER B 1 93 ? 13.234 -18.578 1.478 1 92.94 93 SER B CA 1
ATOM 5348 C C . SER B 1 93 ? 12.305 -19.75 1.7 1 92.94 93 SER B C 1
ATOM 5350 O O . SER B 1 93 ? 12.688 -20.75 2.32 1 92.94 93 SER B O 1
ATOM 5352 N N . THR B 1 94 ? 11.133 -19.562 1.312 1 96.19 94 THR B N 1
ATOM 5353 C CA . THR B 1 94 ? 10.203 -20.688 1.334 1 96.19 94 THR B CA 1
ATOM 5354 C C . THR B 1 94 ? 10.492 -21.641 0.182 1 96.19 94 THR B C 1
ATOM 5356 O O . THR B 1 94 ? 11.227 -21.297 -0.75 1 96.19 94 THR B O 1
ATOM 5359 N N . LEU B 1 95 ? 10.055 -22.844 0.307 1 97.81 95 LEU B N 1
ATOM 5360 C CA . LEU B 1 95 ? 10.148 -23.828 -0.771 1 97.81 95 LEU B CA 1
ATOM 5361 C C . LEU B 1 95 ? 8.836 -23.906 -1.546 1 97.81 95 LEU B C 1
ATOM 5363 O O . LEU B 1 95 ? 8.742 -24.641 -2.533 1 97.81 95 LEU B O 1
ATOM 5367 N N . PHE B 1 96 ? 7.852 -23.156 -1.112 1 97.5 96 PHE B N 1
ATOM 5368 C CA . PHE B 1 96 ? 6.508 -23.203 -1.681 1 97.5 96 PHE B CA 1
ATOM 5369 C C . PHE B 1 96 ? 6.266 -22 -2.586 1 97.5 96 PHE B C 1
ATOM 5371 O O . PHE B 1 96 ? 6.582 -20.859 -2.217 1 97.5 96 PHE B O 1
ATOM 5378 N N . ASN B 1 97 ? 5.707 -22.25 -3.695 1 95.38 97 ASN B N 1
ATOM 5379 C CA . ASN B 1 97 ? 5.637 -21.219 -4.734 1 95.38 97 ASN B CA 1
ATOM 5380 C C . ASN B 1 97 ? 4.656 -20.109 -4.367 1 95.38 97 ASN B C 1
ATOM 5382 O O . ASN B 1 97 ? 4.863 -18.953 -4.719 1 95.38 97 ASN B O 1
ATOM 5386 N N . CYS B 1 98 ? 3.562 -20.484 -3.807 1 96.38 98 CYS B N 1
ATOM 5387 C CA . CYS B 1 98 ? 2.521 -19.516 -3.486 1 96.38 98 CYS B CA 1
ATOM 5388 C C . CYS B 1 98 ? 1.729 -19.953 -2.26 1 96.38 98 CYS B C 1
ATOM 5390 O O . CYS B 1 98 ? 1.841 -21.109 -1.82 1 96.38 98 CYS B O 1
ATOM 5392 N N . TYR B 1 99 ? 0.996 -19.047 -1.731 1 98.25 99 TYR B N 1
ATOM 5393 C CA . TYR B 1 99 ? 0.097 -19.25 -0.603 1 98.25 99 TYR B CA 1
ATOM 5394 C C . TYR B 1 99 ? -1.245 -18.578 -0.84 1 98.25 99 TYR B C 1
ATOM 5396 O O . TYR B 1 99 ? -1.343 -17.641 -1.649 1 98.25 99 TYR B O 1
ATOM 5404 N N . PHE B 1 100 ? -2.266 -19.109 -0.227 1 98.56 100 PHE B N 1
ATOM 5405 C CA . PHE B 1 100 ? -3.48 -18.344 -0.013 1 98.56 100 PHE B CA 1
ATOM 5406 C C . PHE B 1 100 ? -3.477 -17.703 1.368 1 98.56 100 PHE B C 1
ATOM 5408 O O . PHE B 1 100 ? -3.406 -18.391 2.383 1 98.56 100 PHE B O 1
ATOM 5415 N N . VAL B 1 101 ? -3.451 -16.422 1.421 1 98.69 101 VAL B N 1
ATOM 5416 C CA . VAL B 1 101 ? -3.494 -15.68 2.674 1 98.69 101 VAL B CA 1
ATOM 5417 C C . VAL B 1 101 ? -4.828 -14.953 2.797 1 98.69 101 VAL B C 1
ATOM 5419 O O . VAL B 1 101 ? -5.062 -13.953 2.109 1 98.69 101 VAL B O 1
ATOM 5422 N N . PRO B 1 102 ? -5.688 -15.398 3.691 1 98.5 102 PRO B N 1
ATOM 5423 C CA . PRO B 1 102 ? -7.02 -14.789 3.781 1 98.5 102 PRO B CA 1
ATOM 5424 C C . PRO B 1 102 ? -6.996 -13.422 4.465 1 98.5 102 PRO B C 1
ATOM 5426 O O . PRO B 1 102 ? -6.195 -13.195 5.375 1 98.5 102 PRO B O 1
ATOM 5429 N N . ILE B 1 103 ? -7.777 -12.453 3.92 1 98.19 103 ILE B N 1
ATOM 5430 C CA . ILE B 1 103 ? -8.211 -11.352 4.766 1 98.19 103 ILE B CA 1
ATOM 5431 C C . ILE B 1 103 ? -9.234 -11.852 5.785 1 98.19 103 ILE B C 1
ATOM 5433 O O . ILE B 1 103 ? -10.359 -12.195 5.426 1 98.19 103 ILE B O 1
ATOM 5437 N N . ARG B 1 104 ? -8.906 -11.883 6.965 1 95.25 104 ARG B N 1
ATOM 5438 C CA . ARG B 1 104 ? -9.648 -12.633 7.977 1 95.25 104 ARG B CA 1
ATOM 5439 C C . ARG B 1 104 ? -10.93 -11.898 8.367 1 95.25 104 ARG B C 1
ATOM 5441 O O . ARG B 1 104 ? -11.906 -12.531 8.773 1 95.25 104 ARG B O 1
ATOM 5448 N N . GLU B 1 105 ? -10.844 -10.531 8.305 1 95.19 105 GLU B N 1
ATOM 5449 C CA . GLU B 1 105 ? -12.023 -9.766 8.711 1 95.19 105 GLU B CA 1
ATOM 5450 C C . GLU B 1 105 ? -12.109 -8.445 7.945 1 95.19 105 GLU B C 1
ATOM 5452 O O . GLU B 1 105 ? -11.086 -7.898 7.523 1 95.19 105 GLU B O 1
ATOM 5457 N N . ASP B 1 106 ? -13.312 -8 7.828 1 95.19 106 ASP B N 1
ATOM 5458 C CA . ASP B 1 106 ? -13.594 -6.707 7.207 1 95.19 106 ASP B CA 1
ATOM 5459 C C . ASP B 1 106 ? -13.383 -5.566 8.195 1 95.19 106 ASP B C 1
ATOM 5461 O O . ASP B 1 106 ? -14.352 -5.004 8.719 1 95.19 106 ASP B O 1
ATOM 5465 N N . SER B 1 107 ? -12.133 -5.219 8.453 1 93.44 107 SER B N 1
ATOM 5466 C CA . SER B 1 107 ? -11.719 -4.168 9.383 1 93.44 107 SER B CA 1
ATOM 5467 C C . SER B 1 107 ? -10.32 -3.662 9.055 1 93.44 107 SER B C 1
ATOM 5469 O O . SER B 1 107 ? -9.578 -4.301 8.305 1 93.44 107 SER B O 1
ATOM 5471 N N . VAL B 1 108 ? -9.984 -2.582 9.586 1 91.62 108 VAL B N 1
ATOM 5472 C CA . VAL B 1 108 ? -8.633 -2.039 9.445 1 91.62 108 VAL B CA 1
ATOM 5473 C C . VAL B 1 108 ? -7.617 -3.035 9.992 1 91.62 108 VAL B C 1
ATOM 5475 O O . VAL B 1 108 ? -6.559 -3.242 9.398 1 91.62 108 VAL B O 1
ATOM 5478 N N . ARG B 1 109 ? -7.945 -3.645 11.109 1 92.81 109 ARG B N 1
ATOM 5479 C CA . ARG B 1 109 ? -7.078 -4.664 11.688 1 92.81 109 ARG B CA 1
ATOM 5480 C C . ARG B 1 109 ? -6.902 -5.84 10.734 1 92.81 109 ARG B C 1
ATOM 5482 O O . ARG B 1 109 ? -5.797 -6.363 10.586 1 92.81 109 ARG B O 1
ATOM 5489 N N . GLY B 1 110 ? -8.008 -6.285 10.141 1 96.38 110 GLY B N 1
ATOM 5490 C CA . GLY B 1 110 ? -7.941 -7.363 9.164 1 96.38 110 GLY B CA 1
ATOM 5491 C C . GLY B 1 110 ? -7.07 -7.027 7.969 1 96.38 110 GLY B C 1
ATOM 5492 O O . GLY B 1 110 ? -6.281 -7.863 7.512 1 96.38 110 GLY B O 1
ATOM 5493 N N . ILE B 1 111 ? -7.199 -5.82 7.461 1 96.88 111 ILE B N 1
ATOM 5494 C CA . ILE B 1 111 ? -6.414 -5.363 6.316 1 96.88 111 ILE B CA 1
ATOM 5495 C C . ILE B 1 111 ? -4.938 -5.289 6.703 1 96.88 111 ILE B C 1
ATOM 5497 O O . ILE B 1 111 ? -4.074 -5.766 5.965 1 96.88 111 ILE B O 1
ATOM 5501 N N . ALA B 1 112 ? -4.645 -4.715 7.867 1 96.19 112 ALA B N 1
ATOM 5502 C CA . ALA B 1 112 ? -3.266 -4.586 8.336 1 96.19 112 ALA B CA 1
ATOM 5503 C C . ALA B 1 112 ? -2.613 -5.957 8.5 1 96.19 112 ALA B C 1
ATOM 5505 O O . ALA B 1 112 ? -1.442 -6.137 8.156 1 96.19 112 ALA B O 1
ATOM 5506 N N . ARG B 1 113 ? -3.307 -6.848 9.047 1 96.88 113 ARG B N 1
ATOM 5507 C CA . ARG B 1 113 ? -2.789 -8.203 9.211 1 96.88 113 ARG B CA 1
ATOM 5508 C C . ARG B 1 113 ? -2.463 -8.836 7.859 1 96.88 113 ARG B C 1
ATOM 5510 O O . ARG B 1 113 ? -1.425 -9.477 7.707 1 96.88 113 ARG B O 1
ATOM 5517 N N . PHE B 1 114 ? -3.373 -8.711 6.961 1 98.31 114 PHE B N 1
ATOM 5518 C CA . PHE B 1 114 ? -3.107 -9.234 5.625 1 98.31 114 PHE B CA 1
ATOM 5519 C C . PHE B 1 114 ? -1.835 -8.625 5.047 1 98.31 114 PHE B C 1
ATOM 5521 O O . PHE B 1 114 ? -0.99 -9.336 4.504 1 98.31 114 PHE B O 1
ATOM 5528 N N . LEU B 1 115 ? -1.703 -7.281 5.125 1 98 115 LEU B N 1
ATOM 5529 C CA . LEU B 1 115 ? -0.517 -6.605 4.605 1 98 115 LEU B CA 1
ATOM 5530 C C . LEU B 1 115 ? 0.75 -7.168 5.242 1 98 115 LEU B C 1
ATOM 5532 O O . LEU B 1 115 ? 1.736 -7.426 4.547 1 98 115 LEU B O 1
ATOM 5536 N N . ASP B 1 116 ? 0.743 -7.355 6.504 1 97.12 116 ASP B N 1
ATOM 5537 C CA . ASP B 1 116 ? 1.886 -7.902 7.23 1 97.12 116 ASP B CA 1
ATOM 5538 C C . ASP B 1 116 ? 2.232 -9.305 6.734 1 97.12 116 ASP B C 1
ATOM 5540 O O . ASP B 1 116 ? 3.381 -9.57 6.371 1 97.12 116 ASP B O 1
ATOM 5544 N N . GLU B 1 117 ? 1.245 -10.141 6.676 1 98.06 117 GLU B N 1
ATOM 5545 C CA . GLU B 1 117 ? 1.469 -11.531 6.293 1 98.06 117 GLU B CA 1
ATOM 5546 C C . GLU B 1 117 ? 1.862 -11.648 4.824 1 98.06 117 GLU B C 1
ATOM 5548 O O . GLU B 1 117 ? 2.707 -12.469 4.461 1 98.06 117 GLU B O 1
ATOM 5553 N N . ALA B 1 118 ? 1.232 -10.844 3.99 1 97.62 118 ALA B N 1
ATOM 5554 C CA . ALA B 1 118 ? 1.603 -10.828 2.576 1 97.62 118 ALA B CA 1
ATOM 5555 C C . ALA B 1 118 ? 3.045 -10.367 2.393 1 97.62 118 ALA B C 1
ATOM 5557 O O . ALA B 1 118 ? 3.801 -10.969 1.625 1 97.62 118 ALA B O 1
ATOM 5558 N N . MET B 1 119 ? 3.457 -9.289 3.09 1 95.12 119 MET B N 1
ATOM 5559 C CA . MET B 1 119 ? 4.816 -8.773 2.99 1 95.12 119 MET B CA 1
ATOM 5560 C C . MET B 1 119 ? 5.836 -9.836 3.391 1 95.12 119 MET B C 1
ATOM 5562 O O . MET B 1 119 ? 6.848 -10.023 2.713 1 95.12 119 MET B O 1
ATOM 5566 N N . ARG B 1 120 ? 5.555 -10.508 4.465 1 95.19 120 ARG B N 1
ATOM 5567 C CA . ARG B 1 120 ? 6.449 -11.57 4.922 1 95.19 120 ARG B CA 1
ATOM 5568 C C . ARG B 1 120 ? 6.535 -12.695 3.896 1 95.19 120 ARG B C 1
ATOM 5570 O O . ARG B 1 120 ? 7.613 -13.242 3.654 1 95.19 120 ARG B O 1
ATOM 5577 N N . THR B 1 121 ? 5.41 -13.008 3.354 1 96.31 121 THR B N 1
ATOM 5578 C CA . THR B 1 121 ? 5.363 -14.062 2.35 1 96.31 121 THR B CA 1
ATOM 5579 C C . THR B 1 121 ? 6.164 -13.672 1.111 1 96.31 121 THR B C 1
ATOM 5581 O O . THR B 1 121 ? 6.961 -14.461 0.603 1 96.31 121 THR B O 1
ATOM 5584 N N . PHE B 1 122 ? 5.973 -12.43 0.67 1 94.06 122 PHE B N 1
ATOM 5585 C CA . PHE B 1 122 ? 6.738 -11.922 -0.465 1 94.06 122 PHE B CA 1
ATOM 5586 C C . PHE B 1 122 ? 8.234 -11.93 -0.156 1 94.06 122 PHE B C 1
ATOM 5588 O O . PHE B 1 122 ? 9.047 -12.273 -1.013 1 94.06 122 PHE B O 1
ATOM 5595 N N . ALA B 1 123 ? 8.586 -11.539 1.041 1 91.5 123 ALA B N 1
ATOM 5596 C CA . ALA B 1 123 ? 9.984 -11.453 1.442 1 91.5 123 ALA B CA 1
ATOM 5597 C C . ALA B 1 123 ? 10.672 -12.812 1.362 1 91.5 123 ALA B C 1
ATOM 5599 O O . ALA B 1 123 ? 11.867 -12.898 1.084 1 91.5 123 ALA B O 1
ATOM 5600 N N . TYR B 1 124 ? 9.867 -13.891 1.551 1 93.19 124 TYR B N 1
ATOM 5601 C CA . TYR B 1 124 ? 10.398 -15.242 1.478 1 93.19 124 TYR B CA 1
ATOM 5602 C C . TYR B 1 124 ? 10.328 -15.781 0.055 1 93.19 124 TYR B C 1
ATOM 5604 O O . TYR B 1 124 ? 10.719 -16.922 -0.206 1 93.19 124 TYR B O 1
ATOM 5612 N N . GLY B 1 125 ? 9.758 -14.992 -0.838 1 92.12 125 GLY B N 1
ATOM 5613 C CA . GLY B 1 125 ? 9.703 -15.367 -2.242 1 92.12 125 GLY B CA 1
ATOM 5614 C C . GLY B 1 125 ? 8.398 -16.031 -2.633 1 92.12 125 GLY B C 1
ATOM 5615 O O . GLY B 1 125 ? 8.25 -16.5 -3.77 1 92.12 125 GLY B O 1
ATOM 5616 N N . GLY B 1 126 ? 7.441 -16.109 -1.75 1 94.69 126 GLY B N 1
ATOM 5617 C CA . GLY B 1 126 ? 6.16 -16.734 -2.049 1 94.69 126 GLY B CA 1
ATOM 5618 C C . GLY B 1 126 ? 5.164 -15.773 -2.676 1 94.69 126 GLY B C 1
ATOM 5619 O O . GLY B 1 126 ? 5.125 -14.594 -2.324 1 94.69 126 GLY B O 1
ATOM 5620 N N . GLY B 1 127 ? 4.363 -16.297 -3.609 1 95.69 127 GLY B N 1
ATOM 5621 C CA . GLY B 1 127 ? 3.23 -15.539 -4.109 1 95.69 127 GLY B CA 1
ATOM 5622 C C . GLY B 1 127 ? 2.035 -15.57 -3.174 1 95.69 127 GLY B C 1
ATOM 5623 O O . GLY B 1 127 ? 1.978 -16.391 -2.258 1 95.69 127 GLY B O 1
ATOM 5624 N N . VAL B 1 128 ? 1.114 -14.664 -3.422 1 97.88 128 VAL B N 1
ATOM 5625 C CA . VAL B 1 128 ? -0.025 -14.562 -2.516 1 97.88 128 VAL B CA 1
ATOM 5626 C C . VAL B 1 128 ? -1.32 -14.484 -3.32 1 97.88 128 VAL B C 1
ATOM 5628 O O . VAL B 1 128 ? -1.438 -13.688 -4.25 1 97.88 128 VAL B O 1
ATOM 5631 N N . GLY B 1 129 ? -2.24 -15.398 -3.047 1 98.44 129 GLY B N 1
ATOM 5632 C CA . GLY B 1 129 ? -3.631 -15.234 -3.439 1 98.44 129 GLY B CA 1
ATOM 5633 C C . GLY B 1 129 ? -4.527 -14.805 -2.293 1 98.44 129 GLY B C 1
ATOM 5634 O O . GLY B 1 129 ? -4.285 -15.164 -1.14 1 98.44 129 GLY B O 1
ATOM 5635 N N . THR B 1 130 ? -5.516 -14.016 -2.574 1 98.69 130 THR B N 1
ATOM 5636 C CA . THR B 1 130 ? -6.484 -13.641 -1.552 1 98.69 130 THR B CA 1
ATOM 5637 C C . THR B 1 130 ? -7.812 -13.234 -2.188 1 98.69 130 THR B C 1
ATOM 5639 O O . THR B 1 130 ? -7.926 -13.172 -3.414 1 98.69 130 THR B O 1
ATOM 5642 N N . ASN B 1 131 ? -8.836 -13.156 -1.373 1 98.69 131 ASN B N 1
ATOM 5643 C CA . ASN B 1 131 ? -10.156 -12.695 -1.785 1 98.69 131 ASN B CA 1
ATOM 5644 C C . ASN B 1 131 ? -10.438 -11.273 -1.294 1 98.69 131 ASN B C 1
ATOM 5646 O O . ASN B 1 131 ? -10.609 -11.047 -0.094 1 98.69 131 ASN B O 1
ATOM 5650 N N . ALA B 1 132 ? -10.555 -10.383 -2.207 1 98.06 132 ALA B N 1
ATOM 5651 C CA . ALA B 1 132 ? -10.742 -8.984 -1.818 1 98.06 132 ALA B CA 1
ATOM 5652 C C . ALA B 1 132 ? -12.188 -8.711 -1.439 1 98.06 132 ALA B C 1
ATOM 5654 O O . ALA B 1 132 ? -12.492 -7.703 -0.792 1 98.06 132 ALA B O 1
ATOM 5655 N N . ASP B 1 133 ? -13.117 -9.602 -1.826 1 97.94 133 ASP B N 1
ATOM 5656 C CA . ASP B 1 133 ? -14.547 -9.375 -1.642 1 97.94 133 ASP B CA 1
ATOM 5657 C C . ASP B 1 133 ? -14.945 -9.555 -0.179 1 97.94 133 ASP B C 1
ATOM 5659 O O . ASP B 1 133 ? -16.125 -9.414 0.172 1 97.94 133 ASP B O 1
ATOM 5663 N N . VAL B 1 134 ? -14 -9.875 0.74 1 97.5 134 VAL B N 1
ATOM 5664 C CA . VAL B 1 134 ? -14.242 -9.906 2.18 1 97.5 134 VAL B CA 1
ATOM 5665 C C . VAL B 1 134 ? -14.484 -8.492 2.691 1 97.5 134 VAL B C 1
ATOM 5667 O O . VAL B 1 134 ? -15.125 -8.297 3.723 1 97.5 134 VAL B O 1
ATOM 5670 N N . LEU B 1 135 ? -14 -7.5 1.997 1 97.44 135 LEU B N 1
ATOM 5671 C CA . LEU B 1 135 ? -14.07 -6.105 2.42 1 97.44 135 LEU B CA 1
ATOM 5672 C C . LEU B 1 135 ? -15.375 -5.465 1.96 1 97.44 135 LEU B C 1
ATOM 5674 O O . LEU B 1 135 ? -15.875 -5.773 0.875 1 97.44 135 LEU B O 1
ATOM 5678 N N . ARG B 1 136 ? -15.859 -4.602 2.754 1 97 136 ARG B N 1
ATOM 5679 C CA . ARG B 1 136 ? -17.125 -3.934 2.484 1 97 136 ARG B CA 1
ATOM 5680 C C . ARG B 1 136 ? -17.031 -3.07 1.232 1 97 136 ARG B C 1
ATOM 5682 O O . ARG B 1 136 ? -15.945 -2.666 0.826 1 97 136 ARG B O 1
ATOM 5689 N N . PRO B 1 137 ? -18.156 -2.836 0.577 1 96.69 137 PRO B N 1
ATOM 5690 C CA . PRO B 1 137 ? -18.156 -2.057 -0.663 1 96.69 137 PRO B CA 1
ATOM 5691 C C . PRO B 1 137 ? -18.031 -0.555 -0.417 1 96.69 137 PRO B C 1
ATOM 5693 O O . PRO B 1 137 ? -18.188 -0.096 0.718 1 96.69 137 PRO B O 1
ATOM 5696 N N . LYS B 1 138 ? -17.719 0.155 -1.447 1 94 138 LYS B N 1
ATOM 5697 C CA . LYS B 1 138 ? -17.672 1.614 -1.435 1 94 138 LYS B CA 1
ATOM 5698 C C . LYS B 1 138 ? -18.984 2.207 -0.934 1 94 138 LYS B C 1
ATOM 5700 O O . LYS B 1 138 ? -20.062 1.755 -1.321 1 94 138 LYS B O 1
ATOM 5705 N N . GLY B 1 139 ? -18.812 3.195 -0.022 1 90.94 139 GLY B N 1
ATOM 5706 C CA . GLY B 1 139 ? -19.984 3.875 0.479 1 90.94 139 GLY B CA 1
ATOM 5707 C C . GLY B 1 139 ? -20.547 3.254 1.746 1 90.94 139 GLY B C 1
ATOM 5708 O O . GLY B 1 139 ? -21.406 3.844 2.41 1 90.94 139 GLY B O 1
ATOM 5709 N N . ALA B 1 140 ? -20.109 1.976 2.102 1 92.69 140 ALA B N 1
ATOM 5710 C CA . ALA B 1 140 ? -20.562 1.345 3.338 1 92.69 140 ALA B CA 1
ATOM 5711 C C . ALA B 1 140 ? -20.234 2.215 4.547 1 92.69 140 ALA B C 1
ATOM 5713 O O . ALA B 1 140 ? -19.172 2.834 4.609 1 92.69 140 ALA B O 1
ATOM 5714 N N . LYS B 1 141 ? -21.078 2.219 5.484 1 86.75 141 LYS B N 1
ATOM 5715 C CA . LYS B 1 141 ? -20.922 3.037 6.688 1 86.75 141 LYS B CA 1
ATOM 5716 C C . LYS B 1 141 ? -19.812 2.494 7.586 1 86.75 141 LYS B C 1
ATOM 5718 O O . LYS B 1 141 ? -19.672 1.28 7.742 1 86.75 141 LYS B O 1
ATOM 5723 N N . VAL B 1 142 ? -19.016 3.436 8.039 1 82.62 142 VAL B N 1
ATOM 5724 C CA . VAL B 1 142 ? -17.984 3.076 9.016 1 82.62 142 VAL B CA 1
ATOM 5725 C C . VAL B 1 142 ? -18.203 3.871 10.297 1 82.62 142 VAL B C 1
ATOM 5727 O O . VAL B 1 142 ? -18.797 4.945 10.281 1 82.62 142 VAL B O 1
ATOM 5730 N N . GLY B 1 143 ? -17.891 3.416 11.43 1 76.62 143 GLY B N 1
ATOM 5731 C CA . GLY B 1 143 ? -18.141 4.039 12.719 1 76.62 143 GLY B CA 1
ATOM 5732 C C . GLY B 1 143 ? -17.016 4.957 13.172 1 76.62 143 GLY B C 1
ATOM 5733 O O . GLY B 1 143 ? -17 5.41 14.32 1 76.62 143 GLY B O 1
ATOM 5734 N N . ASN B 1 144 ? -16.109 5.191 12.297 1 78.44 144 ASN B N 1
ATOM 5735 C CA . ASN B 1 144 ? -14.977 6.047 12.641 1 78.44 144 ASN B CA 1
ATOM 5736 C C . ASN B 1 144 ? -14.992 7.348 11.844 1 78.44 144 ASN B C 1
ATOM 5738 O O . ASN B 1 144 ? -16.047 7.77 11.359 1 78.44 144 ASN B O 1
ATOM 5742 N N . ALA B 1 145 ? -13.906 8.07 11.812 1 74.75 145 ALA B N 1
ATOM 5743 C CA . ALA B 1 145 ? -13.836 9.414 11.242 1 74.75 145 ALA B CA 1
ATOM 5744 C C . ALA B 1 145 ? -14.094 9.383 9.742 1 74.75 145 ALA B C 1
ATOM 5746 O O . ALA B 1 145 ? -14.391 10.414 9.141 1 74.75 145 ALA B O 1
ATOM 5747 N N . GLY B 1 146 ? -13.938 8.266 8.961 1 69.38 146 GLY B N 1
ATOM 5748 C CA . GLY B 1 146 ? -14.094 8.172 7.516 1 69.38 146 GLY B CA 1
ATOM 5749 C C . GLY B 1 146 ? -15.539 8.242 7.066 1 69.38 146 GLY B C 1
ATOM 5750 O O . GLY B 1 146 ? -15.82 8.508 5.895 1 69.38 146 GLY B O 1
ATOM 5751 N N . VAL B 1 147 ? -16.5 8.125 7.918 1 72.38 147 VAL B N 1
ATOM 5752 C CA . VAL B 1 147 ? -17.938 8.195 7.688 1 72.38 147 VAL B CA 1
ATOM 5753 C C . VAL B 1 147 ? -18.375 7.055 6.773 1 72.38 147 VAL B C 1
ATOM 5755 O O . VAL B 1 147 ? -19.312 6.32 7.098 1 72.38 147 VAL B O 1
ATOM 5758 N N . GLU B 1 148 ? -17.594 6.902 5.574 1 85.56 148 GLU B N 1
ATOM 5759 C CA . GLU B 1 148 ? -17.891 5.824 4.633 1 85.56 148 GLU B CA 1
ATOM 5760 C C . GLU B 1 148 ? -16.609 5.145 4.156 1 85.56 148 GLU B C 1
ATOM 5762 O O . GLU B 1 148 ? -15.539 5.766 4.129 1 85.56 148 GLU B O 1
ATOM 5767 N N . SER B 1 149 ? -16.766 3.848 3.752 1 90.12 149 SER B N 1
ATOM 5768 C CA . SER B 1 149 ? -15.625 3.078 3.26 1 90.12 149 SER B CA 1
ATOM 5769 C C . SER B 1 149 ? -15.281 3.453 1.822 1 90.12 149 SER B C 1
ATOM 5771 O O . SER B 1 149 ? -16.172 3.801 1.039 1 90.12 149 SER B O 1
ATOM 5773 N N . SER B 1 150 ? -13.977 3.359 1.522 1 90.25 150 SER B N 1
ATOM 5774 C CA . SER B 1 150 ? -13.539 3.564 0.147 1 90.25 150 SER B CA 1
ATOM 5775 C C . SER B 1 150 ? -13.797 2.332 -0.709 1 90.25 150 SER B C 1
ATOM 5777 O O . SER B 1 150 ? -13.734 2.396 -1.938 1 90.25 150 SER B O 1
ATOM 5779 N N . GLY B 1 151 ? -14.055 1.169 -0.037 1 94 151 GLY B N 1
ATOM 5780 C CA . GLY B 1 151 ? -14.5 -0.014 -0.755 1 94 151 GLY B CA 1
ATOM 5781 C C . GLY B 1 151 ? -13.391 -1.016 -1.003 1 94 151 GLY B C 1
ATOM 5782 O O . GLY B 1 151 ? -12.211 -0.695 -0.84 1 94 151 GLY B O 1
ATOM 5783 N N . ALA B 1 152 ? -13.727 -2.199 -1.411 1 96 152 ALA B N 1
ATOM 5784 C CA . ALA B 1 152 ? -12.82 -3.318 -1.639 1 96 152 ALA B CA 1
ATOM 5785 C C . ALA B 1 152 ? -11.883 -3.039 -2.814 1 96 152 ALA B C 1
ATOM 5787 O O . ALA B 1 152 ? -10.688 -3.303 -2.738 1 96 152 ALA B O 1
ATOM 5788 N N . VAL B 1 153 ? -12.398 -2.512 -3.887 1 94.81 153 VAL B N 1
ATOM 5789 C CA . VAL B 1 153 ? -11.617 -2.281 -5.098 1 94.81 153 VAL B CA 1
ATOM 5790 C C . VAL B 1 153 ? -10.547 -1.223 -4.832 1 94.81 153 VAL B C 1
ATOM 5792 O O . VAL B 1 153 ? -9.438 -1.304 -5.367 1 94.81 153 VAL B O 1
ATOM 5795 N N . SER B 1 154 ? -10.891 -0.219 -4.051 1 92.88 154 SER B N 1
ATOM 5796 C CA . SER B 1 154 ? -9.914 0.79 -3.658 1 92.88 154 SER B CA 1
ATOM 5797 C C . SER B 1 154 ? -8.734 0.16 -2.926 1 92.88 154 SER B C 1
ATOM 5799 O O . SER B 1 154 ? -7.574 0.488 -3.203 1 92.88 154 SER B O 1
ATOM 5801 N N . PHE B 1 155 ? -8.992 -0.786 -2.041 1 94.94 155 PHE B N 1
ATOM 5802 C CA . PHE B 1 155 ? -7.938 -1.434 -1.269 1 94.94 155 PHE B CA 1
ATOM 5803 C C . PHE B 1 155 ? -7.117 -2.367 -2.15 1 94.94 155 PHE B C 1
ATOM 5805 O O . PHE B 1 155 ? -5.957 -2.654 -1.849 1 94.94 155 PHE B O 1
ATOM 5812 N N . MET B 1 156 ? -7.68 -2.848 -3.262 1 96.06 156 MET B N 1
ATOM 5813 C CA . MET B 1 156 ? -6.918 -3.676 -4.195 1 96.06 156 MET B CA 1
ATOM 5814 C C . MET B 1 156 ? -5.727 -2.906 -4.758 1 96.06 156 MET B C 1
ATOM 5816 O O . MET B 1 156 ? -4.684 -3.494 -5.043 1 96.06 156 MET B O 1
ATOM 5820 N N . GLU B 1 157 ? -5.891 -1.596 -4.898 1 92.69 157 GLU B N 1
ATOM 5821 C CA . GLU B 1 157 ? -4.773 -0.769 -5.34 1 92.69 157 GLU B CA 1
ATOM 5822 C C . GLU B 1 157 ? -3.613 -0.831 -4.348 1 92.69 157 GLU B C 1
ATOM 5824 O O . GLU B 1 157 ? -2.451 -0.912 -4.746 1 92.69 157 GLU B O 1
ATOM 5829 N N . LEU B 1 158 ? -3.971 -0.742 -3.115 1 94.88 158 LEU B N 1
ATOM 5830 C CA . LEU B 1 158 ? -2.963 -0.833 -2.062 1 94.88 158 LEU B CA 1
ATOM 5831 C C . LEU B 1 158 ? -2.266 -2.189 -2.094 1 94.88 158 LEU B C 1
ATOM 5833 O O . LEU B 1 158 ? -1.038 -2.262 -2.01 1 94.88 158 LEU B O 1
ATOM 5837 N N . PHE B 1 159 ? -3.055 -3.252 -2.236 1 97.12 159 PHE B N 1
ATOM 5838 C CA . PHE B 1 159 ? -2.494 -4.598 -2.275 1 97.12 159 PHE B CA 1
ATOM 5839 C C . PHE B 1 159 ? -1.575 -4.77 -3.48 1 97.12 159 PHE B C 1
ATOM 5841 O O . PHE B 1 159 ? -0.486 -5.332 -3.361 1 97.12 159 PHE B O 1
ATOM 5848 N N . SER B 1 160 ? -2.01 -4.285 -4.578 1 94.5 160 SER B N 1
ATOM 5849 C CA . SER B 1 160 ? -1.225 -4.348 -5.805 1 94.5 160 SER B CA 1
ATOM 5850 C C . SER B 1 160 ? 0.084 -3.576 -5.664 1 94.5 160 SER B C 1
ATOM 5852 O O . SER B 1 160 ? 1.139 -4.051 -6.094 1 94.5 160 SER B O 1
ATOM 5854 N N . THR B 1 161 ? 0.025 -2.369 -5.121 1 92.75 161 THR B N 1
ATOM 5855 C CA . THR B 1 161 ? 1.222 -1.56 -4.918 1 92.75 161 THR B CA 1
ATOM 5856 C C . THR B 1 161 ? 2.209 -2.271 -4 1 92.75 161 THR B C 1
ATOM 5858 O O . THR B 1 161 ? 3.418 -2.248 -4.242 1 92.75 161 THR B O 1
ATOM 5861 N N . LEU B 1 162 ? 1.708 -2.869 -2.939 1 94.94 162 LEU B N 1
ATOM 5862 C CA . LEU B 1 162 ? 2.553 -3.652 -2.045 1 94.94 162 LEU B CA 1
ATOM 5863 C C . LEU B 1 162 ? 3.301 -4.738 -2.812 1 94.94 162 LEU B C 1
ATOM 5865 O O . LEU B 1 162 ? 4.512 -4.902 -2.646 1 94.94 162 LEU B O 1
ATOM 5869 N N . ALA B 1 163 ? 2.537 -5.453 -3.619 1 94.06 163 ALA B N 1
ATOM 5870 C CA . ALA B 1 163 ? 3.156 -6.52 -4.402 1 94.06 163 ALA B CA 1
ATOM 5871 C C . ALA B 1 163 ? 4.25 -5.965 -5.312 1 94.06 163 ALA B C 1
ATOM 5873 O O . ALA B 1 163 ? 5.312 -6.574 -5.461 1 94.06 163 ALA B O 1
ATOM 5874 N N . GLY B 1 164 ? 4.008 -4.84 -5.914 1 90.69 164 GLY B N 1
ATOM 5875 C CA . GLY B 1 164 ? 4.984 -4.207 -6.789 1 90.69 164 GLY B CA 1
ATOM 5876 C C . GLY B 1 164 ? 6.262 -3.807 -6.07 1 90.69 164 GLY B C 1
ATOM 5877 O O . GLY B 1 164 ? 7.359 -4.082 -6.555 1 90.69 164 GLY B O 1
ATOM 5878 N N . VAL B 1 165 ? 6.074 -3.207 -4.93 1 90.62 165 VAL B N 1
ATOM 5879 C CA . VAL B 1 165 ? 7.211 -2.709 -4.16 1 90.62 165 VAL B CA 1
ATOM 5880 C C . VAL B 1 165 ? 8.039 -3.883 -3.648 1 90.62 165 VAL B C 1
ATOM 5882 O O . VAL B 1 165 ? 9.273 -3.844 -3.691 1 90.62 165 VAL B O 1
ATOM 5885 N N . MET B 1 166 ? 7.41 -4.906 -3.199 1 89.88 166 MET B N 1
ATOM 5886 C CA . MET B 1 166 ? 8.102 -6.086 -2.693 1 89.88 166 MET B CA 1
ATOM 5887 C C . MET B 1 166 ? 8.789 -6.84 -3.824 1 89.88 166 MET B C 1
ATOM 5889 O O . MET B 1 166 ? 9.844 -7.445 -3.621 1 89.88 166 MET B O 1
ATOM 5893 N N . GLY B 1 167 ? 8.18 -6.809 -4.996 1 83.06 167 GLY B N 1
ATOM 5894 C CA . GLY B 1 167 ? 8.719 -7.523 -6.141 1 83.06 167 GLY B CA 1
ATOM 5895 C C . GLY B 1 167 ? 9.938 -6.848 -6.746 1 83.06 167 GLY B C 1
ATOM 5896 O O . GLY B 1 167 ? 10.719 -7.484 -7.453 1 83.06 167 GLY B O 1
ATOM 5897 N N . ALA B 1 168 ? 10.109 -5.668 -6.496 1 69 168 ALA B N 1
ATOM 5898 C CA . ALA B 1 168 ? 11.219 -4.902 -7.055 1 69 168 ALA B CA 1
ATOM 5899 C C . ALA B 1 168 ? 12.523 -5.199 -6.312 1 69 168 ALA B C 1
ATOM 5901 O O . ALA B 1 168 ? 13.594 -4.762 -6.727 1 69 168 ALA B O 1
ATOM 5902 N N . SER B 1 169 ? 12.484 -6.047 -5.293 1 63.53 169 SER B N 1
ATOM 5903 C CA . SER B 1 169 ? 13.656 -6.398 -4.488 1 63.53 169 SER B CA 1
ATOM 5904 C C . SER B 1 169 ? 14.469 -7.504 -5.148 1 63.53 169 SER B C 1
ATOM 5906 O O . SER B 1 169 ? 14.344 -8.672 -4.785 1 63.53 169 SER B O 1
ATOM 5908 N N . GLY B 1 170 ? 15.094 -7.352 -6.383 1 58.16 170 GLY B N 1
ATOM 5909 C CA . GLY B 1 170 ? 16.047 -8.156 -7.137 1 58.16 170 GLY B CA 1
ATOM 5910 C C . GLY B 1 170 ? 15.656 -9.625 -7.199 1 58.16 170 GLY B C 1
ATOM 5911 O O . GLY B 1 170 ? 16.188 -10.375 -8.023 1 58.16 170 GLY B O 1
ATOM 5912 N N . GLY B 1 171 ? 14.977 -10.117 -6.242 1 56.03 171 GLY B N 1
ATOM 5913 C CA . GLY B 1 171 ? 14.609 -11.523 -6.34 1 56.03 171 GLY B CA 1
ATOM 5914 C C . GLY B 1 171 ? 13.336 -11.742 -7.133 1 56.03 171 GLY B C 1
ATOM 5915 O O . GLY B 1 171 ? 13.094 -11.07 -8.141 1 56.03 171 GLY B O 1
ATOM 5916 N N . ARG B 1 172 ? 12.727 -12.766 -6.879 1 55.81 172 ARG B N 1
ATOM 5917 C CA . ARG B 1 172 ? 11.461 -13.039 -7.543 1 55.81 172 ARG B CA 1
ATOM 5918 C C . ARG B 1 172 ? 10.445 -11.938 -7.262 1 55.81 172 ARG B C 1
ATOM 5920 O O . ARG B 1 172 ? 10.32 -11.477 -6.129 1 55.81 172 ARG B O 1
ATOM 5927 N N . ARG B 1 173 ? 9.891 -11.477 -8.242 1 59.78 173 ARG B N 1
ATOM 5928 C CA . ARG B 1 173 ? 8.844 -10.461 -8.227 1 59.78 173 ARG B CA 1
ATOM 5929 C C . ARG B 1 173 ? 7.664 -10.898 -7.363 1 59.78 173 ARG B C 1
ATOM 5931 O O . ARG B 1 173 ? 7.32 -12.078 -7.332 1 59.78 173 ARG B O 1
ATOM 5938 N N . GLY B 1 174 ? 7.184 -10.164 -6.504 1 68.06 174 GLY B N 1
ATOM 5939 C CA . GLY B 1 174 ? 5.926 -10.398 -5.816 1 68.06 174 GLY B CA 1
ATOM 5940 C C . GLY B 1 174 ? 4.781 -10.711 -6.762 1 68.06 174 GLY B C 1
ATOM 5941 O O . GLY B 1 174 ? 4.668 -10.109 -7.832 1 68.06 174 GLY B O 1
ATOM 5942 N N . ALA B 1 175 ? 4.141 -11.812 -6.57 1 88.81 175 ALA B N 1
ATOM 5943 C CA . ALA B 1 175 ? 2.979 -12.195 -7.367 1 88.81 175 ALA B CA 1
ATOM 5944 C C . ALA B 1 175 ? 1.713 -12.227 -6.516 1 88.81 175 ALA B C 1
ATOM 5946 O O . ALA B 1 175 ? 1.707 -12.789 -5.422 1 88.81 175 ALA B O 1
ATOM 5947 N N . LEU B 1 176 ? 0.703 -11.484 -6.969 1 96.56 176 LEU B N 1
ATOM 5948 C CA . LEU B 1 176 ? -0.534 -11.352 -6.207 1 96.56 176 LEU B CA 1
ATOM 5949 C C . LEU B 1 176 ? -1.743 -11.703 -7.066 1 96.56 176 LEU B C 1
ATOM 5951 O O . LEU B 1 176 ? -1.827 -11.297 -8.227 1 96.56 176 LEU B O 1
ATOM 5955 N N . MET B 1 177 ? -2.588 -12.578 -6.543 1 97.69 177 MET B N 1
ATOM 5956 C CA . MET B 1 177 ? -3.896 -12.883 -7.117 1 97.69 177 MET B CA 1
ATOM 5957 C C . MET B 1 177 ? -5.016 -12.336 -6.238 1 97.69 177 MET B C 1
ATOM 5959 O O . MET B 1 177 ? -5.074 -12.641 -5.043 1 97.69 177 MET B O 1
ATOM 5963 N N . LEU B 1 178 ? -5.785 -11.477 -6.824 1 98.19 178 LEU B N 1
ATOM 5964 C CA . LEU B 1 178 ? -6.988 -10.984 -6.164 1 98.19 178 LEU B CA 1
ATOM 5965 C C . LEU B 1 178 ? -8.242 -11.562 -6.812 1 98.19 178 LEU B C 1
ATOM 5967 O O . LEU B 1 178 ? -8.477 -11.359 -8.008 1 98.19 178 LEU B O 1
ATOM 5971 N N . THR B 1 179 ? -9.031 -12.273 -6.047 1 98.56 179 THR B N 1
ATOM 5972 C CA . THR B 1 179 ? -10.289 -12.812 -6.57 1 98.56 179 THR B CA 1
ATOM 5973 C C . THR B 1 179 ? -11.484 -12.086 -5.949 1 98.56 179 THR B C 1
ATOM 5975 O O . THR B 1 179 ? -11.336 -11.391 -4.941 1 98.56 179 THR B O 1
ATOM 5978 N N . PHE B 1 180 ? -12.594 -12.211 -6.582 1 98.5 180 PHE B N 1
ATOM 5979 C CA . PHE B 1 180 ? -13.805 -11.492 -6.199 1 98.5 180 PHE B CA 1
ATOM 5980 C C . PHE B 1 180 ? -15.039 -12.359 -6.418 1 98.5 180 PHE B C 1
ATOM 5982 O O . PHE B 1 180 ? -15.086 -13.156 -7.359 1 98.5 180 PHE B O 1
ATOM 5989 N N . ALA B 1 181 ? -16.031 -12.25 -5.559 1 98.56 181 ALA B N 1
ATOM 5990 C CA . ALA B 1 181 ? -17.281 -12.984 -5.676 1 98.56 181 ALA B CA 1
ATOM 5991 C C . ALA B 1 181 ? -18.234 -12.312 -6.664 1 98.56 181 ALA B C 1
ATOM 5993 O O . ALA B 1 181 ? -18.266 -11.078 -6.762 1 98.56 181 ALA B O 1
ATOM 5994 N N . ASP B 1 182 ? -19.047 -13.062 -7.301 1 98.75 182 ASP B N 1
ATOM 5995 C CA . ASP B 1 182 ? -20.016 -12.531 -8.266 1 98.75 182 ASP B CA 1
ATOM 5996 C C . ASP B 1 182 ? -21.234 -11.961 -7.562 1 98.75 182 ASP B C 1
ATOM 5998 O O . ASP B 1 182 ? -22.172 -11.484 -8.211 1 98.75 182 ASP B O 1
ATOM 6002 N N . THR B 1 183 ? -21.203 -11.922 -6.195 1 98.62 183 THR B N 1
ATOM 6003 C CA . THR B 1 183 ? -22.359 -11.422 -5.453 1 98.62 183 THR B CA 1
ATOM 6004 C C . THR B 1 183 ? -22.016 -10.141 -4.703 1 98.62 183 THR B C 1
ATOM 6006 O O . THR B 1 183 ? -22.859 -9.562 -4.023 1 98.62 183 THR B O 1
ATOM 6009 N N . HIS B 1 184 ? -20.828 -9.711 -4.715 1 98.62 184 HIS B N 1
ATOM 6010 C CA . HIS B 1 184 ? -20.406 -8.516 -3.988 1 98.62 184 HIS B CA 1
ATOM 6011 C C . HIS B 1 184 ? -20.953 -7.254 -4.637 1 98.62 184 HIS B C 1
ATOM 6013 O O . HIS B 1 184 ? -20.969 -7.133 -5.863 1 98.62 184 HIS B O 1
ATOM 6019 N N . PRO B 1 185 ? -21.359 -6.266 -3.939 1 98.38 185 PRO B N 1
ATOM 6020 C CA . PRO B 1 185 ? -21.969 -5.055 -4.496 1 98.38 185 PRO B CA 1
ATOM 6021 C C . PRO B 1 185 ? -21 -4.258 -5.371 1 98.38 185 PRO B C 1
ATOM 6023 O O . PRO B 1 185 ? -21.438 -3.414 -6.164 1 98.38 185 PRO B O 1
ATOM 6026 N N . GLU B 1 186 ? -19.703 -4.48 -5.285 1 97.38 186 GLU B N 1
ATOM 6027 C CA . GLU B 1 186 ? -18.719 -3.797 -6.129 1 97.38 186 GLU B CA 1
ATOM 6028 C C . GLU B 1 186 ? -18.328 -4.652 -7.328 1 97.38 186 GLU B C 1
ATOM 6030 O O . GLU B 1 186 ? -17.281 -4.441 -7.934 1 97.38 186 GLU B O 1
ATOM 6035 N N . LEU B 1 187 ? -19.125 -5.605 -7.66 1 98.38 187 LEU B N 1
ATOM 6036 C CA . LEU B 1 187 ? -18.812 -6.516 -8.758 1 98.38 187 LEU B CA 1
ATOM 6037 C C . LEU B 1 187 ? -18.469 -5.742 -10.023 1 98.38 187 LEU B C 1
ATOM 6039 O O . LEU B 1 187 ? -17.438 -6 -10.656 1 98.38 187 LEU B O 1
ATOM 6043 N N . LEU B 1 188 ? -19.297 -4.762 -10.43 1 97.25 188 LEU B N 1
ATOM 6044 C CA . LEU B 1 188 ? -19.062 -4.031 -11.672 1 97.25 188 LEU B CA 1
ATOM 6045 C C . LEU B 1 188 ? -17.781 -3.217 -11.602 1 97.25 188 LEU B C 1
ATOM 6047 O O . LEU B 1 188 ? -17.031 -3.146 -12.578 1 97.25 188 LEU B O 1
ATOM 6051 N N . ASP B 1 189 ? -17.5 -2.586 -10.43 1 94.62 189 ASP B N 1
ATOM 6052 C CA . ASP B 1 189 ? -16.25 -1.854 -10.242 1 94.62 189 ASP B CA 1
ATOM 6053 C C . ASP B 1 189 ? -15.047 -2.781 -10.375 1 94.62 189 ASP B C 1
ATOM 6055 O O . ASP B 1 189 ? -14.031 -2.408 -10.961 1 94.62 189 ASP B O 1
ATOM 6059 N N . PHE B 1 190 ? -15.18 -3.982 -9.758 1 96.62 190 PHE B N 1
ATOM 6060 C CA . PHE B 1 190 ? -14.109 -4.973 -9.852 1 96.62 190 PHE B CA 1
ATOM 6061 C C . PHE B 1 190 ? -13.828 -5.332 -11.305 1 96.62 190 PHE B C 1
ATOM 6063 O O . PHE B 1 190 ? -12.672 -5.395 -11.719 1 96.62 190 PHE B O 1
ATOM 6070 N N . LEU B 1 191 ? -14.852 -5.535 -12.078 1 96.62 191 LEU B N 1
ATOM 6071 C CA . LEU B 1 191 ? -14.727 -5.965 -13.461 1 96.62 191 LEU B CA 1
ATOM 6072 C C . LEU B 1 191 ? -14.094 -4.867 -14.312 1 96.62 191 LEU B C 1
ATOM 6074 O O . LEU B 1 191 ? -13.414 -5.156 -15.305 1 96.62 191 LEU B O 1
ATOM 6078 N N . ARG B 1 192 ? -14.18 -3.658 -13.891 1 92.56 192 ARG B N 1
ATOM 6079 C CA . ARG B 1 192 ? -13.656 -2.523 -14.641 1 92.56 192 ARG B CA 1
ATOM 6080 C C . ARG B 1 192 ? -12.273 -2.119 -14.125 1 92.56 192 ARG B C 1
ATOM 6082 O O . ARG B 1 192 ? -11.672 -1.176 -14.641 1 92.56 192 ARG B O 1
ATOM 6089 N N . ALA B 1 193 ? -11.844 -2.732 -13.172 1 91.12 193 ALA B N 1
ATOM 6090 C CA . ALA B 1 193 ? -10.695 -2.264 -12.398 1 91.12 193 ALA B CA 1
ATOM 6091 C C . ALA B 1 193 ? -9.469 -2.09 -13.297 1 91.12 193 ALA B C 1
ATOM 6093 O O . ALA B 1 193 ? -8.648 -1.204 -13.07 1 91.12 193 ALA B O 1
ATOM 6094 N N . LYS B 1 194 ? -9.289 -2.855 -14.352 1 88.25 194 LYS B N 1
ATOM 6095 C CA . LYS B 1 194 ? -8.086 -2.781 -15.18 1 88.25 194 LYS B CA 1
ATOM 6096 C C . LYS B 1 194 ? -8.406 -2.248 -16.578 1 88.25 194 LYS B C 1
ATOM 6098 O O . LYS B 1 194 ? -7.602 -2.375 -17.484 1 88.25 194 LYS B O 1
ATOM 6103 N N . THR B 1 195 ? -9.555 -1.731 -16.797 1 79.75 195 THR B N 1
ATOM 6104 C CA . THR B 1 195 ? -9.898 -1.196 -18.109 1 79.75 195 THR B CA 1
ATOM 6105 C C . THR B 1 195 ? -9.664 0.311 -18.156 1 79.75 195 THR B C 1
ATOM 6107 O O . THR B 1 195 ? -9.914 0.951 -19.188 1 79.75 195 THR B O 1
ATOM 6110 N N . ASP B 1 196 ? -9.328 0.869 -16.984 1 64.19 196 ASP B N 1
ATOM 6111 C CA . ASP B 1 196 ? -8.977 2.285 -17 1 64.19 196 ASP B CA 1
ATOM 6112 C C . ASP B 1 196 ? -7.707 2.527 -17.812 1 64.19 196 ASP B C 1
ATOM 6114 O O . ASP B 1 196 ? -6.715 1.813 -17.656 1 64.19 196 ASP B O 1
ATOM 6118 N N . PRO B 1 197 ? -7.93 3.246 -18.938 1 57.38 197 PRO B N 1
ATOM 6119 C CA . PRO B 1 197 ? -6.77 3.455 -19.797 1 57.38 197 PRO B CA 1
ATOM 6120 C C . PRO B 1 197 ? -5.504 3.801 -19.016 1 57.38 197 PRO B C 1
ATOM 6122 O O . PRO B 1 197 ? -4.398 3.461 -19.453 1 57.38 197 PRO B O 1
ATOM 6125 N N . GLU B 1 198 ? -5.762 4.539 -18.047 1 52.75 198 GLU B N 1
ATOM 6126 C CA . GLU B 1 198 ? -4.535 4.84 -17.328 1 52.75 198 GLU B CA 1
ATOM 6127 C C . GLU B 1 198 ? -4.152 3.699 -16.391 1 52.75 198 GLU B C 1
ATOM 6129 O O . GLU B 1 198 ? -3.049 3.682 -15.836 1 52.75 198 GLU B O 1
ATOM 6134 N N . ARG B 1 199 ? -4.887 2.43 -16.672 1 53.06 199 ARG B N 1
ATOM 6135 C CA . ARG B 1 199 ? -4.684 1.175 -15.953 1 53.06 199 ARG B CA 1
ATOM 6136 C C . ARG B 1 199 ? -3.838 1.39 -14.703 1 53.06 199 ARG B C 1
ATOM 6138 O O . ARG B 1 199 ? -3.059 0.517 -14.32 1 53.06 199 ARG B O 1
ATOM 6145 N N . THR B 1 200 ? -3.887 2.568 -14.172 1 58.22 200 THR B N 1
ATOM 6146 C CA . THR B 1 200 ? -2.826 3.08 -13.312 1 58.22 200 THR B CA 1
ATOM 6147 C C . THR B 1 200 ? -3.029 2.625 -11.867 1 58.22 200 THR B C 1
ATOM 6149 O O . THR B 1 200 ? -2.104 2.68 -11.055 1 58.22 200 THR B O 1
ATOM 6152 N N . ARG B 1 201 ? -4.113 1.75 -11.742 1 72.62 201 ARG B N 1
ATOM 6153 C CA . ARG B 1 201 ? -4.273 1.643 -10.297 1 72.62 201 ARG B CA 1
ATOM 6154 C C . ARG B 1 201 ? -3.887 0.252 -9.805 1 72.62 201 ARG B C 1
ATOM 6156 O O . ARG B 1 201 ? -3.24 0.114 -8.766 1 72.62 201 ARG B O 1
ATOM 6163 N N . ILE B 1 202 ? -4.18 -0.847 -10.609 1 88.25 202 ILE B N 1
ATOM 6164 C CA . ILE B 1 202 ? -3.863 -2.197 -10.156 1 88.25 202 ILE B CA 1
ATOM 6165 C C . ILE B 1 202 ? -2.934 -2.873 -11.164 1 88.25 202 ILE B C 1
ATOM 6167 O O . ILE B 1 202 ? -3.389 -3.607 -12.039 1 88.25 202 ILE B O 1
ATOM 6171 N N . ARG B 1 203 ? -1.613 -2.748 -10.977 1 83.81 203 ARG B N 1
ATOM 6172 C CA . ARG B 1 203 ? -0.63 -3.16 -11.977 1 83.81 203 ARG B CA 1
ATOM 6173 C C . ARG B 1 203 ? 0.056 -4.457 -11.562 1 83.81 203 ARG B C 1
ATOM 6175 O O . ARG B 1 203 ? 0.568 -5.191 -12.414 1 83.81 203 ARG B O 1
ATOM 6182 N N . HIS B 1 204 ? 0.065 -4.762 -10.391 1 89.44 204 HIS B N 1
ATOM 6183 C CA . HIS B 1 204 ? 0.915 -5.848 -9.914 1 89.44 204 HIS B CA 1
ATOM 6184 C C . HIS B 1 204 ? 0.084 -6.961 -9.289 1 89.44 204 HIS B C 1
ATOM 6186 O O . HIS B 1 204 ? 0.487 -7.555 -8.281 1 89.44 204 HIS B O 1
ATOM 6192 N N . ALA B 1 205 ? -1.118 -7.16 -9.82 1 93.56 205 ALA B N 1
ATOM 6193 C CA . ALA B 1 205 ? -1.982 -8.242 -9.352 1 93.56 205 ALA B CA 1
ATOM 6194 C C . ALA B 1 205 ? -2.777 -8.844 -10.508 1 93.56 205 ALA B C 1
ATOM 6196 O O . ALA B 1 205 ? -3.191 -8.125 -11.422 1 93.56 205 ALA B O 1
ATOM 6197 N N . ASN B 1 206 ? -2.92 -10.117 -10.484 1 93.44 206 ASN B N 1
ATOM 6198 C CA . ASN B 1 206 ? -3.889 -10.773 -11.359 1 93.44 206 ASN B CA 1
ATOM 6199 C C . ASN B 1 206 ? -5.289 -10.75 -10.75 1 93.44 206 ASN B C 1
ATOM 6201 O O . ASN B 1 206 ? -5.445 -10.836 -9.531 1 93.44 206 ASN B O 1
ATOM 6205 N N . LEU B 1 207 ? -6.238 -10.57 -11.586 1 96.56 207 LEU B N 1
ATOM 6206 C CA . LEU B 1 207 ? -7.625 -10.539 -11.125 1 96.56 207 LEU B CA 1
ATOM 6207 C C . LEU B 1 207 ? -8.414 -11.711 -11.703 1 96.56 207 LEU B C 1
ATOM 6209 O O . LEU B 1 207 ? -8.25 -12.055 -12.883 1 96.56 207 LEU B O 1
ATOM 6213 N N . SER B 1 208 ? -9.141 -12.383 -10.945 1 98.25 208 SER B N 1
ATOM 6214 C CA . SER B 1 208 ? -10.062 -13.414 -11.414 1 98.25 208 SER B CA 1
ATOM 6215 C C . SER B 1 208 ? -11.398 -13.336 -10.688 1 98.25 208 SER B C 1
ATOM 6217 O O . SER B 1 208 ? -11.453 -13.031 -9.492 1 98.25 208 SER B O 1
ATOM 6219 N N . LEU B 1 209 ? -12.469 -13.562 -11.406 1 98.75 209 LEU B N 1
ATOM 6220 C CA . LEU B 1 209 ? -13.805 -13.648 -10.82 1 98.75 209 LEU B CA 1
ATOM 6221 C C . LEU B 1 209 ? -14.141 -15.086 -10.43 1 98.75 209 LEU B C 1
ATOM 6223 O O . LEU B 1 209 ? -13.953 -16.016 -11.227 1 98.75 209 LEU B O 1
ATOM 6227 N N . ARG B 1 210 ? -14.523 -15.281 -9.203 1 98.81 210 ARG B N 1
ATOM 6228 C CA . ARG B 1 210 ? -15.133 -16.547 -8.805 1 98.81 210 ARG B CA 1
ATOM 6229 C C . ARG B 1 210 ? -16.594 -16.609 -9.234 1 98.81 210 ARG B C 1
ATOM 6231 O O . ARG B 1 210 ? -17.484 -16.203 -8.477 1 98.81 210 ARG B O 1
ATOM 6238 N N . ALA B 1 211 ? -16.828 -17.156 -10.367 1 98.81 211 ALA B N 1
ATOM 6239 C CA . ALA B 1 211 ? -18.156 -17.172 -10.969 1 98.81 211 ALA B CA 1
ATOM 6240 C C . ALA B 1 211 ? -18.922 -18.438 -10.578 1 98.81 211 ALA B C 1
ATOM 6242 O O . ALA B 1 211 ? -18.422 -19.562 -10.766 1 98.81 211 ALA B O 1
ATOM 6243 N N . THR B 1 212 ? -20.109 -18.312 -10.094 1 98.75 212 THR B N 1
ATOM 6244 C CA . THR B 1 212 ? -20.953 -19.453 -9.773 1 98.75 212 THR B CA 1
ATOM 6245 C C . THR B 1 212 ? -21.75 -19.906 -10.992 1 98.75 212 THR B C 1
ATOM 6247 O O . THR B 1 212 ? -21.922 -19.141 -11.945 1 98.75 212 THR B O 1
ATOM 6250 N N . ASP B 1 213 ? -22.156 -21.156 -10.977 1 98.62 213 ASP B N 1
ATOM 6251 C CA . ASP B 1 213 ? -23.031 -21.672 -12.031 1 98.62 213 ASP B CA 1
ATOM 6252 C C . ASP B 1 213 ? -24.312 -20.844 -12.125 1 98.62 213 ASP B C 1
ATOM 6254 O O . ASP B 1 213 ? -24.781 -20.531 -13.227 1 98.62 213 ASP B O 1
ATOM 6258 N N . ALA B 1 214 ? -24.828 -20.5 -10.977 1 98.69 214 ALA B N 1
ATOM 6259 C CA . ALA B 1 214 ? -26.047 -19.703 -10.93 1 98.69 214 ALA B CA 1
ATOM 6260 C C . ALA B 1 214 ? -25.875 -18.375 -11.648 1 98.69 214 ALA B C 1
ATOM 6262 O O . ALA B 1 214 ? -26.766 -17.922 -12.367 1 98.69 214 ALA B O 1
ATOM 6263 N N . PHE B 1 215 ? -24.828 -17.672 -11.43 1 98.69 215 PHE B N 1
ATOM 6264 C CA . PHE B 1 215 ? -24.547 -16.391 -12.078 1 98.69 215 PHE B CA 1
ATOM 6265 C C . PHE B 1 215 ? -24.469 -16.562 -13.594 1 98.69 215 PHE B C 1
ATOM 6267 O O . PHE B 1 215 ? -25.047 -15.773 -14.344 1 98.69 215 PHE B O 1
ATOM 6274 N N . LEU B 1 216 ? -23.672 -17.625 -14.055 1 98.69 216 LEU B N 1
ATOM 6275 C CA . LEU B 1 216 ? -23.5 -17.875 -15.477 1 98.69 216 LEU B CA 1
ATOM 6276 C C . LEU B 1 216 ? -24.844 -18.203 -16.141 1 98.69 216 LEU B C 1
ATOM 6278 O O . LEU B 1 216 ? -25.125 -17.719 -17.234 1 98.69 216 LEU B O 1
ATOM 6282 N N . GLU B 1 217 ? -25.641 -18.984 -15.492 1 98.62 217 GLU B N 1
ATOM 6283 C CA . GLU B 1 217 ? -26.969 -19.297 -15.992 1 98.62 217 GLU B CA 1
ATOM 6284 C C . GLU B 1 217 ? -27.844 -18.047 -16.078 1 98.62 217 GLU B C 1
ATOM 6286 O O . GLU B 1 217 ? -28.547 -17.844 -17.078 1 98.62 217 GLU B O 1
ATOM 6291 N N . ALA B 1 218 ? -27.797 -17.266 -15.031 1 98.69 218 ALA B N 1
ATOM 6292 C CA . ALA B 1 218 ? -28.547 -16.016 -15.016 1 98.69 218 ALA B CA 1
ATOM 6293 C C . ALA B 1 218 ? -28.094 -15.086 -16.141 1 98.69 218 ALA B C 1
ATOM 6295 O O . ALA B 1 218 ? -28.906 -14.383 -16.734 1 98.69 218 ALA B O 1
ATOM 6296 N N . ALA B 1 219 ? -26.859 -15.016 -16.375 1 98.25 219 ALA B N 1
ATOM 6297 C CA . ALA B 1 219 ? -26.312 -14.18 -17.438 1 98.25 219 ALA B CA 1
ATOM 6298 C C . ALA B 1 219 ? -26.844 -14.609 -18.797 1 98.25 219 ALA B C 1
ATOM 6300 O O . ALA B 1 219 ? -27.219 -13.766 -19.625 1 98.25 219 ALA B O 1
ATOM 6301 N N . LEU B 1 220 ? -26.812 -15.891 -19.062 1 97.56 220 LEU B N 1
ATOM 6302 C CA . LEU B 1 220 ? -27.281 -16.438 -20.328 1 97.56 220 LEU B CA 1
ATOM 6303 C C . LEU B 1 220 ? -28.781 -16.172 -20.516 1 97.56 220 LEU B C 1
ATOM 6305 O O . LEU B 1 220 ? -29.234 -15.922 -21.625 1 97.56 220 LEU B O 1
ATOM 6309 N N . ALA B 1 221 ? -29.484 -16.172 -19.422 1 98 221 ALA B N 1
ATOM 6310 C CA . ALA B 1 221 ? -30.938 -15.977 -19.453 1 98 221 ALA B CA 1
ATOM 6311 C C . ALA B 1 221 ? -31.297 -14.5 -19.297 1 98 221 ALA B C 1
ATOM 6313 O O . ALA B 1 221 ? -32.469 -14.133 -19.344 1 98 221 ALA B O 1
ATOM 6314 N N . ASP B 1 222 ? -30.328 -13.672 -19.062 1 97.5 222 ASP B N 1
ATOM 6315 C CA . ASP B 1 222 ? -30.531 -12.242 -18.812 1 97.5 222 ASP B CA 1
ATOM 6316 C C . ASP B 1 222 ? -31.469 -12.016 -17.625 1 97.5 222 ASP B C 1
ATOM 6318 O O . ASP B 1 222 ? -32.438 -11.273 -17.734 1 97.5 222 ASP B O 1
ATOM 6322 N N . GLU B 1 223 ? -31.266 -12.664 -16.609 1 98.25 223 GLU B N 1
ATOM 6323 C CA . GLU B 1 223 ? -32.062 -12.578 -15.375 1 98.25 223 GLU B CA 1
ATOM 6324 C C . GLU B 1 223 ? -31.438 -11.57 -14.406 1 98.25 223 GLU B C 1
ATOM 6326 O O . GLU B 1 223 ? -30.281 -11.203 -14.531 1 98.25 223 GLU B O 1
ATOM 6331 N N . PRO B 1 224 ? -32.25 -11.133 -13.445 1 98.25 224 PRO B N 1
ATOM 6332 C CA . PRO B 1 224 ? -31.703 -10.281 -12.391 1 98.25 224 PRO B CA 1
ATOM 6333 C C . PRO B 1 224 ? -30.703 -11.016 -11.5 1 98.25 224 PRO B C 1
ATOM 6335 O O . PRO B 1 224 ? -30.828 -12.227 -11.297 1 98.25 224 PRO B O 1
ATOM 6338 N N . TRP B 1 225 ? -29.734 -10.281 -11.047 1 98.62 225 TRP B N 1
ATOM 6339 C CA . TRP B 1 225 ? -28.703 -10.828 -10.156 1 98.62 225 TRP B CA 1
ATOM 6340 C C . TRP B 1 225 ? -28.578 -9.969 -8.898 1 98.62 225 TRP B C 1
ATOM 6342 O O . TRP B 1 225 ? -28.344 -8.766 -8.984 1 98.62 225 TRP B O 1
ATOM 6352 N N . ARG B 1 226 ? -28.734 -10.594 -7.793 1 98.19 226 ARG B N 1
ATOM 6353 C CA . ARG B 1 226 ? -28.734 -9.883 -6.52 1 98.19 226 ARG B CA 1
ATOM 6354 C C . ARG B 1 226 ? -27.328 -9.789 -5.949 1 98.19 226 ARG B C 1
ATOM 6356 O O . ARG B 1 226 ? -26.625 -10.805 -5.82 1 98.19 226 ARG B O 1
ATOM 6363 N N . LEU B 1 227 ? -26.875 -8.586 -5.668 1 98.5 227 LEU B N 1
ATOM 6364 C CA . LEU B 1 227 ? -25.641 -8.305 -4.961 1 98.5 227 LEU B CA 1
ATOM 6365 C C . LEU B 1 227 ? -25.906 -7.961 -3.5 1 98.5 227 LEU B C 1
ATOM 6367 O O . LEU B 1 227 ? -26.891 -7.289 -3.188 1 98.5 227 LEU B O 1
ATOM 6371 N N . SER B 1 228 ? -25.094 -8.492 -2.621 1 98.12 228 SER B N 1
ATOM 6372 C CA . SER B 1 228 ? -25.344 -8.203 -1.215 1 98.12 228 SER B CA 1
ATOM 6373 C C . SER B 1 228 ? -24.062 -8.281 -0.394 1 98.12 228 SER B C 1
ATOM 6375 O O . SER B 1 228 ? -23.125 -8.992 -0.763 1 98.12 228 SER B O 1
ATOM 6377 N N . PHE B 1 229 ? -23.984 -7.5 0.642 1 98 229 PHE B N 1
ATOM 6378 C CA . PHE B 1 229 ? -22.938 -7.496 1.652 1 98 229 PHE B CA 1
ATOM 6379 C C . PHE B 1 229 ? -23.484 -7.055 3.004 1 98 229 PHE B C 1
ATOM 6381 O O . PHE B 1 229 ? -24.219 -6.066 3.09 1 98 229 PHE B O 1
ATOM 6388 N N . THR B 1 230 ? -23.172 -7.777 4.027 1 96.31 230 THR B N 1
ATOM 6389 C CA . THR B 1 230 ? -23.672 -7.43 5.352 1 96.31 230 THR B CA 1
ATOM 6390 C C . THR B 1 230 ? -22.531 -6.988 6.258 1 96.31 230 THR B C 1
ATOM 6392 O O . THR B 1 230 ? -21.547 -7.715 6.426 1 96.31 230 THR B O 1
ATOM 6395 N N . THR B 1 231 ? -22.594 -5.781 6.734 1 92.81 231 THR B N 1
ATOM 6396 C CA . THR B 1 231 ? -21.688 -5.289 7.77 1 92.81 231 THR B CA 1
ATOM 6397 C C . THR B 1 231 ? -22.344 -5.383 9.148 1 92.81 231 THR B C 1
ATOM 6399 O O . THR B 1 231 ? -23.531 -5.691 9.25 1 92.81 231 THR B O 1
ATOM 6402 N N . PRO B 1 232 ? -21.562 -5.168 10.211 1 85.25 232 PRO B N 1
ATOM 6403 C CA . PRO B 1 232 ? -22.203 -5.148 11.531 1 85.25 232 PRO B CA 1
ATOM 6404 C C . PRO B 1 232 ? -23.25 -4.051 11.656 1 85.25 232 PRO B C 1
ATOM 6406 O O . PRO B 1 232 ? -24.141 -4.145 12.5 1 85.25 232 PRO B O 1
ATOM 6409 N N . ARG B 1 233 ? -23.344 -3.105 10.797 1 83.5 233 ARG B N 1
ATOM 6410 C CA . ARG B 1 233 ? -24.188 -1.928 10.953 1 83.5 233 ARG B CA 1
ATOM 6411 C C . ARG B 1 233 ? -25.328 -1.931 9.938 1 83.5 233 ARG B C 1
ATOM 6413 O O . ARG B 1 233 ? -26.391 -1.347 10.18 1 83.5 233 ARG B O 1
ATOM 6420 N N . GLU B 1 234 ? -25.078 -2.541 8.812 1 90.31 234 GLU B N 1
ATOM 6421 C CA . GLU B 1 234 ? -26.078 -2.416 7.77 1 90.31 234 GLU B CA 1
ATOM 6422 C C . GLU B 1 234 ? -26.016 -3.588 6.797 1 90.31 234 GLU B C 1
ATOM 6424 O O . GLU B 1 234 ? -25.016 -4.309 6.746 1 90.31 234 GLU B O 1
ATOM 6429 N N . GLU B 1 235 ? -27.141 -3.826 6.121 1 95.31 235 GLU B N 1
ATOM 6430 C CA . GLU B 1 235 ? -27.219 -4.734 4.98 1 95.31 235 GLU B CA 1
ATOM 6431 C C . GLU B 1 235 ? -27.281 -3.969 3.664 1 95.31 235 GLU B C 1
ATOM 6433 O O . GLU B 1 235 ? -28.203 -3.188 3.432 1 95.31 235 GLU B O 1
ATOM 6438 N N . ILE B 1 236 ? -26.328 -4.184 2.91 1 96.88 236 ILE B N 1
ATOM 6439 C CA . ILE B 1 236 ? -26.234 -3.498 1.627 1 96.88 236 ILE B CA 1
ATOM 6440 C C . ILE B 1 236 ? -26.703 -4.43 0.506 1 96.88 236 ILE B C 1
ATOM 6442 O O . ILE B 1 236 ? -26.188 -5.539 0.365 1 96.88 236 ILE B O 1
ATOM 6446 N N . ARG B 1 237 ? -27.641 -4.02 -0.273 1 97.06 237 ARG B N 1
ATOM 6447 C CA . ARG B 1 237 ? -28.188 -4.824 -1.361 1 97.06 237 ARG B CA 1
ATOM 6448 C C . ARG B 1 237 ? -28.297 -4.004 -2.643 1 97.06 237 ARG B C 1
ATOM 6450 O O . ARG B 1 237 ? -28.484 -2.785 -2.594 1 97.06 237 ARG B O 1
ATOM 6457 N N . ALA B 1 238 ? -28.062 -4.609 -3.699 1 96.88 238 ALA B N 1
ATOM 6458 C CA . ALA B 1 238 ? -28.266 -4.051 -5.031 1 96.88 238 ALA B CA 1
ATOM 6459 C C . ALA B 1 238 ? -28.688 -5.133 -6.02 1 96.88 238 ALA B C 1
ATOM 6461 O O . ALA B 1 238 ? -28.531 -6.324 -5.754 1 96.88 238 ALA B O 1
ATOM 6462 N N . GLU B 1 239 ? -29.344 -4.77 -7.07 1 97.94 239 GLU B N 1
ATOM 6463 C CA . GLU B 1 239 ? -29.766 -5.684 -8.125 1 97.94 239 GLU B CA 1
ATOM 6464 C C . GLU B 1 239 ? -29.328 -5.18 -9.5 1 97.94 239 GLU B C 1
ATOM 6466 O O . GLU B 1 239 ? -29.469 -3.994 -9.805 1 97.94 239 GLU B O 1
ATOM 6471 N N . ILE B 1 240 ? -28.719 -6.043 -10.234 1 98.12 240 ILE B N 1
ATOM 6472 C CA . ILE B 1 240 ? -28.344 -5.742 -11.609 1 98.12 240 ILE B CA 1
ATOM 6473 C C . ILE B 1 240 ? -28.844 -6.848 -12.539 1 98.12 240 ILE B C 1
ATOM 6475 O O . ILE B 1 240 ? -29.375 -7.859 -12.07 1 98.12 240 ILE B O 1
ATOM 6479 N N . ARG B 1 241 ? -28.734 -6.559 -13.859 1 98 241 ARG B N 1
ATOM 6480 C CA . ARG B 1 241 ? -28.906 -7.664 -14.797 1 98 241 ARG B CA 1
ATOM 6481 C C . ARG B 1 241 ? -27.625 -8.5 -14.898 1 98 241 ARG B C 1
ATOM 6483 O O . ARG B 1 241 ? -26.547 -7.961 -15.125 1 98 241 ARG B O 1
ATOM 6490 N N . ALA B 1 242 ? -27.766 -9.805 -14.742 1 98.38 242 ALA B N 1
ATOM 6491 C CA . ALA B 1 242 ? -26.594 -10.68 -14.789 1 98.38 242 ALA B CA 1
ATOM 6492 C C . ALA B 1 242 ? -25.828 -10.484 -16.094 1 98.38 242 ALA B C 1
ATOM 6494 O O . ALA B 1 242 ? -24.594 -10.516 -16.109 1 98.38 242 ALA B O 1
ATOM 6495 N N . ARG B 1 243 ? -26.578 -10.258 -17.156 1 98.25 243 ARG B N 1
ATOM 6496 C CA . ARG B 1 243 ? -25.984 -10.078 -18.484 1 98.25 243 ARG B CA 1
ATOM 6497 C C . ARG B 1 243 ? -25.078 -8.852 -18.516 1 98.25 243 ARG B C 1
ATOM 6499 O O . ARG B 1 243 ? -24.062 -8.844 -19.203 1 98.25 243 ARG B O 1
ATOM 6506 N N . GLU B 1 244 ? -25.438 -7.887 -17.797 1 97.81 244 GLU B N 1
ATOM 6507 C CA . GLU B 1 244 ? -24.625 -6.684 -17.719 1 97.81 244 GLU B CA 1
ATOM 6508 C C . GLU B 1 244 ? -23.219 -6.996 -17.188 1 97.81 244 GLU B C 1
ATOM 6510 O O . GLU B 1 244 ? -22.219 -6.59 -17.781 1 97.81 244 GLU B O 1
ATOM 6515 N N . ALA B 1 245 ? -23.188 -7.711 -16.094 1 98.38 245 ALA B N 1
ATOM 6516 C CA . ALA B 1 245 ? -21.922 -8.094 -15.492 1 98.38 245 ALA B CA 1
ATOM 6517 C C . ALA B 1 245 ? -21.141 -9.023 -16.422 1 98.38 245 ALA B C 1
ATOM 6519 O O . ALA B 1 245 ? -19.922 -8.883 -16.562 1 98.38 245 ALA B O 1
ATOM 6520 N N . TRP B 1 246 ? -21.812 -9.891 -17.031 1 98.44 246 TRP B N 1
ATOM 6521 C CA . TRP B 1 246 ? -21.188 -10.859 -17.938 1 98.44 246 TRP B CA 1
ATOM 6522 C C . TRP B 1 246 ? -20.562 -10.156 -19.141 1 98.44 246 TRP B C 1
ATOM 6524 O O . TRP B 1 246 ? -19.422 -10.43 -19.5 1 98.44 246 TRP B O 1
ATOM 6534 N N . THR B 1 247 ? -21.312 -9.289 -19.734 1 97.94 247 THR B N 1
ATOM 6535 C CA . THR B 1 247 ? -20.828 -8.531 -20.891 1 97.94 247 THR B CA 1
ATOM 6536 C C . THR B 1 247 ? -19.594 -7.707 -20.5 1 97.94 247 THR B C 1
ATOM 6538 O O . THR B 1 247 ? -18.625 -7.648 -21.25 1 97.94 247 THR B O 1
ATOM 6541 N N . LEU B 1 248 ? -19.703 -7.113 -19.375 1 97.19 248 LEU B N 1
ATOM 6542 C CA . LEU B 1 248 ? -18.578 -6.316 -18.891 1 97.19 248 LEU B CA 1
ATOM 6543 C C . LEU B 1 248 ? -17.344 -7.191 -18.672 1 97.19 248 LEU B C 1
ATOM 6545 O O . LEU B 1 248 ? -16.219 -6.777 -18.969 1 97.19 248 LEU B O 1
ATOM 6549 N N . LEU B 1 249 ? -17.5 -8.344 -18.062 1 98.06 249 LEU B N 1
ATOM 6550 C CA . LEU B 1 249 ? -16.406 -9.281 -17.844 1 98.06 249 LEU B CA 1
ATOM 6551 C C . LEU B 1 249 ? -15.719 -9.648 -19.141 1 98.06 249 LEU B C 1
ATOM 6553 O O . LEU B 1 249 ? -14.484 -9.617 -19.234 1 98.06 249 LEU B O 1
ATOM 6557 N N . VAL B 1 250 ? -16.5 -9.992 -20.141 1 97.81 250 VAL B N 1
ATOM 6558 C CA . VAL B 1 250 ? -15.984 -10.406 -21.438 1 97.81 250 VAL B CA 1
ATOM 6559 C C . VAL B 1 250 ? -15.219 -9.25 -22.078 1 97.81 250 VAL B C 1
ATOM 6561 O O . VAL B 1 250 ? -14.125 -9.445 -22.609 1 97.81 250 VAL B O 1
ATOM 6564 N N . GLU B 1 251 ? -15.789 -8.109 -22 1 95.81 251 GLU B N 1
ATOM 6565 C CA . GLU B 1 251 ? -15.148 -6.93 -22.562 1 95.81 251 GLU B CA 1
ATOM 6566 C C . GLU B 1 251 ? -13.82 -6.637 -21.875 1 95.81 251 GLU B C 1
ATOM 6568 O O . GLU B 1 251 ? -12.828 -6.301 -22.531 1 95.81 251 GLU B O 1
ATOM 6573 N N . ALA B 1 252 ? -13.852 -6.719 -20.594 1 94.69 252 ALA B N 1
ATOM 6574 C CA . ALA B 1 252 ? -12.633 -6.461 -19.828 1 94.69 252 ALA B CA 1
ATOM 6575 C C . ALA B 1 252 ? -11.539 -7.469 -20.172 1 94.69 252 ALA B C 1
ATOM 6577 O O . ALA B 1 252 ? -10.391 -7.094 -20.406 1 94.69 252 ALA B O 1
ATOM 6578 N N . ALA B 1 253 ? -11.898 -8.727 -20.203 1 95.19 253 ALA B N 1
ATOM 6579 C CA . ALA B 1 253 ? -10.945 -9.773 -20.547 1 95.19 253 ALA B CA 1
ATOM 6580 C C . ALA B 1 253 ? -10.398 -9.578 -21.953 1 95.19 253 ALA B C 1
ATOM 6582 O O . ALA B 1 253 ? -9.211 -9.781 -22.203 1 95.19 253 ALA B O 1
ATOM 6583 N N . TRP B 1 254 ? -11.297 -9.211 -22.844 1 94.31 254 TRP B N 1
ATOM 6584 C CA . TRP B 1 254 ? -10.914 -8.961 -24.234 1 94.31 254 TRP B CA 1
ATOM 6585 C C . TRP B 1 254 ? -9.93 -7.801 -24.312 1 94.31 254 TRP B C 1
ATOM 6587 O O . TRP B 1 254 ? -8.969 -7.855 -25.094 1 94.31 254 TRP B O 1
ATOM 6597 N N . ALA B 1 255 ? -10.125 -6.781 -23.516 1 90.31 255 ALA B N 1
ATOM 6598 C CA . ALA B 1 255 ? -9.352 -5.543 -23.609 1 90.31 255 ALA B CA 1
ATOM 6599 C C . ALA B 1 255 ? -8.016 -5.68 -22.859 1 90.31 255 ALA B C 1
ATOM 6601 O O . ALA B 1 255 ? -7.012 -5.102 -23.281 1 90.31 255 ALA B O 1
ATOM 6602 N N . SER B 1 256 ? -8 -6.453 -21.766 1 87.94 256 SER B N 1
ATOM 6603 C CA . SER B 1 256 ? -6.824 -6.395 -20.906 1 87.94 256 SER B CA 1
ATOM 6604 C C . SER B 1 256 ? -6.414 -7.785 -20.438 1 87.94 256 SER B C 1
ATOM 6606 O O . SER B 1 256 ? -5.535 -7.922 -19.578 1 87.94 256 SER B O 1
ATOM 6608 N N . ALA B 1 257 ? -7.035 -8.844 -20.891 1 90.88 257 ALA B N 1
ATOM 6609 C CA . ALA B 1 257 ? -6.762 -10.234 -20.531 1 90.88 257 ALA B CA 1
ATOM 6610 C C . ALA B 1 257 ? -7.293 -10.555 -19.141 1 90.88 257 ALA B C 1
ATOM 6612 O O . ALA B 1 257 ? -7.266 -11.711 -18.703 1 90.88 257 ALA B O 1
ATOM 6613 N N . GLU B 1 258 ? -7.785 -9.609 -18.422 1 91.62 258 GLU B N 1
ATOM 6614 C CA . GLU B 1 258 ? -8.305 -9.797 -17.062 1 91.62 258 GLU B CA 1
ATOM 6615 C C . GLU B 1 258 ? -9.695 -9.18 -16.922 1 91.62 258 GLU B C 1
ATOM 6617 O O . GLU B 1 258 ? -10.031 -8.227 -17.625 1 91.62 258 GLU B O 1
ATOM 6622 N N . PRO B 1 259 ? -10.516 -9.656 -15.992 1 95.62 259 PRO B N 1
ATOM 6623 C CA . PRO B 1 259 ? -10.219 -10.758 -15.07 1 95.62 259 PRO B CA 1
ATOM 6624 C C . PRO B 1 259 ? -10.328 -12.133 -15.727 1 95.62 259 PRO B C 1
ATOM 6626 O O . PRO B 1 259 ? -11 -12.273 -16.75 1 95.62 259 PRO B O 1
ATOM 6629 N N . GLY B 1 260 ? -9.57 -13.086 -15.164 1 96.88 260 GLY B N 1
ATOM 6630 C CA . GLY B 1 260 ? -9.836 -14.484 -15.477 1 96.88 260 GLY B CA 1
ATOM 6631 C C . GLY B 1 260 ? -11.094 -15.016 -14.812 1 96.88 260 GLY B C 1
ATOM 6632 O O . GLY B 1 260 ? -11.758 -14.297 -14.07 1 96.88 260 GLY B O 1
ATOM 6633 N N . LEU B 1 261 ? -11.422 -16.25 -15.188 1 98.31 261 LEU B N 1
ATOM 6634 C CA . LEU B 1 261 ? -12.602 -16.875 -14.617 1 98.31 261 LEU B CA 1
ATOM 6635 C C . LEU B 1 261 ? -12.227 -18.125 -13.828 1 98.31 261 LEU B C 1
ATOM 6637 O O . LEU B 1 261 ? -11.414 -18.938 -14.289 1 98.31 261 LEU B O 1
ATOM 6641 N N . LEU B 1 262 ? -12.688 -18.219 -12.656 1 98.75 262 LEU B N 1
ATOM 6642 C CA . LEU B 1 262 ? -12.719 -19.438 -11.867 1 98.75 262 LEU B CA 1
ATOM 6643 C C . LEU B 1 262 ? -14.141 -19.969 -11.734 1 98.75 262 LEU B C 1
ATOM 6645 O O . LEU B 1 262 ? -15 -19.312 -11.148 1 98.75 262 LEU B O 1
ATOM 6649 N N . PHE B 1 263 ? -14.414 -21.031 -12.352 1 98.81 263 PHE B N 1
ATOM 6650 C CA . PHE B 1 263 ? -15.727 -21.641 -12.18 1 98.81 263 PHE B CA 1
ATOM 6651 C C . PHE B 1 263 ? -15.875 -22.25 -10.789 1 98.81 263 PHE B C 1
ATOM 6653 O O . PHE B 1 263 ? -15.641 -23.438 -10.602 1 98.81 263 PHE B O 1
ATOM 6660 N N . TRP B 1 264 ? -16.359 -21.438 -9.953 1 98.69 264 TRP B N 1
ATOM 6661 C CA . TRP B 1 264 ? -16.125 -21.578 -8.523 1 98.69 264 TRP B CA 1
ATOM 6662 C C . TRP B 1 264 ? -16.859 -22.781 -7.961 1 98.69 264 TRP B C 1
ATOM 6664 O O . TRP B 1 264 ? -16.344 -23.484 -7.09 1 98.69 264 TRP B O 1
ATOM 6674 N N . ASP B 1 265 ? -18.109 -23.062 -8.367 1 98.44 265 ASP B N 1
ATOM 6675 C CA . ASP B 1 265 ? -18.844 -24.234 -7.898 1 98.44 265 ASP B CA 1
ATOM 6676 C C . ASP B 1 265 ? -18.094 -25.516 -8.227 1 98.44 265 ASP B C 1
ATOM 6678 O O . ASP B 1 265 ? -17.984 -26.406 -7.383 1 98.44 265 ASP B O 1
ATOM 6682 N N . ARG B 1 266 ? -17.578 -25.562 -9.406 1 98.25 266 ARG B N 1
ATOM 6683 C CA . ARG B 1 266 ? -16.828 -26.734 -9.82 1 98.25 266 ARG B CA 1
ATOM 6684 C C . ARG B 1 266 ? -15.523 -26.859 -9.039 1 98.25 266 ARG B C 1
ATOM 6686 O O . ARG B 1 266 ? -15.148 -27.953 -8.617 1 98.25 266 ARG B O 1
ATOM 6693 N N . VAL B 1 267 ? -14.773 -25.75 -8.867 1 98.56 267 VAL B N 1
ATOM 6694 C CA . VAL B 1 267 ? -13.531 -25.719 -8.102 1 98.56 267 VAL B CA 1
ATOM 6695 C C . VAL B 1 267 ? -13.766 -26.312 -6.711 1 98.56 267 VAL B C 1
ATOM 6697 O O . VAL B 1 267 ? -13 -27.156 -6.242 1 98.56 267 VAL B O 1
ATOM 6700 N N . ARG B 1 268 ? -14.844 -25.922 -6.082 1 97.81 268 ARG B N 1
ATOM 6701 C CA . ARG B 1 268 ? -15.125 -26.328 -4.711 1 97.81 268 ARG B CA 1
ATOM 6702 C C . ARG B 1 268 ? -15.656 -27.766 -4.672 1 97.81 268 ARG B C 1
ATOM 6704 O O . ARG B 1 268 ? -15.195 -28.578 -3.867 1 97.81 268 ARG B O 1
ATOM 6711 N N . THR B 1 269 ? -16.594 -28.094 -5.578 1 97 269 THR B N 1
ATOM 6712 C CA . THR B 1 269 ? -17.281 -29.375 -5.516 1 97 269 THR B CA 1
ATOM 6713 C C . THR B 1 269 ? -16.344 -30.516 -5.914 1 97 269 THR B C 1
ATOM 6715 O O . THR B 1 269 ? -16.453 -31.625 -5.402 1 97 269 THR B O 1
ATOM 6718 N N . TRP B 1 270 ? -15.383 -30.203 -6.809 1 97.25 270 TRP B N 1
ATOM 6719 C CA . TRP B 1 270 ? -14.508 -31.266 -7.305 1 97.25 270 TRP B CA 1
ATOM 6720 C C . TRP B 1 270 ? -13.195 -31.297 -6.535 1 97.25 270 TRP B C 1
ATOM 6722 O O . TRP B 1 270 ? -12.289 -32.062 -6.859 1 97.25 270 TRP B O 1
ATOM 6732 N N . ALA B 1 271 ? -13.086 -30.438 -5.516 1 97.31 271 ALA B N 1
ATOM 6733 C CA . ALA B 1 271 ? -11.938 -30.531 -4.625 1 97.31 271 ALA B CA 1
ATOM 6734 C C . ALA B 1 271 ? -11.977 -31.828 -3.822 1 97.31 271 ALA B C 1
ATOM 6736 O O . ALA B 1 271 ? -13.047 -32.312 -3.465 1 97.31 271 ALA B O 1
ATOM 6737 N N . THR B 1 272 ? -10.82 -32.344 -3.521 1 97.44 272 THR B N 1
ATOM 6738 C CA . THR B 1 272 ? -10.75 -33.656 -2.883 1 97.44 272 THR B CA 1
ATOM 6739 C C . THR B 1 272 ? -10.961 -33.531 -1.376 1 97.44 272 THR B C 1
ATOM 6741 O O . THR B 1 272 ? -11.32 -34.5 -0.713 1 97.44 272 THR B O 1
ATOM 6744 N N . ALA B 1 273 ? -10.695 -32.375 -0.808 1 95.25 273 ALA B N 1
ATOM 6745 C CA . ALA B 1 273 ? -10.812 -32.188 0.637 1 95.25 273 ALA B CA 1
ATOM 6746 C C . ALA B 1 273 ? -11.617 -30.953 0.973 1 95.25 273 ALA B C 1
ATOM 6748 O O . ALA B 1 273 ? -11.102 -29.828 0.88 1 95.25 273 ALA B O 1
ATOM 6749 N N . GLN B 1 274 ? -12.844 -31.109 1.381 1 97.38 274 GLN B N 1
ATOM 6750 C CA . GLN B 1 274 ? -13.727 -30.047 1.859 1 97.38 274 GLN B CA 1
ATOM 6751 C C . GLN B 1 274 ? -14.125 -30.281 3.312 1 97.38 274 GLN B C 1
ATOM 6753 O O . GLN B 1 274 ? -15.305 -30.203 3.658 1 97.38 274 GLN B O 1
ATOM 6758 N N . TYR B 1 275 ? -13.172 -30.719 4.125 1 97.69 275 TYR B N 1
ATOM 6759 C CA . TYR B 1 275 ? -13.383 -31.031 5.535 1 97.69 275 TYR B CA 1
ATOM 6760 C C . TYR B 1 275 ? -12.117 -30.766 6.344 1 97.69 275 TYR B C 1
ATOM 6762 O O . TYR B 1 275 ? -11.039 -30.562 5.777 1 97.69 275 TYR B O 1
ATOM 6770 N N . GLY B 1 276 ? -12.273 -30.672 7.629 1 97.12 276 GLY B N 1
ATOM 6771 C CA . GLY B 1 276 ? -11.148 -30.656 8.555 1 97.12 276 GLY B CA 1
ATOM 6772 C C . GLY B 1 276 ? -10.336 -29.375 8.477 1 97.12 276 GLY B C 1
ATOM 6773 O O . GLY B 1 276 ? -9.133 -29.375 8.766 1 97.12 276 GLY B O 1
ATOM 6774 N N . GLY B 1 277 ? -10.867 -28.344 8.055 1 97.12 277 GLY B N 1
ATOM 6775 C CA . GLY B 1 277 ? -10.148 -27.094 7.945 1 97.12 277 GLY B CA 1
ATOM 6776 C C . GLY B 1 277 ? -9.477 -26.906 6.598 1 97.12 277 GLY B C 1
ATOM 6777 O O . GLY B 1 277 ? -8.75 -25.938 6.387 1 97.12 277 GLY B O 1
ATOM 6778 N N . MET B 1 278 ? -9.703 -27.875 5.668 1 98.06 278 MET B N 1
ATOM 6779 C CA . MET B 1 278 ? -9.07 -27.844 4.355 1 98.06 278 MET B CA 1
ATOM 6780 C C . MET B 1 278 ? -10.039 -27.328 3.295 1 98.06 278 MET B C 1
ATOM 6782 O O . MET B 1 278 ? -9.773 -27.453 2.096 1 98.06 278 MET B O 1
ATOM 6786 N N . GLU B 1 279 ? -11.203 -26.797 3.768 1 97.94 279 GLU B N 1
ATOM 6787 C CA . GLU B 1 279 ? -12.203 -26.281 2.84 1 97.94 279 GLU B CA 1
ATOM 6788 C C . GLU B 1 279 ? -11.633 -25.172 1.964 1 97.94 279 GLU B C 1
ATOM 6790 O O . GLU B 1 279 ? -10.984 -24.25 2.467 1 97.94 279 GLU B O 1
ATOM 6795 N N . VAL B 1 280 ? -11.891 -25.328 0.656 1 98.31 280 VAL B N 1
ATOM 6796 C CA . VAL B 1 280 ? -11.328 -24.391 -0.312 1 98.31 280 VAL B CA 1
ATOM 6797 C C . VAL B 1 280 ? -11.938 -23 -0.099 1 98.31 280 VAL B C 1
ATOM 6799 O O . VAL B 1 280 ? -13.164 -22.859 -0.071 1 98.31 280 VAL B O 1
ATOM 6802 N N . GLN B 1 281 ? -11.047 -22 0.064 1 97.94 281 GLN B N 1
ATOM 6803 C CA . GLN B 1 281 ? -11.5 -20.609 0.209 1 97.94 281 GLN B CA 1
ATOM 6804 C C . GLN B 1 281 ? -10.977 -19.75 -0.93 1 97.94 281 GLN B C 1
ATOM 6806 O O . GLN B 1 281 ? -11.586 -18.734 -1.274 1 97.94 281 GLN B O 1
ATOM 6811 N N . GLY B 1 282 ? -9.898 -20.125 -1.48 1 98 282 GLY B N 1
ATOM 6812 C CA . GLY B 1 282 ? -9.289 -19.359 -2.553 1 98 282 GLY B CA 1
ATOM 6813 C C . GLY B 1 282 ? -8.25 -20.141 -3.334 1 98 282 GLY B C 1
ATOM 6814 O O . GLY B 1 282 ? -8.188 -21.359 -3.238 1 98 282 GLY B O 1
ATOM 6815 N N . VAL B 1 283 ? -7.473 -19.391 -4.176 1 98.25 283 VAL B N 1
ATOM 6816 C CA . VAL B 1 283 ? -6.516 -20.047 -5.059 1 98.25 283 VAL B CA 1
ATOM 6817 C C . VAL B 1 283 ? -5.164 -19.344 -4.973 1 98.25 283 VAL B C 1
ATOM 6819 O O . VAL B 1 283 ? -5.055 -18.266 -4.383 1 98.25 283 VAL B O 1
ATOM 6822 N N . ASN B 1 284 ? -4.148 -19.984 -5.461 1 96.69 284 ASN B N 1
ATOM 6823 C CA . ASN B 1 284 ? -2.832 -19.375 -5.605 1 96.69 284 ASN B CA 1
ATOM 6824 C C . ASN B 1 284 ? -2.799 -18.375 -6.758 1 96.69 284 ASN B C 1
ATOM 6826 O O . ASN B 1 284 ? -3.822 -18.125 -7.395 1 96.69 284 ASN B O 1
ATOM 6830 N N . VAL B 1 285 ? -1.703 -17.812 -7.031 1 94.06 285 VAL B N 1
ATOM 6831 C CA . VAL B 1 285 ? -1.524 -16.672 -7.938 1 94.06 285 VAL B CA 1
ATOM 6832 C C . VAL B 1 285 ? -1.938 -17.078 -9.352 1 94.06 285 VAL B C 1
ATOM 6834 O O . VAL B 1 285 ? -2.594 -16.297 -10.055 1 94.06 285 VAL B O 1
ATOM 6837 N N . CYS B 1 286 ? -1.636 -18.312 -9.75 1 91.88 286 CYS B N 1
ATOM 6838 C CA . CYS B 1 286 ? -1.924 -18.719 -11.117 1 91.88 286 CYS B CA 1
ATOM 6839 C C . CYS B 1 286 ? -3.242 -19.484 -11.195 1 91.88 286 CYS B C 1
ATOM 6841 O O . CYS B 1 286 ? -3.643 -19.938 -12.273 1 91.88 286 CYS B O 1
ATOM 6843 N N . GLY B 1 287 ? -3.875 -19.688 -10.078 1 96.19 287 GLY B N 1
ATOM 6844 C CA . GLY B 1 287 ? -5.242 -20.172 -10.039 1 96.19 287 GLY B CA 1
ATOM 6845 C C . GLY B 1 287 ? -5.332 -21.688 -10.086 1 96.19 287 GLY B C 1
ATOM 6846 O O . GLY B 1 287 ? -6.426 -22.25 -10.039 1 96.19 287 GLY B O 1
ATOM 6847 N N . GLU B 1 288 ? -4.203 -22.391 -10.109 1 96.19 288 GLU B N 1
ATOM 6848 C CA . GLU B 1 288 ? -4.281 -23.828 -10.352 1 96.19 288 GLU B CA 1
ATOM 6849 C C . GLU B 1 288 ? -4.363 -24.609 -9.047 1 96.19 288 GLU B C 1
ATOM 6851 O O . GLU B 1 288 ? -4.578 -25.828 -9.047 1 96.19 288 GLU B O 1
ATOM 6856 N N . VAL B 1 289 ? -4.227 -23.969 -7.93 1 98.31 289 VAL B N 1
ATOM 6857 C CA . VAL B 1 289 ? -4.293 -24.688 -6.66 1 98.31 289 VAL B CA 1
ATOM 6858 C C . VAL B 1 289 ? -5.375 -24.078 -5.777 1 98.31 289 VAL B C 1
ATOM 6860 O O . VAL B 1 289 ? -5.117 -23.109 -5.047 1 98.31 289 VAL B O 1
ATOM 6863 N N . PRO B 1 290 ? -6.566 -24.656 -5.754 1 98.25 290 PRO B N 1
ATOM 6864 C CA . PRO B 1 290 ? -7.566 -24.25 -4.762 1 98.25 290 PRO B CA 1
ATOM 6865 C C . PRO B 1 290 ? -7.18 -24.641 -3.338 1 98.25 290 PRO B C 1
ATOM 6867 O O . PRO B 1 290 ? -6.797 -25.797 -3.096 1 98.25 290 PRO B O 1
ATOM 6870 N N . MET B 1 291 ? -7.262 -23.719 -2.395 1 96.44 291 MET B N 1
ATOM 6871 C CA . MET B 1 291 ? -6.652 -24 -1.097 1 96.44 291 MET B CA 1
ATOM 6872 C C . MET B 1 291 ? -7.547 -23.5 0.039 1 96.44 291 MET B C 1
ATOM 6874 O O . MET B 1 291 ? -8.398 -22.641 -0.166 1 96.44 291 MET B O 1
ATOM 6878 N N . GLU B 1 292 ? -7.281 -24.078 1.204 1 98.06 292 GLU B N 1
ATOM 6879 C CA . GLU B 1 292 ? -7.781 -23.578 2.482 1 98.06 292 GLU B CA 1
ATOM 6880 C C . GLU B 1 292 ? -7.023 -22.344 2.93 1 98.06 292 GLU B C 1
ATOM 6882 O O . GLU B 1 292 ? -6.027 -21.953 2.312 1 98.06 292 GLU B O 1
ATOM 6887 N N . PRO B 1 293 ? -7.512 -21.625 3.961 1 98.19 293 PRO B N 1
ATOM 6888 C CA . PRO B 1 293 ? -6.75 -20.484 4.484 1 98.19 293 PRO B CA 1
ATOM 6889 C C . PRO B 1 293 ? -5.312 -20.859 4.844 1 98.19 293 PRO B C 1
ATOM 6891 O O . PRO B 1 293 ? -5.082 -21.844 5.555 1 98.19 293 PRO B O 1
ATOM 6894 N N . TYR B 1 294 ? -4.367 -20.109 4.27 1 98.62 294 TYR B N 1
ATOM 6895 C CA . TYR B 1 294 ? -2.938 -20.203 4.527 1 98.62 294 TYR B CA 1
ATOM 6896 C C . TYR B 1 294 ? -2.342 -21.422 3.836 1 98.62 294 TYR B C 1
ATOM 6898 O O . TYR B 1 294 ? -1.199 -21.797 4.102 1 98.62 294 TYR B O 1
ATOM 6906 N N . GLY B 1 295 ? -3.162 -22.078 2.967 1 98.38 295 GLY B N 1
ATOM 6907 C CA . GLY B 1 295 ? -2.623 -23.188 2.209 1 98.38 295 GLY B CA 1
ATOM 6908 C C . GLY B 1 295 ? -1.4 -22.828 1.39 1 98.38 295 GLY B C 1
ATOM 6909 O O . GLY B 1 295 ? -1.223 -21.656 1.018 1 98.38 295 GLY B O 1
ATOM 6910 N N . ALA B 1 296 ? -0.558 -23.797 1.056 1 97.69 296 ALA B N 1
ATOM 6911 C CA . ALA B 1 296 ? 0.688 -23.609 0.319 1 97.69 296 ALA B CA 1
ATOM 6912 C C . ALA B 1 296 ? 0.695 -24.422 -0.972 1 97.69 296 ALA B C 1
ATOM 6914 O O . ALA B 1 296 ? 0.12 -25.5 -1.03 1 97.69 296 ALA B O 1
ATOM 6915 N N . CYS B 1 297 ? 1.328 -23.844 -1.92 1 96 297 CYS B N 1
ATOM 6916 C CA . CYS B 1 297 ? 1.449 -24.516 -3.207 1 96 297 CYS B CA 1
ATOM 6917 C C . CYS B 1 297 ? 2.82 -25.172 -3.352 1 96 297 CYS B C 1
ATOM 6919 O O . CYS B 1 297 ? 3.82 -24.484 -3.561 1 96 297 CYS B O 1
ATOM 6921 N N . ASN B 1 298 ? 2.908 -26.406 -3.242 1 98.31 298 ASN B N 1
ATOM 6922 C CA . ASN B 1 298 ? 4.074 -27.266 -3.48 1 98.31 298 ASN B CA 1
ATOM 6923 C C . ASN B 1 298 ? 4.008 -27.922 -4.852 1 98.31 298 ASN B C 1
ATOM 6925 O O . ASN B 1 298 ? 3.326 -28.938 -5.023 1 98.31 298 ASN B O 1
ATOM 6929 N N . LEU B 1 299 ? 4.836 -27.406 -5.781 1 98.38 299 LEU B N 1
ATOM 6930 C CA . LEU B 1 299 ? 4.578 -27.75 -7.176 1 98.38 299 LEU B CA 1
ATOM 6931 C C . LEU B 1 299 ? 5.781 -28.453 -7.801 1 98.38 299 LEU B C 1
ATOM 6933 O O . LEU B 1 299 ? 6.914 -28.25 -7.355 1 98.38 299 LEU B O 1
ATOM 6937 N N . GLY B 1 300 ? 5.562 -29.156 -8.797 1 98.75 300 GLY B N 1
ATOM 6938 C CA . GLY B 1 300 ? 6.504 -29.781 -9.711 1 98.75 300 GLY B CA 1
ATOM 6939 C C . GLY B 1 300 ? 5.855 -30.266 -10.992 1 98.75 300 GLY B C 1
ATOM 6940 O O . GLY B 1 300 ? 4.641 -30.469 -11.047 1 98.75 300 GLY B O 1
ATOM 6941 N N . SER B 1 301 ? 6.652 -30.406 -12.016 1 98.88 301 SER B N 1
ATOM 6942 C CA . SER B 1 301 ? 6.078 -30.75 -13.312 1 98.88 301 SER B CA 1
ATOM 6943 C C . SER B 1 301 ? 6.914 -31.812 -14.016 1 98.88 301 SER B C 1
ATOM 6945 O O . SER B 1 301 ? 8.141 -31.719 -14.078 1 98.88 301 SER B O 1
ATOM 6947 N N . LEU B 1 302 ? 6.25 -32.844 -14.469 1 98.94 302 LEU B N 1
ATOM 6948 C CA . LEU B 1 302 ? 6.875 -33.844 -15.336 1 98.94 302 LEU B CA 1
ATOM 6949 C C . LEU B 1 302 ? 7.086 -33.281 -16.734 1 98.94 302 LEU B C 1
ATOM 6951 O O . LEU B 1 302 ? 6.191 -32.656 -17.297 1 98.94 302 LEU B O 1
ATOM 6955 N N . ASN B 1 303 ? 8.297 -33.438 -17.25 1 98.81 303 ASN B N 1
ATOM 6956 C CA . ASN B 1 303 ? 8.609 -33.062 -18.625 1 98.81 303 ASN B CA 1
ATOM 6957 C C . ASN B 1 303 ? 8.281 -34.188 -19.609 1 98.81 303 ASN B C 1
ATOM 6959 O O . ASN B 1 303 ? 9.102 -35.062 -19.812 1 98.81 303 ASN B O 1
ATOM 6963 N N . LEU B 1 304 ? 7.188 -34.062 -20.281 1 98.81 304 LEU B N 1
ATOM 6964 C CA . LEU B 1 304 ? 6.695 -35.156 -21.109 1 98.81 304 LEU B CA 1
ATOM 6965 C C . LEU B 1 304 ? 7.656 -35.438 -22.266 1 98.81 304 LEU B C 1
ATOM 6967 O O . LEU B 1 304 ? 7.773 -36.562 -22.719 1 98.81 304 LEU B O 1
ATOM 6971 N N . ALA B 1 305 ? 8.352 -34.406 -22.719 1 98.12 305 ALA B N 1
ATOM 6972 C CA . ALA B 1 305 ? 9.297 -34.531 -23.812 1 98.12 305 ALA B CA 1
ATOM 6973 C C . ALA B 1 305 ? 10.422 -35.5 -23.453 1 98.12 305 ALA B C 1
ATOM 6975 O O . ALA B 1 305 ? 10.961 -36.188 -24.328 1 98.12 305 ALA B O 1
ATOM 6976 N N . ALA B 1 306 ? 10.75 -35.625 -22.219 1 98.31 306 ALA B N 1
ATOM 6977 C CA . ALA B 1 306 ? 11.875 -36.438 -21.75 1 98.31 306 ALA B CA 1
ATOM 6978 C C . ALA B 1 306 ? 11.547 -37.906 -21.812 1 98.31 306 ALA B C 1
ATOM 6980 O O . ALA B 1 306 ? 12.438 -38.75 -21.703 1 98.31 306 ALA B O 1
ATOM 6981 N N . PHE B 1 307 ? 10.32 -38.281 -22.109 1 98.69 307 PHE B N 1
ATOM 6982 C CA . PHE B 1 307 ? 9.914 -39.688 -22.078 1 98.69 307 PHE B CA 1
ATOM 6983 C C . PHE B 1 307 ? 9.594 -40.188 -23.469 1 98.69 307 PHE B C 1
ATOM 6985 O O . PHE B 1 307 ? 9.047 -41.281 -23.625 1 98.69 307 PHE B O 1
ATOM 6992 N N . VAL B 1 308 ? 9.812 -39.406 -24.469 1 98.38 308 VAL B N 1
ATOM 6993 C CA . VAL B 1 308 ? 9.57 -39.844 -25.844 1 98.38 308 VAL B CA 1
ATOM 6994 C C . VAL B 1 308 ? 10.781 -40.594 -26.375 1 98.38 308 VAL B C 1
ATOM 6996 O O . VAL B 1 308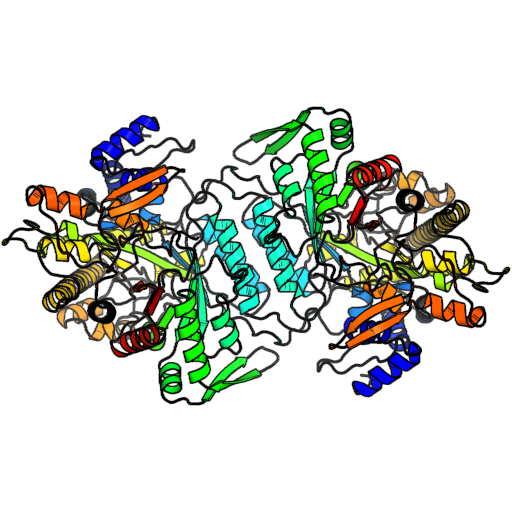 ? 11.922 -40.156 -26.25 1 98.38 308 VAL B O 1
ATOM 6999 N N . GLN B 1 309 ? 10.539 -41.688 -26.938 1 97.31 309 GLN B N 1
ATOM 7000 C CA . GLN B 1 309 ? 11.57 -42.531 -27.562 1 97.31 309 GLN B CA 1
ATOM 7001 C C . GLN B 1 309 ? 11.539 -42.375 -29.094 1 97.31 309 GLN B C 1
ATOM 7003 O O . GLN B 1 309 ? 10.469 -42.281 -29.688 1 97.31 309 GLN B O 1
ATOM 7008 N N . ALA B 1 310 ? 12.688 -42.312 -29.703 1 95.44 310 ALA B N 1
ATOM 7009 C CA . ALA B 1 310 ? 12.875 -42.188 -31.141 1 95.44 310 ALA B CA 1
ATOM 7010 C C . ALA B 1 310 ? 12.062 -41.031 -31.719 1 95.44 310 ALA B C 1
ATOM 7012 O O . ALA B 1 310 ? 11.312 -41.219 -32.688 1 95.44 310 ALA B O 1
ATOM 7013 N N . PRO B 1 311 ? 12.25 -39.844 -31.156 1 96.19 311 PRO B N 1
ATOM 7014 C CA . PRO B 1 311 ? 11.43 -38.719 -31.578 1 96.19 311 PRO B CA 1
ATOM 7015 C C . PRO B 1 311 ? 11.57 -38.406 -33.062 1 96.19 311 PRO B C 1
ATOM 7017 O O . PRO B 1 311 ? 12.648 -38.594 -33.656 1 96.19 311 PRO B O 1
ATOM 7020 N N . PHE B 1 312 ? 10.539 -38 -33.719 1 94.88 312 PHE B N 1
ATOM 7021 C CA . PHE B 1 312 ? 10.461 -37.5 -35.062 1 94.88 312 PHE B CA 1
ATOM 7022 C C . PHE B 1 312 ? 10.648 -38.625 -36.094 1 94.88 312 PHE B C 1
ATOM 7024 O O . PHE B 1 312 ? 11.008 -38.375 -37.219 1 94.88 312 PHE B O 1
ATOM 7031 N N . THR B 1 313 ? 10.516 -39.844 -35.594 1 93.31 313 THR B N 1
ATOM 7032 C CA . THR B 1 313 ? 10.57 -41 -36.5 1 93.31 313 THR B CA 1
ATOM 7033 C C . THR B 1 313 ? 9.25 -41.781 -36.469 1 93.31 313 THR B C 1
ATOM 7035 O O . THR B 1 313 ? 8.414 -41.531 -35.594 1 93.31 313 THR B O 1
ATOM 7038 N N . PRO B 1 314 ? 9.062 -42.688 -37.406 1 93.06 314 PRO B N 1
ATOM 7039 C CA . PRO B 1 314 ? 7.844 -43.5 -37.375 1 93.06 314 PRO B CA 1
ATOM 7040 C C . PRO B 1 314 ? 7.77 -44.406 -36.156 1 93.06 314 PRO B C 1
ATOM 7042 O O . PRO B 1 314 ? 6.703 -44.969 -35.875 1 93.06 314 PRO B O 1
ATOM 7045 N N . HIS B 1 315 ? 8.867 -44.594 -35.406 1 95.19 315 HIS B N 1
ATOM 7046 C CA . HIS B 1 315 ? 8.922 -45.5 -34.25 1 95.19 315 HIS B CA 1
ATOM 7047 C C . HIS B 1 315 ? 8.828 -44.688 -32.969 1 95.19 315 HIS B C 1
ATOM 7049 O O . HIS B 1 315 ? 8.984 -45.25 -31.875 1 95.19 315 HIS B O 1
ATOM 7055 N N . ALA B 1 316 ? 8.57 -43.406 -33.188 1 96.94 316 ALA B N 1
ATOM 7056 C CA . ALA B 1 316 ? 8.438 -42.562 -32 1 96.94 316 ALA B CA 1
ATOM 7057 C C . ALA B 1 316 ? 7.352 -43.094 -31.078 1 96.94 316 ALA B C 1
ATOM 7059 O O . ALA B 1 316 ? 6.289 -43.531 -31.531 1 96.94 316 ALA B O 1
ATOM 7060 N N . SER B 1 317 ? 7.609 -43.188 -29.781 1 97.69 317 SER B N 1
ATOM 7061 C CA . SER B 1 317 ? 6.648 -43.688 -28.797 1 97.69 317 SER B CA 1
ATOM 7062 C C . SER B 1 317 ? 6.902 -43.094 -27.422 1 97.69 317 SER B C 1
ATOM 7064 O O . SER B 1 317 ? 7.988 -42.562 -27.156 1 97.69 317 SER B O 1
ATOM 7066 N N . LEU B 1 318 ? 5.906 -43.125 -26.625 1 98.31 318 LEU B N 1
ATOM 7067 C CA . LEU B 1 318 ? 6.031 -42.656 -25.25 1 98.31 318 LEU B CA 1
ATOM 7068 C C . LEU B 1 318 ? 6.402 -43.781 -24.312 1 98.31 318 LEU B C 1
ATOM 7070 O O . LEU B 1 318 ? 5.777 -44.844 -24.344 1 98.31 318 LEU B O 1
ATOM 7074 N N . ASP B 1 319 ? 7.43 -43.594 -23.547 1 98.5 319 ASP B N 1
ATOM 7075 C CA . ASP B 1 319 ? 7.84 -44.562 -22.531 1 98.5 319 ASP B CA 1
ATOM 7076 C C . ASP B 1 319 ? 6.969 -44.469 -21.281 1 98.5 319 ASP B C 1
ATOM 7078 O O . ASP B 1 319 ? 7.379 -43.875 -20.281 1 98.5 319 ASP B O 1
ATOM 7082 N N . TYR B 1 320 ? 5.82 -45.125 -21.281 1 98.38 320 TYR B N 1
ATOM 7083 C CA . TYR B 1 320 ? 4.84 -45.031 -20.203 1 98.38 320 TYR B CA 1
ATOM 7084 C C . TYR B 1 320 ? 5.422 -45.562 -18.906 1 98.38 320 TYR B C 1
ATOM 7086 O O . TYR B 1 320 ? 5.121 -45.062 -17.828 1 98.38 320 TYR B O 1
ATOM 7094 N N . ALA B 1 321 ? 6.207 -46.562 -18.984 1 98.5 321 ALA B N 1
ATOM 7095 C CA . ALA B 1 321 ? 6.781 -47.156 -17.781 1 98.5 321 ALA B CA 1
ATOM 7096 C C . ALA B 1 321 ? 7.676 -46.156 -17.047 1 98.5 321 ALA B C 1
ATOM 7098 O O . ALA B 1 321 ? 7.57 -45.969 -15.836 1 98.5 321 ALA B O 1
ATOM 7099 N N . ALA B 1 322 ? 8.547 -45.5 -17.797 1 98.69 322 ALA B N 1
ATOM 7100 C CA . ALA B 1 322 ? 9.422 -44.5 -17.219 1 98.69 322 ALA B CA 1
ATOM 7101 C C . ALA B 1 322 ? 8.617 -43.312 -16.688 1 98.69 322 ALA B C 1
ATOM 7103 O O . ALA B 1 322 ? 8.961 -42.75 -15.648 1 98.69 322 ALA B O 1
ATOM 7104 N N . LEU B 1 323 ? 7.57 -42.969 -17.438 1 98.81 323 LEU B N 1
ATOM 7105 C CA . LEU B 1 323 ? 6.711 -41.844 -17.016 1 98.81 323 LEU B CA 1
ATOM 7106 C C . LEU B 1 323 ? 6.027 -42.156 -15.695 1 98.81 323 LEU B C 1
ATOM 7108 O O . LEU B 1 323 ? 5.969 -41.312 -14.805 1 98.81 323 LEU B O 1
ATOM 7112 N N . GLU B 1 324 ? 5.496 -43.344 -15.516 1 98.88 324 GLU B N 1
ATOM 7113 C CA . GLU B 1 324 ? 4.832 -43.75 -14.289 1 98.88 324 GLU B CA 1
ATOM 7114 C C . GLU B 1 324 ? 5.816 -43.812 -13.125 1 98.88 324 GLU B C 1
ATOM 7116 O O . GLU B 1 324 ? 5.492 -43.438 -12 1 98.88 324 GLU B O 1
ATOM 7121 N N . GLU B 1 325 ? 7.016 -44.281 -13.422 1 98.81 325 GLU B N 1
ATOM 7122 C CA . GLU B 1 325 ? 8.055 -44.312 -12.398 1 98.81 325 GLU B CA 1
ATOM 7123 C C . GLU B 1 325 ? 8.414 -42.906 -11.945 1 98.81 325 GLU B C 1
ATOM 7125 O O . GLU B 1 325 ? 8.516 -42.656 -10.742 1 98.81 325 GLU B O 1
ATOM 7130 N N . ALA B 1 326 ? 8.586 -42.094 -12.914 1 98.94 326 ALA B N 1
ATOM 7131 C CA . ALA B 1 326 ? 8.883 -40.688 -12.594 1 98.94 326 ALA B CA 1
ATOM 7132 C C . ALA B 1 326 ? 7.754 -40.062 -11.781 1 98.94 326 ALA B C 1
ATOM 7134 O O . ALA B 1 326 ? 8.008 -39.25 -10.867 1 98.94 326 ALA B O 1
ATOM 7135 N N . THR B 1 327 ? 6.5 -40.406 -12.117 1 98.94 327 THR B N 1
ATOM 7136 C CA . THR B 1 327 ? 5.34 -39.875 -11.391 1 98.94 327 THR B CA 1
ATOM 7137 C C . THR B 1 327 ? 5.391 -40.312 -9.93 1 98.94 327 THR B C 1
ATOM 7139 O O . THR B 1 327 ? 5.199 -39.469 -9.031 1 98.94 327 THR B O 1
ATOM 7142 N N . ARG B 1 328 ? 5.656 -41.531 -9.695 1 98.88 328 ARG B N 1
ATOM 7143 C CA . ARG B 1 328 ? 5.73 -42.031 -8.336 1 98.88 328 ARG B CA 1
ATOM 7144 C C . ARG B 1 328 ? 6.832 -41.344 -7.547 1 98.88 328 ARG B C 1
ATOM 7146 O O . ARG B 1 328 ? 6.605 -40.906 -6.418 1 98.88 328 ARG B O 1
ATOM 7153 N N . LEU B 1 329 ? 7.984 -41.219 -8.156 1 98.81 329 LEU B N 1
ATOM 7154 C CA . LEU B 1 329 ? 9.117 -40.562 -7.492 1 98.81 329 LEU B CA 1
ATOM 7155 C C . LEU B 1 329 ? 8.844 -39.094 -7.254 1 98.81 329 LEU B C 1
ATOM 7157 O O . LEU B 1 329 ? 9.266 -38.531 -6.242 1 98.81 329 LEU B O 1
ATOM 7161 N N . ALA B 1 330 ? 8.148 -38.469 -8.219 1 98.94 330 ALA B N 1
ATOM 7162 C CA . ALA B 1 330 ? 7.812 -37.062 -8.078 1 98.94 330 ALA B CA 1
ATOM 7163 C C . ALA B 1 330 ? 6.883 -36.844 -6.883 1 98.94 330 ALA B C 1
ATOM 7165 O O . ALA B 1 330 ? 7.035 -35.875 -6.145 1 98.94 330 ALA B O 1
ATOM 7166 N N . VAL B 1 331 ? 5.895 -37.719 -6.691 1 98.88 331 VAL B N 1
ATOM 7167 C CA . VAL B 1 331 ? 4.988 -37.625 -5.547 1 98.88 331 VAL B CA 1
ATOM 7168 C C . VAL B 1 331 ? 5.785 -37.75 -4.25 1 98.88 331 VAL B C 1
ATOM 7170 O O . VAL B 1 331 ? 5.586 -36.969 -3.316 1 98.88 331 VAL B O 1
ATOM 7173 N N . ARG B 1 332 ? 6.727 -38.688 -4.215 1 98.56 332 ARG B N 1
ATOM 7174 C CA . ARG B 1 332 ? 7.562 -38.875 -3.033 1 98.56 332 ARG B CA 1
ATOM 7175 C C . ARG B 1 332 ? 8.422 -37.656 -2.771 1 98.56 332 ARG B C 1
ATOM 7177 O O . ARG B 1 332 ? 8.547 -37.219 -1.628 1 98.56 332 ARG B O 1
ATOM 7184 N N . PHE B 1 333 ? 8.992 -37.156 -3.805 1 98.75 333 PHE B N 1
ATOM 7185 C CA . PHE B 1 333 ? 9.844 -35.969 -3.709 1 98.75 333 PHE B CA 1
ATOM 7186 C C . PHE B 1 333 ? 9.07 -34.781 -3.15 1 98.75 333 PHE B C 1
ATOM 7188 O O . PHE B 1 333 ? 9.523 -34.125 -2.215 1 98.75 333 PHE B O 1
ATOM 7195 N N . LEU B 1 334 ? 7.898 -34.5 -3.711 1 98.81 334 LEU B N 1
ATOM 7196 C CA . LEU B 1 334 ? 7.09 -33.375 -3.279 1 98.81 334 LEU B CA 1
ATOM 7197 C C . LEU B 1 334 ? 6.586 -33.594 -1.855 1 98.81 334 LEU B C 1
ATOM 7199 O O . LEU B 1 334 ? 6.457 -32.625 -1.096 1 98.81 334 LEU B O 1
ATOM 7203 N N . ASP B 1 335 ? 6.234 -34.781 -1.506 1 98.62 335 ASP B N 1
ATOM 7204 C CA . ASP B 1 335 ? 5.879 -35.062 -0.119 1 98.62 335 ASP B CA 1
ATOM 7205 C C . ASP B 1 335 ? 7.039 -34.75 0.821 1 98.62 335 ASP B C 1
ATOM 7207 O O . ASP B 1 335 ? 6.832 -34.188 1.903 1 98.62 335 ASP B O 1
ATOM 7211 N N . ALA B 1 336 ? 8.266 -35.125 0.424 1 98.5 336 ALA B N 1
ATOM 7212 C CA . ALA B 1 336 ? 9.453 -34.844 1.224 1 98.5 336 ALA B CA 1
ATOM 7213 C C . ALA B 1 336 ? 9.648 -33.344 1.409 1 98.5 336 ALA B C 1
ATOM 7215 O O . ALA B 1 336 ? 10.102 -32.875 2.465 1 98.5 336 ALA B O 1
ATOM 7216 N N . VAL B 1 337 ? 9.328 -32.594 0.397 1 98.56 337 VAL B N 1
ATOM 7217 C CA . VAL B 1 337 ? 9.484 -31.156 0.423 1 98.56 337 VAL B CA 1
ATOM 7218 C C . VAL B 1 337 ? 8.617 -30.562 1.529 1 98.56 337 VAL B C 1
ATOM 7220 O O . VAL B 1 337 ? 8.992 -29.562 2.154 1 98.56 337 VAL B O 1
ATOM 7223 N N . VAL B 1 338 ? 7.43 -31.141 1.841 1 98.56 338 VAL B N 1
ATOM 7224 C CA . VAL B 1 338 ? 6.562 -30.656 2.912 1 98.56 338 VAL B CA 1
ATOM 7225 C C . VAL B 1 338 ? 7.32 -30.688 4.238 1 98.56 338 VAL B C 1
ATOM 7227 O O . VAL B 1 338 ? 7.254 -29.734 5.016 1 98.56 338 VAL B O 1
ATOM 7230 N N . ASP B 1 339 ? 8.094 -31.719 4.473 1 98.19 339 ASP B N 1
ATOM 7231 C CA . ASP B 1 339 ? 8.867 -31.844 5.707 1 98.19 339 ASP B CA 1
ATOM 7232 C C . ASP B 1 339 ? 10.094 -30.938 5.688 1 98.19 339 ASP B C 1
ATOM 7234 O O . ASP B 1 339 ? 10.43 -30.328 6.699 1 98.19 339 ASP B O 1
ATOM 7238 N N . LEU B 1 340 ? 10.742 -30.891 4.559 1 97.94 340 LEU B N 1
ATOM 7239 C CA . LEU B 1 340 ? 11.953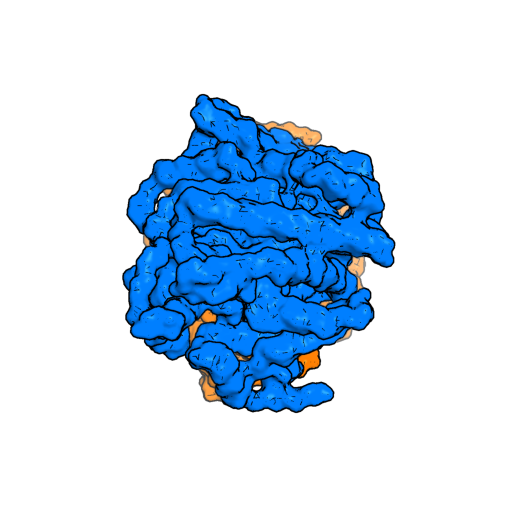 -30.094 4.422 1 97.94 340 LEU B CA 1
ATOM 7240 C C . LEU B 1 340 ? 11.641 -28.609 4.551 1 97.94 340 LEU B C 1
ATOM 7242 O O . LEU B 1 340 ? 12.484 -27.828 4.988 1 97.94 340 LEU B O 1
ATOM 7246 N N . GLY B 1 341 ? 10.391 -28.266 4.125 1 97.75 341 GLY B N 1
ATOM 7247 C CA . GLY B 1 341 ? 10.008 -26.859 4.109 1 97.75 341 GLY B CA 1
ATOM 7248 C C . GLY B 1 341 ? 9.242 -26.438 5.348 1 97.75 341 GLY B C 1
ATOM 7249 O O . GLY B 1 341 ? 8.828 -25.281 5.461 1 97.75 341 GLY B O 1
ATOM 7250 N N . LYS B 1 342 ? 9.047 -27.234 6.371 1 97.12 342 LYS B N 1
ATOM 7251 C CA . LYS B 1 342 ? 8.148 -26.969 7.484 1 97.12 342 LYS B CA 1
ATOM 7252 C C . LYS B 1 342 ? 8.609 -25.75 8.281 1 97.12 342 LYS B C 1
ATOM 7254 O O . LYS B 1 342 ? 7.785 -25.031 8.859 1 97.12 342 LYS B O 1
ATOM 7259 N N . ASN B 1 343 ? 9.914 -25.453 8.305 1 96.25 343 ASN B N 1
ATOM 7260 C CA . ASN B 1 343 ? 10.414 -24.312 9.055 1 96.25 343 ASN B CA 1
ATOM 7261 C C . ASN B 1 343 ? 10.773 -23.141 8.133 1 96.25 343 ASN B C 1
ATOM 7263 O O . ASN B 1 343 ? 11.484 -22.219 8.531 1 96.25 343 ASN B O 1
ATOM 7267 N N . ARG B 1 344 ? 10.297 -23.219 6.941 1 96.62 344 ARG B N 1
ATOM 7268 C CA . ARG B 1 344 ? 10.617 -22.203 5.945 1 96.62 344 ARG B CA 1
ATOM 7269 C C . ARG B 1 344 ? 9.375 -21.422 5.531 1 96.62 344 ARG B C 1
ATOM 7271 O O . ARG B 1 344 ? 9.383 -20.719 4.523 1 96.62 344 ARG B O 1
ATOM 7278 N N . HIS B 1 345 ? 8.312 -21.609 6.309 1 97.75 345 HIS B N 1
ATOM 7279 C CA . HIS B 1 345 ? 7.109 -20.797 6.102 1 97.75 345 HIS B CA 1
ATOM 7280 C C . HIS B 1 345 ? 7.219 -19.453 6.816 1 97.75 345 HIS B C 1
ATOM 7282 O O . HIS B 1 345 ? 7.613 -19.406 7.984 1 97.75 345 HIS B O 1
ATOM 7288 N N . PRO B 1 346 ? 6.875 -18.375 6.18 1 94.25 346 PRO B N 1
ATOM 7289 C CA . PRO B 1 346 ? 7 -17.062 6.805 1 94.25 346 PRO B CA 1
ATOM 7290 C C . PRO B 1 346 ? 5.961 -16.828 7.898 1 94.25 346 PRO B C 1
ATOM 7292 O O . PRO B 1 346 ? 6.168 -15.992 8.781 1 94.25 346 PRO B O 1
ATOM 7295 N N . VAL B 1 347 ? 4.82 -17.469 7.824 1 97 347 VAL B N 1
ATOM 7296 C CA . VAL B 1 347 ? 3.719 -17.328 8.766 1 97 347 VAL B CA 1
ATOM 7297 C C . VAL B 1 347 ? 3.395 -18.672 9.406 1 97 347 VAL B C 1
ATOM 7299 O O . VAL B 1 347 ? 3.293 -19.688 8.703 1 97 347 VAL B O 1
ATOM 7302 N N . ARG B 1 348 ? 3.199 -18.719 10.727 1 97.88 348 ARG B N 1
ATOM 7303 C CA . ARG B 1 348 ? 2.939 -19.953 11.453 1 97.88 348 ARG B CA 1
ATOM 7304 C C . ARG B 1 348 ? 1.72 -20.672 10.883 1 97.88 348 ARG B C 1
ATOM 7306 O O . ARG B 1 348 ? 1.732 -21.891 10.727 1 97.88 348 ARG B O 1
ATOM 7313 N N . ALA B 1 349 ? 0.702 -19.953 10.555 1 98.5 349 ALA B N 1
ATOM 7314 C CA . ALA B 1 349 ? -0.532 -20.531 10.023 1 98.5 349 ALA B CA 1
ATOM 7315 C C . ALA B 1 349 ? -0.28 -21.25 8.711 1 98.5 349 ALA B C 1
ATOM 7317 O O . ALA B 1 349 ? -0.942 -22.25 8.406 1 98.5 349 ALA B O 1
ATOM 7318 N N . GLN B 1 350 ? 0.662 -20.828 7.898 1 98.62 350 GLN B N 1
ATOM 7319 C CA . GLN B 1 350 ? 1.029 -21.484 6.648 1 98.62 350 GLN B CA 1
ATOM 7320 C C . GLN B 1 350 ? 1.655 -22.844 6.902 1 98.62 350 GLN B C 1
ATOM 7322 O O . GLN B 1 350 ? 1.341 -23.828 6.215 1 98.62 350 GLN B O 1
ATOM 7327 N N . LYS B 1 351 ? 2.564 -22.875 7.91 1 98.56 351 LYS B N 1
ATOM 7328 C CA . LYS B 1 351 ? 3.17 -24.141 8.32 1 98.56 351 LYS B CA 1
ATOM 7329 C C . LYS B 1 351 ? 2.105 -25.141 8.742 1 98.56 351 LYS B C 1
ATOM 7331 O O . LYS B 1 351 ? 2.111 -26.297 8.289 1 98.56 351 LYS B O 1
ATOM 7336 N N . GLU B 1 352 ? 1.204 -24.688 9.539 1 98.62 352 GLU B N 1
ATOM 7337 C CA . GLU B 1 352 ? 0.157 -25.562 10.07 1 98.62 352 GLU B CA 1
ATOM 7338 C C . GLU B 1 352 ? -0.733 -26.094 8.953 1 98.62 352 GLU B C 1
ATOM 7340 O O . GLU B 1 352 ? -1.05 -27.281 8.914 1 98.62 352 GLU B O 1
ATOM 7345 N N . ALA B 1 353 ? -1.114 -25.25 8.039 1 98.62 353 ALA B N 1
ATOM 7346 C CA . ALA B 1 353 ? -1.969 -25.656 6.926 1 98.62 353 ALA B CA 1
ATOM 7347 C C . ALA B 1 353 ? -1.251 -26.656 6.02 1 98.62 353 ALA B C 1
ATOM 7349 O O . ALA B 1 353 ? -1.841 -27.641 5.59 1 98.62 353 ALA B O 1
ATOM 7350 N N . SER B 1 354 ? 0.013 -26.375 5.723 1 98.44 354 SER B N 1
ATOM 7351 C CA . SER B 1 354 ? 0.804 -27.234 4.848 1 98.44 354 SER B CA 1
ATOM 7352 C C . SER B 1 354 ? 0.966 -28.625 5.449 1 98.44 354 SER B C 1
ATOM 7354 O O . SER B 1 354 ? 0.806 -29.641 4.75 1 98.44 354 SER B O 1
ATOM 7356 N N . LEU B 1 355 ? 1.236 -28.703 6.723 1 98.5 355 LEU B N 1
ATOM 7357 C CA . LEU B 1 355 ? 1.438 -29.984 7.391 1 98.5 355 LEU B CA 1
ATOM 7358 C C . LEU B 1 355 ? 0.12 -30.734 7.531 1 98.5 355 LEU B C 1
ATOM 7360 O O . LEU B 1 355 ? 0.092 -31.969 7.457 1 98.5 355 LEU B O 1
ATOM 7364 N N . ARG B 1 356 ? -0.977 -30.031 7.727 1 98.44 356 ARG B N 1
ATOM 7365 C CA . ARG B 1 356 ? -2.297 -30.625 7.906 1 98.44 356 ARG B CA 1
ATOM 7366 C C . ARG B 1 356 ? -2.742 -31.344 6.641 1 98.44 356 ARG B C 1
ATOM 7368 O O . ARG B 1 356 ? -3.227 -32.469 6.711 1 98.44 356 ARG B O 1
ATOM 7375 N N . SER B 1 357 ? -2.557 -30.75 5.508 1 98.31 357 SER B N 1
ATOM 7376 C CA . SER B 1 357 ? -3.098 -31.281 4.258 1 98.31 357 SER B CA 1
ATOM 7377 C C . SER B 1 357 ? -2.041 -32.062 3.48 1 98.31 357 SER B C 1
ATOM 7379 O O . SER B 1 357 ? -2.369 -32.938 2.686 1 98.31 357 SER B O 1
ATOM 7381 N N . ARG B 1 358 ? -0.735 -31.641 3.674 1 98.62 358 ARG B N 1
ATOM 7382 C CA . ARG B 1 358 ? 0.384 -32.156 2.898 1 98.62 358 ARG B CA 1
ATOM 7383 C C . ARG B 1 358 ? 0.077 -32.156 1.405 1 98.62 358 ARG B C 1
ATOM 7385 O O . ARG B 1 358 ? 0.487 -33.031 0.666 1 98.62 358 ARG B O 1
ATOM 7392 N N . ARG B 1 359 ? -0.713 -31.172 0.986 1 98.25 359 ARG B N 1
ATOM 7393 C CA . ARG B 1 359 ? -1.116 -30.984 -0.403 1 98.25 359 ARG B CA 1
ATOM 7394 C C . ARG B 1 359 ? 0.099 -30.812 -1.307 1 98.25 359 ARG B C 1
ATOM 7396 O O . ARG B 1 359 ? 1.053 -30.109 -0.947 1 98.25 359 ARG B O 1
ATOM 7403 N N . ILE B 1 360 ? 0.119 -31.422 -2.463 1 98.75 360 ILE B N 1
ATOM 7404 C CA . ILE B 1 360 ? 1.131 -31.219 -3.492 1 98.75 360 ILE B CA 1
ATOM 7405 C C . ILE B 1 360 ? 0.454 -30.938 -4.836 1 98.75 360 ILE B C 1
ATOM 7407 O O . ILE B 1 360 ? -0.759 -31.125 -4.973 1 98.75 360 ILE B O 1
ATOM 7411 N N . GLY B 1 361 ? 1.155 -30.406 -5.766 1 98.75 361 GLY B N 1
ATOM 7412 C CA . GLY B 1 361 ? 0.668 -30.141 -7.113 1 98.75 361 GLY B CA 1
ATOM 7413 C C . GLY B 1 361 ? 1.619 -30.641 -8.188 1 98.75 361 GLY B C 1
ATOM 7414 O O . GLY B 1 361 ? 2.439 -29.859 -8.695 1 98.75 361 GLY B O 1
ATOM 7415 N N . LEU B 1 362 ? 1.451 -31.859 -8.531 1 98.94 362 LEU B N 1
ATOM 7416 C CA . LEU B 1 362 ? 2.223 -32.438 -9.625 1 98.94 362 LEU B CA 1
ATOM 7417 C C . LEU B 1 362 ? 1.538 -32.188 -10.969 1 98.94 362 LEU B C 1
ATOM 7419 O O . LEU B 1 362 ? 0.356 -32.5 -11.133 1 98.94 362 LEU B O 1
ATOM 7423 N N . GLY B 1 363 ? 2.203 -31.5 -11.789 1 98.69 363 GLY B N 1
ATOM 7424 C CA . GLY B 1 363 ? 1.695 -31.234 -13.125 1 98.69 363 GLY B CA 1
ATOM 7425 C C . GLY B 1 363 ? 2.619 -31.734 -14.219 1 98.69 363 GLY B C 1
ATOM 7426 O O . GLY B 1 363 ? 3.301 -32.75 -14.055 1 98.69 363 GLY B O 1
ATOM 7427 N N . LEU B 1 364 ? 2.473 -31.172 -15.375 1 98.69 364 LEU B N 1
ATOM 7428 C CA . LEU B 1 364 ? 3.295 -31.547 -16.516 1 98.69 364 LEU B CA 1
ATOM 7429 C C . LEU B 1 364 ? 3.688 -30.312 -17.328 1 98.69 364 LEU B C 1
ATOM 7431 O O . LEU B 1 364 ? 3.141 -29.234 -17.125 1 98.69 364 LEU B O 1
ATOM 7435 N N . MET B 1 365 ? 4.648 -30.438 -18.078 1 98.06 365 MET B N 1
ATOM 7436 C CA . MET B 1 365 ? 5.062 -29.469 -19.094 1 98.06 365 MET B CA 1
ATOM 7437 C C . MET B 1 365 ? 5.562 -30.188 -20.344 1 98.06 365 MET B C 1
ATOM 7439 O O . MET B 1 365 ? 5.613 -31.406 -20.391 1 98.06 365 MET B O 1
ATOM 7443 N N . GLY B 1 366 ? 5.754 -29.438 -21.391 1 97.5 366 GLY B N 1
ATOM 7444 C CA . GLY B 1 366 ? 6.273 -30.016 -22.609 1 97.5 366 GLY B CA 1
ATOM 7445 C C . GLY B 1 366 ? 5.25 -30.844 -23.359 1 97.5 366 GLY B C 1
ATOM 7446 O O . GLY B 1 366 ? 5.609 -31.75 -24.125 1 97.5 366 GLY B O 1
ATOM 7447 N N . LEU B 1 367 ? 3.992 -30.594 -23.094 1 98.12 367 LEU B N 1
ATOM 7448 C CA . LEU B 1 367 ? 2.955 -31.359 -23.781 1 98.12 367 LEU B CA 1
ATOM 7449 C C . LEU B 1 367 ? 3.066 -31.172 -25.297 1 98.12 367 LEU B C 1
ATOM 7451 O O . LEU B 1 367 ? 3.027 -32.156 -26.047 1 98.12 367 LEU B O 1
ATOM 7455 N N . ALA B 1 368 ? 3.182 -29.938 -25.75 1 96.81 368 ALA B N 1
ATOM 7456 C CA . ALA B 1 368 ? 3.295 -29.672 -27.188 1 96.81 368 ALA B CA 1
ATOM 7457 C C . ALA B 1 368 ? 4.555 -30.312 -27.766 1 96.81 368 ALA B C 1
ATOM 7459 O O . ALA B 1 368 ? 4.547 -30.781 -28.906 1 96.81 368 ALA B O 1
ATOM 7460 N N . ASP B 1 369 ? 5.625 -30.266 -27.016 1 97.19 369 ASP B N 1
ATOM 7461 C CA . ASP B 1 369 ? 6.863 -30.906 -27.453 1 97.19 369 ASP B CA 1
ATOM 7462 C C . ASP B 1 369 ? 6.656 -32.406 -27.656 1 97.19 369 ASP B C 1
ATOM 7464 O O . ASP B 1 369 ? 7.074 -32.969 -28.688 1 97.19 369 ASP B O 1
ATOM 7468 N N . MET B 1 370 ? 6.066 -33.031 -26.688 1 98.25 370 MET B N 1
ATOM 7469 C CA . MET B 1 370 ? 5.797 -34.469 -26.781 1 98.25 370 MET B CA 1
ATOM 7470 C C . MET B 1 370 ? 4.98 -34.781 -28.031 1 98.25 370 MET B C 1
ATOM 7472 O O . MET B 1 370 ? 5.312 -35.719 -28.781 1 98.25 370 MET B O 1
ATOM 7476 N N . LEU B 1 371 ? 3.922 -34 -28.234 1 97.81 371 LEU B N 1
ATOM 7477 C CA . LEU B 1 371 ? 3.053 -34.25 -29.375 1 97.81 371 LEU B CA 1
ATOM 7478 C C . LEU B 1 371 ? 3.826 -34.094 -30.688 1 97.81 371 LEU B C 1
ATOM 7480 O O . LEU B 1 371 ? 3.701 -34.906 -31.594 1 97.81 371 LEU B O 1
ATOM 7484 N N . ALA B 1 372 ? 4.629 -33.031 -30.781 1 96.31 372 ALA B N 1
ATOM 7485 C CA . ALA B 1 372 ? 5.438 -32.812 -31.969 1 96.31 372 ALA B CA 1
ATOM 7486 C C . ALA B 1 372 ? 6.41 -33.969 -32.219 1 96.31 372 ALA B C 1
ATOM 7488 O O . ALA B 1 372 ? 6.562 -34.406 -33.344 1 96.31 372 ALA B O 1
ATOM 7489 N N . MET B 1 373 ? 7.047 -34.406 -31.203 1 97.25 373 MET B N 1
ATOM 7490 C CA . MET B 1 373 ? 8.031 -35.469 -31.281 1 97.25 373 MET B CA 1
ATOM 7491 C C . MET B 1 373 ? 7.383 -36.781 -31.734 1 97.25 373 MET B C 1
ATOM 7493 O O . MET B 1 373 ? 8.023 -37.625 -32.375 1 97.25 373 MET B O 1
ATOM 7497 N N . LEU B 1 374 ? 6.133 -36.938 -31.406 1 97.44 374 LEU B N 1
ATOM 7498 C CA . LEU B 1 374 ? 5.398 -38.156 -31.766 1 97.44 374 LEU B CA 1
ATOM 7499 C C . LEU B 1 374 ? 4.699 -38 -33.094 1 97.44 374 LEU B C 1
ATOM 7501 O O . LEU B 1 374 ? 4.043 -38.906 -33.594 1 97.44 374 LEU B O 1
ATOM 7505 N N . GLY B 1 375 ? 4.797 -36.812 -33.656 1 94.88 375 GLY B N 1
ATOM 7506 C CA . GLY B 1 375 ? 4.203 -36.531 -34.969 1 94.88 375 GLY B CA 1
ATOM 7507 C C . GLY B 1 375 ? 2.713 -36.281 -34.906 1 94.88 375 GLY B C 1
ATOM 7508 O O . GLY B 1 375 ? 1.983 -36.562 -35.844 1 94.88 375 GLY B O 1
ATOM 7509 N N . LEU B 1 376 ? 2.232 -35.844 -33.844 1 96.25 376 LEU B N 1
ATOM 7510 C CA . LEU B 1 376 ? 0.815 -35.562 -33.656 1 96.25 376 LEU B CA 1
ATOM 7511 C C . LEU B 1 376 ? 0.576 -34.062 -33.562 1 96.25 376 LEU B C 1
ATOM 7513 O O . LEU B 1 376 ? 1.113 -33.406 -32.656 1 96.25 376 LEU B O 1
ATOM 7517 N N . PRO B 1 377 ? -0.237 -33.531 -34.469 1 94.62 377 PRO B N 1
ATOM 7518 C CA . PRO B 1 377 ? -0.524 -32.094 -34.375 1 94.62 377 PRO B CA 1
ATOM 7519 C C . PRO B 1 377 ? -1.315 -31.719 -33.125 1 94.62 377 PRO B C 1
ATOM 7521 O O . PRO B 1 377 ? -2.299 -32.375 -32.812 1 94.62 377 PRO B O 1
ATOM 7524 N N . TYR B 1 378 ? -0.861 -30.656 -32.5 1 94.81 378 TYR B N 1
ATOM 7525 C CA . TYR B 1 378 ? -1.563 -30.141 -31.328 1 94.81 378 TYR B CA 1
ATOM 7526 C C . TYR B 1 378 ? -3.021 -29.844 -31.656 1 94.81 378 TYR B C 1
ATOM 7528 O O . TYR B 1 378 ? -3.316 -29.203 -32.656 1 94.81 378 TYR B O 1
ATOM 7536 N N . GLY B 1 379 ? -3.973 -30.359 -30.859 1 89.56 379 GLY B N 1
ATOM 7537 C CA . GLY B 1 379 ? -5.387 -30.078 -31.062 1 89.56 379 GLY B CA 1
ATOM 7538 C C . GLY B 1 379 ? -6.098 -31.156 -31.875 1 89.56 379 GLY B C 1
ATOM 7539 O O . GLY B 1 379 ? -7.328 -31.156 -31.938 1 89.56 379 GLY B O 1
ATOM 7540 N N . SER B 1 380 ? -5.352 -32 -32.469 1 92.94 380 SER B N 1
ATOM 7541 C CA . SER B 1 380 ? -5.984 -33.094 -33.219 1 92.94 380 SER B CA 1
ATOM 7542 C C . SER B 1 380 ? -6.664 -34.094 -32.281 1 92.94 380 SER B C 1
ATOM 7544 O O . SER B 1 380 ? -6.379 -34.125 -31.094 1 92.94 380 SER B O 1
ATOM 7546 N N . GLY B 1 381 ? -7.594 -34.812 -32.875 1 94.81 381 GLY B N 1
ATOM 7547 C CA . GLY B 1 381 ? -8.281 -35.844 -32.125 1 94.81 381 GLY B CA 1
ATOM 7548 C C . GLY B 1 381 ? -7.336 -36.875 -31.516 1 94.81 381 GLY B C 1
ATOM 7549 O O . GLY B 1 381 ? -7.512 -37.312 -30.375 1 94.81 381 GLY B O 1
ATOM 7550 N N . GLU B 1 382 ? -6.402 -37.281 -32.312 1 96.31 382 GLU B N 1
ATOM 7551 C CA . GLU B 1 382 ? -5.414 -38.25 -31.828 1 96.31 382 GLU B CA 1
ATOM 7552 C C . GLU B 1 382 ? -4.578 -37.656 -30.688 1 96.31 382 GLU B C 1
ATOM 7554 O O . GLU B 1 382 ? -4.258 -38.344 -29.719 1 96.31 382 GLU B O 1
ATOM 7559 N N . ALA B 1 383 ? -4.223 -36.438 -30.844 1 96.38 383 ALA B N 1
ATOM 7560 C CA . ALA B 1 383 ? -3.465 -35.75 -29.797 1 96.38 383 ALA B CA 1
ATOM 7561 C C . ALA B 1 383 ? -4.254 -35.688 -28.5 1 96.38 383 ALA B C 1
ATOM 7563 O O . ALA B 1 383 ? -3.691 -35.875 -27.422 1 96.38 383 ALA B O 1
ATOM 7564 N N . LEU B 1 384 ? -5.531 -35.406 -28.578 1 97 384 LEU B N 1
ATOM 7565 C CA . LEU B 1 384 ? -6.395 -35.344 -27.406 1 97 384 LEU B CA 1
ATOM 7566 C C . LEU B 1 384 ? -6.477 -36.688 -26.703 1 97 384 LEU B C 1
ATOM 7568 O O . LEU B 1 384 ? -6.41 -36.75 -25.469 1 97 384 LEU B O 1
ATOM 7572 N N . ARG B 1 385 ? -6.633 -37.688 -27.484 1 97.69 385 ARG B N 1
ATOM 7573 C CA . ARG B 1 385 ? -6.723 -39.031 -26.922 1 97.69 385 ARG B CA 1
ATOM 7574 C C . ARG B 1 385 ? -5.43 -39.406 -26.203 1 97.69 385 ARG B C 1
ATOM 7576 O O . ARG B 1 385 ? -5.461 -39.969 -25.109 1 97.69 385 ARG B O 1
ATOM 7583 N N . LEU B 1 386 ? -4.336 -39.094 -26.812 1 98.06 386 LEU B N 1
ATOM 7584 C CA . LEU B 1 386 ? -3.045 -39.406 -26.188 1 98.06 386 LEU B CA 1
ATOM 7585 C C . LEU B 1 386 ? -2.855 -38.594 -24.906 1 98.06 386 LEU B C 1
ATOM 7587 O O . LEU B 1 386 ? -2.414 -39.125 -23.891 1 98.06 386 LEU B O 1
ATOM 7591 N N . ALA B 1 387 ? -3.15 -37.312 -25.016 1 98.06 387 ALA B N 1
ATOM 7592 C CA . ALA B 1 387 ? -3.014 -36.469 -23.844 1 98.06 387 ALA B CA 1
ATOM 7593 C C . ALA B 1 387 ? -3.846 -36.969 -22.672 1 98.06 387 ALA B C 1
ATOM 7595 O O . ALA B 1 387 ? -3.396 -36.969 -21.531 1 98.06 387 ALA B O 1
ATOM 7596 N N . GLU B 1 388 ? -5.035 -37.344 -22.938 1 98.38 388 GLU B N 1
ATOM 7597 C CA . GLU B 1 388 ? -5.906 -37.906 -21.906 1 98.38 388 GLU B CA 1
ATOM 7598 C C . GLU B 1 388 ? -5.309 -39.156 -21.297 1 98.38 388 GLU B C 1
ATOM 7600 O O . GLU B 1 388 ? -5.34 -39.344 -20.078 1 98.38 388 GLU B O 1
ATOM 7605 N N . GLU B 1 389 ? -4.824 -40.031 -22.141 1 98.5 389 GLU B N 1
ATOM 7606 C CA . GLU B 1 389 ? -4.207 -41.281 -21.672 1 98.5 389 GLU B CA 1
ATOM 7607 C C . GLU B 1 389 ? -3.01 -40.969 -20.766 1 98.5 389 GLU B C 1
ATOM 7609 O O . GLU B 1 389 ? -2.854 -41.594 -19.719 1 98.5 389 GLU B O 1
ATOM 7614 N N . VAL B 1 390 ? -2.232 -40.062 -21.219 1 98.69 390 VAL B N 1
ATOM 7615 C CA . VAL B 1 390 ? -1.047 -39.688 -20.453 1 98.69 390 VAL B CA 1
ATOM 7616 C C . VAL B 1 390 ? -1.458 -39.188 -19.062 1 98.69 390 VAL B C 1
ATOM 7618 O O . VAL B 1 390 ? -0.917 -39.625 -18.062 1 98.69 390 VAL B O 1
ATOM 7621 N N . MET B 1 391 ? -2.432 -38.281 -19 1 98.75 391 MET B N 1
ATOM 7622 C CA . MET B 1 391 ? -2.832 -37.688 -17.734 1 98.75 391 MET B CA 1
ATOM 7623 C C . MET B 1 391 ? -3.504 -38.719 -16.828 1 98.75 391 MET B C 1
ATOM 7625 O O . MET B 1 391 ? -3.361 -38.688 -15.609 1 98.75 391 MET B O 1
ATOM 7629 N N . ARG B 1 392 ? -4.266 -39.594 -17.438 1 98.62 392 ARG B N 1
ATOM 7630 C CA . ARG B 1 392 ? -4.879 -40.688 -16.672 1 98.62 392 ARG B CA 1
ATOM 7631 C C . ARG B 1 392 ? -3.818 -41.531 -16 1 98.62 392 ARG B C 1
ATOM 7633 O O . ARG B 1 392 ? -3.947 -41.875 -14.82 1 98.62 392 ARG B O 1
ATOM 7640 N N . ARG B 1 393 ? -2.791 -41.906 -16.75 1 98.56 393 ARG B N 1
ATOM 7641 C CA . ARG B 1 393 ? -1.717 -42.719 -16.219 1 98.56 393 ARG B CA 1
ATOM 7642 C C . ARG B 1 393 ? -0.959 -42 -15.109 1 98.56 393 ARG B C 1
ATOM 7644 O O . ARG B 1 393 ? -0.593 -42.625 -14.102 1 98.56 393 ARG B O 1
ATOM 7651 N N . ILE B 1 394 ? -0.721 -40.781 -15.305 1 98.88 394 ILE B N 1
ATOM 7652 C CA . ILE B 1 394 ? -0.074 -39.969 -14.273 1 98.88 394 ILE B CA 1
ATOM 7653 C C . ILE B 1 394 ? -0.941 -39.969 -13.016 1 98.88 394 ILE B C 1
ATOM 7655 O O . ILE B 1 394 ? -0.445 -40.188 -11.906 1 98.88 394 ILE B O 1
ATOM 7659 N N . LYS B 1 395 ? -2.279 -39.688 -13.164 1 98.88 395 LYS B N 1
ATOM 7660 C CA . LYS B 1 395 ? -3.221 -39.656 -12.047 1 98.88 395 LYS B CA 1
ATOM 7661 C C . LYS B 1 395 ? -3.207 -40.969 -11.266 1 98.88 395 LYS B C 1
ATOM 7663 O O . LYS B 1 395 ? -3.094 -40.969 -10.039 1 98.88 395 LYS B O 1
ATOM 7668 N N . GLU B 1 396 ? -3.281 -42.031 -11.984 1 98.75 396 GLU B N 1
ATOM 7669 C CA . GLU B 1 396 ? -3.35 -43.312 -11.336 1 98.75 396 GLU B CA 1
ATOM 7670 C C . GLU B 1 396 ? -2.043 -43.656 -10.617 1 98.75 396 GLU B C 1
ATOM 7672 O O . GLU B 1 396 ? -2.057 -44.156 -9.492 1 98.75 396 GLU B O 1
ATOM 7677 N N . ALA B 1 397 ? -0.915 -43.344 -11.25 1 98.88 397 ALA B N 1
ATOM 7678 C CA . ALA B 1 397 ? 0.385 -43.562 -10.625 1 98.88 397 ALA B CA 1
ATOM 7679 C C . ALA B 1 397 ? 0.557 -42.688 -9.391 1 98.88 397 ALA B C 1
ATOM 7681 O O . ALA B 1 397 ? 1.086 -43.125 -8.367 1 98.88 397 ALA B O 1
ATOM 7682 N N . ALA B 1 398 ? 0.136 -41.469 -9.469 1 98.94 398 ALA B N 1
ATOM 7683 C CA . ALA B 1 398 ? 0.278 -40.5 -8.367 1 98.94 398 ALA B CA 1
ATOM 7684 C C . ALA B 1 398 ? -0.541 -40.938 -7.156 1 98.94 398 ALA B C 1
ATOM 7686 O O . ALA B 1 398 ? -0.03 -40.969 -6.035 1 98.94 398 ALA B O 1
ATOM 7687 N N . TYR B 1 399 ? -1.807 -41.25 -7.363 1 98.81 399 TYR B N 1
ATOM 7688 C CA . TYR B 1 399 ? -2.676 -41.656 -6.266 1 98.81 399 TYR B CA 1
ATOM 7689 C C . TYR B 1 399 ? -2.201 -42.969 -5.664 1 98.81 399 TYR B C 1
ATOM 7691 O O . TYR B 1 399 ? -2.262 -43.188 -4.449 1 98.81 399 TYR B O 1
ATOM 7699 N N . GLY B 1 400 ? -1.768 -43.875 -6.57 1 98.81 400 GLY B N 1
ATOM 7700 C CA . GLY B 1 400 ? -1.183 -45.094 -6.059 1 98.81 400 GLY B CA 1
ATOM 7701 C C . GLY B 1 400 ? -0 -44.875 -5.141 1 98.81 400 GLY B C 1
ATOM 7702 O O . GLY B 1 400 ? 0.107 -45.5 -4.082 1 98.81 400 GLY B O 1
ATOM 7703 N N . GLU B 1 401 ? 0.878 -44 -5.555 1 98.75 401 GLU B N 1
ATOM 7704 C CA . GLU B 1 401 ? 2.074 -43.719 -4.766 1 98.75 401 GLU B CA 1
ATOM 7705 C C . GLU B 1 401 ? 1.72 -43.031 -3.449 1 98.75 401 GLU B C 1
ATOM 7707 O O . GLU B 1 401 ? 2.324 -43.312 -2.412 1 98.75 401 GLU B O 1
ATOM 7712 N N . SER B 1 402 ? 0.769 -42.062 -3.447 1 98.81 402 SER B N 1
ATOM 7713 C CA . SER B 1 402 ? 0.338 -41.406 -2.219 1 98.81 402 SER B CA 1
ATOM 7714 C C . SER B 1 402 ? -0.24 -42.406 -1.228 1 98.81 402 SER B C 1
ATOM 7716 O O . SER B 1 402 ? -0.016 -42.312 -0.02 1 98.81 402 SER B O 1
ATOM 7718 N N . ALA B 1 403 ? -1.024 -43.344 -1.745 1 98.69 403 ALA B N 1
ATOM 7719 C CA . ALA B 1 403 ? -1.55 -44.406 -0.894 1 98.69 403 ALA B CA 1
ATOM 7720 C C . ALA B 1 403 ? -0.42 -45.25 -0.309 1 98.69 403 ALA B C 1
ATOM 7722 O O . ALA B 1 403 ? -0.462 -45.625 0.865 1 98.69 403 ALA B O 1
ATOM 7723 N N . GLN B 1 404 ? 0.551 -45.562 -1.141 1 98.19 404 GLN B N 1
ATOM 7724 C CA . GLN B 1 404 ? 1.705 -46.344 -0.67 1 98.19 404 GLN B CA 1
ATOM 7725 C C . GLN B 1 404 ? 2.463 -45.562 0.411 1 98.19 404 GLN B C 1
ATOM 7727 O O . GLN B 1 404 ? 2.865 -46.156 1.423 1 98.19 404 GLN B O 1
ATOM 7732 N N . LEU B 1 405 ? 2.666 -44.312 0.207 1 98.31 405 LEU B N 1
ATOM 7733 C CA . LEU B 1 405 ? 3.338 -43.469 1.183 1 98.31 405 LEU B CA 1
ATOM 7734 C C . LEU B 1 405 ? 2.553 -43.406 2.49 1 98.31 405 LEU B C 1
ATOM 7736 O O . LEU B 1 405 ? 3.141 -43.344 3.57 1 98.31 405 LEU B O 1
ATOM 7740 N N . ALA B 1 406 ? 1.219 -43.375 2.363 1 98.62 406 ALA B N 1
ATOM 7741 C CA . ALA B 1 406 ? 0.382 -43.375 3.561 1 98.62 406 ALA B CA 1
ATOM 7742 C C . ALA B 1 406 ? 0.623 -44.625 4.383 1 98.62 406 ALA B C 1
ATOM 7744 O O . ALA B 1 406 ? 0.581 -44.594 5.613 1 98.62 406 ALA B O 1
ATOM 7745 N N . GLN B 1 407 ? 0.818 -45.719 3.727 1 97.81 407 GLN B N 1
ATOM 7746 C CA . GLN B 1 407 ? 1.134 -46.969 4.418 1 97.81 407 GLN B CA 1
ATOM 7747 C C . GLN B 1 407 ? 2.5 -46.875 5.09 1 97.81 407 GLN B C 1
ATOM 7749 O O . GLN B 1 407 ? 2.684 -47.406 6.195 1 97.81 407 GLN B O 1
ATOM 7754 N N . GLU B 1 408 ? 3.404 -46.25 4.438 1 96.88 408 GLU B N 1
ATOM 7755 C CA . GLU B 1 408 ? 4.781 -46.156 4.914 1 96.88 408 GLU B CA 1
ATOM 7756 C C . GLU B 1 408 ? 4.926 -45.125 6.027 1 96.88 408 GLU B C 1
ATOM 7758 O O . GLU B 1 408 ? 5.625 -45.375 7.016 1 96.88 408 GLU B O 1
ATOM 7763 N N . LYS B 1 409 ? 4.281 -44 5.863 1 96.88 409 LYS B N 1
ATOM 7764 C CA . LYS B 1 409 ? 4.57 -42.844 6.715 1 96.88 409 LYS B CA 1
ATOM 7765 C C . LYS B 1 409 ? 3.311 -42.344 7.41 1 96.88 409 LYS B C 1
ATOM 7767 O O . LYS B 1 409 ? 3.373 -41.438 8.242 1 96.88 409 LYS B O 1
ATOM 7772 N N . GLY B 1 410 ? 2.18 -42.969 7.145 1 97.94 410 GLY B N 1
ATOM 7773 C CA . GLY B 1 410 ? 0.901 -42.531 7.668 1 97.94 410 GLY B CA 1
ATOM 7774 C C . GLY B 1 410 ? 0.169 -41.594 6.727 1 97.94 410 GLY B C 1
ATOM 7775 O O . GLY B 1 410 ? 0.794 -40.906 5.91 1 97.94 410 GLY B O 1
ATOM 7776 N N . PRO B 1 411 ? -1.137 -41.531 6.746 1 98.62 411 PRO B N 1
ATOM 7777 C CA . PRO B 1 411 ? -1.909 -40.562 5.969 1 98.62 411 PRO B CA 1
ATOM 7778 C C . PRO B 1 411 ? -1.669 -39.125 6.418 1 98.62 411 PRO B C 1
ATOM 7780 O O . PRO B 1 411 ? -1.017 -38.875 7.438 1 98.62 411 PRO B O 1
ATOM 7783 N N . PHE B 1 412 ? -2.057 -38.188 5.582 1 98.56 412 PHE B N 1
ATOM 7784 C CA . PHE B 1 412 ? -1.946 -36.812 6.039 1 98.56 412 PHE B CA 1
ATOM 7785 C C . PHE B 1 412 ? -2.773 -36.594 7.301 1 98.56 412 PHE B C 1
ATOM 7787 O O . PHE B 1 412 ? -3.787 -37.25 7.508 1 98.56 412 PHE B O 1
ATOM 7794 N N . PRO B 1 413 ? -2.404 -35.656 8.164 1 98.25 413 PRO B N 1
ATOM 7795 C CA . PRO B 1 413 ? -2.938 -35.531 9.523 1 98.25 413 PRO B CA 1
ATOM 7796 C C . PRO B 1 413 ? -4.449 -35.312 9.555 1 98.25 413 PRO B C 1
ATOM 7798 O O . PRO B 1 413 ? -5.141 -35.875 10.414 1 98.25 413 PRO B O 1
ATOM 7801 N N . ALA B 1 414 ? -5.047 -34.656 8.609 1 98.12 414 ALA B N 1
ATOM 7802 C CA . ALA B 1 414 ? -6.473 -34.344 8.648 1 98.12 414 ALA B CA 1
ATOM 7803 C C . ALA B 1 414 ? -7.285 -35.375 7.879 1 98.12 414 ALA B C 1
ATOM 7805 O O . ALA B 1 414 ? -8.492 -35.219 7.676 1 98.12 414 ALA B O 1
ATOM 7806 N N . PHE B 1 415 ? -6.688 -36.469 7.504 1 98.44 415 PHE B N 1
ATOM 7807 C CA . PHE B 1 415 ? -7.328 -37.469 6.664 1 98.44 415 PHE B CA 1
ATOM 7808 C C . PHE B 1 415 ? -8.516 -38.094 7.383 1 98.44 415 PHE B C 1
ATOM 7810 O O . PHE B 1 415 ? -8.406 -38.5 8.539 1 98.44 415 PHE B O 1
ATOM 7817 N N . ASN B 1 416 ? -9.625 -38.062 6.738 1 98.25 416 ASN B N 1
ATOM 7818 C CA . ASN B 1 416 ? -10.852 -38.781 7.094 1 98.25 416 ASN B CA 1
ATOM 7819 C C . ASN B 1 416 ? -11.414 -39.562 5.906 1 98.25 416 ASN B C 1
ATOM 7821 O O . ASN B 1 416 ? -11.93 -38.938 4.961 1 98.25 416 ASN B O 1
ATOM 7825 N N . ALA B 1 417 ? -11.367 -40.812 5.961 1 97.38 417 ALA B N 1
ATOM 7826 C CA . ALA B 1 417 ? -11.703 -41.656 4.824 1 97.38 417 ALA B CA 1
ATOM 7827 C C . ALA B 1 417 ? -13.133 -41.406 4.355 1 97.38 417 ALA B C 1
ATOM 7829 O O . ALA B 1 417 ? -13.383 -41.25 3.158 1 97.38 417 ALA B O 1
ATOM 7830 N N . ALA B 1 418 ? -14.102 -41.406 5.27 1 97.44 418 ALA B N 1
ATOM 7831 C CA . ALA B 1 418 ? -15.516 -41.25 4.938 1 97.44 418 ALA B CA 1
ATOM 7832 C C . ALA B 1 418 ? -15.758 -39.938 4.227 1 97.44 418 ALA B C 1
ATOM 7834 O O . ALA B 1 418 ? -16.516 -39.875 3.258 1 97.44 418 ALA B O 1
ATOM 7835 N N . LYS B 1 419 ? -15.148 -38.906 4.727 1 97.62 419 LYS B N 1
ATOM 7836 C CA . LYS B 1 419 ? -15.336 -37.594 4.145 1 97.62 419 LYS B CA 1
ATOM 7837 C C . LYS B 1 419 ? -14.586 -37.469 2.824 1 97.62 419 LYS B C 1
ATOM 7839 O O . LYS B 1 419 ? -15.086 -36.844 1.877 1 97.62 419 LYS B O 1
ATOM 7844 N N . HIS B 1 420 ? -13.367 -38 2.76 1 97.56 420 HIS B N 1
ATOM 7845 C CA . HIS B 1 420 ? -12.547 -37.875 1.56 1 97.56 420 HIS B CA 1
ATOM 7846 C C . HIS B 1 420 ? -13.195 -38.594 0.381 1 97.56 420 HIS B C 1
ATOM 7848 O O . HIS B 1 420 ? -13.102 -38.156 -0.76 1 97.56 420 HIS B O 1
ATOM 7854 N N . LEU B 1 421 ? -13.883 -39.656 0.577 1 97.06 421 LEU B N 1
ATOM 7855 C CA . LEU B 1 421 ? -14.5 -40.469 -0.451 1 97.06 421 LEU B CA 1
ATOM 7856 C C . LEU B 1 421 ? -15.734 -39.781 -1.032 1 97.06 421 LEU B C 1
ATOM 7858 O O . LEU B 1 421 ? -16.234 -40.188 -2.08 1 97.06 421 LEU B O 1
ATOM 7862 N N . GLN B 1 422 ? -16.188 -38.719 -0.363 1 96.5 422 GLN B N 1
ATOM 7863 C CA . GLN B 1 422 ? -17.391 -38.031 -0.827 1 96.5 422 GLN B CA 1
ATOM 7864 C C . GLN B 1 422 ? -17.078 -37.156 -2.041 1 96.5 422 GLN B C 1
ATOM 7866 O O . GLN B 1 422 ? -17.984 -36.75 -2.768 1 96.5 422 GLN B O 1
ATOM 7871 N N . SER B 1 423 ? -15.797 -36.875 -2.291 1 96.88 423 SER B N 1
ATOM 7872 C CA . SER B 1 423 ? -15.406 -36.062 -3.43 1 96.88 423 SER B CA 1
ATOM 7873 C C . SER B 1 423 ? -15.742 -36.75 -4.75 1 96.88 423 SER B C 1
ATOM 7875 O O . SER B 1 423 ? -15.383 -37.906 -4.961 1 96.88 423 SER B O 1
ATOM 7877 N N . PRO B 1 424 ? -16.422 -35.969 -5.691 1 97.56 424 PRO B N 1
ATOM 7878 C CA . PRO B 1 424 ? -16.688 -36.562 -7.008 1 97.56 424 PRO B CA 1
ATOM 7879 C C . PRO B 1 424 ? -15.43 -36.969 -7.746 1 97.56 424 PRO B C 1
ATOM 7881 O O . PRO B 1 424 ? -15.453 -37.938 -8.508 1 97.56 424 PRO B O 1
ATOM 7884 N N . PHE B 1 425 ? -14.391 -36.344 -7.52 1 98.06 425 PHE B N 1
ATOM 7885 C CA . PHE B 1 425 ? -13.141 -36.75 -8.172 1 98.06 425 PHE B CA 1
ATOM 7886 C C . PHE B 1 425 ? -12.664 -38.094 -7.668 1 98.06 425 PHE B C 1
ATOM 7888 O O . PHE B 1 425 ? -12.234 -38.938 -8.461 1 98.06 425 PHE B O 1
ATOM 7895 N N . ILE B 1 426 ? -12.695 -38.281 -6.32 1 98.12 426 ILE B N 1
ATOM 7896 C CA . ILE B 1 426 ? -12.266 -39.531 -5.723 1 98.12 426 ILE B CA 1
ATOM 7897 C C . ILE B 1 426 ? -13.172 -40.656 -6.184 1 98.12 426 ILE B C 1
ATOM 7899 O O . ILE B 1 426 ? -12.703 -41.75 -6.48 1 98.12 426 ILE B O 1
ATOM 7903 N N . GLN B 1 427 ? -14.422 -40.344 -6.34 1 97.56 427 GLN B N 1
ATOM 7904 C CA . GLN B 1 427 ? -15.398 -41.344 -6.754 1 97.56 427 GLN B CA 1
ATOM 7905 C C . GLN B 1 427 ? -15.195 -41.75 -8.211 1 97.56 427 GLN B C 1
ATOM 7907 O O . GLN B 1 427 ? -15.664 -42.812 -8.648 1 97.56 427 GLN B O 1
ATOM 7912 N N . ALA B 1 428 ? -14.516 -40.875 -8.945 1 96.69 428 ALA B N 1
ATOM 7913 C CA . ALA B 1 428 ? -14.289 -41.125 -10.367 1 96.69 428 ALA B CA 1
ATOM 7914 C C . ALA B 1 428 ? -13.023 -41.969 -10.578 1 96.69 428 ALA B C 1
ATOM 7916 O O . ALA B 1 428 ? -12.742 -42.406 -11.695 1 96.69 428 ALA B O 1
ATOM 7917 N N . LEU B 1 429 ? -12.266 -42.281 -9.516 1 97.62 429 LEU B N 1
ATOM 7918 C CA . LEU B 1 429 ? -11.078 -43.094 -9.617 1 97.62 429 LEU B CA 1
ATOM 7919 C C . LEU B 1 429 ? -11.461 -44.562 -9.883 1 97.62 429 LEU B C 1
ATOM 7921 O O . LEU B 1 429 ? -12.586 -44.969 -9.609 1 97.62 429 LEU B O 1
ATOM 7925 N N . PRO B 1 430 ? -10.492 -45.312 -10.469 1 97.31 430 PRO B N 1
ATOM 7926 C CA . PRO B 1 430 ? -10.75 -46.75 -10.586 1 97.31 430 PRO B CA 1
ATOM 7927 C C . PRO B 1 430 ? -10.992 -47.438 -9.227 1 97.31 430 PRO B C 1
ATOM 7929 O O . PRO B 1 430 ? -10.375 -47.062 -8.234 1 97.31 430 PRO B O 1
ATOM 7932 N N . GLU B 1 431 ? -11.766 -48.438 -9.227 1 97.31 431 GLU B N 1
ATOM 7933 C CA . GLU B 1 431 ? -12.195 -49.125 -8 1 97.31 431 GLU B CA 1
ATOM 7934 C C . GLU B 1 431 ? -11 -49.531 -7.148 1 97.31 431 GLU B C 1
ATOM 7936 O O . GLU B 1 431 ? -11.016 -49.375 -5.926 1 97.31 431 GLU B O 1
ATOM 7941 N N . ALA B 1 432 ? -10.047 -50.031 -7.777 1 97.38 432 ALA B N 1
ATOM 7942 C CA . ALA B 1 432 ? -8.867 -50.5 -7.051 1 97.38 432 ALA B CA 1
ATOM 7943 C C . ALA B 1 432 ? -8.203 -49.344 -6.305 1 97.38 432 ALA B C 1
ATOM 7945 O O . ALA B 1 432 ? -7.672 -49.531 -5.207 1 97.38 432 ALA B O 1
ATOM 7946 N N . LEU B 1 433 ? -8.203 -48.188 -6.914 1 97.44 433 LEU B N 1
ATOM 7947 C CA . LEU B 1 433 ? -7.605 -47.031 -6.289 1 97.44 433 LEU B CA 1
ATOM 7948 C C . LEU B 1 433 ? -8.5 -46.469 -5.184 1 97.44 433 LEU B C 1
ATOM 7950 O O . LEU B 1 433 ? -8.008 -45.969 -4.18 1 97.44 433 LEU B O 1
ATOM 7954 N N . ILE B 1 434 ? -9.805 -46.531 -5.328 1 97.75 434 ILE B N 1
ATOM 7955 C CA . ILE B 1 434 ? -10.742 -46.125 -4.289 1 97.75 434 ILE B CA 1
ATOM 7956 C C . ILE B 1 434 ? -10.484 -46.938 -3.016 1 97.75 434 ILE B C 1
ATOM 7958 O O . ILE B 1 434 ? -10.477 -46.375 -1.914 1 97.75 434 ILE B O 1
ATOM 7962 N N . GLN B 1 435 ? -10.25 -48.188 -3.188 1 97.25 435 GLN B N 1
ATOM 7963 C CA . GLN B 1 435 ? -9.977 -49.031 -2.049 1 97.25 435 GLN B CA 1
ATOM 7964 C C . GLN B 1 435 ? -8.68 -48.625 -1.344 1 97.25 435 GLN B C 1
ATOM 7966 O O . GLN B 1 435 ? -8.602 -48.688 -0.114 1 97.25 435 GLN B O 1
ATOM 7971 N N . LYS B 1 436 ? -7.738 -48.281 -2.127 1 97 436 LYS B N 1
ATOM 7972 C CA . LYS B 1 436 ? -6.484 -47.812 -1.545 1 97 436 LYS B CA 1
ATOM 7973 C C . LYS B 1 436 ? -6.688 -46.5 -0.804 1 97 436 LYS B C 1
ATOM 7975 O O . LYS B 1 436 ? -6.133 -46.312 0.278 1 97 436 LYS B O 1
ATOM 7980 N N . VAL B 1 437 ? -7.473 -45.625 -1.404 1 95.56 437 VAL B N 1
ATOM 7981 C CA . VAL B 1 437 ? -7.762 -44.312 -0.805 1 95.56 437 VAL B CA 1
ATOM 7982 C C . VAL B 1 437 ? -8.461 -44.531 0.54 1 95.56 437 VAL B C 1
ATOM 7984 O O . VAL B 1 437 ? -8.172 -43.812 1.503 1 95.56 437 VAL B O 1
ATOM 7987 N N . GLU B 1 438 ? -9.352 -45.438 0.604 1 96.75 438 GLU B N 1
ATOM 7988 C CA . GLU B 1 438 ? -10.086 -45.75 1.831 1 96.75 438 GLU B CA 1
ATOM 7989 C C . GLU B 1 438 ? -9.141 -46.062 2.979 1 96.75 438 GLU B C 1
ATOM 7991 O O . GLU B 1 438 ? -9.445 -45.812 4.141 1 96.75 438 GLU B O 1
ATOM 7996 N N . LYS B 1 439 ? -8.031 -46.594 2.59 1 97.19 439 LYS B N 1
ATOM 7997 C CA . LYS B 1 439 ? -7.07 -47.031 3.609 1 97.19 439 LYS B CA 1
ATOM 7998 C C . LYS B 1 439 ? -6.168 -45.875 4.016 1 97.19 439 LYS B C 1
ATOM 8000 O O . LYS B 1 439 ? -5.516 -45.906 5.059 1 97.19 439 LYS B O 1
ATOM 8005 N N . GLY B 1 440 ? -6.078 -44.906 3.133 1 98.06 440 GLY B N 1
ATOM 8006 C CA . GLY B 1 440 ? -5.305 -43.719 3.494 1 98.06 440 GLY B CA 1
ATOM 8007 C C . GLY B 1 440 ? -4.574 -43.094 2.316 1 98.06 440 GLY B C 1
ATOM 8008 O O . GLY B 1 440 ? -4.117 -43.812 1.42 1 98.06 440 GLY B O 1
ATOM 8009 N N . LEU B 1 441 ? -4.422 -41.844 2.367 1 98.56 441 LEU B N 1
ATOM 8010 C CA . LEU B 1 441 ? -3.602 -41.062 1.437 1 98.56 441 LEU B CA 1
ATOM 8011 C C . LEU B 1 441 ? -2.611 -40.188 2.186 1 98.56 441 LEU B C 1
ATOM 8013 O O . LEU B 1 441 ? -2.936 -39.656 3.246 1 98.56 441 LEU B O 1
ATOM 8017 N N . ARG B 1 442 ? -1.443 -40.062 1.68 1 98.75 442 ARG B N 1
ATOM 8018 C CA . ARG B 1 442 ? -0.41 -39.219 2.279 1 98.75 442 ARG B CA 1
ATOM 8019 C C . ARG B 1 442 ? -0.679 -37.75 2.008 1 98.75 442 ARG B C 1
ATOM 8021 O O . ARG B 1 442 ? -0.25 -36.875 2.775 1 98.75 442 ARG B O 1
ATOM 8028 N N . ASN B 1 443 ? -1.407 -37.406 0.971 1 98.75 443 ASN B N 1
ATOM 8029 C CA . ASN B 1 443 ? -1.634 -36.031 0.504 1 98.75 443 ASN B CA 1
ATOM 8030 C C . ASN B 1 443 ? -3.113 -35.781 0.241 1 98.75 443 ASN B C 1
ATOM 8032 O O . ASN B 1 443 ? -3.799 -36.594 -0.359 1 98.75 443 ASN B O 1
ATOM 8036 N N . ALA B 1 444 ? -3.592 -34.594 0.634 1 98.5 444 ALA B N 1
ATOM 8037 C CA . ALA B 1 444 ? -5.004 -34.25 0.485 1 98.5 444 ALA B CA 1
ATOM 8038 C C . ALA B 1 444 ? -5.359 -34.031 -0.981 1 98.5 444 ALA B C 1
ATOM 8040 O O . ALA B 1 444 ? -6.504 -34.25 -1.389 1 98.5 444 ALA B O 1
ATOM 8041 N N . ALA B 1 445 ? -4.461 -33.531 -1.762 1 98.56 445 ALA B N 1
ATOM 8042 C CA . ALA B 1 445 ? -4.547 -33.312 -3.203 1 98.56 445 ALA B CA 1
ATOM 8043 C C . ALA B 1 445 ? -3.189 -33.531 -3.871 1 98.56 445 ALA B C 1
ATOM 8045 O O . ALA B 1 445 ? -2.145 -33.344 -3.246 1 98.56 445 ALA B O 1
ATOM 8046 N N . LEU B 1 446 ? -3.195 -33.906 -5.184 1 98.81 446 LEU B N 1
ATOM 8047 C CA . LEU B 1 446 ? -1.938 -34.375 -5.73 1 98.81 446 LEU B CA 1
ATOM 8048 C C . LEU B 1 446 ? -1.608 -33.688 -7.047 1 98.81 446 LEU B C 1
ATOM 8050 O O . LEU B 1 446 ? -0.435 -33.5 -7.379 1 98.81 446 LEU B O 1
ATOM 8054 N N . LEU B 1 447 ? -2.605 -33.375 -7.816 1 98.88 447 LEU B N 1
ATOM 8055 C CA . LEU B 1 447 ? -2.338 -33 -9.211 1 98.88 447 LEU B CA 1
ATOM 8056 C C . LEU B 1 447 ? -2.773 -31.578 -9.5 1 98.88 447 LEU B C 1
ATOM 8058 O O . LEU B 1 447 ? -3.893 -31.188 -9.172 1 98.88 447 LEU B O 1
ATOM 8062 N N . SER B 1 448 ? -1.942 -30.797 -10.047 1 98.62 448 SER B N 1
ATOM 8063 C CA . SER B 1 448 ? -2.184 -29.453 -10.547 1 98.62 448 SER B CA 1
ATOM 8064 C C . SER B 1 448 ? -1.253 -29.109 -11.711 1 98.62 448 SER B C 1
ATOM 8066 O O . SER B 1 448 ? -0.068 -29.453 -11.68 1 98.62 448 SER B O 1
ATOM 8068 N N . ILE B 1 449 ? -1.743 -28.531 -12.758 1 98.62 449 ILE B N 1
ATOM 8069 C CA . ILE B 1 449 ? -0.884 -28.141 -13.867 1 98.62 449 ILE B CA 1
ATOM 8070 C C . ILE B 1 449 ? -0.666 -26.625 -13.852 1 98.62 449 ILE B C 1
ATOM 8072 O O . ILE B 1 449 ? -1.595 -25.859 -14.102 1 98.62 449 ILE B O 1
ATOM 8076 N N . ALA B 1 450 ? 0.534 -26.234 -13.484 1 96.38 450 ALA B N 1
ATOM 8077 C CA . ALA B 1 450 ? 0.941 -24.828 -13.445 1 96.38 450 ALA B CA 1
ATOM 8078 C C . ALA B 1 450 ? 1.417 -24.359 -14.812 1 96.38 450 ALA B C 1
ATOM 8080 O O . ALA B 1 450 ? 1.637 -25.172 -15.719 1 96.38 450 ALA B O 1
ATOM 8081 N N . PRO B 1 451 ? 1.535 -23.062 -15.062 1 90.69 451 PRO B N 1
ATOM 8082 C CA . PRO B 1 451 ? 2.035 -22.562 -16.344 1 90.69 451 PRO B CA 1
ATOM 8083 C C . PRO B 1 451 ? 3.508 -22.891 -16.578 1 90.69 451 PRO B C 1
ATOM 8085 O O . PRO B 1 451 ? 3.961 -22.953 -17.719 1 90.69 451 PRO B O 1
ATOM 8088 N N . THR B 1 452 ? 4.246 -23.047 -15.531 1 89.5 452 THR B N 1
ATOM 8089 C CA . THR B 1 452 ? 5.648 -23.453 -15.539 1 89.5 452 THR B CA 1
ATOM 8090 C C . THR B 1 452 ? 6.492 -22.469 -16.328 1 89.5 452 THR B C 1
ATOM 8092 O O . THR B 1 452 ? 7.27 -22.859 -17.203 1 89.5 452 THR B O 1
ATOM 8095 N N . GLY B 1 453 ? 6.402 -21.219 -16.094 1 86.81 453 GLY B N 1
ATOM 8096 C CA . GLY B 1 453 ? 7.074 -20.172 -16.844 1 86.81 453 GLY B CA 1
ATOM 8097 C C . GLY B 1 453 ? 8.578 -20.359 -16.922 1 86.81 453 GLY B C 1
ATOM 8098 O O . GLY B 1 453 ? 9.086 -20.922 -17.891 1 86.81 453 GLY B O 1
ATOM 8099 N N . SER B 1 454 ? 9.297 -20.156 -15.883 1 87.81 454 SER B N 1
ATOM 8100 C CA . SER B 1 454 ? 10.758 -20.156 -15.898 1 87.81 454 SER B CA 1
ATOM 8101 C C . SER B 1 454 ? 11.297 -21.578 -15.938 1 87.81 454 SER B C 1
ATOM 8103 O O . SER B 1 454 ? 12.344 -21.844 -16.547 1 87.81 454 SER B O 1
ATOM 8105 N N . ILE B 1 455 ? 10.586 -22.531 -15.406 1 94.81 455 ILE B N 1
ATOM 8106 C CA . ILE B 1 455 ? 11.141 -23.875 -15.344 1 94.81 455 ILE B CA 1
ATOM 8107 C C . ILE B 1 455 ? 11.016 -24.562 -16.703 1 94.81 455 ILE B C 1
ATOM 8109 O O . ILE B 1 455 ? 11.828 -25.406 -17.047 1 94.81 455 ILE B O 1
ATOM 8113 N N . SER B 1 456 ? 9.984 -24.188 -17.516 1 94.62 456 SER B N 1
ATOM 8114 C CA . SER B 1 456 ? 9.898 -24.734 -18.859 1 94.62 456 SER B CA 1
ATOM 8115 C C . SER B 1 456 ? 11.016 -24.188 -19.75 1 94.62 456 SER B C 1
ATOM 8117 O O . SER B 1 456 ? 11.547 -24.906 -20.594 1 94.62 456 SER B O 1
ATOM 8119 N N . ILE B 1 457 ? 11.375 -22.938 -19.5 1 90.62 457 ILE B N 1
ATOM 8120 C CA . ILE B 1 457 ? 12.516 -22.359 -20.203 1 90.62 457 ILE B CA 1
ATOM 8121 C C . ILE B 1 457 ? 13.789 -23.109 -19.828 1 90.62 457 ILE B C 1
ATOM 8123 O O . ILE B 1 457 ? 14.578 -23.484 -20.703 1 90.62 457 ILE B O 1
ATOM 8127 N N . LEU B 1 458 ? 13.906 -23.359 -18.562 1 94.38 458 LEU B N 1
ATOM 8128 C CA . LEU B 1 458 ? 15.07 -24.094 -18.078 1 94.38 458 LEU B CA 1
ATOM 8129 C C . LEU B 1 458 ? 15.172 -25.453 -18.734 1 94.38 458 LEU B C 1
ATOM 8131 O O . LEU B 1 458 ? 16.25 -25.859 -19.172 1 94.38 458 LEU B O 1
ATOM 8135 N N . ALA B 1 459 ? 14.047 -26.156 -18.859 1 96.75 459 ALA B N 1
ATOM 8136 C CA . ALA B 1 459 ? 14.008 -27.5 -19.422 1 96.75 459 ALA B CA 1
ATOM 8137 C C . ALA B 1 459 ? 14.016 -27.469 -20.938 1 96.75 459 ALA B C 1
ATOM 8139 O O . ALA B 1 459 ? 14.266 -28.5 -21.594 1 96.75 459 ALA B O 1
ATOM 8140 N N . GLY B 1 460 ? 13.766 -26.312 -21.531 1 94 460 GLY B N 1
ATOM 8141 C CA . GLY B 1 460 ? 13.766 -26.172 -22.984 1 94 460 GLY B CA 1
ATOM 8142 C C . GLY B 1 460 ? 12.531 -26.75 -23.641 1 94 460 GLY B C 1
ATOM 8143 O O . GLY B 1 460 ? 12.625 -27.375 -24.688 1 94 460 GLY B O 1
ATOM 8144 N N . VAL B 1 461 ? 11.422 -26.625 -23 1 95.75 461 VAL B N 1
ATOM 8145 C CA . VAL B 1 461 ? 10.18 -27.172 -23.547 1 95.75 461 VAL B CA 1
ATOM 8146 C C . VAL B 1 461 ? 9.047 -26.156 -23.359 1 95.75 461 VAL B C 1
ATOM 8148 O O . VAL B 1 461 ? 9.25 -25.094 -22.75 1 95.75 461 VAL B O 1
ATOM 8151 N N . THR B 1 462 ? 7.852 -26.422 -23.938 1 94 462 THR B N 1
ATOM 8152 C CA . THR B 1 462 ? 6.676 -25.578 -23.75 1 94 462 THR B CA 1
ATOM 8153 C C . THR B 1 462 ? 6.145 -25.688 -22.328 1 94 462 THR B C 1
ATOM 8155 O O . THR B 1 462 ? 6.344 -26.703 -21.656 1 94 462 THR B O 1
ATOM 8158 N N . GLY B 1 463 ? 5.531 -24.625 -21.891 1 94.06 463 GLY B N 1
ATOM 8159 C CA . GLY B 1 463 ? 5.004 -24.594 -20.531 1 94.06 463 GLY B CA 1
ATOM 8160 C C . GLY B 1 463 ? 3.656 -25.281 -20.406 1 94.06 463 GLY B C 1
ATOM 8161 O O . GLY B 1 463 ? 2.783 -25.109 -21.266 1 94.06 463 GLY B O 1
ATOM 8162 N N . GLY B 1 464 ? 3.49 -26.047 -19.266 1 95.75 464 GLY B N 1
ATOM 8163 C CA . GLY B 1 464 ? 2.205 -26.672 -18.984 1 95.75 464 GLY B CA 1
ATOM 8164 C C . GLY B 1 464 ? 1.607 -27.391 -20.172 1 95.75 464 GLY B C 1
ATOM 8165 O O . GLY B 1 464 ? 2.266 -28.234 -20.797 1 95.75 464 GLY B O 1
ATOM 8166 N N . ILE B 1 465 ? 0.412 -27 -20.484 1 96.94 465 ILE B N 1
ATOM 8167 C CA . ILE B 1 465 ? -0.316 -27.656 -21.578 1 96.94 465 ILE B CA 1
ATOM 8168 C C . ILE B 1 465 ? -0.342 -26.75 -22.797 1 96.94 465 ILE B C 1
ATOM 8170 O O . ILE B 1 465 ? -1.066 -27.016 -23.766 1 96.94 465 ILE B O 1
ATOM 8174 N N . GLU B 1 466 ? 0.438 -25.703 -22.75 1 94.38 466 GLU B N 1
ATOM 8175 C CA . GLU B 1 466 ? 0.359 -24.656 -23.781 1 94.38 466 GLU B CA 1
ATOM 8176 C C . GLU B 1 466 ? 0.971 -25.141 -25.094 1 94.38 466 GLU B C 1
ATOM 8178 O O . GLU B 1 466 ? 1.932 -25.906 -25.078 1 94.38 466 GLU B O 1
ATOM 8183 N N . PRO B 1 467 ? 0.425 -24.672 -26.219 1 94.31 467 PRO B N 1
ATOM 8184 C CA . PRO B 1 467 ? 1.068 -24.969 -27.516 1 94.31 467 PRO B CA 1
ATOM 8185 C C . PRO B 1 467 ? 2.398 -24.234 -27.672 1 94.31 467 PRO B C 1
ATOM 8187 O O . PRO B 1 467 ? 2.771 -23.422 -26.828 1 94.31 467 PRO B O 1
ATOM 8190 N N . ILE B 1 468 ? 3.07 -24.656 -28.719 1 90.25 468 ILE B N 1
ATOM 8191 C CA . ILE B 1 468 ? 4.277 -23.922 -29.062 1 90.25 468 ILE B CA 1
ATOM 8192 C C . ILE B 1 468 ? 3.92 -22.469 -29.406 1 90.25 468 ILE B C 1
ATOM 8194 O O . ILE B 1 468 ? 3.064 -22.219 -30.25 1 90.25 468 ILE B O 1
ATOM 8198 N N . PHE B 1 469 ? 4.461 -21.578 -28.641 1 82.56 469 PHE B N 1
ATOM 8199 C CA . PHE B 1 469 ? 4.148 -20.172 -28.891 1 82.56 469 PHE B CA 1
ATOM 8200 C C . PHE B 1 469 ? 4.719 -19.719 -30.219 1 82.56 469 PHE B C 1
ATOM 8202 O O . PHE B 1 469 ? 3.982 -19.234 -31.078 1 82.56 469 PHE B O 1
ATOM 8209 N N . ALA B 1 470 ? 6.008 -19.797 -30.297 1 79.19 470 ALA B N 1
ATOM 8210 C CA . ALA B 1 470 ? 6.73 -19.5 -31.531 1 79.19 470 ALA B CA 1
ATOM 8211 C C . ALA B 1 470 ? 7.973 -20.375 -31.672 1 79.19 470 ALA B C 1
ATOM 8213 O O . ALA B 1 470 ? 8.594 -20.734 -30.672 1 79.19 470 ALA B O 1
ATOM 8214 N N . LEU B 1 471 ? 8.234 -20.656 -32.812 1 77.88 471 LEU B N 1
ATOM 8215 C CA . LEU B 1 471 ? 9.398 -21.5 -33.062 1 77.88 471 LEU B CA 1
ATOM 8216 C C . LEU B 1 471 ? 10.68 -20.688 -33.031 1 77.88 471 LEU B C 1
ATOM 8218 O O . LEU B 1 471 ? 11.742 -21.203 -32.656 1 77.88 471 LEU B O 1
ATOM 8222 N N . THR B 1 472 ? 10.508 -19.438 -33.438 1 71.94 472 THR B N 1
ATOM 8223 C CA . THR B 1 472 ? 11.617 -18.5 -33.406 1 71.94 472 THR B CA 1
ATOM 8224 C C . THR B 1 472 ? 11.18 -17.156 -32.812 1 71.94 472 THR B C 1
ATOM 8226 O O . THR B 1 472 ? 10.047 -16.719 -33.062 1 71.94 472 THR B O 1
ATOM 8229 N N . TYR B 1 473 ? 11.969 -16.594 -31.859 1 67.69 473 TYR B N 1
ATOM 8230 C CA . TYR B 1 473 ? 11.578 -15.312 -31.281 1 67.69 473 TYR B CA 1
ATOM 8231 C C . TYR B 1 473 ? 12.797 -14.445 -31 1 67.69 473 TYR B C 1
ATOM 8233 O O . TYR B 1 473 ? 13.906 -14.953 -30.859 1 67.69 473 TYR B O 1
ATOM 8241 N N . LEU B 1 474 ? 12.461 -12.984 -31.125 1 58.62 474 LEU B N 1
ATOM 8242 C CA . LEU B 1 474 ? 13.484 -12 -30.797 1 58.62 474 LEU B CA 1
ATOM 8243 C C . LEU B 1 474 ? 13.438 -11.641 -29.312 1 58.62 474 LEU B C 1
ATOM 8245 O O . LEU B 1 474 ? 12.359 -11.438 -28.75 1 58.62 474 LEU B O 1
ATOM 8249 N N . ARG B 1 475 ? 14.32 -11.891 -28.5 1 52.97 475 ARG B N 1
ATOM 8250 C CA . ARG B 1 475 ? 14.336 -11.531 -27.094 1 52.97 475 ARG B CA 1
ATOM 8251 C C . ARG B 1 475 ? 15.289 -10.367 -26.844 1 52.97 475 ARG B C 1
ATOM 8253 O O . ARG B 1 475 ? 16.375 -10.312 -27.406 1 52.97 475 ARG B O 1
ATOM 8260 N N . HIS B 1 476 ? 14.594 -9.383 -26.078 1 49.91 476 HIS B N 1
ATOM 8261 C CA . HIS B 1 476 ? 15.422 -8.258 -25.672 1 49.91 476 HIS B CA 1
ATOM 8262 C C . HIS B 1 476 ? 16.078 -8.523 -24.312 1 49.91 476 HIS B C 1
ATOM 8264 O O . HIS B 1 476 ? 15.391 -8.836 -23.344 1 49.91 476 HIS B O 1
ATOM 8270 N N . ALA B 1 477 ? 17.141 -9.039 -24.172 1 43.41 477 ALA B N 1
ATOM 8271 C CA . ALA B 1 477 ? 17.844 -9.18 -22.906 1 43.41 477 ALA B CA 1
ATOM 8272 C C . ALA B 1 477 ? 19 -8.18 -22.812 1 43.41 477 ALA B C 1
ATOM 8274 O O . ALA B 1 477 ? 19.891 -8.164 -23.656 1 43.41 477 ALA B O 1
ATOM 8275 N N . GLY B 1 478 ? 19.078 -7.473 -21.703 1 40.44 478 GLY B N 1
ATOM 8276 C CA . GLY B 1 478 ? 20.172 -6.559 -21.438 1 40.44 478 GLY B CA 1
ATOM 8277 C C . GLY B 1 478 ? 20.406 -5.555 -22.547 1 40.44 478 GLY B C 1
ATOM 8278 O O . GLY B 1 478 ? 21.562 -5.27 -22.891 1 40.44 478 GLY B O 1
ATOM 8279 N N . GLY B 1 479 ? 19.5 -5.066 -23.422 1 43.12 479 GLY B N 1
ATOM 8280 C CA . GLY B 1 479 ? 19.672 -4.121 -24.5 1 43.12 479 GLY B CA 1
ATOM 8281 C C . GLY B 1 479 ? 19.953 -4.793 -25.844 1 43.12 479 GLY B C 1
ATOM 8282 O O . GLY B 1 479 ? 20.062 -4.125 -26.875 1 43.12 479 GLY B O 1
ATOM 8283 N N . GLU B 1 480 ? 20.219 -6 -25.797 1 43.25 480 GLU B N 1
ATOM 8284 C CA . GLU B 1 480 ? 20.531 -6.734 -27.016 1 43.25 480 GLU B CA 1
ATOM 8285 C C . GLU B 1 480 ? 19.359 -7.605 -27.453 1 43.25 480 GLU B C 1
ATOM 8287 O O . GLU B 1 480 ? 18.531 -8.016 -26.625 1 43.25 480 GLU B O 1
ATOM 8292 N N . VAL B 1 481 ? 19.156 -7.621 -28.781 1 52 481 VAL B N 1
ATOM 8293 C CA . VAL B 1 481 ? 18.094 -8.414 -29.391 1 52 481 VAL B CA 1
ATOM 8294 C C . VAL B 1 481 ? 18.656 -9.75 -29.875 1 52 481 VAL B C 1
ATOM 8296 O O . VAL B 1 481 ? 19.656 -9.789 -30.594 1 52 481 VAL B O 1
ATOM 8299 N N . PHE B 1 482 ? 18.438 -10.859 -29.234 1 51.25 482 PHE B N 1
ATOM 8300 C CA . PHE B 1 482 ? 18.891 -12.18 -29.672 1 51.25 482 PHE B CA 1
ATOM 8301 C C . PHE B 1 482 ? 17.75 -12.977 -30.281 1 51.25 482 PHE B C 1
ATOM 8303 O O . PHE B 1 482 ? 16.594 -12.828 -29.875 1 51.25 482 PHE B O 1
ATOM 8310 N N . LEU B 1 483 ? 18.172 -13.492 -31.484 1 55.12 483 LEU B N 1
ATOM 8311 C CA . LEU B 1 483 ? 17.25 -14.469 -32.062 1 55.12 483 LEU B CA 1
ATOM 8312 C C . LEU B 1 483 ? 17.297 -15.773 -31.266 1 55.12 483 LEU B C 1
ATOM 8314 O O . LEU B 1 483 ? 18.359 -16.344 -31.047 1 55.12 483 LEU B O 1
ATOM 8318 N N . ALA B 1 484 ? 16.234 -16.125 -30.531 1 65.75 484 ALA B N 1
ATOM 8319 C CA . ALA B 1 484 ? 16.156 -17.375 -29.781 1 65.75 484 ALA B CA 1
ATOM 8320 C C . ALA B 1 484 ? 15.219 -18.375 -30.453 1 65.75 484 ALA B C 1
ATOM 8322 O O . ALA B 1 484 ? 14.227 -17.969 -31.062 1 65.75 484 ALA B O 1
ATOM 8323 N N . GLU B 1 485 ? 15.766 -19.578 -30.719 1 77.5 485 GLU B N 1
ATOM 8324 C CA . GLU B 1 485 ? 14.969 -20.688 -31.266 1 77.5 485 GLU B CA 1
ATOM 8325 C C . GLU B 1 485 ? 14.523 -21.641 -30.172 1 77.5 485 GLU B C 1
ATOM 8327 O O . GLU B 1 485 ? 15.281 -21.922 -29.234 1 77.5 485 GLU B O 1
ATOM 8332 N N . HIS B 1 486 ? 13.273 -22.047 -30.359 1 83.12 486 HIS B N 1
ATOM 8333 C CA . HIS B 1 486 ? 12.812 -23.094 -29.438 1 83.12 486 HIS B CA 1
ATOM 8334 C C . HIS B 1 486 ? 13.68 -24.344 -29.547 1 83.12 486 HIS B C 1
ATOM 8336 O O . HIS B 1 486 ? 13.969 -24.812 -30.656 1 83.12 486 HIS B O 1
ATOM 8342 N N . PRO B 1 487 ? 14.086 -24.891 -28.453 1 86.69 487 PRO B N 1
ATOM 8343 C CA . PRO B 1 487 ? 14.984 -26.031 -28.469 1 86.69 487 PRO B CA 1
ATOM 8344 C C . PRO B 1 487 ? 14.438 -27.219 -29.281 1 86.69 487 PRO B C 1
ATOM 8346 O O . PRO B 1 487 ? 15.203 -27.984 -29.859 1 86.69 487 PRO B O 1
ATOM 8349 N N . LEU B 1 488 ? 13.203 -27.359 -29.359 1 88.5 488 LEU B N 1
ATOM 8350 C CA . LEU B 1 488 ? 12.555 -28.422 -30.125 1 88.5 488 LEU B CA 1
ATOM 8351 C C . LEU B 1 488 ? 12.961 -28.359 -31.594 1 88.5 488 LEU B C 1
ATOM 8353 O O . LEU B 1 488 ? 13.109 -29.406 -32.219 1 88.5 488 LEU B O 1
ATOM 8357 N N . LEU B 1 489 ? 13.055 -27.156 -32.094 1 86.62 489 LEU B N 1
ATOM 8358 C CA . LEU B 1 489 ? 13.43 -26.984 -33.5 1 86.62 489 LEU B CA 1
ATOM 8359 C C . LEU B 1 489 ? 14.836 -27.516 -33.75 1 86.62 489 LEU B C 1
ATOM 8361 O O . LEU B 1 489 ? 15.094 -28.156 -34.781 1 86.62 489 LEU B O 1
ATOM 8365 N N . LYS B 1 490 ? 15.68 -27.188 -32.844 1 85.31 490 LYS B N 1
ATOM 8366 C CA . LYS B 1 490 ? 17.047 -27.688 -32.969 1 85.31 490 LYS B CA 1
ATOM 8367 C C . LYS B 1 490 ? 17.078 -29.219 -32.969 1 85.31 490 LYS B C 1
ATOM 8369 O O . LYS B 1 490 ? 17.797 -29.828 -33.75 1 85.31 490 LYS B O 1
ATOM 8374 N N . ARG B 1 491 ? 16.344 -29.766 -32.094 1 87.94 491 ARG B N 1
ATOM 8375 C CA . ARG B 1 491 ? 16.25 -31.219 -32.031 1 87.94 491 ARG B CA 1
ATOM 8376 C C . ARG B 1 491 ? 15.703 -31.797 -33.312 1 87.94 491 ARG B C 1
ATOM 8378 O O . ARG B 1 491 ? 16.188 -32.844 -33.781 1 87.94 491 ARG B O 1
ATOM 8385 N N . TYR B 1 492 ? 14.727 -31.188 -33.812 1 90.56 492 TYR B N 1
ATOM 8386 C CA . TYR B 1 492 ? 14.086 -31.641 -35.031 1 90.56 492 TYR B CA 1
ATOM 8387 C C . TYR B 1 492 ? 15.062 -31.594 -36.219 1 90.56 492 TYR B C 1
ATOM 8389 O O . TYR B 1 492 ? 15.164 -32.531 -36.969 1 90.56 492 TYR B O 1
ATOM 8397 N N . ARG B 1 493 ? 15.734 -30.5 -36.344 1 87.38 493 ARG B N 1
ATOM 8398 C CA . ARG B 1 493 ? 16.688 -30.328 -37.438 1 87.38 493 ARG B CA 1
ATOM 8399 C C . ARG B 1 493 ? 17.797 -31.375 -37.344 1 87.38 493 ARG B C 1
ATOM 8401 O O . ARG B 1 493 ? 18.25 -31.875 -38.375 1 87.38 493 ARG B O 1
ATOM 8408 N N . LYS B 1 494 ? 18.219 -31.578 -36.156 1 86.12 494 LYS B N 1
ATOM 8409 C CA . LYS B 1 494 ? 19.25 -32.594 -35.969 1 86.12 494 LYS B CA 1
ATOM 8410 C C . LYS B 1 494 ? 18.75 -33.969 -36.375 1 86.12 494 LYS B C 1
ATOM 8412 O O . LYS B 1 494 ? 19.469 -34.719 -37.031 1 86.12 494 LYS B O 1
ATOM 8417 N N . ALA B 1 495 ? 17.578 -34.25 -36 1 87.44 495 ALA B N 1
ATOM 8418 C CA . ALA B 1 495 ? 17.016 -35.562 -36.25 1 87.44 495 ALA B CA 1
ATOM 8419 C C . ALA B 1 495 ? 16.672 -35.75 -37.719 1 87.44 495 ALA B C 1
ATOM 8421 O O . ALA B 1 495 ? 16.781 -36.875 -38.281 1 87.44 495 ALA B O 1
ATOM 8422 N N . THR B 1 496 ? 16.266 -34.688 -38.438 1 86.31 496 THR B N 1
ATOM 8423 C CA . THR B 1 496 ? 15.766 -34.812 -39.812 1 86.31 496 THR B CA 1
ATOM 8424 C C . THR B 1 496 ? 16.797 -34.312 -40.812 1 86.31 496 THR B C 1
ATOM 8426 O O . THR B 1 496 ? 16.547 -34.281 -42.031 1 86.31 496 THR B O 1
ATOM 8429 N N . LYS B 1 497 ? 17.922 -33.969 -40.375 1 84.81 497 LYS B N 1
ATOM 8430 C CA . LYS B 1 497 ? 19 -33.469 -41.219 1 84.81 497 LYS B CA 1
ATOM 8431 C C . LYS B 1 497 ? 18.562 -32.188 -41.969 1 84.81 497 LYS B C 1
ATOM 8433 O O . LYS B 1 497 ? 18.688 -32.125 -43.188 1 84.81 497 LYS B O 1
ATOM 8438 N N . GLY B 1 498 ? 17.875 -31.297 -41.25 1 78.44 498 GLY B N 1
ATOM 8439 C CA . GLY B 1 498 ? 17.594 -29.969 -41.781 1 78.44 498 GLY B CA 1
ATOM 8440 C C . GLY B 1 498 ? 16.141 -29.766 -42.156 1 78.44 498 GLY B C 1
ATOM 8441 O O . GLY B 1 498 ? 15.812 -28.812 -42.875 1 78.44 498 GLY B O 1
ATOM 8442 N N . GLY B 1 499 ? 15.266 -30.531 -41.781 1 78.69 499 GLY B N 1
ATOM 8443 C CA . GLY B 1 499 ? 13.859 -30.406 -42.094 1 78.69 499 GLY B CA 1
ATOM 8444 C C . GLY B 1 499 ? 13.195 -29.219 -41.438 1 78.69 499 GLY B C 1
ATOM 8445 O O . GLY B 1 499 ? 13.742 -28.641 -40.469 1 78.69 499 GLY B O 1
ATOM 8446 N N . THR B 1 500 ? 12.062 -28.734 -42.062 1 80.06 500 THR B N 1
ATOM 8447 C CA . THR B 1 500 ? 11.25 -27.672 -41.5 1 80.06 500 THR B CA 1
ATOM 8448 C C . THR B 1 500 ? 9.906 -28.219 -41 1 80.06 500 THR B C 1
ATOM 8450 O O . THR B 1 500 ? 9.133 -28.766 -41.812 1 80.06 500 THR B O 1
ATOM 8453 N N . PRO B 1 501 ? 9.742 -28.016 -39.688 1 85.88 501 PRO B N 1
ATOM 8454 C CA . PRO B 1 501 ? 8.492 -28.594 -39.156 1 85.88 501 PRO B CA 1
ATOM 8455 C C . PRO B 1 501 ? 7.273 -27.734 -39.5 1 85.88 501 PRO B C 1
ATOM 8457 O O . PRO B 1 501 ? 7.414 -26.547 -39.844 1 85.88 501 PRO B O 1
ATOM 8460 N N . ASP B 1 502 ? 6.074 -28.375 -39.531 1 85.31 502 ASP B N 1
ATOM 8461 C CA . ASP B 1 502 ? 4.789 -27.688 -39.688 1 85.31 502 ASP B CA 1
ATOM 8462 C C . ASP B 1 502 ? 3.938 -27.812 -38.438 1 85.31 502 ASP B C 1
ATOM 8464 O O . ASP B 1 502 ? 2.74 -28.094 -38.5 1 85.31 502 ASP B O 1
ATOM 8468 N N . TRP B 1 503 ? 4.551 -27.625 -37.375 1 89.94 503 TRP B N 1
ATOM 8469 C CA . TRP B 1 503 ? 3.861 -27.766 -36.094 1 89.94 503 TRP B CA 1
ATOM 8470 C C . TRP B 1 503 ? 2.926 -26.594 -35.844 1 89.94 503 TRP B C 1
ATOM 8472 O O . TRP B 1 503 ? 3.281 -25.438 -36.125 1 89.94 503 TRP B O 1
ATOM 8482 N N . PRO B 1 504 ? 1.712 -26.891 -35.312 1 88.75 504 PRO B N 1
ATOM 8483 C CA . PRO B 1 504 ? 0.832 -25.781 -34.969 1 88.75 504 PRO B CA 1
ATOM 8484 C C . PRO B 1 504 ? 1.388 -24.938 -33.812 1 88.75 504 PRO B C 1
ATOM 8486 O O . PRO B 1 504 ? 1.979 -25.484 -32.875 1 88.75 504 PRO B O 1
ATOM 8489 N N . THR B 1 505 ? 1.237 -23.625 -33.938 1 86.38 505 THR B N 1
ATOM 8490 C CA . THR B 1 505 ? 1.642 -22.688 -32.875 1 86.38 505 THR B CA 1
ATOM 8491 C C . THR B 1 505 ? 0.421 -22.094 -32.188 1 86.38 505 THR B C 1
ATOM 8493 O O . THR B 1 505 ? -0.715 -22.328 -32.625 1 86.38 505 THR B O 1
ATOM 8496 N N . ALA B 1 506 ? 0.642 -21.344 -31.141 1 84.56 506 ALA B N 1
ATOM 8497 C CA . ALA B 1 506 ? -0.425 -20.75 -30.328 1 84.56 506 ALA B CA 1
ATOM 8498 C C . ALA B 1 506 ? -1.366 -19.906 -31.203 1 84.56 506 ALA B C 1
ATOM 8500 O O . ALA B 1 506 ? -2.57 -19.859 -30.953 1 84.56 506 ALA B O 1
ATOM 8501 N N . HIS B 1 507 ? -0.908 -19.406 -32.25 1 80.94 507 HIS B N 1
ATOM 8502 C CA . HIS B 1 507 ? -1.716 -18.531 -33.094 1 80.94 507 HIS B CA 1
ATOM 8503 C C . HIS B 1 507 ? -2.453 -19.312 -34.156 1 80.94 507 HIS B C 1
ATOM 8505 O O . HIS B 1 507 ? -3.395 -18.797 -34.781 1 80.94 507 HIS B O 1
ATOM 8511 N N . THR B 1 508 ? -2.035 -20.484 -34.312 1 86.62 508 THR B N 1
ATOM 8512 C CA . THR B 1 508 ? -2.646 -21.234 -35.406 1 86.62 508 THR B CA 1
ATOM 8513 C C . THR B 1 508 ? -3.533 -22.359 -34.844 1 86.62 508 THR B C 1
ATOM 8515 O O . THR B 1 508 ? -4.398 -22.875 -35.562 1 86.62 508 THR B O 1
ATOM 8518 N N . VAL B 1 509 ? -3.338 -22.641 -33.625 1 91.88 509 VAL B N 1
ATOM 8519 C CA . VAL B 1 509 ? -4.18 -23.656 -33 1 91.88 509 VAL B CA 1
ATOM 8520 C C . VAL B 1 509 ? -5.598 -23.125 -32.844 1 91.88 509 VAL B C 1
ATOM 8522 O O . VAL B 1 509 ? -5.785 -21.953 -32.469 1 91.88 509 VAL B O 1
ATOM 8525 N N . ASP B 1 510 ? -6.598 -23.953 -33.188 1 94.31 510 ASP B N 1
ATOM 8526 C CA . ASP B 1 510 ? -7.98 -23.594 -32.906 1 94.31 510 ASP B CA 1
ATOM 8527 C C . ASP B 1 510 ? -8.188 -23.391 -31.406 1 94.31 510 ASP B C 1
ATOM 8529 O O . ASP B 1 510 ? -8.031 -24.328 -30.625 1 94.31 510 ASP B O 1
ATOM 8533 N N . PRO B 1 511 ? -8.578 -22.141 -31.062 1 95.31 511 PRO B N 1
ATOM 8534 C CA . PRO B 1 511 ? -8.695 -21.875 -29.625 1 95.31 511 PRO B CA 1
ATOM 8535 C C . PRO B 1 511 ? -9.727 -22.75 -28.938 1 95.31 511 PRO B C 1
ATOM 8537 O O . PRO B 1 511 ? -9.602 -23.031 -27.734 1 95.31 511 PRO B O 1
ATOM 8540 N N . PHE B 1 512 ? -10.719 -23.172 -29.594 1 96.5 512 PHE B N 1
ATOM 8541 C CA . PHE B 1 512 ? -11.734 -24.031 -28.984 1 96.5 512 PHE B CA 1
ATOM 8542 C C . PHE B 1 512 ? -11.18 -25.438 -28.781 1 96.5 512 PHE B C 1
ATOM 8544 O O . PHE B 1 512 ? -11.516 -26.109 -27.797 1 96.5 512 PHE B O 1
ATOM 8551 N N . GLN B 1 513 ? -10.344 -25.922 -29.719 1 95.25 513 GLN B N 1
ATOM 8552 C CA . GLN B 1 513 ? -9.664 -27.203 -29.516 1 95.25 513 GLN B CA 1
ATOM 8553 C C . GLN B 1 513 ? -8.695 -27.125 -28.328 1 95.25 513 GLN B C 1
ATOM 8555 O O . GLN B 1 513 ? -8.539 -28.109 -27.594 1 95.25 513 GLN B O 1
ATOM 8560 N N . ARG B 1 514 ? -8.117 -26.016 -28.25 1 95.62 514 ARG B N 1
ATOM 8561 C CA . ARG B 1 514 ? -7.242 -25.781 -27.109 1 95.62 514 ARG B CA 1
ATOM 8562 C C . ARG B 1 514 ? -8.016 -25.891 -25.797 1 95.62 514 ARG B C 1
ATOM 8564 O O . ARG B 1 514 ? -7.516 -26.469 -24.828 1 95.62 514 ARG B O 1
ATOM 8571 N N . VAL B 1 515 ? -9.18 -25.312 -25.672 1 97.25 515 VAL B N 1
ATOM 8572 C CA . VAL B 1 515 ? -10.023 -25.359 -24.484 1 97.25 515 VAL B CA 1
ATOM 8573 C C . VAL B 1 515 ? -10.477 -26.797 -24.234 1 97.25 515 VAL B C 1
ATOM 8575 O O . VAL B 1 515 ? -10.508 -27.266 -23.094 1 97.25 515 VAL B O 1
ATOM 8578 N N . ARG B 1 516 ? -10.773 -27.5 -25.25 1 96.44 516 ARG B N 1
ATOM 8579 C CA . ARG B 1 516 ? -11.195 -28.891 -25.109 1 96.44 516 ARG B CA 1
ATOM 8580 C C . ARG B 1 516 ? -10.062 -29.766 -24.578 1 96.44 516 ARG B C 1
ATOM 8582 O O . ARG B 1 516 ? -10.297 -30.688 -23.812 1 96.44 516 ARG B O 1
ATOM 8589 N N . LEU B 1 517 ? -8.906 -29.516 -25.078 1 97.12 517 LEU B N 1
ATOM 8590 C CA . LEU B 1 517 ? -7.746 -30.203 -24.531 1 97.12 517 LEU B CA 1
ATOM 8591 C C . LEU B 1 517 ? -7.625 -29.969 -23.031 1 97.12 517 LEU B C 1
ATOM 8593 O O . LEU B 1 517 ? -7.414 -30.922 -22.266 1 97.12 517 LEU B O 1
ATOM 8597 N N . GLN B 1 518 ? -7.777 -28.734 -22.641 1 97.88 518 GLN B N 1
ATOM 8598 C CA . GLN B 1 518 ? -7.75 -28.406 -21.219 1 97.88 518 GLN B CA 1
ATOM 8599 C C . GLN B 1 518 ? -8.82 -29.188 -20.453 1 97.88 518 GLN B C 1
ATOM 8601 O O . GLN B 1 518 ? -8.555 -29.75 -19.391 1 97.88 518 GLN B O 1
ATOM 8606 N N . ALA B 1 519 ? -10 -29.156 -20.969 1 98 519 ALA B N 1
ATOM 8607 C CA . ALA B 1 519 ? -11.125 -29.844 -20.328 1 98 519 ALA B CA 1
ATOM 8608 C C . ALA B 1 519 ? -10.852 -31.344 -20.188 1 98 519 ALA B C 1
ATOM 8610 O O . ALA B 1 519 ? -11.172 -31.938 -19.172 1 98 519 ALA B O 1
ATOM 8611 N N . THR B 1 520 ? -10.281 -31.891 -21.203 1 97.56 520 THR B N 1
ATOM 8612 C CA . THR B 1 520 ? -9.953 -33.312 -21.219 1 97.56 520 THR B CA 1
ATOM 8613 C C . THR B 1 520 ? -8.969 -33.656 -20.094 1 97.56 520 THR B C 1
ATOM 8615 O O . THR B 1 520 ? -9.148 -34.625 -19.375 1 97.56 520 THR B O 1
ATOM 8618 N N . LEU B 1 521 ? -7.996 -32.875 -19.984 1 98.38 521 LEU B N 1
ATOM 8619 C CA . LEU B 1 521 ? -6.992 -33.094 -18.953 1 98.38 521 LEU B CA 1
ATOM 8620 C C . LEU B 1 521 ? -7.566 -32.812 -17.562 1 98.38 521 LEU B C 1
ATOM 8622 O O . LEU B 1 521 ? -7.184 -33.469 -16.594 1 98.38 521 LEU B O 1
ATOM 8626 N N . GLN B 1 522 ? -8.469 -31.797 -17.453 1 98.38 522 GLN B N 1
ATOM 8627 C CA . GLN B 1 522 ? -9.047 -31.391 -16.172 1 98.38 522 GLN B CA 1
ATOM 8628 C C . GLN B 1 522 ? -9.766 -32.562 -15.508 1 98.38 522 GLN B C 1
ATOM 8630 O O . GLN B 1 522 ? -9.789 -32.656 -14.273 1 98.38 522 GLN B O 1
ATOM 8635 N N . ARG B 1 523 ? -10.266 -33.5 -16.281 1 97.25 523 ARG B N 1
ATOM 8636 C CA . ARG B 1 523 ? -10.969 -34.656 -15.758 1 97.25 523 ARG B CA 1
ATOM 8637 C C . ARG B 1 523 ? -10.031 -35.531 -14.922 1 97.25 523 ARG B C 1
ATOM 8639 O O . ARG B 1 523 ? -10.484 -36.312 -14.078 1 97.25 523 ARG B O 1
ATOM 8646 N N . HIS B 1 524 ? -8.789 -35.344 -15.141 1 98.44 524 HIS B N 1
ATOM 8647 C CA . HIS B 1 524 ? -7.805 -36.188 -14.477 1 98.44 524 HIS B CA 1
ATOM 8648 C C . HIS B 1 524 ? -6.918 -35.375 -13.539 1 98.44 524 HIS B C 1
ATOM 8650 O O . HIS B 1 524 ? -5.914 -35.906 -13.031 1 98.44 524 HIS B O 1
ATOM 8656 N N . VAL B 1 525 ? -7.215 -34.156 -13.297 1 98.75 525 VAL B N 1
ATOM 8657 C CA . VAL B 1 525 ? -6.5 -33.281 -12.383 1 98.75 525 VAL B CA 1
ATOM 8658 C C . VAL B 1 525 ? -7.406 -32.906 -11.211 1 98.75 525 VAL B C 1
ATOM 8660 O O . VAL B 1 525 ? -8.438 -32.25 -11.391 1 98.75 525 VAL B O 1
ATOM 8663 N N . ASP B 1 526 ? -7.051 -33.312 -10.047 1 98.5 526 ASP B N 1
ATOM 8664 C CA . ASP B 1 526 ? -7.934 -33.125 -8.898 1 98.5 526 ASP B CA 1
ATOM 8665 C C . ASP B 1 526 ? -8.023 -31.672 -8.492 1 98.5 526 ASP B C 1
ATOM 8667 O O . ASP B 1 526 ? -9.078 -31.203 -8.047 1 98.5 526 ASP B O 1
ATOM 8671 N N . GLN B 1 527 ? -6.934 -30.922 -8.625 1 98.5 527 GLN B N 1
ATOM 8672 C CA . GLN B 1 527 ? -6.996 -29.484 -8.406 1 98.5 527 GLN B CA 1
ATOM 8673 C C . GLN B 1 527 ? -7.34 -28.75 -9.695 1 98.5 527 GLN B C 1
ATOM 8675 O O . GLN B 1 527 ? -8.32 -29.078 -10.367 1 98.5 527 GLN B O 1
ATOM 8680 N N . SER B 1 528 ? -6.586 -27.719 -10.047 1 98.5 528 SER B N 1
ATOM 8681 C CA . SER B 1 528 ? -6.945 -26.969 -11.25 1 98.5 528 SER B CA 1
ATOM 8682 C C . SER B 1 528 ? -5.77 -26.891 -12.219 1 98.5 528 SER B C 1
ATOM 8684 O O . SER B 1 528 ? -4.695 -27.422 -11.945 1 98.5 528 SER B O 1
ATOM 8686 N N . ILE B 1 529 ? -6.066 -26.391 -13.391 1 98.44 529 ILE B N 1
ATOM 8687 C CA . ILE B 1 529 ? -5.094 -26.172 -14.453 1 98.44 529 ILE B CA 1
ATOM 8688 C C . ILE B 1 529 ? -4.996 -24.672 -14.758 1 98.44 529 ILE B C 1
ATOM 8690 O O . ILE B 1 529 ? -6.008 -24.016 -15.008 1 98.44 529 ILE B O 1
ATOM 8694 N N . SER B 1 530 ? -3.781 -24.156 -14.625 1 95.56 530 SER B N 1
ATOM 8695 C CA . SER B 1 530 ? -3.566 -22.797 -15.109 1 95.56 530 SER B CA 1
ATOM 8696 C C . SER B 1 530 ? -3.51 -22.75 -16.641 1 95.56 530 SER B C 1
ATOM 8698 O O . SER B 1 530 ? -2.705 -23.453 -17.25 1 95.56 530 SER B O 1
ATOM 8700 N N . SER B 1 531 ? -4.379 -21.953 -17.188 1 89.81 531 SER B N 1
ATOM 8701 C CA . SER B 1 531 ? -4.496 -21.953 -18.641 1 89.81 531 SER B CA 1
ATOM 8702 C C . SER B 1 531 ? -4.734 -20.547 -19.172 1 89.81 531 SER B C 1
ATOM 8704 O O . SER B 1 531 ? -5.594 -19.828 -18.688 1 89.81 531 SER B O 1
ATOM 8706 N N . THR B 1 532 ? -3.938 -20.141 -20.078 1 90.31 532 THR B N 1
ATOM 8707 C CA . THR B 1 532 ? -4.141 -18.891 -20.797 1 90.31 532 THR B CA 1
ATOM 8708 C C . THR B 1 532 ? -4.273 -19.141 -22.297 1 90.31 532 THR B C 1
ATOM 8710 O O . THR B 1 532 ? -3.324 -19.594 -22.953 1 90.31 532 THR B O 1
ATOM 8713 N N . VAL B 1 533 ? -5.395 -18.875 -22.828 1 94.94 533 VAL B N 1
ATOM 8714 C CA . VAL B 1 533 ? -5.621 -19.047 -24.266 1 94.94 533 VAL B CA 1
ATOM 8715 C C . VAL B 1 533 ? -5.113 -17.812 -25.016 1 94.94 533 VAL B C 1
ATOM 8717 O O . VAL B 1 533 ? -5.688 -16.734 -24.906 1 94.94 533 VAL B O 1
ATOM 8720 N N . ASN B 1 534 ? -4.094 -17.984 -25.781 1 91.5 534 ASN B N 1
ATOM 8721 C CA . ASN B 1 534 ? -3.547 -16.906 -26.578 1 91.5 534 ASN B CA 1
ATOM 8722 C C . ASN B 1 534 ? -4.355 -16.688 -27.859 1 91.5 534 ASN B C 1
ATOM 8724 O O . ASN B 1 534 ? -4.688 -17.656 -28.562 1 91.5 534 ASN B O 1
ATOM 8728 N N . LEU B 1 535 ? -4.656 -15.492 -28.094 1 93.5 535 LEU B N 1
ATOM 8729 C CA . LEU B 1 535 ? -5.504 -15.141 -29.234 1 93.5 535 LEU B CA 1
ATOM 8730 C C . LEU B 1 535 ? -4.844 -14.062 -30.078 1 93.5 535 LEU B C 1
ATOM 8732 O O . LEU B 1 535 ? -4.176 -13.172 -29.562 1 93.5 535 LEU B O 1
ATOM 8736 N N . PRO B 1 536 ? -5.082 -14.195 -31.375 1 90 536 PRO B N 1
ATOM 8737 C CA . PRO B 1 536 ? -4.598 -13.117 -32.25 1 90 536 PRO B CA 1
ATOM 8738 C C . PRO B 1 536 ? -5.25 -11.773 -31.938 1 90 536 PRO B C 1
ATOM 8740 O O . PRO B 1 536 ? -6.344 -11.727 -31.359 1 90 536 PRO B O 1
ATOM 8743 N N . LYS B 1 537 ? -4.648 -10.719 -32.375 1 89.56 537 LYS B N 1
ATOM 8744 C CA . LYS B 1 537 ? -5.062 -9.344 -32.094 1 89.56 537 LYS B CA 1
ATOM 8745 C C . LYS B 1 537 ? -6.465 -9.086 -32.656 1 89.56 537 LYS B C 1
ATOM 8747 O O . LYS B 1 537 ? -7.242 -8.344 -32.031 1 89.56 537 LYS B O 1
ATOM 8752 N N . GLU B 1 538 ? -6.777 -9.703 -33.75 1 91.88 538 GLU B N 1
ATOM 8753 C CA . GLU B 1 538 ? -8.008 -9.398 -34.469 1 91.88 538 GLU B CA 1
ATOM 8754 C C . GLU B 1 538 ? -9.188 -10.188 -33.906 1 91.88 538 GLU B C 1
ATOM 8756 O O . GLU B 1 538 ? -10.328 -10.008 -34.375 1 91.88 538 GLU B O 1
ATOM 8761 N N . THR B 1 539 ? -8.945 -11.016 -32.938 1 94.5 539 THR B N 1
ATOM 8762 C CA . THR B 1 539 ? -10.008 -11.852 -32.375 1 94.5 539 THR B CA 1
ATOM 8763 C C . THR B 1 539 ? -11.141 -10.992 -31.828 1 94.5 539 THR B C 1
ATOM 8765 O O . THR B 1 539 ? -10.906 -10.109 -31 1 94.5 539 THR B O 1
ATOM 8768 N N . PRO B 1 540 ? -12.328 -11.219 -32.25 1 95.69 540 PRO B N 1
ATOM 8769 C CA . PRO B 1 540 ? -13.453 -10.438 -31.719 1 95.69 540 PRO B CA 1
ATOM 8770 C C . PRO B 1 540 ? -13.859 -10.852 -30.312 1 95.69 540 PRO B C 1
ATOM 8772 O O . PRO B 1 540 ? -13.555 -11.969 -29.875 1 95.69 540 PRO B O 1
ATOM 8775 N N . LYS B 1 541 ? -14.617 -10.008 -29.688 1 95.69 541 LYS B N 1
ATOM 8776 C CA . LYS B 1 541 ? -15.062 -10.219 -28.312 1 95.69 541 LYS B CA 1
ATOM 8777 C C . LYS B 1 541 ? -15.977 -11.43 -28.203 1 95.69 541 LYS B C 1
ATOM 8779 O O . LYS B 1 541 ? -15.984 -12.141 -27.188 1 95.69 541 LYS B O 1
ATOM 8784 N N . GLU B 1 542 ? -16.703 -11.641 -29.203 1 97.06 542 GLU B N 1
ATOM 8785 C CA . GLU B 1 542 ? -17.641 -12.758 -29.219 1 97.06 542 GLU B CA 1
ATOM 8786 C C . GLU B 1 542 ? -16.922 -14.094 -29.094 1 97.06 542 GLU B C 1
ATOM 8788 O O . GLU B 1 542 ? -17.453 -15.031 -28.484 1 97.06 542 GLU B O 1
ATOM 8793 N N . VAL B 1 543 ? -15.789 -14.164 -29.672 1 96.81 543 VAL B N 1
ATOM 8794 C CA . VAL B 1 543 ? -15 -15.391 -29.578 1 96.81 543 VAL B CA 1
ATOM 8795 C C . VAL B 1 543 ? -14.57 -15.625 -28.141 1 96.81 543 VAL B C 1
ATOM 8797 O O . VAL B 1 543 ? -14.602 -16.75 -27.641 1 96.81 543 VAL B O 1
ATOM 8800 N N . VAL B 1 544 ? -14.211 -14.562 -27.469 1 97.25 544 VAL B N 1
ATOM 8801 C CA . VAL B 1 544 ? -13.812 -14.656 -26.078 1 97.25 544 VAL B CA 1
ATOM 8802 C C . VAL B 1 544 ? -14.992 -15.148 -25.234 1 97.25 544 VAL B C 1
ATOM 8804 O O . VAL B 1 544 ? -14.836 -16.016 -24.375 1 97.25 544 VAL B O 1
ATOM 8807 N N . GLU B 1 545 ? -16.125 -14.555 -25.469 1 98.12 545 GLU B N 1
ATOM 8808 C CA . GLU B 1 545 ? -17.328 -14.992 -24.781 1 98.12 545 GLU B CA 1
ATOM 8809 C C . GLU B 1 545 ? -17.578 -16.484 -24.984 1 98.12 545 GLU B C 1
ATOM 8811 O O . GLU B 1 545 ? -17.844 -17.219 -24.016 1 98.12 545 GLU B O 1
ATOM 8816 N N . GLN B 1 546 ? -17.484 -16.891 -26.188 1 98.25 546 GLN B N 1
ATOM 8817 C CA . GLN B 1 546 ? -17.734 -18.281 -26.516 1 98.25 546 GLN B CA 1
ATOM 8818 C C . GLN B 1 546 ? -16.688 -19.203 -25.875 1 98.25 546 GLN B C 1
ATOM 8820 O O . GLN B 1 546 ? -17.016 -20.328 -25.469 1 98.25 546 GLN B O 1
ATOM 8825 N N . LEU B 1 547 ? -15.516 -18.781 -25.859 1 98.19 547 LEU B N 1
ATOM 8826 C CA . LEU B 1 547 ? -14.453 -19.562 -25.234 1 98.19 547 LEU B CA 1
ATOM 8827 C C . LEU B 1 547 ? -14.734 -19.75 -23.75 1 98.19 547 LEU B C 1
ATOM 8829 O O . LEU B 1 547 ? -14.578 -20.859 -23.219 1 98.19 547 LEU B O 1
ATOM 8833 N N . PHE B 1 548 ? -15.164 -18.656 -23.078 1 98.44 548 PHE B N 1
ATOM 8834 C CA . PHE B 1 548 ? -15.492 -18.734 -21.656 1 98.44 548 PHE B CA 1
ATOM 8835 C C . PHE B 1 548 ? -16.641 -19.719 -21.422 1 98.44 548 PHE B C 1
ATOM 8837 O O . PHE B 1 548 ? -16.578 -20.547 -20.516 1 98.44 548 PHE B O 1
ATOM 8844 N N . LEU B 1 549 ? -17.625 -19.625 -22.219 1 98.38 549 LEU B N 1
ATOM 8845 C CA . LEU B 1 549 ? -18.797 -20.5 -22.078 1 98.38 549 LEU B CA 1
ATOM 8846 C C . LEU B 1 549 ? -18.422 -21.953 -22.375 1 98.38 549 LEU B C 1
ATOM 8848 O O . LEU B 1 549 ? -18.891 -22.875 -21.703 1 98.38 549 LEU B O 1
ATOM 8852 N N . THR B 1 550 ? -17.594 -22.125 -23.422 1 98.25 550 THR B N 1
ATOM 8853 C CA . THR B 1 550 ? -17.141 -23.469 -23.766 1 98.25 550 THR B CA 1
ATOM 8854 C C . THR B 1 550 ? -16.344 -24.094 -22.609 1 98.25 550 THR B C 1
ATOM 8856 O O . THR B 1 550 ? -16.562 -25.25 -22.266 1 98.25 550 THR B O 1
ATOM 8859 N N . ALA B 1 551 ? -15.477 -23.344 -22.062 1 98.56 551 ALA B N 1
ATOM 8860 C CA . ALA B 1 551 ? -14.695 -23.812 -20.922 1 98.56 551 ALA B CA 1
ATOM 8861 C C . ALA B 1 551 ? -15.602 -24.234 -19.766 1 98.56 551 ALA B C 1
ATOM 8863 O O . ALA B 1 551 ? -15.391 -25.281 -19.156 1 98.56 551 ALA B O 1
ATOM 8864 N N . TRP B 1 552 ? -16.609 -23.422 -19.469 1 98.56 552 TRP B N 1
ATOM 8865 C CA . TRP B 1 552 ? -17.578 -23.719 -18.422 1 98.56 552 TRP B CA 1
ATOM 8866 C C . TRP B 1 552 ? -18.344 -25 -18.719 1 98.56 552 TRP B C 1
ATOM 8868 O O . TRP B 1 552 ? -18.406 -25.906 -17.875 1 98.56 552 TRP B O 1
ATOM 8878 N N . LYS B 1 553 ? -18.781 -25.109 -19.891 1 98 553 LYS B N 1
ATOM 8879 C CA . LYS B 1 553 ? -19.641 -26.234 -20.281 1 98 553 LYS B CA 1
ATOM 8880 C C . LYS B 1 553 ? -18.828 -27.531 -20.359 1 98 553 LYS B C 1
ATOM 8882 O O . LYS B 1 553 ? -19.359 -28.609 -20.062 1 98 553 LYS B O 1
ATOM 8887 N N . GLU B 1 554 ? -17.562 -27.406 -20.75 1 97.5 554 GLU B N 1
ATOM 8888 C CA . GLU B 1 554 ? -16.734 -28.594 -20.969 1 97.5 554 GLU B CA 1
ATOM 8889 C C . GLU B 1 554 ? -16.109 -29.062 -19.656 1 97.5 554 GLU B C 1
ATOM 8891 O O . GLU B 1 554 ? -15.43 -30.094 -19.625 1 97.5 554 GLU B O 1
ATOM 8896 N N . GLY B 1 555 ? -16.281 -28.312 -18.594 1 97.44 555 GLY B N 1
ATOM 8897 C CA . GLY B 1 555 ? -15.898 -28.828 -17.281 1 97.44 555 GLY B CA 1
ATOM 8898 C C . GLY B 1 555 ? -14.562 -28.281 -16.797 1 97.44 555 GLY B C 1
ATOM 8899 O O . GLY B 1 555 ? -13.969 -28.812 -15.867 1 97.44 555 GLY B O 1
ATOM 8900 N N . CYS B 1 556 ? -14.055 -27.219 -17.453 1 98.38 556 CYS B N 1
ATOM 8901 C CA . CYS B 1 556 ? -12.844 -26.578 -16.938 1 98.38 556 CYS B CA 1
ATOM 8902 C C . CYS B 1 556 ? -13.109 -25.922 -15.586 1 98.38 556 CYS B C 1
ATOM 8904 O O . CYS B 1 556 ? -14.25 -25.578 -15.273 1 98.38 556 CYS B O 1
ATOM 8906 N N . LYS B 1 557 ? -12.109 -25.797 -14.758 1 98.62 557 LYS B N 1
ATOM 8907 C CA . LYS B 1 557 ? -12.242 -25.156 -13.453 1 98.62 557 LYS B CA 1
ATOM 8908 C C . LYS B 1 557 ? -11.828 -23.703 -13.508 1 98.62 557 LYS B C 1
ATOM 8910 O O . LYS B 1 557 ? -12.117 -22.922 -12.594 1 98.62 557 LYS B O 1
ATOM 8915 N N . GLY B 1 558 ? -11.133 -23.281 -14.539 1 97.94 558 GLY B N 1
ATOM 8916 C CA . GLY B 1 558 ? -10.734 -21.891 -14.758 1 97.94 558 GLY B CA 1
ATOM 8917 C C . GLY B 1 558 ? -10.219 -21.641 -16.172 1 97.94 558 GLY B C 1
ATOM 8918 O O . GLY B 1 558 ? -9.906 -22.594 -16.891 1 97.94 558 GLY B O 1
ATOM 8919 N N . ILE B 1 559 ? -10.148 -20.359 -16.5 1 97.62 559 ILE B N 1
ATOM 8920 C CA . ILE B 1 559 ? -9.656 -20.016 -17.844 1 97.62 559 ILE B CA 1
ATOM 8921 C C . ILE B 1 559 ? -9.312 -18.531 -17.906 1 97.62 559 ILE B C 1
ATOM 8923 O O . ILE B 1 559 ? -9.945 -17.719 -17.234 1 97.62 559 ILE B O 1
ATOM 8927 N N . THR B 1 560 ? -8.273 -18.188 -18.547 1 96.12 560 THR B N 1
ATOM 8928 C CA . THR B 1 560 ? -7.887 -16.828 -18.906 1 96.12 560 THR B CA 1
ATOM 8929 C C . THR B 1 560 ? -7.59 -16.719 -20.391 1 96.12 560 THR B C 1
ATOM 8931 O O . THR B 1 560 ? -7.25 -17.719 -21.031 1 96.12 560 THR B O 1
ATOM 8934 N N . VAL B 1 561 ? -7.805 -15.578 -20.953 1 95.12 561 VAL B N 1
ATOM 8935 C CA . VAL B 1 561 ? -7.465 -15.32 -22.359 1 95.12 561 VAL B CA 1
ATOM 8936 C C . VAL B 1 561 ? -6.43 -14.203 -22.438 1 95.12 561 VAL B C 1
ATOM 8938 O O . VAL B 1 561 ? -6.336 -13.359 -21.531 1 95.12 561 VAL B O 1
ATOM 8941 N N . PHE B 1 562 ? -5.656 -14.25 -23.406 1 91.75 562 PHE B N 1
ATOM 8942 C CA . PHE B 1 562 ? -4.703 -13.188 -23.719 1 91.75 562 PHE B CA 1
ATOM 8943 C C . PHE B 1 562 ? -4.727 -12.867 -25.219 1 91.75 562 PHE B C 1
ATOM 8945 O O . PHE B 1 562 ? -4.191 -13.633 -26.031 1 91.75 562 PHE B O 1
ATOM 8952 N N . ARG B 1 563 ? -5.277 -11.797 -25.516 1 90.25 563 ARG B N 1
ATOM 8953 C CA . ARG B 1 563 ? -5.309 -11.297 -26.891 1 90.25 563 ARG B CA 1
ATOM 8954 C C . ARG B 1 563 ? -4.113 -10.391 -27.172 1 90.25 563 ARG B C 1
ATOM 8956 O O . ARG B 1 563 ? -3.811 -9.492 -26.391 1 90.25 563 ARG B O 1
ATOM 8963 N N . GLU B 1 564 ? -3.477 -10.625 -28.281 1 82.56 564 GLU B N 1
ATOM 8964 C CA . GLU B 1 564 ? -2.33 -9.797 -28.641 1 82.56 564 GLU B CA 1
ATOM 8965 C C . GLU B 1 564 ? -2.709 -8.32 -28.703 1 82.56 564 GLU B C 1
ATOM 8967 O O . GLU B 1 564 ? -3.738 -7.961 -29.281 1 82.56 564 GLU B O 1
ATOM 8972 N N . GLY B 1 565 ? -1.858 -7.449 -28.109 1 72.19 565 GLY B N 1
ATOM 8973 C CA . GLY B 1 565 ? -2.111 -6.016 -28.109 1 72.19 565 GLY B CA 1
ATOM 8974 C C . GLY B 1 565 ? -2.928 -5.562 -26.906 1 72.19 565 GLY B C 1
ATOM 8975 O O . GLY B 1 565 ? -3.113 -4.359 -26.703 1 72.19 565 GLY B O 1
ATOM 8976 N N . SER B 1 566 ? -3.547 -6.391 -26.281 1 68.44 566 SER B N 1
ATOM 8977 C CA . SER B 1 566 ? -4.371 -6.023 -25.141 1 68.44 566 SER B CA 1
ATOM 8978 C C . SER B 1 566 ? -3.518 -5.52 -23.984 1 68.44 566 SER B C 1
ATOM 8980 O O . SER B 1 566 ? -4 -4.781 -23.125 1 68.44 566 SER B O 1
ATOM 8982 N N . ARG B 1 567 ? -2.387 -5.859 -23.812 1 58.94 567 ARG B N 1
ATOM 8983 C CA . ARG B 1 567 ? -1.429 -5.383 -22.812 1 58.94 567 ARG B CA 1
ATOM 8984 C C . ARG B 1 567 ? -0.069 -5.117 -23.453 1 58.94 567 ARG B C 1
ATOM 8986 O O . ARG B 1 567 ? 0.22 -5.613 -24.547 1 58.94 567 ARG B O 1
ATOM 8993 N N . GLU B 1 568 ? 0.623 -3.904 -23.031 1 46.56 568 GLU B N 1
ATOM 8994 C CA . GLU B 1 568 ? 1.979 -3.713 -23.531 1 46.56 568 GLU B CA 1
ATOM 8995 C C . GLU B 1 568 ? 2.746 -5.031 -23.578 1 46.56 568 GLU B C 1
ATOM 8997 O O . GLU B 1 568 ? 2.762 -5.773 -22.594 1 46.56 568 GLU B O 1
ATOM 9002 N N . GLU B 1 569 ? 2.797 -5.484 -24.719 1 40 569 GLU B N 1
ATOM 9003 C CA . GLU B 1 569 ? 3.438 -6.77 -24.969 1 40 569 GLU B CA 1
ATOM 9004 C C . GLU B 1 569 ? 4.859 -6.793 -24.406 1 40 569 GLU B C 1
ATOM 9006 O O . GLU B 1 569 ? 5.625 -5.848 -24.609 1 40 569 GLU B O 1
ATOM 9011 N N . VAL B 1 570 ? 5.125 -7.418 -23.375 1 35.53 570 VAL B N 1
ATOM 9012 C CA . VAL B 1 570 ? 6.523 -7.52 -22.984 1 35.53 570 VAL B CA 1
ATOM 9013 C C . VAL B 1 570 ? 7.363 -8.008 -24.156 1 35.53 570 VAL B C 1
ATOM 9015 O O . VAL B 1 570 ? 8.531 -7.625 -24.297 1 35.53 570 VAL B O 1
ATOM 9018 N N . MET B 1 571 ? 7.164 -9.141 -24.719 1 32.72 571 MET B N 1
ATOM 9019 C CA . MET B 1 571 ? 7.949 -9.719 -25.812 1 32.72 571 MET B CA 1
ATOM 9020 C C . MET B 1 571 ? 7.391 -9.289 -27.172 1 32.72 571 MET B C 1
ATOM 9022 O O . MET B 1 571 ? 6.199 -9.453 -27.438 1 32.72 571 MET B O 1
ATOM 9026 N N . GLU B 1 572 ? 7.855 -8.266 -27.734 1 33.41 572 GLU B N 1
ATOM 9027 C CA . GLU B 1 572 ? 7.484 -8.07 -29.125 1 33.41 572 GLU B CA 1
ATOM 9028 C C . GLU B 1 572 ? 7.73 -9.328 -29.953 1 33.41 572 GLU B C 1
ATOM 9030 O O . GLU B 1 572 ? 8.859 -9.82 -30.031 1 33.41 572 GLU B O 1
ATOM 9035 N N . PRO B 1 573 ? 6.793 -10.164 -30.094 1 32.94 573 PRO B N 1
ATOM 9036 C CA . PRO B 1 573 ? 7.07 -11.172 -31.125 1 32.94 573 PRO B CA 1
ATOM 9037 C C . PRO B 1 573 ? 7.66 -10.578 -32.406 1 32.94 573 PRO B C 1
ATOM 9039 O O . PRO B 1 573 ? 7.301 -9.461 -32.781 1 32.94 573 PRO B O 1
ATOM 9042 N N . LEU B 1 574 ? 8.812 -10.656 -32.938 1 31.73 574 LEU B N 1
ATOM 9043 C CA . LEU B 1 574 ? 8.727 -10.562 -34.375 1 31.73 574 LEU B CA 1
ATOM 9044 C C . LEU B 1 574 ? 7.426 -11.172 -34.906 1 31.73 574 LEU B C 1
ATOM 9046 O O . LEU B 1 574 ? 6.793 -11.969 -34.188 1 31.73 574 LEU B O 1
ATOM 9050 N N . PRO B 1 575 ? 6.918 -11.219 -36.156 1 29.06 575 PRO B N 1
ATOM 9051 C CA . PRO B 1 575 ? 5.828 -12.109 -36.562 1 29.06 575 PRO B CA 1
ATOM 9052 C C . PRO B 1 575 ? 5.805 -13.422 -35.812 1 29.06 575 PRO B C 1
ATOM 9054 O O . PRO B 1 575 ? 4.812 -14.156 -35.844 1 29.06 575 PRO B O 1
ATOM 9057 N N . PRO B 1 576 ? 6.762 -14.109 -35.5 1 25.7 576 PRO B N 1
ATOM 9058 C CA . PRO B 1 576 ? 6.52 -15.375 -34.812 1 25.7 576 PRO B CA 1
ATOM 9059 C C . PRO B 1 576 ? 6.031 -15.18 -33.375 1 25.7 576 PRO B C 1
ATOM 9061 O O . PRO B 1 576 ? 6.215 -14.102 -32.781 1 25.7 576 PRO B O 1
ATOM 9064 N N . VAL B 1 577 ? 5.52 -16.328 -32.469 1 24.8 577 VAL B N 1
ATOM 9065 C CA . VAL B 1 577 ? 4.527 -16.922 -31.594 1 24.8 577 VAL B CA 1
ATOM 9066 C C . VAL B 1 577 ? 4.832 -16.531 -30.141 1 24.8 577 VAL B C 1
ATOM 9068 O O . VAL B 1 577 ? 3.922 -16.203 -29.375 1 24.8 577 VAL B O 1
ATOM 9071 N N . GLY B 1 578 ? 5.871 -17.047 -29.266 1 25.02 578 GLY B N 1
ATOM 9072 C CA . GLY B 1 578 ? 5.691 -17.812 -28.047 1 25.02 578 GLY B CA 1
ATOM 9073 C C . GLY B 1 578 ? 5.703 -16.953 -26.781 1 25.02 578 GLY B C 1
ATOM 9074 O O . GLY B 1 578 ? 5.66 -17.484 -25.672 1 25.02 578 GLY B O 1
ATOM 9075 N N . VAL B 1 579 ? 6.344 -15.812 -26.531 1 26.66 579 VAL B N 1
ATOM 9076 C CA . VAL B 1 579 ? 6.758 -15.531 -25.172 1 26.66 579 VAL B CA 1
ATOM 9077 C C . VAL B 1 579 ? 5.566 -15.016 -24.359 1 26.66 579 VAL B C 1
ATOM 9079 O O . VAL B 1 579 ? 4.73 -14.273 -24.875 1 26.66 579 VAL B O 1
ATOM 9082 N N . CYS B 1 580 ? 5.25 -15.875 -23.203 1 29.14 580 CYS B N 1
ATOM 9083 C CA . CYS B 1 580 ? 4.18 -15.633 -22.25 1 29.14 580 CYS B CA 1
ATOM 9084 C C . CYS B 1 580 ? 4.266 -14.227 -21.672 1 29.14 580 CYS B C 1
ATOM 9086 O O . CYS B 1 580 ? 5.277 -13.859 -21.062 1 29.14 580 CYS B O 1
ATOM 9088 N N . THR B 1 581 ? 3.697 -13.25 -22.141 1 29.88 581 THR B N 1
ATOM 9089 C CA . THR B 1 581 ? 3.615 -11.82 -21.859 1 29.88 581 THR B CA 1
ATOM 9090 C C . THR B 1 581 ? 3.193 -11.578 -20.406 1 29.88 581 THR B C 1
ATOM 9092 O O . THR B 1 581 ? 3.295 -10.461 -19.906 1 29.88 581 THR B O 1
ATOM 9095 N N . PHE B 1 582 ? 2.424 -12.508 -19.969 1 30.97 582 PHE B N 1
ATOM 9096 C CA . PHE B 1 582 ? 1.777 -12.18 -18.703 1 30.97 582 PHE B CA 1
ATOM 9097 C C . PHE B 1 582 ? 2.797 -12.141 -17.562 1 30.97 582 PHE B C 1
ATOM 9099 O O . PHE B 1 582 ? 2.604 -11.43 -16.578 1 30.97 582 PHE B O 1
ATOM 9106 N N . CYS B 1 583 ? 3.715 -13.086 -17.531 1 29.7 583 CYS B N 1
ATOM 9107 C CA . CYS B 1 583 ? 4.594 -13.227 -16.391 1 29.7 583 CYS B CA 1
ATOM 9108 C C . CYS B 1 583 ? 5.578 -12.062 -16.297 1 29.7 583 CYS B C 1
ATOM 9110 O O . CYS B 1 583 ? 6.379 -11.984 -15.367 1 29.7 583 CYS B O 1
ATOM 9112 N N . GLN B 1 584 ? 5.773 -11.344 -17.406 1 28.78 584 GLN B N 1
ATOM 9113 C CA . GLN B 1 584 ? 6.895 -10.406 -17.406 1 28.78 584 GLN B CA 1
ATOM 9114 C C . GLN B 1 584 ? 6.52 -9.094 -16.719 1 28.78 584 GLN B C 1
ATOM 9116 O O . GLN B 1 584 ? 7.379 -8.242 -16.484 1 28.78 584 GLN B O 1
ATOM 9121 N N . THR B 1 585 ? 5.324 -8.625 -16.922 1 27.31 585 THR B N 1
ATOM 9122 C CA . THR B 1 585 ? 5.098 -7.254 -16.469 1 27.31 585 THR B CA 1
ATOM 9123 C C . THR B 1 585 ? 5.145 -7.18 -14.945 1 27.31 585 THR B C 1
ATOM 9125 O O . THR B 1 585 ? 4.91 -6.117 -14.367 1 27.31 585 THR B O 1
ATOM 9128 N N . ALA B 1 586 ? 5.148 -8.328 -14.297 1 23.5 586 ALA B N 1
ATOM 9129 C CA . ALA B 1 586 ? 5.355 -8.078 -12.875 1 23.5 586 ALA B CA 1
ATOM 9130 C C . ALA B 1 586 ? 6.828 -7.816 -12.57 1 23.5 586 ALA B C 1
ATOM 9132 O O . ALA B 1 586 ? 7.703 -8.57 -13.008 1 23.5 586 ALA B O 1
#

Solvent-accessible surface area (backbone atoms only — not comparable to full-atom values): 57389 Å² total; per-residue (Å²): 124,82,74,60,44,55,68,68,56,28,51,52,48,16,23,58,73,50,71,62,36,61,67,35,30,44,49,38,57,74,63,36,38,49,51,48,98,87,68,42,32,59,35,43,46,66,68,55,52,36,48,51,47,15,55,57,47,20,71,77,40,77,89,36,33,65,59,42,34,59,35,34,46,87,42,36,33,43,61,29,69,28,36,52,37,26,58,89,41,90,48,48,31,21,43,33,49,19,24,20,51,57,51,82,45,71,46,71,68,24,51,37,50,35,52,40,53,49,51,44,30,29,43,23,48,19,21,34,5,34,50,48,59,62,34,59,39,59,67,38,79,44,72,34,36,25,50,19,36,44,21,30,66,47,48,43,27,41,54,12,42,46,24,44,42,56,16,55,6,74,29,60,45,26,41,30,18,42,30,35,46,76,35,35,71,45,40,67,58,54,42,43,52,60,62,44,88,72,36,73,55,47,70,24,44,46,43,30,36,39,38,39,64,68,54,55,52,26,24,77,67,57,30,78,35,73,20,46,49,77,55,101,85,49,76,46,74,47,74,44,50,24,32,58,55,49,54,44,36,42,51,21,18,52,49,48,28,32,45,24,41,29,35,38,54,55,49,56,57,34,28,45,42,75,53,81,75,38,38,63,74,45,29,25,48,68,52,16,45,67,24,14,69,24,20,50,38,36,46,28,27,36,26,47,46,63,35,49,39,58,58,72,41,96,72,27,42,72,42,59,67,62,49,35,50,41,33,31,51,48,50,53,50,52,52,35,44,54,67,74,31,49,84,32,48,74,45,72,60,32,32,52,34,33,59,36,33,35,44,34,22,46,26,39,20,8,44,35,46,32,32,51,29,55,70,34,53,72,64,35,71,66,36,44,53,50,50,36,51,52,40,44,49,42,40,52,32,34,54,51,38,30,24,52,42,10,72,74,73,42,43,21,73,56,69,45,47,78,65,38,55,67,12,58,51,50,62,65,44,57,69,74,55,42,57,41,44,58,74,23,34,30,38,52,40,54,28,17,27,46,52,42,67,69,58,18,46,55,64,47,42,30,30,11,80,38,52,40,24,37,64,42,36,49,39,79,53,97,91,38,76,42,82,44,64,39,51,59,55,56,52,46,22,66,71,57,75,66,56,80,86,85,72,57,27,35,76,66,40,56,65,66,41,51,45,49,45,50,20,53,42,39,77,46,29,52,48,26,50,31,50,70,49,56,37,55,62,81,62,53,59,66,58,54,45,48,48,55,51,46,32,56,73,58,56,31,43,43,45,30,44,38,34,47,80,31,48,89,63,73,61,61,48,51,98,38,48,42,76,75,46,76,75,61,74,81,124,82,74,59,44,55,68,68,55,28,50,51,48,17,22,58,73,52,71,63,37,59,66,35,30,44,49,39,57,73,63,36,39,47,51,49,97,86,66,41,33,59,36,42,44,68,70,55,50,37,48,50,48,16,54,56,47,20,71,76,40,77,89,37,33,68,60,42,34,58,36,36,46,88,40,34,32,43,61,30,69,28,34,54,37,24,58,90,41,90,49,49,31,22,42,35,48,19,23,20,50,58,53,81,44,71,45,72,68,24,51,38,49,34,53,38,54,49,51,42,31,31,43,24,48,20,21,34,5,34,52,47,59,60,35,58,39,59,67,38,78,44,72,33,37,24,49,20,35,44,22,30,66,46,49,44,27,42,53,12,40,46,23,43,42,55,16,54,7,74,29,60,48,28,40,31,17,41,31,35,47,77,34,36,70,45,38,67,58,54,43,44,51,62,64,43,87,71,37,74,55,48,69,24,44,45,44,32,36,39,37,41,63,66,54,54,52,27,23,77,66,57,30,78,36,71,18,46,49,75,55,102,84,47,77,46,73,47,75,44,49,24,32,58,54,49,54,44,36,41,50,22,19,53,51,47,28,33,46,25,42,28,35,37,54,54,49,56,57,34,28,46,44,76,53,81,77,37,39,62,74,44,29,24,48,70,51,17,45,67,24,14,69,24,19,51,37,38,45,30,28,37,27,47,47,62,36,50,39,57,58,72,42,96,74,28,42,72,42,60,68,61,48,34,51,43,32,30,52,48,50,53,50,52,52,36,44,53,67,75,32,49,86,32,47,76,43,72,61,31,31,53,34,33,59,36,34,36,44,36,22,45,26,40,19,9,44,36,46,32,31,50,30,57,69,32,53,71,65,36,71,67,37,45,54,49,50,36,52,51,39,44,48,42,40,53,30,33,54,49,38,31,25,50,42,10,72,74,74,42,44,22,74,57,69,46,49,78,66,38,55,65,12,57,52,48,62,67,44,57,68,73,54,42,56,41,44,59,75,24,34,29,40,51,41,54,28,16,27,48,50,44,68,69,60,18,45,53,64,48,42,30,30,11,80,38,51,40,25,30,65,45,38,50,40,77,55,96,90,39,77,41,84,43,64,39,52,61,56,56,53,45,22,66,73,56,75,65,55,79,84,87,72,56,27,36,77,66,41,56,64,67,41,50,44,48,46,49,18,53,43,41,77,47,30,51,48,25,50,32,49,69,48,57,36,54,61,81,61,53,59,66,56,54,45,49,49,54,51,47,32,56,74,56,56,30,42,43,47,30,44,39,34,48,78,30,47,89,61,64,52,59,54,50,98,43,52,42,73,74,40,74,75,60,72,81

InterPro domains:
  IPR000788 Ribonucleotide reductase large subunit, C-terminal [PF02867] (98-561)
  IPR000788 Ribonucleotide reductase large subunit, C-terminal [PR01183] (172-191)
  IPR000788 Ribonucleotide reductase large subunit, C-terminal [PR01183] (280-291)
  IPR000788 Ribonucleotide reductase large subunit, C-terminal [PR01183] (318-341)
  IPR000788 Ribonucleotide reductase large subunit, C-terminal [PR01183] (358-380)
  IPR000788 Ribonucleotide reductase large subunit, C-terminal [PR01183] (386-409)
  IPR000788 Ribonucleotide reductase large subunit, C-terminal [PR01183] (440-467)
  IPR013344 Ribonucleotide reductase, adenosylcobalamin-dependent [TIGR02504] (27-494)
  IPR013344 Ribonucleotide reductase, adenosylcobalamin-dependent [cd02888] (65-565)
  IPR013509 Ribonucleotide reductase large subunit, N-terminal [PF00317] (22-88)
  IPR050862 Ribonucleoside diphosphate reductase class-2 [PTHR43371] (25-484)

Secondary structure (DSSP, 8-state):
-PPPPPHHHHHHHHHHHTTT-HHHHHHIIIIIS-B-TTS-BS--SHHHHHHHHHHHHTTTSTT-HHHHHHHHGGGSEEE-HHHHHHTT-SSB--S-SEEE----SSSHHHHHHHHHHHHHHHHTT-EEEEEGGGSPPTT-B-SBTTSB---HHHHHHHHHHHHHHHHTSSSSPP-EEEEEETTSTTHHHHHTTTTSTT--S--S-EEEEEE-HHHHHHHHHT-EEEEEEE-SS-EEEEEEEHHHHHHHHHHHHHHHS-SEEEEHHHHHHT-S--STT----EE-TTS--EE-TT-EE-EEEEEGGGGEESTTSTT-EE-HHHHHHHHHHHHHHHHHHHHHTTT--SSHHHHHHHHHH---EEEEE-HHHHHHHTT--TTSHHHHHHHHHHHHHHHHHHHHHHHHHHHHH---TT--HHHHTTSHHHHTS-HHHHHHHHH--S-S--B-B---HHHHHHHTS--TTPPB--SEEEEEETTEEEEEEPHHHHHHHHHHTS------BTTTS-HHHHHHHHHHHHTT-SS-B--EEEE-TT--HHHHHHHHHHHHHHT-SEEEEEETTSS--SS--SS-----STTT--/-PPPPPHHHHHHHHHHHTTT-HHHHHHIIIIIS-B-TTS-BS--SHHHHHHHHHHHHTTTSTT-HHHHHHHHGGGSEEE-HHHHHHTT-SSB--S-SEEE----SSSHHHHHHHHHHHHHHHHTT-EEEEEGGGSPPTT-B-SBTTSB---HHHHHHHHHHHHHHHHTSSSSPP-EEEEEETTSTTHHHHHTTT--TT--S--S-EEEEEE-HHHHHHHHHT-EEEEEEE-SS-EEEEEEEHHHHHHHHHHHHHHHS-SEEEEHHHHHHT-S--STT----EE-TTS--EE-TT-EE-EEEEEGGGGEESTTSTT-EE-HHHHHHHHHHHHHHHHHHHHHTTT--SSHHHHHHHHHH---EEEEE-HHHHHHHTT--TTSHHHHHHHHHHHHHHHHHHHHHHHHHHHHH---TT--HHHHTTSHHHHTS-HHHHHHHHH--S-S--B-B---HHHHHHHTS--TTPPB--SEEEEEETTEEEEEE-HHHHHHHHHHTS------BTTTS-HHHHHHHHHHHHTT-SS-B--EEEE-TT--HHHHHHHHHHHHHHT-SEEEEEETTSS--SS---SS----STTT--